Protein AF-0000000084650510 (afdb_homodimer)

Foldseek 3Di:
DFAEDAQDAQADFPDKAKWFADPQFATDGDPVRVVCCVVVPVPVLQKWKKKKWKKFAQDQAAWKKKWKDFPRHTAFIFTDDHRYIYIFIDTQRHPDDNRGMGMDIDRMDIDRMIMMGIFDADDQQPAAEEEEAQELCRCLLFPLVPCLVVQARYAYEHEALQLFDPDQCPQLDRPPDDDLLVSSQVSSLLSLVLQQPLSVLSVHDSQRGFYQHAAPPCLLVLLVPQPDFDAHPSDNPRARVSSGVSHPDDAPQVVVVVVPVHRGRHNVSSLRRLQVSCQVRVHQEYEAAQLQFAPDSSRNSSLLSNLSSQVVHPHFHFKYKHAYPDGPPDLQASHAFFAHAHGDPRVVGVGDNQFGHGKDKDFDDPVSLVSSLVSLCSRSVQADDDDPVVLVVQVVSCVRNVGDPCSSPHPHDGSSSGHRRYRMRMITMHGSVSSSVVSVVVSD/DFAEDAQDAQADFPDKAKWFADPQFATDGDPVRVVCCVVVPVPVLQKWKKKKWKKFAQDQAAWKKKWKDFPNHTAFIFTDDHRYIYIFIDTQRHPDDNRGMGIDIDRMDIDRMIMMGIFDADDQQPAAEEEEAQELCRCLLFPLVPCLVVQARYAYEHEALQLFDPDQCPQLDHPPDDDLLVSSQVSSLLSLVLQQPLSVLSVHDSQRGFYQHAAPPCLLVLVVPQVDFDAHPSDNPRARVSSGVSHPDDAPQVVVVVPPVHRGRHNVSSLRRLQVSCQVRVRQEYEAAQLFFAPDSSRNSSLLSNLSSQVVHPHFHFKYKHAYPDGPPDLQASHAFFAHAHGDPSPPTPRDNQFGHGKDKDFDDPVSLVSSLVSLCSRSVQADDDDPVVLVVQVVSCVRNVGDPCSSPHPHDGSSSGHRRYRMRMITMHGSVSSSVVSVVVSD

Secondary structure (DSSP, 8-state):
-PEE---------SEEEEEEE-TTSBEEE-HHHHHHHHHH-TTGGGSEEEEEEEEEE--SSS--EEEEEETTEEEEEEE--TTEEEEEEEE--SS--GGGEEEEEESEEEEEEEEEEEEPPP-S-SS-EEEEESSTTHHHHHHHHHHHHTGGGEEEEEEE-------GGGSSSTTS-SSHHHHHHHHHHHHHHHHHHGGGGGT--GGGEEEEEEPTT-HHHHHH-TTS----TT-TT--SGGGGTT--S--GGGGGGGTSSS---SHHHHHHHHHHHHHHH--SEEEEE-TTT---HHHHHHHHHHHHHHHH-SS--SEEEEE-S--TT-TTPSPSSTTPPP-PPPTTS---HHHHSEEEEEE--HHHHHHHHHHHHT-GGG-----HHHHHHHHHHHHHTT--GGGTS-SSSSTHHHHSSSSEEEEEEE-HHHHHHHHHHHH-/-PEE---------SEEEEEEE-TTSBEEE-HHHHHHHHHH-TTGGGSEEEEEEEEEE--SSS--EEEEEETTEEEEEEE--TTEEEEEEEE--SS--GGGEEEEEESEEEEEEEEEEEEPPP-S-SS-EEEEESSTTHHHHHHHHHHHHTGGGEEEEEEE-------GGGSSSTTS-SSHHHHHHHHHHHHHHHHHHGGGGGT--GGGEEEEEEPTT-HHHHHH-TTS----TT-TT--SGGGGTT--S--GGGGGGGTSSS---SHHHHHHHHHHHHHHH--SEEEEE-TTT---HHHHHHHHHHHHHHHH-SS--SEEEEE-S--TT-TTPSPSSTTPPP----TTS---HHHHSEEEEEE--HHHHHHHHHHHHT-GGG-----HHHHHHHHHHHHHTT--GGGTS-SSSSTHHHHSSSSEEEEEEE-HHHHHHHHHHHH-

Radius of gyration: 30.99 Å; Cα contacts (8 Å, |Δi|>4): 2012; chains: 2; bounding box: 63×97×76 Å

Solvent-accessible surface area (backbone atoms only — not comparable to full-atom values): 44923 Å² total; per-residue (Å²): 128,49,49,76,53,69,51,66,67,63,62,60,56,77,35,77,41,69,29,38,39,45,97,82,22,36,44,44,61,53,63,72,58,46,52,46,47,56,68,72,34,81,58,61,58,68,28,20,32,35,36,39,32,38,37,33,34,70,28,81,58,33,50,14,33,40,36,38,27,30,78,86,35,81,71,43,36,36,43,55,62,51,38,27,23,33,40,40,64,43,66,49,42,38,88,52,40,71,87,42,25,33,43,46,65,40,47,37,50,69,52,47,59,32,36,41,34,30,22,77,55,79,79,72,81,84,42,30,33,35,38,50,14,52,33,54,58,45,48,60,56,59,39,38,69,56,39,36,76,41,10,89,43,28,31,40,41,23,46,17,26,57,20,61,36,93,48,64,87,70,42,94,39,45,78,66,55,94,44,36,39,61,35,5,41,48,43,13,41,54,33,27,49,34,45,56,42,43,51,46,81,41,54,26,52,54,71,38,27,41,44,65,19,36,51,45,86,37,54,48,60,21,71,78,38,32,84,44,73,55,81,49,84,26,29,90,80,50,62,28,57,72,30,31,69,73,42,68,66,88,47,71,46,60,65,52,30,85,81,36,101,43,47,73,42,26,27,53,45,52,44,49,33,48,23,52,50,46,56,71,62,52,33,35,33,36,36,34,43,26,60,67,54,16,69,49,59,40,39,28,26,46,34,37,50,49,30,57,22,57,75,70,28,86,67,76,39,69,31,33,36,27,30,63,92,46,49,76,95,40,88,57,59,36,33,58,37,55,55,17,29,39,56,73,80,74,36,85,46,83,56,57,52,74,53,49,20,32,54,40,52,42,56,44,56,70,66,55,40,47,52,45,50,53,44,46,60,65,31,75,88,49,57,43,76,89,43,68,69,58,48,54,49,35,39,51,48,20,59,60,21,67,49,59,73,57,49,45,54,54,60,48,67,23,69,60,44,35,38,51,31,29,27,37,40,65,29,20,36,26,43,47,67,58,47,32,54,48,40,51,56,69,72,100,129,50,51,77,54,65,53,67,67,64,62,58,55,77,36,77,41,68,28,40,39,45,96,84,23,35,44,44,61,53,64,72,58,47,52,46,46,56,69,73,34,82,59,61,57,66,27,18,31,33,35,39,35,39,38,33,34,72,28,80,58,32,49,14,34,40,35,37,27,29,78,87,36,80,71,42,36,37,42,52,63,51,38,27,22,33,40,39,63,44,64,49,42,35,89,52,40,72,86,43,25,32,45,45,67,41,46,38,49,68,51,48,60,34,35,40,33,31,21,75,55,78,79,73,80,84,42,30,33,34,36,49,14,52,33,56,56,45,48,61,57,58,40,39,70,58,40,36,74,40,10,88,44,28,30,40,42,23,46,16,26,58,20,62,37,92,46,65,86,70,42,94,40,45,78,68,54,94,45,36,40,59,34,6,41,50,44,14,41,54,32,28,49,34,45,55,42,44,52,45,82,42,54,24,53,54,71,38,27,40,44,63,20,36,51,45,86,36,53,48,59,20,69,78,38,32,84,45,74,55,80,48,85,26,28,90,81,48,62,30,58,72,31,30,69,74,42,67,65,89,47,72,46,61,66,50,33,84,80,35,101,44,47,74,43,25,26,55,44,51,44,49,33,49,22,52,50,47,56,72,61,53,33,35,33,38,37,33,42,24,62,70,56,17,68,51,59,41,40,27,27,46,32,37,50,48,31,57,20,56,75,69,30,87,66,77,38,69,31,32,36,25,30,65,94,46,49,76,96,43,89,58,58,35,34,57,37,54,56,17,29,39,57,72,79,76,40,84,51,82,55,59,51,74,54,49,19,34,53,40,50,41,58,45,56,70,66,55,38,46,52,47,51,52,44,46,62,63,31,74,88,48,58,44,76,88,42,69,70,58,49,53,50,36,39,51,49,22,59,59,21,67,48,60,73,56,48,42,54,54,59,47,68,24,68,58,44,34,38,50,31,29,26,37,40,65,30,20,37,26,45,46,65,59,48,32,55,48,39,51,55,69,74,100

InterPro domains:
  IPR003737 N-acetylglucosaminyl phosphatidylinositol deacetylase-related [PF02585] (130-304)
  IPR024078 Putative deacetylase LmbE-like domain superfamily [G3DSA:3.40.50.10320] (128-439)
  IPR024078 Putative deacetylase LmbE-like domain superfamily [SSF102588] (129-347)

Structure (mmCIF, N/CA/C/O backbone):
data_AF-0000000084650510-model_v1
#
loop_
_entity.id
_entity.type
_entity.pdbx_description
1 polymer 'GlcNAc-PI de-N-acetylase'
#
loop_
_atom_site.group_PDB
_atom_site.id
_atom_site.type_symbol
_atom_site.label_atom_id
_atom_site.label_alt_id
_atom_site.label_comp_id
_atom_site.label_asym_id
_atom_site.label_entity_id
_atom_site.label_seq_id
_atom_site.pdbx_PDB_ins_code
_atom_site.Cartn_x
_atom_site.Cartn_y
_atom_site.Cartn_z
_atom_site.occupancy
_atom_site.B_iso_or_equiv
_atom_site.auth_seq_id
_atom_site.auth_comp_id
_atom_site.auth_asym_id
_atom_site.auth_atom_id
_atom_site.pdbx_PDB_model_num
ATOM 1 N N . MET A 1 1 ? -6.301 47.844 -8.422 1 77.56 1 MET A N 1
ATOM 2 C CA . MET A 1 1 ? -5.711 47.75 -7.086 1 77.56 1 MET A CA 1
ATOM 3 C C . MET A 1 1 ? -6.047 46.438 -6.422 1 77.56 1 MET A C 1
ATOM 5 O O . MET A 1 1 ? -7.152 45.906 -6.586 1 77.56 1 MET A O 1
ATOM 9 N N . PRO A 1 2 ? -5.023 45.812 -5.773 1 85.44 2 PRO A N 1
ATOM 10 C CA . PRO A 1 2 ? -5.336 44.531 -5.117 1 85.44 2 PRO A CA 1
ATOM 11 C C . PRO A 1 2 ? -6.426 44.688 -4.055 1 85.44 2 PRO A C 1
ATOM 13 O O . PRO A 1 2 ? -6.578 45.75 -3.455 1 85.44 2 PRO A O 1
ATOM 16 N N . ARG A 1 3 ? -7.324 43.781 -4.043 1 84.62 3 ARG A N 1
ATOM 17 C CA . ARG A 1 3 ? -8.344 43.75 -3.004 1 84.62 3 ARG A CA 1
ATOM 18 C C . ARG A 1 3 ? -7.715 43.625 -1.62 1 84.62 3 ARG A C 1
ATOM 20 O O . ARG A 1 3 ? -6.855 42.781 -1.391 1 84.62 3 ARG A O 1
ATOM 27 N N . HIS A 1 4 ? -8.086 44.406 -0.69 1 88.12 4 HIS A N 1
ATOM 28 C CA . HIS A 1 4 ? -7.508 44.406 0.65 1 88.12 4 HIS A CA 1
ATOM 29 C C . HIS A 1 4 ? -8.234 43.438 1.569 1 88.12 4 HIS A C 1
ATOM 31 O O . HIS A 1 4 ? -9.438 43.562 1.806 1 88.12 4 HIS A O 1
ATOM 37 N N . THR A 1 5 ? -7.531 42.438 2.1 1 85.88 5 THR A N 1
ATOM 38 C CA . THR A 1 5 ? -8.023 41.469 3.062 1 85.88 5 THR A CA 1
ATOM 39 C C . THR A 1 5 ? -6.953 41.156 4.105 1 85.88 5 THR A C 1
ATOM 41 O O . THR A 1 5 ? -5.879 40.656 3.77 1 85.88 5 THR A O 1
ATOM 44 N N . ASP A 1 6 ? -7.293 41.406 5.41 1 83.56 6 ASP A N 1
ATOM 45 C CA . ASP A 1 6 ? -6.359 41.094 6.488 1 83.56 6 ASP A CA 1
ATOM 46 C C . ASP A 1 6 ? -6.613 39.688 7.035 1 83.56 6 ASP A C 1
ATOM 48 O O . ASP A 1 6 ? -7.766 39.312 7.242 1 83.56 6 ASP A O 1
ATOM 52 N N . HIS A 1 7 ? -5.523 39 7.156 1 79.31 7 HIS A N 1
ATOM 53 C CA . HIS A 1 7 ? -5.598 37.719 7.875 1 79.31 7 HIS A CA 1
ATOM 54 C C . HIS A 1 7 ? -5.387 37.906 9.367 1 79.31 7 HIS A C 1
ATOM 56 O O . HIS A 1 7 ? -4.27 38.188 9.812 1 79.31 7 HIS A O 1
ATOM 62 N N . ARG A 1 8 ? -6.496 38 10.102 1 70.75 8 ARG A N 1
ATOM 63 C CA . ARG A 1 8 ? -6.406 38.25 11.539 1 70.75 8 ARG A CA 1
ATOM 64 C C . ARG A 1 8 ? -6.738 37 12.328 1 70.75 8 ARG A C 1
ATOM 66 O O . ARG A 1 8 ? -7.848 36.469 12.234 1 70.75 8 ARG A O 1
ATOM 73 N N . LEU A 1 9 ? -5.742 36.344 12.836 1 70.12 9 LEU A N 1
ATOM 74 C CA . LEU A 1 9 ? -5.945 35.219 13.766 1 70.12 9 LEU A CA 1
ATOM 75 C C . LEU A 1 9 ? -5.742 35.688 15.203 1 70.12 9 LEU A C 1
ATOM 77 O O . LEU A 1 9 ? -4.926 36.562 15.477 1 70.12 9 LEU A O 1
ATOM 81 N N . PRO A 1 10 ? -6.672 35.312 16.016 1 76.62 10 PRO A N 1
ATOM 82 C CA . PRO A 1 10 ? -6.52 35.688 17.422 1 76.62 10 PRO A CA 1
ATOM 83 C C . PRO A 1 10 ? -5.363 34.938 18.094 1 76.62 10 PRO A C 1
ATOM 85 O O . PRO A 1 10 ? -5.574 34.219 19.062 1 76.62 10 PRO A O 1
ATOM 88 N N . LEU A 1 11 ? -4.074 35.344 17.734 1 83.69 11 LEU A N 1
ATOM 89 C CA . LEU A 1 11 ? -2.902 34.625 18.203 1 83.69 11 LEU A CA 1
ATOM 90 C C . LEU A 1 11 ? -2.418 35.188 19.531 1 83.69 11 LEU A C 1
ATOM 92 O O . LEU A 1 11 ? -2.459 36.406 19.75 1 83.69 11 LEU A O 1
ATOM 96 N N . GLU A 1 12 ? -2.17 34.375 20.422 1 87.12 12 GLU A N 1
ATOM 97 C CA . GLU A 1 12 ? -1.522 34.719 21.688 1 87.12 12 GLU A CA 1
ATOM 98 C C . GLU A 1 12 ? -0.083 34.219 21.719 1 87.12 12 GLU A C 1
ATOM 100 O O . GLU A 1 12 ? 0.192 33.156 22.281 1 87.12 12 GLU A O 1
ATOM 105 N N . ALA A 1 13 ? 0.798 35.062 21.234 1 89.31 13 ALA A N 1
ATOM 106 C CA . ALA A 1 13 ? 2.211 34.688 21.156 1 89.31 13 ALA A CA 1
ATOM 107 C C . ALA A 1 13 ? 2.879 34.812 22.531 1 89.31 13 ALA A C 1
ATOM 109 O O . ALA A 1 13 ? 2.479 35.656 23.344 1 89.31 13 ALA A O 1
ATOM 110 N N . ASP A 1 14 ? 3.807 34.031 22.797 1 87.69 14 ASP A N 1
ATOM 111 C CA . ASP A 1 14 ? 4.613 34.156 24.016 1 87.69 14 ASP A CA 1
ATOM 112 C C . ASP A 1 14 ? 5.578 35.344 23.922 1 87.69 14 ASP A C 1
ATOM 114 O O . ASP A 1 14 ? 5.953 35.906 24.938 1 87.69 14 ASP A O 1
ATOM 118 N N . LEU A 1 15 ? 5.922 35.562 22.688 1 85.75 15 LEU A N 1
ATOM 119 C CA . LEU A 1 15 ? 6.828 36.656 22.406 1 85.75 15 LEU A CA 1
ATOM 120 C C . LEU A 1 15 ? 6.359 37.438 21.188 1 85.75 15 LEU A C 1
ATOM 122 O O . LEU A 1 15 ? 5.938 36.844 20.188 1 85.75 15 LEU A O 1
ATOM 126 N N . ALA A 1 16 ? 6.371 38.719 21.328 1 88.31 16 ALA A N 1
ATOM 127 C CA . ALA A 1 16 ? 6.094 39.625 20.234 1 88.31 16 ALA A CA 1
ATOM 128 C C . ALA A 1 16 ? 7.109 40.781 20.188 1 88.31 16 ALA A C 1
ATOM 130 O O . ALA A 1 16 ? 7.262 41.5 21.172 1 88.31 16 ALA A O 1
ATOM 131 N N . CYS A 1 17 ? 7.809 40.875 19.125 1 88 17 CYS A N 1
ATOM 132 C CA . CYS A 1 17 ? 8.836 41.906 19.047 1 88 17 CYS A CA 1
ATOM 133 C C . CYS A 1 17 ? 8.773 42.625 17.703 1 88 17 CYS A C 1
ATOM 135 O O . CYS A 1 17 ? 8.664 42 16.656 1 88 17 CYS A O 1
ATOM 137 N N . PRO A 1 18 ? 8.875 43.906 17.75 1 91.38 18 PRO A N 1
ATOM 138 C CA . PRO A 1 18 ? 8.938 44.625 16.5 1 91.38 18 PRO A CA 1
ATOM 139 C C . PRO A 1 18 ? 10.227 44.375 15.719 1 91.38 18 PRO A C 1
ATOM 141 O O . PRO A 1 18 ? 11.297 44.25 16.312 1 91.38 18 PRO A O 1
ATOM 144 N N . VAL A 1 19 ? 10.008 44.25 14.469 1 93.06 19 VAL A N 1
ATOM 145 C CA . VAL A 1 19 ? 11.125 44 13.555 1 93.06 19 VAL A CA 1
ATOM 146 C C . VAL A 1 19 ? 11.055 44.969 12.383 1 93.06 19 VAL A C 1
ATOM 148 O O . VAL A 1 19 ? 9.977 45.25 11.883 1 93.06 19 VAL A O 1
ATOM 151 N N . ARG A 1 20 ? 12.227 45.469 12.062 1 94.56 20 ARG A N 1
ATOM 152 C CA . ARG A 1 20 ? 12.336 46.25 10.844 1 94.56 20 ARG A CA 1
ATOM 153 C C . ARG A 1 20 ? 12.914 45.406 9.703 1 94.56 20 ARG A C 1
ATOM 155 O O . ARG A 1 20 ? 13.859 44.656 9.898 1 94.56 20 ARG A O 1
ATOM 162 N N . ILE A 1 21 ? 12.328 45.562 8.555 1 96 21 ILE A N 1
ATOM 163 C CA . ILE A 1 21 ? 12.836 44.906 7.348 1 96 21 ILE A CA 1
ATOM 164 C C . ILE A 1 21 ? 13.547 45.938 6.473 1 96 21 ILE A C 1
ATOM 166 O O . ILE A 1 21 ? 12.93 46.875 5.992 1 96 21 ILE A O 1
ATOM 170 N N . THR A 1 22 ? 14.797 45.781 6.223 1 95.56 22 THR A N 1
ATOM 171 C CA . THR A 1 22 ? 15.57 46.688 5.395 1 95.56 22 THR A CA 1
ATOM 172 C C . THR A 1 22 ? 15.188 46.562 3.924 1 95.56 22 THR A C 1
ATOM 174 O O . THR A 1 22 ? 14.531 45.594 3.539 1 95.56 22 THR A O 1
ATOM 177 N N . PRO A 1 23 ? 15.555 47.469 3.133 1 94.62 23 PRO A N 1
ATOM 178 C CA . PRO A 1 23 ? 15.219 47.406 1.711 1 94.62 23 PRO A CA 1
ATOM 179 C C . PRO A 1 23 ? 15.781 46.156 1.028 1 94.62 23 PRO A C 1
ATOM 181 O O . PRO A 1 23 ? 15.203 45.688 0.058 1 94.62 23 PRO A O 1
ATOM 184 N N . ASP A 1 24 ? 16.844 45.688 1.558 1 93.75 24 ASP A N 1
ATOM 185 C CA . ASP A 1 24 ? 17.453 44.5 0.962 1 93.75 24 ASP A CA 1
ATOM 186 C C . ASP A 1 24 ? 16.891 43.25 1.595 1 93.75 24 ASP A C 1
ATOM 188 O O . ASP A 1 24 ? 17.359 42.125 1.285 1 93.75 24 ASP A O 1
ATOM 192 N N . GLY A 1 25 ? 15.977 43.375 2.502 1 94.75 25 GLY A N 1
ATOM 193 C CA . GLY A 1 25 ? 15.211 42.219 2.982 1 94.75 25 GLY A CA 1
ATOM 194 C C . GLY A 1 25 ? 15.695 41.688 4.316 1 94.75 25 GLY A C 1
ATOM 195 O O . GLY A 1 25 ? 15.164 40.719 4.832 1 94.75 25 GLY A O 1
ATOM 196 N N . HIS A 1 26 ? 16.688 42.344 4.945 1 95.12 26 HIS A N 1
ATOM 197 C CA . HIS A 1 26 ? 17.203 41.844 6.215 1 95.12 26 HIS A CA 1
ATOM 198 C C . HIS A 1 26 ? 16.281 42.188 7.371 1 95.12 26 HIS A C 1
ATOM 200 O O . HIS A 1 26 ? 15.711 43.312 7.406 1 95.12 26 HIS A O 1
ATOM 206 N N . LEU A 1 27 ? 16.156 41.281 8.234 1 93.06 27 LEU A N 1
ATOM 207 C CA . LEU A 1 27 ? 15.414 41.531 9.469 1 93.06 27 LEU A CA 1
ATOM 208 C C . LEU A 1 27 ? 16.312 42.156 10.516 1 93.06 27 LEU A C 1
ATOM 210 O O . LEU A 1 27 ? 17.406 41.656 10.781 1 93.06 27 LEU A O 1
ATOM 214 N N . VAL A 1 28 ? 15.852 43.188 11.047 1 92.06 28 VAL A N 1
ATOM 215 C CA . VAL A 1 28 ? 16.609 43.906 12.078 1 92.06 28 VAL A CA 1
ATOM 216 C C . VAL A 1 28 ? 15.781 44 13.359 1 92.06 28 VAL A C 1
ATOM 218 O O . VAL A 1 28 ? 14.672 44.531 13.359 1 92.06 28 VAL A O 1
ATOM 221 N N . ILE A 1 29 ? 16.344 43.375 14.359 1 88.06 29 ILE A N 1
ATOM 222 C CA . ILE A 1 29 ? 15.766 43.406 15.695 1 88.06 29 ILE A CA 1
ATOM 223 C C . ILE A 1 29 ? 16.641 44.281 16.609 1 88.06 29 ILE A C 1
ATOM 225 O O . ILE A 1 29 ? 17.875 44.156 16.578 1 88.06 29 ILE A O 1
ATOM 229 N N . GLU A 1 30 ? 15.938 45.125 17.344 1 84.12 30 GLU A N 1
ATOM 230 C CA . GLU A 1 30 ? 16.688 45.938 18.266 1 84.12 30 GLU A CA 1
ATOM 231 C C . GLU A 1 30 ? 17.5 45.094 19.25 1 84.12 30 GLU A C 1
ATOM 233 O O . GLU A 1 30 ? 17.016 44.062 19.719 1 84.12 30 GLU A O 1
ATOM 238 N N . ASP A 1 31 ? 18.656 45.531 19.5 1 76.62 31 ASP A N 1
ATOM 239 C CA . ASP A 1 31 ? 19.641 44.75 20.266 1 76.62 31 ASP A CA 1
ATOM 240 C C . ASP A 1 31 ? 19.078 44.375 21.641 1 76.62 31 ASP A C 1
ATOM 242 O O . ASP A 1 31 ? 19.25 43.25 22.094 1 76.62 31 ASP A O 1
ATOM 246 N N . ALA A 1 32 ? 18.531 45.375 22.266 1 76.75 32 ALA A N 1
ATOM 247 C CA . ALA A 1 32 ? 18 45.125 23.594 1 76.75 32 ALA A CA 1
ATOM 248 C C . ALA A 1 32 ? 16.938 44.031 23.578 1 76.75 32 ALA A C 1
ATOM 250 O O . ALA A 1 32 ? 16.906 43.156 24.453 1 76.75 32 ALA A O 1
ATOM 251 N N . THR A 1 33 ? 16.203 44.094 22.531 1 75.69 33 THR A N 1
ATOM 252 C CA . THR A 1 33 ? 15.148 43.094 22.359 1 75.69 33 THR A CA 1
ATOM 253 C C . THR A 1 33 ? 15.727 41.719 22.047 1 75.69 33 THR A C 1
ATOM 255 O O . THR A 1 33 ? 15.289 40.719 22.594 1 75.69 33 THR A O 1
ATOM 258 N N . TYR A 1 34 ? 16.703 41.688 21.25 1 75.06 34 TYR A N 1
ATOM 259 C CA . TYR A 1 34 ? 17.344 40.438 20.875 1 75.06 34 TYR A CA 1
ATOM 260 C C . TYR A 1 34 ? 18 39.781 22.094 1 75.06 34 TYR A C 1
ATOM 262 O O . TYR A 1 34 ? 17.891 38.562 22.266 1 75.06 34 TYR A O 1
ATOM 270 N N . THR A 1 35 ? 18.672 40.562 22.781 1 74.31 35 THR A N 1
ATOM 271 C CA . THR A 1 35 ? 19.328 40.062 23.984 1 74.31 35 THR A CA 1
ATOM 272 C C . THR A 1 35 ? 18.297 39.469 24.938 1 74.31 35 THR A C 1
ATOM 274 O O . THR A 1 35 ? 18.531 38.406 25.547 1 74.31 35 THR A O 1
ATOM 277 N N . ARG A 1 36 ? 17.297 40.125 25.047 1 73.94 36 ARG A N 1
ATOM 278 C CA . ARG A 1 36 ? 16.234 39.625 25.891 1 73.94 36 ARG A CA 1
ATOM 279 C C . ARG A 1 36 ? 15.703 38.281 25.375 1 73.94 36 ARG A C 1
ATOM 281 O O . ARG A 1 36 ? 15.477 37.344 26.156 1 73.94 36 ARG A O 1
ATOM 288 N N . LEU A 1 37 ? 15.555 38.219 24.062 1 73.31 37 LEU A N 1
ATOM 289 C CA . LEU A 1 37 ? 15.031 37 23.453 1 73.31 37 LEU A CA 1
ATOM 290 C C . LEU A 1 37 ? 15.953 35.812 23.719 1 73.31 37 LEU A C 1
ATOM 292 O O . LEU A 1 37 ? 15.492 34.75 24.094 1 73.31 37 LEU A O 1
ATOM 296 N N . ILE A 1 38 ? 17.219 35.969 23.547 1 70.69 38 ILE A N 1
ATOM 297 C CA . ILE A 1 38 ? 18.188 34.875 23.703 1 70.69 38 ILE A CA 1
ATOM 298 C C . ILE A 1 38 ? 18.297 34.469 25.172 1 70.69 38 ILE A C 1
ATOM 300 O O . ILE A 1 38 ? 18.547 33.312 25.469 1 70.69 38 ILE A O 1
ATOM 304 N N . ASN A 1 39 ? 18.125 35.469 25.969 1 70.69 39 ASN A N 1
ATOM 305 C CA . ASN A 1 39 ? 18.25 35.188 27.391 1 70.69 39 ASN A CA 1
ATOM 306 C C . ASN A 1 39 ? 16.984 34.531 27.938 1 70.69 39 ASN A C 1
ATOM 308 O O . ASN A 1 39 ? 17.078 33.656 28.812 1 70.69 39 ASN A O 1
ATOM 312 N N . GLU A 1 40 ? 15.93 34.938 27.453 1 66.56 40 GLU A N 1
ATOM 313 C CA . GLU A 1 40 ? 14.656 34.469 27.984 1 66.56 40 GLU A CA 1
ATOM 314 C C . GLU A 1 40 ? 14.219 33.188 27.297 1 66.56 40 GLU A C 1
ATOM 316 O O . GLU A 1 40 ? 13.438 32.406 27.844 1 66.56 40 GLU A O 1
ATOM 321 N N . LEU A 1 41 ? 14.766 32.969 26.109 1 69.69 41 LEU A N 1
ATOM 322 C CA . LEU A 1 41 ? 14.297 31.812 25.359 1 69.69 41 LEU A CA 1
ATOM 323 C C . LEU A 1 41 ? 15.461 30.922 24.953 1 69.69 41 LEU A C 1
ATOM 325 O O . LEU A 1 41 ? 15.945 31 23.828 1 69.69 41 LEU A O 1
ATOM 329 N N . PRO A 1 42 ? 15.898 30.078 25.891 1 60.62 42 PRO A N 1
ATOM 330 C CA . PRO A 1 42 ? 17.078 29.25 25.609 1 60.62 42 PRO A CA 1
ATOM 331 C C . PRO A 1 42 ? 16.875 28.344 24.406 1 60.62 42 PRO A C 1
ATOM 333 O O . PRO A 1 42 ? 17.844 27.922 23.781 1 60.62 42 PRO A O 1
ATOM 336 N N . ASP A 1 43 ? 15.648 28.016 24.094 1 71.56 43 ASP A N 1
ATOM 337 C CA . ASP A 1 43 ? 15.477 27.156 22.922 1 71.56 43 ASP A CA 1
ATOM 338 C C . ASP A 1 43 ? 14.852 27.922 21.766 1 71.56 43 ASP A C 1
ATOM 340 O O . ASP A 1 43 ? 13.773 27.578 21.281 1 71.56 43 ASP A O 1
ATOM 344 N N . LEU A 1 44 ? 15.477 28.891 21.312 1 72.81 44 LEU A N 1
ATOM 345 C CA . LEU A 1 44 ? 15 29.766 20.25 1 72.81 44 LEU A CA 1
ATOM 346 C C . LEU A 1 44 ? 14.758 28.969 18.969 1 72.81 44 LEU A C 1
ATOM 348 O O . LEU A 1 44 ? 13.711 29.109 18.328 1 72.81 44 LEU A O 1
ATOM 352 N N . PRO A 1 45 ? 15.617 28.016 18.703 1 70.62 45 PRO A N 1
ATOM 353 C CA . PRO A 1 45 ? 15.43 27.281 17.453 1 70.62 45 PRO A CA 1
ATOM 354 C C . PRO A 1 45 ? 14.234 26.344 17.484 1 70.62 45 PRO A C 1
ATOM 356 O O . PRO A 1 45 ? 13.719 25.953 16.438 1 70.62 45 PRO A O 1
ATOM 359 N N . GLY A 1 46 ? 13.805 26.047 18.609 1 82.25 46 GLY A N 1
ATOM 360 C CA . GLY A 1 46 ? 12.734 25.062 18.734 1 82.25 46 GLY A CA 1
ATOM 361 C C . GLY A 1 46 ? 11.359 25.688 18.797 1 82.25 46 GLY A C 1
ATOM 362 O O . GLY A 1 46 ? 10.352 24.984 18.875 1 82.25 46 GLY A O 1
ATOM 363 N N . MET A 1 47 ? 11.242 27.031 18.656 1 89.38 47 MET A N 1
ATOM 364 C CA . MET A 1 47 ? 9.969 27.734 18.781 1 89.38 47 MET A CA 1
ATOM 365 C C . MET A 1 47 ? 9.258 27.797 17.438 1 89.38 47 MET A C 1
ATOM 367 O O . MET A 1 47 ? 9.883 27.609 16.391 1 89.38 47 MET A O 1
ATOM 371 N N . THR A 1 48 ? 7.91 27.953 17.484 1 93.94 48 THR A N 1
ATOM 372 C CA . THR A 1 48 ? 7.152 28.375 16.312 1 93.94 48 THR A CA 1
ATOM 373 C C . THR A 1 48 ? 7.32 29.875 16.062 1 93.94 48 THR A C 1
ATOM 375 O O . THR A 1 48 ? 7.059 30.688 16.953 1 93.94 48 THR A O 1
ATOM 378 N N . TRP A 1 49 ? 7.793 30.188 14.914 1 92.5 49 TRP A N 1
ATOM 379 C CA . TRP A 1 49 ? 8.023 31.594 14.578 1 92.5 49 TRP A CA 1
ATOM 380 C C . TRP A 1 49 ? 7.141 32.031 13.414 1 92.5 49 TRP A C 1
ATOM 382 O O . TRP A 1 49 ? 7.105 31.359 12.375 1 92.5 49 TRP A O 1
ATOM 392 N N . MET A 1 50 ? 6.477 33.125 13.594 1 93.69 50 MET A N 1
ATOM 393 C CA . MET A 1 50 ? 5.684 33.781 12.555 1 93.69 50 MET A CA 1
ATOM 394 C C . MET A 1 50 ? 6.047 35.25 12.43 1 93.69 50 MET A C 1
ATOM 396 O O . MET A 1 50 ? 6.293 35.938 13.438 1 93.69 50 MET A O 1
ATOM 400 N N . LEU A 1 51 ? 6.148 35.688 11.281 1 94.38 51 LEU A N 1
ATOM 401 C CA . LEU A 1 51 ? 6.344 37.125 11.031 1 94.38 51 LEU A CA 1
ATOM 402 C C . LEU A 1 51 ? 5.066 37.75 10.5 1 94.38 51 LEU A C 1
ATOM 404 O O . LEU A 1 51 ? 4.602 37.406 9.406 1 94.38 51 LEU A O 1
ATOM 408 N N . GLN A 1 52 ? 4.504 38.594 11.297 1 94.31 52 GLN A N 1
ATOM 409 C CA . GLN A 1 52 ? 3.352 39.406 10.859 1 94.31 52 GLN A CA 1
ATOM 410 C C . GLN A 1 52 ? 3.789 40.594 10.047 1 94.31 52 GLN A C 1
ATOM 412 O O . GLN A 1 52 ? 4.555 41.438 10.523 1 94.31 52 GLN A O 1
ATOM 417 N N . LEU A 1 53 ? 3.322 40.719 8.836 1 95.31 53 LEU A N 1
ATOM 418 C CA . LEU A 1 53 ? 3.795 41.781 7.961 1 95.31 53 LEU A CA 1
ATOM 419 C C . LEU A 1 53 ? 2.676 42.281 7.051 1 95.31 53 LEU A C 1
ATOM 421 O O . LEU A 1 53 ? 1.609 41.656 6.98 1 95.31 53 LEU A O 1
ATOM 425 N N . ASN A 1 54 ? 2.955 43.406 6.457 1 95.44 54 ASN A N 1
ATOM 426 C CA . ASN A 1 54 ? 2.057 43.938 5.445 1 95.44 54 ASN A CA 1
ATOM 427 C C . ASN A 1 54 ? 2.473 43.531 4.039 1 95.44 54 ASN A C 1
ATOM 429 O O . ASN A 1 54 ? 3.604 43.781 3.621 1 95.44 54 ASN A O 1
ATOM 433 N N . TYR A 1 55 ? 1.562 42.906 3.371 1 94.88 55 TYR A N 1
ATOM 434 C CA . TYR A 1 55 ? 1.782 42.281 2.07 1 94.88 55 TYR A CA 1
ATOM 435 C C . TYR A 1 55 ? 0.944 42.969 0.994 1 94.88 55 TYR A C 1
ATOM 437 O O . TYR A 1 55 ? -0.181 43.406 1.254 1 94.88 55 TYR A O 1
ATOM 445 N N . ARG A 1 56 ? 1.558 43.156 -0.236 1 96.94 56 ARG A N 1
ATOM 446 C CA . ARG A 1 56 ? 0.818 43.656 -1.397 1 96.94 56 ARG A CA 1
ATOM 447 C C . ARG A 1 56 ? 1.279 42.938 -2.672 1 96.94 56 ARG A C 1
ATOM 449 O O . ARG A 1 56 ? 2.453 43.031 -3.037 1 96.94 56 ARG A O 1
ATOM 456 N N . SER A 1 57 ? 0.308 42.281 -3.312 1 96.5 57 SER A N 1
ATOM 457 C CA . SER A 1 57 ? 0.605 41.688 -4.609 1 96.5 57 SER A CA 1
ATOM 458 C C . SER A 1 57 ? 0.91 42.75 -5.656 1 96.5 57 SER A C 1
ATOM 460 O O . SER A 1 57 ? 0.268 43.781 -5.684 1 96.5 57 SER A O 1
ATOM 462 N N . THR A 1 58 ? 1.838 42.5 -6.562 1 95.81 58 THR A N 1
ATOM 463 C CA . THR A 1 58 ? 2.197 43.469 -7.59 1 95.81 58 THR A CA 1
ATOM 464 C C . THR A 1 58 ? 1.791 42.969 -8.977 1 95.81 58 THR A C 1
ATOM 466 O O . THR A 1 58 ? 2.135 43.594 -9.984 1 95.81 58 THR A O 1
ATOM 469 N N . SER A 1 59 ? 1.227 41.844 -9.031 1 91.88 59 SER A N 1
ATOM 470 C CA . SER A 1 59 ? 0.783 41.281 -10.305 1 91.88 59 SER A CA 1
ATOM 471 C C . SER A 1 59 ? -0.616 40.688 -10.18 1 91.88 59 SER A C 1
ATOM 473 O O . SER A 1 59 ? -1.02 40.25 -9.102 1 91.88 59 SER A O 1
ATOM 475 N N . ARG A 1 60 ? -1.29 40.656 -11.344 1 90.69 60 ARG A N 1
ATOM 476 C CA . ARG A 1 60 ? -2.621 40.062 -11.391 1 90.69 60 ARG A CA 1
ATOM 477 C C . ARG A 1 60 ? -2.543 38.594 -11.711 1 90.69 60 ARG A C 1
ATOM 479 O O . ARG A 1 60 ? -3.496 37.844 -11.469 1 90.69 60 ARG A O 1
ATOM 486 N N . PHE A 1 61 ? -1.378 38.156 -12.227 1 90.75 61 PHE A N 1
ATOM 487 C CA . PHE A 1 61 ? -1.339 36.781 -12.734 1 90.75 61 PHE A CA 1
ATOM 488 C C . PHE A 1 61 ? -0.175 36.031 -12.125 1 90.75 61 PHE A C 1
ATOM 490 O O . PHE A 1 61 ? -0.283 34.812 -11.875 1 90.75 61 PHE A O 1
ATOM 497 N N . LYS A 1 62 ? 0.885 36.75 -11.836 1 94.75 62 LYS A N 1
ATOM 498 C CA . LYS A 1 62 ? 2.062 36.062 -11.305 1 94.75 62 LYS A CA 1
ATOM 499 C C . LYS A 1 62 ? 1.919 35.781 -9.805 1 94.75 62 LYS A C 1
ATOM 501 O O . LYS A 1 62 ? 1.513 36.688 -9.055 1 94.75 62 LYS A O 1
ATOM 506 N N . GLN A 1 63 ? 2.211 34.625 -9.375 1 95.62 63 GLN A N 1
ATOM 507 C CA . GLN A 1 63 ? 2.004 34.188 -7.996 1 95.62 63 GLN A CA 1
ATOM 508 C C . GLN A 1 63 ? 3.016 34.844 -7.059 1 95.62 63 GLN A C 1
ATOM 510 O O . GLN A 1 63 ? 4.219 34.594 -7.168 1 95.62 63 GLN A O 1
ATOM 515 N N . PRO A 1 64 ? 2.562 35.656 -6.191 1 96.81 64 PRO A N 1
ATOM 516 C CA . PRO A 1 64 ? 3.484 36.281 -5.23 1 96.81 64 PRO A CA 1
ATOM 517 C C . PRO A 1 64 ? 4.125 35.25 -4.297 1 96.81 64 PRO A C 1
ATOM 519 O O . PRO A 1 64 ? 3.482 34.25 -3.912 1 96.81 64 PRO A O 1
ATOM 522 N N . ARG A 1 65 ? 5.359 35.5 -3.891 1 97.75 65 ARG A N 1
ATOM 523 C CA . ARG A 1 65 ? 6.059 34.594 -2.994 1 97.75 65 ARG A CA 1
ATOM 524 C C . ARG A 1 65 ? 7.164 35.312 -2.227 1 97.75 65 ARG A C 1
ATOM 526 O O . ARG A 1 65 ? 7.691 36.344 -2.691 1 97.75 65 ARG A O 1
ATOM 533 N N . ILE A 1 66 ? 7.461 34.875 -1.083 1 97.88 66 ILE A N 1
ATOM 534 C CA . ILE A 1 66 ? 8.547 35.344 -0.245 1 97.88 66 ILE A CA 1
ATOM 535 C C . ILE A 1 66 ? 9.477 34.188 0.124 1 97.88 66 ILE A C 1
ATOM 537 O O . ILE A 1 66 ? 9.039 33.219 0.74 1 97.88 66 ILE A O 1
ATOM 541 N N . THR A 1 67 ? 10.711 34.281 -0.271 1 97.38 67 THR A N 1
ATOM 542 C CA . THR A 1 67 ? 11.727 33.281 0.064 1 97.38 67 THR A CA 1
ATOM 543 C C . THR A 1 67 ? 12.531 33.719 1.286 1 97.38 67 THR A C 1
ATOM 545 O O . THR A 1 67 ? 12.969 34.875 1.368 1 97.38 67 THR A O 1
ATOM 548 N N . THR A 1 68 ? 12.641 32.875 2.197 1 95.69 68 THR A N 1
ATOM 549 C CA . THR A 1 68 ? 13.398 33.156 3.41 1 95.69 68 THR A CA 1
ATOM 550 C C . THR A 1 68 ? 14.812 32.594 3.307 1 95.69 68 THR A C 1
ATOM 552 O O . THR A 1 68 ? 15.008 31.469 2.814 1 95.69 68 THR A O 1
ATOM 555 N N . PHE A 1 69 ? 15.781 33.344 3.723 1 94.75 69 PHE A N 1
ATOM 556 C CA . PHE A 1 69 ? 17.188 32.969 3.812 1 94.75 69 PHE A CA 1
ATOM 557 C C . PHE A 1 69 ? 17.672 33.031 5.254 1 94.75 69 PHE A C 1
ATOM 559 O O . PHE A 1 69 ? 17.25 33.906 6.008 1 94.75 69 PHE A O 1
ATOM 566 N N . ALA A 1 70 ? 18.422 32.156 5.672 1 89.5 70 ALA A N 1
ATOM 567 C CA . ALA A 1 70 ? 19.125 32.156 6.953 1 89.5 70 ALA A CA 1
ATOM 568 C C . ALA A 1 70 ? 20.578 31.781 6.781 1 89.5 70 ALA A C 1
ATOM 570 O O . ALA A 1 70 ? 20.891 30.766 6.141 1 89.5 70 ALA A O 1
ATOM 571 N N . ASP A 1 71 ? 21.484 32.562 7.367 1 88.56 71 ASP A N 1
ATOM 572 C CA . ASP A 1 71 ? 22.922 32.344 7.266 1 88.56 71 ASP A CA 1
ATOM 573 C C . ASP A 1 71 ? 23.359 32.219 5.809 1 88.56 71 ASP A C 1
ATOM 575 O O . ASP A 1 71 ? 24.125 31.312 5.461 1 88.56 71 ASP A O 1
ATOM 579 N N . GLY A 1 72 ? 22.734 32.938 4.977 1 88.5 72 GLY A N 1
ATOM 580 C CA . GLY A 1 72 ? 23.094 33 3.57 1 88.5 72 GLY A CA 1
ATOM 581 C C . GLY A 1 72 ? 22.547 31.859 2.748 1 88.5 72 GLY A C 1
ATOM 582 O O . GLY A 1 72 ? 22.781 31.781 1.541 1 88.5 72 GLY A O 1
ATOM 583 N N . LYS A 1 73 ? 21.844 31 3.328 1 92.06 73 LYS A N 1
ATOM 584 C CA . LYS A 1 73 ? 21.297 29.844 2.627 1 92.06 73 LYS A CA 1
ATOM 585 C C . LYS A 1 73 ? 19.781 29.969 2.451 1 92.06 73 LYS A C 1
ATOM 587 O O . LYS A 1 73 ? 19.078 30.406 3.367 1 92.06 73 LYS A O 1
ATOM 592 N N . GLU A 1 74 ? 19.312 29.625 1.285 1 93.56 74 GLU A N 1
ATOM 593 C CA . GLU A 1 74 ? 17.875 29.594 1.021 1 93.56 74 GLU A CA 1
ATOM 594 C C . GLU A 1 74 ? 17.188 28.5 1.85 1 93.56 74 GLU A C 1
ATOM 596 O O . GLU A 1 74 ? 17.688 27.375 1.936 1 93.56 74 GLU A O 1
ATOM 601 N N . ARG A 1 75 ? 16.125 28.828 2.469 1 91.88 75 ARG A N 1
ATOM 602 C CA . ARG A 1 75 ? 15.414 27.859 3.307 1 91.88 75 ARG A CA 1
ATOM 603 C C . ARG A 1 75 ? 14.109 27.422 2.648 1 91.88 75 ARG A C 1
ATOM 605 O O . ARG A 1 75 ? 14.031 26.344 2.061 1 91.88 75 ARG A O 1
ATOM 612 N N . PHE A 1 76 ? 13.062 28.203 2.639 1 92.5 76 PHE A N 1
ATOM 613 C CA . PHE A 1 76 ? 11.812 27.844 1.971 1 92.5 76 PHE A CA 1
ATOM 614 C C . PHE A 1 76 ? 11.086 29.094 1.497 1 92.5 76 PHE A C 1
ATOM 616 O O . PHE A 1 76 ? 11.445 30.219 1.883 1 92.5 76 PHE A O 1
ATOM 623 N N . THR A 1 77 ? 10.164 28.875 0.627 1 97.06 77 THR A N 1
ATOM 624 C CA . THR A 1 77 ? 9.375 29.922 -0.006 1 97.06 77 THR A CA 1
ATOM 625 C C . THR A 1 77 ? 7.895 29.766 0.343 1 97.06 77 THR A C 1
ATOM 627 O O . THR A 1 77 ? 7.336 28.672 0.239 1 97.06 77 THR A O 1
ATOM 630 N N . GLN A 1 78 ? 7.316 30.812 0.799 1 97.56 78 GLN A N 1
ATOM 631 C CA . GLN A 1 78 ? 5.875 30.844 1.01 1 97.56 78 GLN A CA 1
ATOM 632 C C . GLN A 1 78 ? 5.168 31.594 -0.111 1 97.56 78 GLN A C 1
ATOM 634 O O . GLN A 1 78 ? 5.637 32.656 -0.549 1 97.56 78 GLN A O 1
ATOM 639 N N . TYR A 1 79 ? 4.082 31.062 -0.576 1 96.56 79 TYR A N 1
ATOM 640 C CA . TYR A 1 79 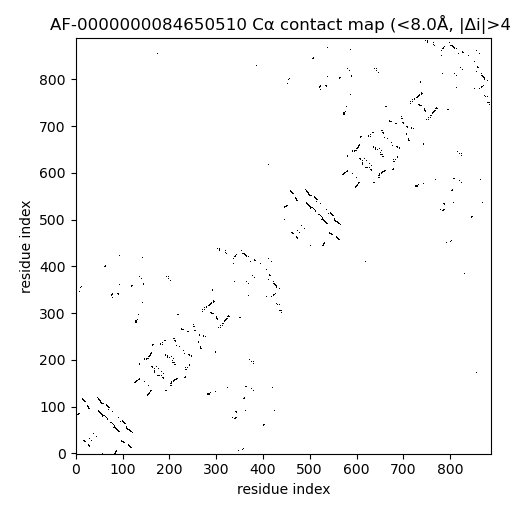? 3.328 31.656 -1.679 1 96.56 79 TYR A CA 1
ATOM 641 C C . TYR A 1 79 ? 2.031 32.281 -1.182 1 96.56 79 TYR A C 1
ATOM 643 O O . TYR A 1 79 ? 1.434 31.797 -0.215 1 96.56 79 TYR A O 1
ATOM 651 N N . PHE A 1 80 ? 1.626 33.344 -1.827 1 94.5 80 PHE A N 1
ATOM 652 C CA . PHE A 1 80 ? 0.493 34.125 -1.384 1 94.5 80 PHE A CA 1
ATOM 653 C C . PHE A 1 80 ? -0.505 34.344 -2.518 1 94.5 80 PHE A C 1
ATOM 655 O O . PHE A 1 80 ? -0.309 33.812 -3.623 1 94.5 80 PHE A O 1
ATOM 662 N N . GLU A 1 81 ? -1.629 35 -2.232 1 91.75 81 GLU A N 1
ATOM 663 C CA . GLU A 1 81 ? -2.707 35.219 -3.193 1 91.75 81 GLU A CA 1
ATOM 664 C C . GLU A 1 81 ? -2.34 36.312 -4.199 1 91.75 81 GLU A C 1
ATOM 666 O O . GLU A 1 81 ? -1.747 37.312 -3.832 1 91.75 81 GLU A O 1
ATOM 671 N N . VAL A 1 82 ? -2.771 36.094 -5.379 1 92.75 82 VAL A N 1
ATOM 672 C CA . VAL A 1 82 ? -2.637 37.125 -6.402 1 92.75 82 VAL A CA 1
ATOM 673 C C . VAL A 1 82 ? -3.689 38.219 -6.184 1 92.75 82 VAL A C 1
ATOM 675 O O . VAL A 1 82 ? -4.77 37.938 -5.652 1 92.75 82 VAL A O 1
ATOM 678 N N . ASN A 1 83 ? -3.314 39.375 -6.516 1 93.5 83 ASN A N 1
ATOM 679 C CA . ASN A 1 83 ? -4.246 40.5 -6.566 1 93.5 83 ASN A CA 1
ATOM 680 C C . ASN A 1 83 ? -4.859 40.781 -5.199 1 93.5 83 ASN A C 1
ATOM 682 O O . ASN A 1 83 ? -6.039 41.125 -5.098 1 93.5 83 ASN A O 1
ATOM 686 N N . GLU A 1 84 ? -4.094 40.562 -4.133 1 93 84 GLU A N 1
ATOM 687 C CA . GLU A 1 84 ? -4.535 40.844 -2.773 1 93 84 GLU A CA 1
ATOM 688 C C . GLU A 1 84 ? -3.475 41.625 -2.004 1 93 84 GLU A C 1
ATOM 690 O O . GLU A 1 84 ? -2.309 41.656 -2.404 1 93 84 GLU A O 1
ATOM 695 N N . ALA A 1 85 ? -3.99 42.312 -0.959 1 94.5 85 ALA A N 1
ATOM 696 C CA . ALA A 1 85 ? -3.109 43.031 -0.044 1 94.5 85 ALA A CA 1
ATOM 697 C C . ALA A 1 85 ? -3.633 42.969 1.388 1 94.5 85 ALA A C 1
ATOM 699 O O . ALA A 1 85 ? -4.812 42.688 1.611 1 94.5 85 ALA A O 1
ATOM 700 N N . GLY A 1 86 ? -2.768 43.25 2.312 1 92.81 86 GLY A N 1
ATOM 701 C CA . GLY A 1 86 ? -3.158 43.25 3.715 1 92.81 86 GLY A CA 1
ATOM 702 C C . GLY A 1 86 ? -2.197 42.5 4.613 1 92.81 86 GLY A C 1
ATOM 703 O O . GLY A 1 86 ? -1.131 42.094 4.168 1 92.81 86 GLY A O 1
ATOM 704 N N . GLU A 1 87 ? -2.521 42.406 5.828 1 92.19 87 GLU A N 1
ATOM 705 C CA . GLU A 1 87 ? -1.69 41.719 6.82 1 92.19 87 GLU A CA 1
ATOM 706 C C . GLU A 1 87 ? -1.62 40.219 6.547 1 92.19 87 GLU A C 1
ATOM 708 O O . GLU A 1 87 ? -2.631 39.594 6.215 1 92.19 87 GLU A O 1
ATOM 713 N N . ARG A 1 88 ? -0.475 39.719 6.598 1 93.06 88 ARG A N 1
ATOM 714 C CA . ARG A 1 88 ? -0.228 38.281 6.418 1 93.06 88 ARG A CA 1
ATOM 715 C C . ARG A 1 88 ? 0.731 37.75 7.48 1 93.06 88 ARG A C 1
ATOM 717 O O . ARG A 1 88 ? 1.426 38.531 8.141 1 93.06 88 ARG A O 1
ATOM 724 N N . LEU A 1 89 ? 0.693 36.469 7.621 1 93.81 89 LEU A N 1
ATOM 725 C CA . LEU A 1 89 ? 1.679 35.781 8.445 1 93.81 89 LEU A CA 1
ATOM 726 C C . LEU A 1 89 ? 2.641 34.969 7.574 1 93.81 89 LEU A C 1
ATOM 728 O O . LEU A 1 89 ? 2.211 34.188 6.727 1 93.81 89 LEU A O 1
ATOM 732 N N . LEU A 1 90 ? 3.885 35.219 7.738 1 95.56 90 LEU A N 1
ATOM 733 C CA . LEU A 1 90 ? 4.949 34.406 7.125 1 95.56 90 LEU A CA 1
ATOM 734 C C . LEU A 1 90 ? 5.512 33.406 8.117 1 95.56 90 LEU A C 1
ATOM 736 O O . LEU A 1 90 ? 5.934 33.781 9.219 1 95.56 90 LEU A O 1
ATOM 740 N N . ASN A 1 91 ? 5.457 32.156 7.754 1 96.12 91 ASN A N 1
ATOM 741 C CA . ASN A 1 91 ? 5.969 31.094 8.602 1 96.12 91 ASN A CA 1
ATOM 742 C C . ASN A 1 91 ? 7.492 31.031 8.562 1 96.12 91 ASN A C 1
ATOM 744 O O . ASN A 1 91 ? 8.078 30.75 7.52 1 96.12 91 ASN A O 1
ATOM 748 N N . LEU A 1 92 ? 8.156 31.234 9.688 1 94.12 92 LEU A N 1
ATOM 749 C CA . LEU A 1 92 ? 9.609 31.25 9.758 1 94.12 92 LEU A CA 1
ATOM 750 C C . LEU A 1 92 ? 10.125 30.078 10.594 1 94.12 92 LEU A C 1
ATOM 752 O O . LEU A 1 92 ? 11.32 29.984 10.891 1 94.12 92 LEU A O 1
ATOM 756 N N . THR A 1 93 ? 9.18 29.172 10.953 1 94.75 93 THR A N 1
ATOM 757 C CA . THR A 1 93 ? 9.539 28.062 11.82 1 94.75 93 THR A CA 1
ATOM 758 C C . THR A 1 93 ? 10.578 27.156 11.148 1 94.75 93 THR A C 1
ATOM 760 O O . THR A 1 93 ? 10.406 26.766 9.992 1 94.75 93 THR A O 1
ATOM 763 N N . GLY A 1 94 ? 11.594 26.703 11.898 1 91.38 94 GLY A N 1
ATOM 764 C CA . GLY A 1 94 ? 12.672 25.875 11.391 1 91.38 94 GLY A CA 1
ATOM 765 C C . GLY A 1 94 ? 14.047 26.453 11.664 1 91.38 94 GLY A C 1
ATOM 766 O O . GLY A 1 94 ? 14.336 26.891 12.781 1 91.38 94 GLY A O 1
ATOM 767 N N . PRO A 1 95 ? 14.992 26.328 10.672 1 84.31 95 PRO A N 1
ATOM 768 C CA . PRO A 1 95 ? 16.328 26.906 10.875 1 84.31 95 PRO A CA 1
ATOM 769 C C . PRO A 1 95 ? 16.344 28.422 10.773 1 84.31 95 PRO A C 1
ATOM 771 O O . PRO A 1 95 ? 17.047 28.984 9.938 1 84.31 95 PRO A O 1
ATOM 774 N N . PHE A 1 96 ? 15.609 29.031 11.656 1 79.81 96 PHE A N 1
ATOM 775 C CA . PHE A 1 96 ? 15.445 30.469 11.695 1 79.81 96 PHE A CA 1
ATOM 776 C C . PHE A 1 96 ? 16.391 31.094 12.711 1 79.81 96 PHE A C 1
ATOM 778 O O . PHE A 1 96 ? 16.562 30.578 13.812 1 79.81 96 PHE A O 1
ATOM 785 N N . HIS A 1 97 ? 17.172 32.031 12.203 1 77.12 97 HIS A N 1
ATOM 786 C CA . HIS A 1 97 ? 18.031 32.844 13.031 1 77.12 97 HIS A CA 1
ATOM 787 C C . HIS A 1 97 ? 17.719 34.344 12.852 1 77.12 97 HIS A C 1
ATOM 789 O O . HIS A 1 97 ? 18.016 34.906 11.805 1 77.12 97 HIS A O 1
ATOM 795 N N . PRO A 1 98 ? 17.141 34.906 13.875 1 74.06 98 PRO A N 1
ATOM 796 C CA . PRO A 1 98 ? 16.656 36.281 13.719 1 74.06 98 PRO A CA 1
ATOM 797 C C . PRO A 1 98 ? 17.734 37.219 13.219 1 74.06 98 PRO A C 1
ATOM 799 O O . PRO A 1 98 ? 17.453 38.125 12.414 1 74.06 98 PRO A O 1
ATOM 802 N N . HIS A 1 99 ? 18.984 37.031 13.578 1 75.75 99 HIS A N 1
ATOM 803 C CA . HIS A 1 99 ? 20.016 38 13.242 1 75.75 99 HIS A CA 1
ATOM 804 C C . HIS A 1 99 ? 20.609 37.719 11.867 1 75.75 99 HIS A C 1
ATOM 806 O O . HIS A 1 99 ? 21.328 38.562 11.312 1 75.75 99 HIS A O 1
ATOM 812 N N . SER A 1 100 ? 20.234 36.688 11.305 1 83.44 100 SER A N 1
ATOM 813 C CA . SER A 1 100 ? 20.828 36.344 10.016 1 83.44 100 SER A CA 1
ATOM 814 C C . SER A 1 100 ? 19.766 36.031 8.969 1 83.44 100 SER A C 1
ATOM 816 O O . SER A 1 100 ? 20.047 35.406 7.953 1 83.44 100 SER A O 1
ATOM 818 N N . SER A 1 101 ? 18.578 36.531 9.242 1 90.88 101 SER A N 1
ATOM 819 C CA . SER A 1 101 ? 17.469 36.219 8.336 1 90.88 101 SER A CA 1
ATOM 820 C C . SER A 1 101 ? 17.266 37.312 7.316 1 90.88 101 SER A C 1
ATOM 822 O O . SER A 1 101 ? 17.391 38.5 7.641 1 90.88 101 SER A O 1
ATOM 824 N N . ARG A 1 102 ? 17.016 36.906 6.125 1 94.94 102 ARG A N 1
ATOM 825 C CA . ARG A 1 102 ? 16.734 37.812 5.016 1 94.94 102 ARG A CA 1
ATOM 826 C C . ARG A 1 102 ? 15.547 37.312 4.203 1 94.94 102 ARG A C 1
ATOM 828 O O . ARG A 1 102 ? 15.375 36.094 4.008 1 94.94 102 ARG A O 1
ATOM 835 N N . LEU A 1 103 ? 14.719 38.219 3.742 1 96.94 103 LEU A N 1
ATOM 836 C CA . LEU A 1 103 ? 13.555 37.906 2.93 1 96.94 103 LEU A CA 1
ATOM 837 C C . LEU A 1 103 ? 13.734 38.406 1.5 1 96.94 103 LEU A C 1
ATOM 839 O O . LEU A 1 103 ? 14.289 39.5 1.278 1 96.94 103 LEU A O 1
ATOM 843 N N . GLU A 1 104 ? 13.359 37.625 0.574 1 97.5 104 GLU A N 1
ATOM 844 C CA . GLU A 1 104 ? 13.289 38.031 -0.828 1 97.5 104 GLU A CA 1
ATOM 845 C C . GLU A 1 104 ? 11.875 37.906 -1.369 1 97.5 104 GLU A C 1
ATOM 847 O O . GLU A 1 104 ? 11.328 36.781 -1.431 1 97.5 104 GLU A O 1
ATOM 852 N N . ALA A 1 105 ? 11.32 39 -1.757 1 97.5 105 ALA A N 1
ATOM 853 C CA . ALA A 1 105 ? 9.953 39.031 -2.277 1 97.5 105 ALA A CA 1
ATOM 854 C C . ALA A 1 105 ? 9.953 39.062 -3.803 1 97.5 105 ALA A C 1
ATOM 856 O O . ALA A 1 105 ? 10.789 39.719 -4.422 1 97.5 105 ALA A O 1
ATOM 857 N N . ARG A 1 106 ? 9.141 38.219 -4.352 1 96.88 106 ARG A N 1
ATOM 858 C CA . ARG A 1 106 ? 8.883 38.219 -5.789 1 96.88 106 ARG A CA 1
ATOM 859 C C . ARG A 1 106 ? 7.398 38.406 -6.086 1 96.88 106 ARG A C 1
ATOM 861 O O . ARG A 1 106 ? 6.559 37.75 -5.441 1 96.88 106 ARG A O 1
ATOM 868 N N . HIS A 1 107 ? 7.094 39.344 -7.008 1 97.19 107 HIS A N 1
ATOM 869 C CA . HIS A 1 107 ? 5.742 39.656 -7.453 1 97.19 107 HIS A CA 1
ATOM 870 C C . HIS A 1 107 ? 4.898 40.219 -6.301 1 97.19 107 HIS A C 1
ATOM 872 O O . HIS A 1 107 ? 3.682 40 -6.273 1 97.19 107 HIS A O 1
ATOM 878 N N . CYS A 1 108 ? 5.504 40.719 -5.293 1 97.25 108 CYS A N 1
ATOM 879 C CA . CYS A 1 108 ? 4.848 41.375 -4.176 1 97.25 108 CYS A CA 1
ATOM 880 C C . CYS A 1 108 ? 5.797 42.375 -3.496 1 97.25 108 CYS A C 1
ATOM 882 O O . CYS A 1 108 ? 7.004 42.344 -3.748 1 97.25 108 CYS A O 1
ATOM 884 N N . SER A 1 109 ? 5.184 43.219 -2.709 1 96.81 109 SER A N 1
ATOM 885 C CA . SER A 1 109 ? 5.93 44.094 -1.832 1 96.81 109 SER A CA 1
ATOM 886 C C . SER A 1 109 ? 5.562 43.875 -0.369 1 96.81 109 SER A C 1
ATOM 888 O O . SER A 1 109 ? 4.441 43.469 -0.061 1 96.81 109 SER A O 1
ATOM 890 N N . ILE A 1 110 ? 6.543 44.125 0.505 1 97.06 110 ILE A N 1
ATOM 891 C CA . ILE A 1 110 ? 6.34 43.969 1.943 1 97.06 110 ILE A CA 1
ATOM 892 C C . ILE A 1 110 ? 6.668 45.281 2.646 1 97.06 110 ILE A C 1
ATOM 894 O O . ILE A 1 110 ? 7.613 45.969 2.266 1 97.06 110 ILE A O 1
ATOM 898 N N . GLY A 1 111 ? 5.91 45.625 3.625 1 96.5 111 GLY A N 1
ATOM 899 C CA . GLY A 1 111 ? 6.168 46.812 4.406 1 96.5 111 GLY A CA 1
ATOM 900 C C . GLY A 1 111 ? 7.434 46.719 5.242 1 96.5 111 GLY A C 1
ATOM 901 O O . GLY A 1 111 ? 7.855 45.625 5.617 1 96.5 111 GLY A O 1
ATOM 902 N N . PRO A 1 112 ? 7.957 47.844 5.57 1 96.5 112 PRO A N 1
ATOM 903 C CA . PRO A 1 112 ? 9.219 47.844 6.309 1 96.5 112 PRO A CA 1
ATOM 904 C C . PRO A 1 112 ? 9.047 47.469 7.781 1 96.5 112 PRO A C 1
ATOM 906 O O . PRO A 1 112 ? 10.023 47.125 8.453 1 96.5 112 PRO A O 1
ATOM 909 N N . GLN A 1 113 ? 7.867 47.656 8.305 1 96 113 GLN A N 1
ATOM 910 C CA . GLN A 1 113 ? 7.602 47.312 9.695 1 96 113 GLN A CA 1
ATOM 911 C C . GLN A 1 113 ? 6.867 46 9.812 1 96 113 GLN A C 1
ATOM 913 O O . GLN A 1 113 ? 5.922 45.719 9.062 1 96 113 GLN A O 1
ATOM 918 N N . ALA A 1 114 ? 7.371 45.125 10.672 1 95.19 114 ALA A N 1
ATOM 919 C CA . ALA A 1 114 ? 6.762 43.812 10.922 1 95.19 114 ALA A CA 1
ATOM 920 C C . ALA A 1 114 ? 6.84 43.438 12.406 1 95.19 114 ALA A C 1
ATOM 922 O O . ALA A 1 114 ? 7.426 44.188 13.203 1 95.19 114 ALA A O 1
ATOM 923 N N . THR A 1 115 ? 6.148 42.438 12.773 1 93.06 115 THR A N 1
ATOM 924 C CA . THR A 1 115 ? 6.184 41.938 14.133 1 93.06 115 THR A CA 1
ATOM 925 C C . THR A 1 115 ? 6.539 40.438 14.141 1 93.06 115 THR A C 1
ATOM 927 O O . THR A 1 115 ? 5.867 39.625 13.492 1 93.06 115 THR A O 1
ATOM 930 N N . LEU A 1 116 ? 7.613 40.094 14.789 1 92.12 116 LEU A N 1
ATOM 931 C CA . LEU A 1 116 ? 8 38.688 14.969 1 92.12 116 LEU A CA 1
ATOM 932 C C . LEU A 1 116 ? 7.262 38.062 16.141 1 92.12 116 LEU A C 1
ATOM 934 O O . LEU A 1 116 ? 7.355 38.562 17.281 1 92.12 116 LEU A O 1
ATOM 938 N N . LEU A 1 117 ? 6.512 37.094 15.852 1 90.75 117 LEU A N 1
ATOM 939 C CA . LEU A 1 117 ? 5.742 36.375 16.875 1 90.75 117 LEU A CA 1
ATOM 940 C C . LEU A 1 117 ? 6.375 35.031 17.172 1 90.75 117 LEU A C 1
ATOM 942 O O . LEU A 1 117 ? 6.703 34.25 16.266 1 90.75 117 LEU A O 1
ATOM 946 N N . GLY A 1 118 ? 6.566 34.656 18.453 1 90 118 GLY A N 1
ATOM 947 C CA . GLY A 1 118 ? 7.102 33.406 18.906 1 90 118 GLY A CA 1
ATOM 948 C C . GLY A 1 118 ? 6.141 32.625 19.797 1 90 118 GLY A C 1
ATOM 949 O O . GLY A 1 118 ? 5.465 33.219 20.641 1 90 118 GLY A O 1
ATOM 950 N N . PHE A 1 119 ? 6.004 31.359 19.531 1 91.25 119 PHE A N 1
ATOM 951 C CA . PHE A 1 119 ? 5.176 30.469 20.328 1 91.25 119 PHE A CA 1
ATOM 952 C C . PHE A 1 119 ? 6 29.297 20.844 1 91.25 119 PHE A C 1
ATOM 954 O O . PHE A 1 119 ? 6.676 28.609 20.078 1 91.25 119 PHE A O 1
ATOM 961 N N . THR A 1 120 ? 5.992 29.109 22.156 1 88.75 120 THR A N 1
ATOM 962 C CA . THR A 1 120 ? 6.676 27.953 22.734 1 88.75 120 THR A CA 1
ATOM 963 C C . THR A 1 120 ? 6.027 26.641 22.266 1 88.75 120 THR A C 1
ATOM 965 O O . THR A 1 120 ? 4.797 26.547 22.188 1 88.75 120 THR A O 1
ATOM 968 N N . GLN A 1 121 ? 6.84 25.719 21.891 1 89.44 121 GLN A N 1
ATOM 969 C CA . GLN A 1 121 ? 6.32 24.422 21.453 1 89.44 121 GLN A CA 1
ATOM 970 C C . GLN A 1 121 ? 6.219 23.453 22.625 1 89.44 121 GLN A C 1
ATOM 972 O O . GLN A 1 121 ? 7.102 23.406 23.484 1 89.44 121 GLN A O 1
ATOM 977 N N . PRO A 1 122 ? 5.16 22.781 22.672 1 84.5 122 PRO A N 1
ATOM 978 C CA . PRO A 1 122 ? 5.02 21.797 23.75 1 84.5 122 PRO A CA 1
ATOM 979 C C . PRO A 1 122 ? 5.953 20.609 23.578 1 84.5 122 PRO A C 1
ATOM 981 O O . PRO A 1 122 ? 6.305 20.234 22.453 1 84.5 122 PRO A O 1
ATOM 984 N N . ALA A 1 123 ? 6.375 20.062 24.734 1 84.25 123 ALA A N 1
ATOM 985 C CA . ALA A 1 123 ? 7.09 18.797 24.719 1 84.25 123 ALA A CA 1
ATOM 986 C C . ALA A 1 123 ? 6.137 17.641 24.422 1 84.25 123 ALA A C 1
ATOM 988 O O . ALA A 1 123 ? 5.172 17.422 25.156 1 84.25 123 ALA A O 1
ATOM 989 N N . LEU A 1 124 ? 6.289 16.984 23.359 1 92.5 124 LEU A N 1
ATOM 990 C CA . LEU A 1 124 ? 5.336 15.945 22.984 1 92.5 124 LEU A CA 1
ATOM 991 C C . LEU A 1 124 ? 5.84 14.57 23.391 1 92.5 124 LEU A C 1
ATOM 993 O O . LEU A 1 124 ? 5.227 13.555 23.047 1 92.5 124 LEU A O 1
ATOM 997 N N . ASP A 1 125 ? 6.941 14.484 24.172 1 93.56 125 ASP A N 1
ATOM 998 C CA . ASP A 1 125 ? 7.5 13.203 24.594 1 93.56 125 ASP A CA 1
ATOM 999 C C . ASP A 1 125 ? 7.137 12.898 26.047 1 93.56 125 ASP A C 1
ATOM 1001 O O . ASP A 1 125 ? 7.742 12.031 26.688 1 93.56 125 ASP A O 1
ATOM 1005 N N . ASP A 1 126 ? 6.227 13.57 26.656 1 95.75 126 ASP A N 1
ATOM 1006 C CA . ASP A 1 126 ? 5.848 13.406 28.062 1 95.75 126 ASP A CA 1
ATOM 1007 C C . ASP A 1 126 ? 4.758 12.352 28.219 1 95.75 126 ASP A C 1
ATOM 1009 O O . ASP A 1 126 ? 4.199 12.18 29.297 1 95.75 126 ASP A O 1
ATOM 1013 N N . GLY A 1 127 ? 4.414 11.664 27.156 1 96.81 127 GLY A N 1
ATOM 1014 C CA . GLY A 1 127 ? 3.428 10.594 27.156 1 96.81 127 GLY A CA 1
ATOM 1015 C C . GLY A 1 127 ? 2.973 10.195 25.766 1 96.81 127 GLY A C 1
ATOM 1016 O O . GLY A 1 127 ? 3.514 10.672 24.781 1 96.81 127 GLY A O 1
ATOM 1017 N N . PRO A 1 128 ? 1.951 9.305 25.703 1 98.06 128 PRO A N 1
ATOM 1018 C CA . PRO A 1 128 ? 1.476 8.836 24.406 1 98.06 128 PRO A CA 1
ATOM 1019 C C . PRO A 1 128 ? 0.818 9.938 23.578 1 98.06 128 PRO A C 1
ATOM 1021 O O . PRO A 1 128 ? 0.152 10.82 24.141 1 98.06 128 PRO A O 1
ATOM 1024 N N . LEU A 1 129 ? 1.09 9.93 22.359 1 98.56 129 LEU A N 1
ATOM 1025 C CA . LEU A 1 129 ? 0.466 10.789 21.359 1 98.56 129 LEU A CA 1
ATOM 1026 C C . LEU A 1 129 ? -0.635 10.039 20.609 1 98.56 129 LEU A C 1
ATOM 1028 O O . LEU A 1 129 ? -0.388 8.984 20.031 1 98.56 129 LEU A O 1
ATOM 1032 N N . LEU A 1 130 ? -1.854 10.531 20.656 1 98.81 130 LEU A N 1
ATOM 1033 C CA . LEU A 1 130 ? -2.965 9.906 19.938 1 98.81 130 LEU A CA 1
ATOM 1034 C C . LEU A 1 130 ? -3.436 10.789 18.797 1 98.81 130 LEU A C 1
ATOM 1036 O O . LEU A 1 130 ? -3.865 11.93 19.016 1 98.81 130 LEU A O 1
ATOM 1040 N N . ILE A 1 131 ? -3.32 10.352 17.578 1 98.94 131 ILE A N 1
ATOM 1041 C CA . ILE A 1 131 ? -3.871 11.016 16.406 1 98.94 131 ILE A CA 1
ATOM 1042 C C . ILE A 1 131 ? -5.211 10.383 16.031 1 98.94 131 ILE A C 1
ATOM 1044 O O . ILE A 1 131 ? -5.289 9.18 15.781 1 98.94 131 ILE A O 1
ATOM 1048 N N . ILE A 1 132 ? -6.227 11.148 16.047 1 98.88 132 ILE A N 1
ATOM 1049 C CA . ILE A 1 132 ? -7.551 10.695 15.641 1 98.88 132 ILE A CA 1
ATOM 1050 C C . ILE A 1 132 ? -7.82 11.102 14.195 1 98.88 132 ILE A C 1
ATOM 1052 O O . ILE A 1 132 ? -7.809 12.297 13.867 1 98.88 132 ILE A O 1
ATOM 1056 N N . ALA A 1 133 ? -8.031 10.141 13.367 1 98.81 133 ALA A N 1
ATOM 1057 C CA . ALA A 1 133 ? -8.25 10.328 11.938 1 98.81 133 ALA A CA 1
ATOM 1058 C C . ALA A 1 133 ? -9.672 9.922 11.539 1 98.81 133 ALA A C 1
ATOM 1060 O O . ALA A 1 133 ? -10.023 8.742 11.594 1 98.81 133 ALA A O 1
ATOM 1061 N N . PRO A 1 134 ? -10.492 10.875 11.078 1 98.69 134 PRO A N 1
ATOM 1062 C CA . PRO A 1 134 ? -11.828 10.5 10.617 1 98.69 134 PRO A CA 1
ATOM 1063 C C . PRO A 1 134 ? -11.797 9.469 9.492 1 98.69 134 PRO A C 1
ATOM 1065 O O . PRO A 1 134 ? -12.648 8.57 9.445 1 98.69 134 PRO A O 1
ATOM 1068 N N . HIS A 1 135 ? -10.812 9.617 8.633 1 98.38 135 HIS A N 1
ATOM 1069 C CA . HIS A 1 135 ? -10.625 8.688 7.52 1 98.38 135 HIS A CA 1
ATOM 1070 C C . HIS A 1 135 ? -9.195 8.172 7.469 1 98.38 135 HIS A C 1
ATOM 1072 O O . HIS A 1 135 ? -8.289 8.781 8.039 1 98.38 135 HIS A O 1
ATOM 1078 N N . PRO A 1 136 ? -8.758 6.98 6.773 1 97.25 136 PRO A N 1
ATOM 1079 C CA . PRO A 1 136 ? -7.449 6.316 6.766 1 97.25 136 PRO A CA 1
ATOM 1080 C C . PRO A 1 136 ? -6.352 7.191 6.168 1 97.25 136 PRO A C 1
ATOM 1082 O O . PRO A 1 136 ? -5.164 6.906 6.352 1 97.25 136 PRO A O 1
ATOM 1085 N N . ASP A 1 137 ? -6.477 8.359 5.629 1 97.38 137 ASP A N 1
ATOM 1086 C CA . ASP A 1 137 ? -5.426 9.18 5.035 1 97.38 137 ASP A CA 1
ATOM 1087 C C . ASP A 1 137 ? -5.25 10.484 5.805 1 97.38 137 ASP A C 1
ATOM 1089 O O . ASP A 1 137 ? -4.262 11.195 5.613 1 97.38 137 ASP A O 1
ATOM 1093 N N . ASP A 1 138 ? -6.047 10.727 6.777 1 98.44 138 ASP A N 1
ATOM 1094 C CA . ASP A 1 138 ? -6.039 12.023 7.457 1 98.44 138 ASP A CA 1
ATOM 1095 C C . ASP A 1 138 ? -4.789 12.18 8.32 1 98.44 138 ASP A C 1
ATOM 1097 O O . ASP A 1 138 ? -4.215 13.273 8.391 1 98.44 138 ASP A O 1
ATOM 1101 N N . ALA A 1 139 ? -4.395 11.117 8.984 1 98.62 139 ALA A N 1
ATOM 1102 C CA . ALA A 1 139 ? -3.23 11.188 9.859 1 98.62 139 ALA A CA 1
ATOM 1103 C C . ALA A 1 139 ? -1.967 11.516 9.07 1 98.62 139 ALA A C 1
ATOM 1105 O O . ALA A 1 139 ? -1.148 12.328 9.5 1 98.62 139 ALA A O 1
ATOM 1106 N N . GLU A 1 140 ? -1.768 10.875 7.871 1 98.06 140 GLU A N 1
ATOM 1107 C CA . GLU A 1 140 ? -0.613 11.125 7.016 1 98.06 140 GLU A CA 1
ATOM 1108 C C . GLU A 1 140 ? -0.61 12.562 6.504 1 98.06 140 GLU A C 1
ATOM 1110 O O . GLU A 1 140 ? 0.432 13.219 6.492 1 98.06 140 GLU A O 1
ATOM 1115 N N . LEU A 1 141 ? -1.79 12.992 6.145 1 97.94 141 LEU A N 1
ATOM 1116 C CA . LEU A 1 141 ? -1.917 14.336 5.59 1 97.94 141 LEU A CA 1
ATOM 1117 C C . LEU A 1 141 ? -1.587 15.391 6.641 1 97.94 141 LEU A C 1
ATOM 1119 O O . LEU A 1 141 ? -0.874 16.359 6.355 1 97.94 141 LEU A O 1
ATOM 1123 N N . ALA A 1 142 ? -1.964 15.164 7.812 1 97.5 142 ALA A N 1
ATOM 1124 C CA . ALA A 1 142 ? -1.95 16.234 8.812 1 97.5 142 ALA A CA 1
ATOM 1125 C C . ALA A 1 142 ? -0.717 16.125 9.703 1 97.5 142 ALA A C 1
ATOM 1127 O O . ALA A 1 142 ? -0.194 17.141 10.172 1 97.5 142 ALA A O 1
ATOM 1128 N N . ALA A 1 143 ? -0.285 14.875 10 1 98.31 143 ALA A N 1
ATOM 1129 C CA . ALA A 1 143 ? 0.593 14.742 11.164 1 98.31 143 ALA A CA 1
ATOM 1130 C C . ALA A 1 143 ? 1.658 13.672 10.93 1 98.31 143 ALA A C 1
ATOM 1132 O O . ALA A 1 143 ? 2.086 13 11.859 1 98.31 143 ALA A O 1
ATOM 1133 N N . PHE A 1 144 ? 2.092 13.438 9.812 1 98.62 144 PHE A N 1
ATOM 1134 C CA . PHE A 1 144 ? 3.092 12.422 9.516 1 98.62 144 PHE A CA 1
ATOM 1135 C C . PHE A 1 144 ? 4.375 12.68 10.297 1 98.62 144 PHE A C 1
ATOM 1137 O O . PHE A 1 144 ? 4.941 11.758 10.891 1 98.62 144 PHE A O 1
ATOM 1144 N N . SER A 1 145 ? 4.859 13.906 10.211 1 97.62 145 SER A N 1
ATOM 1145 C CA . SER A 1 145 ? 6.129 14.219 10.859 1 97.62 145 SER A CA 1
ATOM 1146 C C . SER A 1 145 ? 6.059 13.977 12.359 1 97.62 145 SER A C 1
ATOM 1148 O O . SER A 1 145 ? 7.047 13.555 12.969 1 97.62 145 SER A O 1
ATOM 1150 N N . LEU A 1 146 ? 4.875 14.195 12.953 1 96.56 146 LEU A N 1
ATOM 1151 C CA . LEU A 1 146 ? 4.703 14.008 14.391 1 96.56 146 LEU A CA 1
ATOM 1152 C C . LEU A 1 146 ? 4.809 12.531 14.758 1 96.56 146 LEU A C 1
ATOM 1154 O O . LEU A 1 146 ? 5.602 12.156 15.625 1 96.56 146 LEU A O 1
ATOM 1158 N N . TYR A 1 147 ? 3.994 11.719 14.008 1 97.88 147 TYR A N 1
ATOM 1159 C CA . TYR A 1 147 ? 3.992 10.328 14.453 1 97.88 147 TYR A CA 1
ATOM 1160 C C . TYR A 1 147 ? 5.238 9.602 13.977 1 97.88 147 TYR A C 1
ATOM 1162 O O . TYR A 1 147 ? 5.57 8.523 14.477 1 97.88 147 TYR A O 1
ATOM 1170 N N . GLN A 1 148 ? 5.926 10.141 13.008 1 98.12 148 GLN A N 1
ATOM 1171 C CA . GLN A 1 148 ? 7.227 9.578 12.664 1 98.12 148 GLN A CA 1
ATOM 1172 C C . GLN A 1 148 ? 8.25 9.859 13.758 1 98.12 148 GLN A C 1
ATOM 1174 O O . GLN A 1 148 ? 9.008 8.961 14.148 1 98.12 148 GLN A O 1
ATOM 1179 N N . GLN A 1 149 ? 8.289 11.094 14.289 1 97 149 GLN A N 1
ATOM 1180 C CA . GLN A 1 149 ? 9.258 11.484 15.312 1 97 149 GLN A CA 1
ATOM 1181 C C . GLN A 1 149 ? 9.016 10.727 16.609 1 97 149 GLN A C 1
ATOM 1183 O O . GLN A 1 149 ? 9.969 10.344 17.297 1 97 149 GLN A O 1
ATOM 1188 N N . TYR A 1 150 ? 7.766 10.516 16.938 1 97.69 150 TYR A N 1
ATOM 1189 C CA . TYR A 1 150 ? 7.406 9.875 18.203 1 97.69 150 TYR A CA 1
ATOM 1190 C C . TYR A 1 150 ? 6.77 8.516 17.953 1 97.69 150 TYR A C 1
ATOM 1192 O O . TYR A 1 150 ? 5.828 8.125 18.641 1 97.69 150 TYR A O 1
ATOM 1200 N N . ALA A 1 151 ? 7.262 7.809 17 1 97.81 151 ALA A N 1
ATOM 1201 C CA . ALA A 1 151 ? 6.637 6.598 16.453 1 97.81 151 ALA A CA 1
ATOM 1202 C C . ALA A 1 151 ? 6.324 5.605 17.578 1 97.81 151 ALA A C 1
ATOM 1204 O O . ALA A 1 151 ? 5.219 5.055 17.625 1 97.81 151 ALA A O 1
ATOM 1205 N N . ARG A 1 152 ? 7.199 5.371 18.547 1 96.62 152 ARG A N 1
ATOM 1206 C CA . ARG A 1 152 ? 7.047 4.355 19.578 1 96.62 152 ARG A CA 1
ATOM 1207 C C . ARG A 1 152 ? 5.914 4.715 20.531 1 96.62 152 ARG A C 1
ATOM 1209 O O . ARG A 1 152 ? 5.285 3.832 21.125 1 96.62 152 ARG A O 1
ATOM 1216 N N . ASP A 1 153 ? 5.637 6.023 20.594 1 97.38 153 ASP A N 1
ATOM 1217 C CA . ASP A 1 153 ? 4.633 6.484 21.547 1 97.38 153 ASP A CA 1
ATOM 1218 C C . ASP A 1 153 ? 3.387 6.996 20.828 1 97.38 153 ASP A C 1
ATOM 1220 O O . ASP A 1 153 ? 2.496 7.574 21.453 1 97.38 153 ASP A O 1
ATOM 1224 N N . SER A 1 154 ? 3.303 6.812 19.547 1 98.56 154 SER A N 1
ATOM 1225 C CA . SER A 1 154 ? 2.178 7.348 18.781 1 98.56 154 SER A CA 1
ATOM 1226 C C . SER A 1 154 ? 1.128 6.273 18.516 1 98.56 154 SER A C 1
ATOM 1228 O O . SER A 1 154 ? 1.467 5.125 18.219 1 98.56 154 SER A O 1
ATOM 1230 N N . TRP A 1 155 ? -0.088 6.629 18.719 1 98.75 155 TRP A N 1
ATOM 1231 C CA . TRP A 1 155 ? -1.26 5.84 18.359 1 98.75 155 TRP A CA 1
ATOM 1232 C C . TRP A 1 155 ? -2.088 6.551 17.297 1 98.75 155 TRP A C 1
ATOM 1234 O O . TRP A 1 155 ? -2.172 7.781 17.281 1 98.75 155 TRP A O 1
ATOM 1244 N N . ILE A 1 156 ? -2.645 5.82 16.391 1 98.94 156 ILE A N 1
ATOM 1245 C CA . ILE A 1 156 ? -3.559 6.379 15.398 1 98.94 156 ILE A CA 1
ATOM 1246 C C . ILE A 1 156 ? -4.91 5.676 15.492 1 98.94 156 ILE A C 1
ATOM 1248 O O . ILE A 1 156 ? -4.988 4.449 15.398 1 98.94 156 ILE A O 1
ATOM 1252 N N . LEU A 1 157 ? -5.918 6.375 15.789 1 98.88 157 LEU A N 1
ATOM 1253 C CA . LEU A 1 157 ? -7.301 5.91 15.852 1 98.88 157 LEU A CA 1
ATOM 1254 C C . LEU A 1 157 ? -8.094 6.395 14.641 1 98.88 157 LEU A C 1
ATOM 1256 O O . LEU A 1 157 ? -8.367 7.59 14.516 1 98.88 157 LEU A O 1
ATOM 1260 N N . THR A 1 158 ? -8.438 5.516 13.734 1 98.94 158 THR A N 1
ATOM 1261 C CA . THR A 1 158 ? -9.242 5.836 12.562 1 98.94 158 THR A CA 1
ATOM 1262 C C . THR A 1 158 ? -10.719 5.543 12.812 1 98.94 158 THR A C 1
ATOM 1264 O O . THR A 1 158 ? -11.07 4.441 13.242 1 98.94 158 THR A O 1
ATOM 1267 N N . LEU A 1 159 ? -11.586 6.453 12.547 1 98.88 159 LEU A N 1
ATOM 1268 C CA . LEU A 1 159 ? -12.977 6.344 12.977 1 98.88 159 LEU A CA 1
ATOM 1269 C C . LEU A 1 159 ? -13.82 5.633 11.93 1 98.88 159 LEU A C 1
ATOM 1271 O O . LEU A 1 159 ? -14.703 4.84 12.273 1 98.88 159 LEU A O 1
ATOM 1275 N N . THR A 1 160 ? -13.586 5.961 10.664 1 98.75 160 THR A N 1
ATOM 1276 C CA . THR A 1 160 ? -14.367 5.367 9.586 1 98.75 160 THR A CA 1
ATOM 1277 C C . THR A 1 160 ? -13.445 4.742 8.539 1 98.75 160 THR A C 1
ATOM 1279 O O . THR A 1 160 ? -12.289 5.133 8.414 1 98.75 160 THR A O 1
ATOM 1282 N N . ALA A 1 161 ? -13.984 3.861 7.773 1 97.12 161 ALA A N 1
ATOM 1283 C CA . ALA A 1 161 ? -13.188 3.219 6.73 1 97.12 161 ALA A CA 1
ATOM 1284 C C . ALA A 1 161 ? -13.227 4.023 5.434 1 97.12 161 ALA A C 1
ATOM 1286 O O . ALA A 1 161 ? -12.414 3.801 4.531 1 97.12 161 ALA A O 1
ATOM 1287 N N . GLY A 1 162 ? -14.141 5.031 5.383 1 97.94 162 GLY A N 1
ATOM 1288 C CA . GLY A 1 162 ? -14.289 5.762 4.133 1 97.94 162 GLY A CA 1
ATOM 1289 C C . GLY A 1 162 ? -14.68 4.871 2.963 1 97.94 162 GLY A C 1
ATOM 1290 O O . GLY A 1 162 ? -14.133 5.012 1.866 1 97.94 162 GLY A O 1
ATOM 1291 N N . GLU A 1 163 ? -15.664 3.947 3.111 1 97.81 163 GLU A N 1
ATOM 1292 C CA . GLU A 1 163 ? -15.867 2.803 2.23 1 97.81 163 GLU A CA 1
ATOM 1293 C C . GLU A 1 163 ? -16.781 3.166 1.061 1 97.81 163 GLU A C 1
ATOM 1295 O O . GLU A 1 163 ? -16.875 2.42 0.082 1 97.81 163 GLU A O 1
ATOM 1300 N N . THR A 1 164 ? -17.438 4.324 1.083 1 96.94 164 THR A N 1
ATOM 1301 C CA . THR A 1 164 ? -18.516 4.566 0.124 1 96.94 164 THR A CA 1
ATOM 1302 C C . THR A 1 164 ? -17.953 4.715 -1.287 1 96.94 164 THR A C 1
ATOM 1304 O O . THR A 1 164 ? -17.141 5.602 -1.545 1 96.94 164 THR A O 1
ATOM 1307 N N . LEU A 1 165 ? -18.359 3.844 -2.125 1 96.44 165 LEU A N 1
ATOM 1308 C CA . LEU A 1 165 ? -18.109 3.941 -3.559 1 96.44 165 LEU A CA 1
ATOM 1309 C C . LEU A 1 165 ? -19.328 4.5 -4.281 1 96.44 165 LEU A C 1
ATOM 1311 O O . LEU A 1 165 ? -20.328 3.793 -4.477 1 96.44 165 LEU A O 1
ATOM 1315 N N . LYS A 1 166 ? -19.312 5.676 -4.766 1 92.31 166 LYS A N 1
ATOM 1316 C CA . LYS A 1 166 ? -20.469 6.363 -5.328 1 92.31 166 LYS A CA 1
ATOM 1317 C C . LYS A 1 166 ? -20.766 5.879 -6.742 1 92.31 166 LYS A C 1
ATOM 1319 O O . LYS A 1 166 ? -21.922 5.863 -7.172 1 92.31 166 LYS A O 1
ATOM 1324 N N . ARG A 1 167 ? -19.703 5.52 -7.473 1 93.81 167 ARG A N 1
ATOM 1325 C CA . ARG A 1 167 ? -19.828 5.039 -8.844 1 93.81 167 ARG A CA 1
ATOM 1326 C C . ARG A 1 167 ? -18.828 3.914 -9.117 1 93.81 167 ARG A C 1
ATOM 1328 O O . ARG A 1 167 ? -17.703 3.941 -8.625 1 93.81 167 ARG A O 1
ATOM 1335 N N . LEU A 1 168 ? -19.203 3.074 -9.938 1 91.25 168 LEU A N 1
ATOM 1336 C CA . LEU A 1 168 ? -18.391 1.893 -10.227 1 91.25 168 LEU A CA 1
ATOM 1337 C C . LEU A 1 168 ? -17.109 2.275 -10.945 1 91.25 168 LEU A C 1
ATOM 1339 O O . LEU A 1 168 ? -16.078 1.616 -10.773 1 91.25 168 LEU A O 1
ATOM 1343 N N . ASP A 1 169 ? -17.109 3.283 -11.742 1 89.31 169 ASP A N 1
ATOM 1344 C CA . ASP A 1 169 ? -15.945 3.689 -12.516 1 89.31 169 ASP A CA 1
ATOM 1345 C C . ASP A 1 169 ? -14.898 4.352 -11.617 1 89.31 169 ASP A C 1
ATOM 1347 O O . ASP A 1 169 ? -13.812 4.711 -12.07 1 89.31 169 ASP A O 1
ATOM 1351 N N . ARG A 1 170 ? -15.211 4.477 -10.297 1 91.19 170 ARG A N 1
ATOM 1352 C CA . ARG A 1 170 ? -14.297 5.105 -9.352 1 91.19 170 ARG A CA 1
ATOM 1353 C C . ARG A 1 170 ? -13.562 4.055 -8.531 1 91.19 170 ARG A C 1
ATOM 1355 O O . ARG A 1 170 ? -12.844 4.395 -7.586 1 91.19 170 ARG A O 1
ATOM 1362 N N . GLN A 1 171 ? -13.789 2.83 -8.953 1 93.88 171 GLN A N 1
ATOM 1363 C CA . GLN A 1 171 ? -13.031 1.774 -8.297 1 93.88 171 GLN A CA 1
ATOM 1364 C C . GLN A 1 171 ? -11.531 1.964 -8.5 1 93.88 171 GLN A C 1
ATOM 1366 O O . GLN A 1 171 ? -11.102 2.477 -9.531 1 93.88 171 GLN A O 1
ATOM 1371 N N . TYR A 1 172 ? -10.742 1.556 -7.477 1 92.62 172 TYR A N 1
ATOM 1372 C CA . TYR A 1 172 ? -9.289 1.64 -7.609 1 92.62 172 TYR A CA 1
ATOM 1373 C C . TYR A 1 172 ? -8.797 0.814 -8.789 1 92.62 172 TYR A C 1
ATOM 1375 O O . TYR A 1 172 ? -7.902 1.237 -9.523 1 92.62 172 TYR A O 1
ATOM 1383 N N . LEU A 1 173 ? -9.32 -0.374 -8.961 1 92.44 173 LEU A N 1
ATOM 1384 C CA . LEU A 1 173 ? -9.125 -1.259 -10.102 1 92.44 173 LEU A CA 1
ATOM 1385 C C . LEU A 1 173 ? -10.406 -1.373 -10.922 1 92.44 173 LEU A C 1
ATOM 1387 O O . LEU A 1 173 ? -11.344 -2.066 -10.523 1 92.44 173 LEU A O 1
ATOM 1391 N N . PRO A 1 174 ? -10.398 -0.766 -12.062 1 87.62 174 PRO A N 1
ATOM 1392 C CA . PRO A 1 174 ? -11.617 -0.803 -12.867 1 87.62 174 PRO A CA 1
ATOM 1393 C C . PRO A 1 174 ? -12.078 -2.227 -13.188 1 87.62 174 PRO A C 1
ATOM 1395 O O . PRO A 1 174 ? -11.258 -3.074 -13.547 1 87.62 174 PRO A O 1
ATOM 1398 N N . GLY A 1 175 ? -13.391 -2.453 -13 1 89.44 175 GLY A N 1
ATOM 1399 C CA . GLY A 1 175 ? -13.969 -3.736 -13.367 1 89.44 175 GLY A CA 1
ATOM 1400 C C . GLY A 1 175 ? -13.812 -4.789 -12.289 1 89.44 175 GLY A C 1
ATOM 1401 O O . GLY A 1 175 ? -14.188 -5.945 -12.484 1 89.44 175 GLY A O 1
ATOM 1402 N N . LEU A 1 176 ? -13.32 -4.441 -11.164 1 94.38 176 LEU A N 1
ATOM 1403 C CA . LEU A 1 176 ? -13.055 -5.406 -10.102 1 94.38 176 LEU A CA 1
ATOM 1404 C C . LEU A 1 176 ? -14.359 -5.973 -9.547 1 94.38 176 LEU A C 1
ATOM 1406 O O . LEU A 1 176 ? -14.523 -7.191 -9.453 1 94.38 176 LEU A O 1
ATOM 1410 N N . ASP A 1 177 ? -15.305 -5.078 -9.164 1 95.38 177 ASP A N 1
ATOM 1411 C CA . ASP A 1 177 ? -16.594 -5.508 -8.609 1 95.38 177 ASP A CA 1
ATOM 1412 C C . ASP A 1 177 ? -17.734 -5.148 -9.547 1 95.38 177 ASP A C 1
ATOM 1414 O O . ASP A 1 177 ? -17.625 -4.23 -10.359 1 95.38 177 ASP A O 1
ATOM 1418 N N . ALA A 1 178 ? -18.875 -5.82 -9.367 1 93.75 178 ALA A N 1
ATOM 1419 C CA . ALA A 1 178 ? -19.969 -5.727 -10.32 1 93.75 178 ALA A CA 1
ATOM 1420 C C . ALA A 1 178 ? -20.953 -4.629 -9.922 1 93.75 178 ALA A C 1
ATOM 1422 O O . ALA A 1 178 ? -21.75 -4.168 -10.75 1 93.75 178 ALA A O 1
ATOM 1423 N N . ASP A 1 179 ? -20.953 -4.27 -8.602 1 95.5 179 ASP A N 1
ATOM 1424 C CA . ASP A 1 179 ? -21.859 -3.234 -8.125 1 95.5 179 ASP A CA 1
ATOM 1425 C C . ASP A 1 179 ? -21.234 -2.42 -7 1 95.5 179 ASP A C 1
ATOM 1427 O O . ASP A 1 179 ? -20.172 -2.777 -6.488 1 95.5 179 ASP A O 1
ATOM 1431 N N . THR A 1 180 ? -21.875 -1.351 -6.672 1 95.5 180 THR A N 1
ATOM 1432 C CA . THR A 1 180 ? -21.312 -0.401 -5.719 1 95.5 180 THR A CA 1
ATOM 1433 C C . THR A 1 180 ? -21.344 -0.973 -4.305 1 95.5 180 THR A C 1
ATOM 1435 O O . THR A 1 180 ? -20.531 -0.586 -3.455 1 95.5 180 THR A O 1
ATOM 1438 N N . ASN A 1 181 ? -22.266 -1.898 -4.031 1 96.62 181 ASN A N 1
ATOM 1439 C CA . ASN A 1 181 ? -22.312 -2.523 -2.713 1 96.62 181 ASN A CA 1
ATOM 1440 C C . ASN A 1 181 ? -21.062 -3.359 -2.449 1 96.62 181 ASN A C 1
ATOM 1442 O O . ASN A 1 181 ? -20.375 -3.148 -1.453 1 96.62 181 ASN A O 1
ATOM 1446 N N . GLN A 1 182 ? -20.703 -4.219 -3.398 1 96.56 182 GLN A N 1
ATOM 1447 C CA . GLN A 1 182 ? -19.484 -5.012 -3.299 1 96.56 182 GLN A CA 1
ATOM 1448 C C . GLN A 1 182 ? -18.25 -4.125 -3.363 1 96.56 182 GLN A C 1
ATOM 1450 O O . GLN A 1 182 ? -17.281 -4.348 -2.633 1 96.56 182 GLN A O 1
ATOM 1455 N N . GLY A 1 183 ? -18.391 -3.174 -4.199 1 97.38 183 GLY A N 1
ATOM 1456 C CA . GLY A 1 183 ? -17.281 -2.242 -4.348 1 97.38 183 GLY A CA 1
ATOM 1457 C C . GLY A 1 183 ? -17 -1.443 -3.09 1 97.38 183 GLY A C 1
ATOM 1458 O O . GLY A 1 183 ? -15.844 -1.198 -2.75 1 97.38 183 GLY A O 1
ATOM 1459 N N . SER A 1 184 ? -18.047 -1.032 -2.398 1 98.19 184 SER A N 1
ATOM 1460 C CA . SER A 1 184 ? -17.891 -0.273 -1.162 1 98.19 184 SER A CA 1
ATOM 1461 C C . SER A 1 184 ? -17.25 -1.123 -0.073 1 98.19 184 SER A C 1
ATOM 1463 O O . SER A 1 184 ? -16.344 -0.658 0.636 1 98.19 184 SER A O 1
ATOM 1465 N N . GLN A 1 185 ? -17.719 -2.338 0.042 1 97.62 185 GLN A N 1
ATOM 1466 C CA . GLN A 1 185 ? -17.109 -3.246 1.011 1 97.62 185 GLN A CA 1
ATOM 1467 C C . GLN A 1 185 ? -15.625 -3.432 0.734 1 97.62 185 GLN A C 1
ATOM 1469 O O . GLN A 1 185 ? -14.805 -3.391 1.655 1 97.62 185 GLN A O 1
ATOM 1474 N N . ARG A 1 186 ? -15.289 -3.607 -0.506 1 97.81 186 ARG A N 1
ATOM 1475 C CA . ARG A 1 186 ? -13.906 -3.818 -0.915 1 97.81 186 ARG A CA 1
ATOM 1476 C C . ARG A 1 186 ? -13.07 -2.562 -0.693 1 97.81 186 ARG A C 1
ATOM 1478 O O . ARG A 1 186 ? -11.945 -2.639 -0.199 1 97.81 186 ARG A O 1
ATOM 1485 N N . LYS A 1 187 ? -13.609 -1.459 -1.097 1 98.12 187 LYS A N 1
ATOM 1486 C CA . LYS A 1 187 ? -12.93 -0.19 -0.872 1 98.12 187 LYS A CA 1
ATOM 1487 C C . LYS A 1 187 ? -12.625 0.017 0.609 1 98.12 187 LYS A C 1
ATOM 1489 O O . LYS A 1 187 ? -11.508 0.405 0.973 1 98.12 187 LYS A O 1
ATOM 1494 N N . GLY A 1 188 ? -13.625 -0.227 1.44 1 98.5 188 GLY A N 1
ATOM 1495 C CA . GLY A 1 188 ? -13.414 -0.115 2.875 1 98.5 188 GLY A CA 1
ATOM 1496 C C . GLY A 1 188 ? -12.312 -1.016 3.393 1 98.5 188 GLY A C 1
ATOM 1497 O O . GLY A 1 188 ? -11.5 -0.6 4.223 1 98.5 188 GLY A O 1
ATOM 1498 N N . LEU A 1 189 ? -12.297 -2.203 2.9 1 98.31 189 LEU A N 1
ATOM 1499 C CA . LEU A 1 189 ? -11.281 -3.16 3.316 1 98.31 189 LEU A CA 1
ATOM 1500 C C . LEU A 1 189 ? -9.891 -2.682 2.918 1 98.31 189 LEU A C 1
ATOM 1502 O O . LEU A 1 189 ? -8.945 -2.77 3.709 1 98.31 189 LEU A O 1
ATOM 1506 N N . ILE A 1 190 ? -9.742 -2.232 1.704 1 98.5 190 ILE A N 1
ATOM 1507 C CA . ILE A 1 190 ? -8.469 -1.728 1.203 1 98.5 190 ILE A CA 1
ATOM 1508 C C . ILE A 1 190 ? -8.016 -0.542 2.053 1 98.5 190 ILE A C 1
ATOM 1510 O O . ILE A 1 190 ? -6.852 -0.466 2.451 1 98.5 190 ILE A O 1
ATOM 1514 N N . ARG A 1 191 ? -8.891 0.34 2.361 1 98.69 191 ARG A N 1
ATOM 1515 C CA . ARG A 1 191 ? -8.57 1.533 3.137 1 98.69 191 ARG A CA 1
ATOM 1516 C C . ARG A 1 191 ? -8.242 1.177 4.582 1 98.69 191 ARG A C 1
ATOM 1518 O O . ARG A 1 191 ? -7.391 1.812 5.207 1 98.69 191 ARG A O 1
ATOM 1525 N N . ALA A 1 192 ? -8.969 0.19 5.117 1 98.69 192 ALA A N 1
ATOM 1526 C CA . ALA A 1 192 ? -8.617 -0.316 6.441 1 98.69 192 ALA A CA 1
ATOM 1527 C C . ALA A 1 192 ? -7.199 -0.888 6.449 1 98.69 192 ALA A C 1
ATOM 1529 O O . ALA A 1 192 ? -6.438 -0.667 7.395 1 98.69 192 ALA A O 1
ATOM 1530 N N . TRP A 1 193 ? -6.844 -1.604 5.41 1 98.69 193 TRP A N 1
ATOM 1531 C CA . TRP A 1 193 ? -5.488 -2.117 5.266 1 98.69 193 TRP A CA 1
ATOM 1532 C C . TRP A 1 193 ? -4.477 -0.976 5.191 1 98.69 193 TRP A C 1
ATOM 1534 O O . TRP A 1 193 ? -3.406 -1.046 5.797 1 98.69 193 TRP A O 1
ATOM 1544 N N . ASN A 1 194 ? -4.816 0.104 4.445 1 98.75 194 ASN A N 1
ATOM 1545 C CA . ASN A 1 194 ? -3.959 1.283 4.406 1 98.75 194 ASN A CA 1
ATOM 1546 C C . ASN A 1 194 ? -3.689 1.827 5.809 1 98.75 194 ASN A C 1
ATOM 1548 O O . ASN A 1 194 ? -2.539 2.094 6.164 1 98.75 194 ASN A O 1
ATOM 1552 N N . SER A 1 195 ? -4.734 1.94 6.574 1 98.56 195 SER A N 1
ATOM 1553 C CA . SER A 1 195 ? -4.609 2.504 7.914 1 98.56 195 SER A CA 1
ATOM 1554 C C . SER A 1 195 ? -3.779 1.599 8.82 1 98.56 195 SER A C 1
ATOM 1556 O O . SER A 1 195 ? -3.104 2.076 9.727 1 98.56 195 SER A O 1
ATOM 1558 N N . ALA A 1 196 ? -3.787 0.32 8.508 1 98.38 196 ALA A N 1
ATOM 1559 C CA . ALA A 1 196 ? -3.109 -0.663 9.352 1 98.38 196 ALA A CA 1
ATOM 1560 C C . ALA A 1 196 ? -1.644 -0.809 8.953 1 98.38 196 ALA A C 1
ATOM 1562 O O . ALA A 1 196 ? -0.845 -1.374 9.703 1 98.38 196 ALA A O 1
ATOM 1563 N N . THR A 1 197 ? -1.249 -0.299 7.793 1 98.62 197 THR A N 1
ATOM 1564 C CA . THR A 1 197 ? 0.07 -0.673 7.293 1 98.62 197 THR A CA 1
ATOM 1565 C C . THR A 1 197 ? 0.896 0.566 6.965 1 98.62 197 THR A C 1
ATOM 1567 O O . THR A 1 197 ? 2.113 0.579 7.164 1 98.62 197 THR A O 1
ATOM 1570 N N . THR A 1 198 ? 0.304 1.668 6.488 1 98.75 198 THR A N 1
ATOM 1571 C CA . THR A 1 198 ? 1.029 2.842 6.016 1 98.75 198 THR A CA 1
ATOM 1572 C C . THR A 1 198 ? 1.88 3.439 7.133 1 98.75 198 THR A C 1
ATOM 1574 O O . THR A 1 198 ? 3.057 3.742 6.93 1 98.75 198 THR A O 1
ATOM 1577 N N . PRO A 1 199 ? 1.378 3.539 8.383 1 98.75 199 PRO A N 1
ATOM 1578 C CA . PRO A 1 199 ? 2.168 4.18 9.43 1 98.75 199 PRO A CA 1
ATOM 1579 C C . PRO A 1 199 ? 3.402 3.371 9.82 1 98.75 199 PRO A C 1
ATOM 1581 O O . PRO A 1 199 ? 4.293 3.885 10.5 1 98.75 199 PRO A O 1
ATOM 1584 N N . LEU A 1 200 ? 3.432 2.08 9.375 1 98.5 200 LEU A N 1
ATOM 1585 C CA . LEU A 1 200 ? 4.625 1.28 9.617 1 98.5 200 LEU A CA 1
ATOM 1586 C C . LEU A 1 200 ? 5.844 1.907 8.945 1 98.5 200 LEU A C 1
ATOM 1588 O O . LEU A 1 200 ? 6.969 1.765 9.438 1 98.5 200 LEU A O 1
ATOM 1592 N N . LEU A 1 201 ? 5.641 2.629 7.883 1 98.44 201 LEU A N 1
ATOM 1593 C CA . LEU A 1 201 ? 6.719 3.297 7.164 1 98.44 201 LEU A CA 1
ATOM 1594 C C . LEU A 1 201 ? 7.395 4.344 8.047 1 98.44 201 LEU A C 1
ATOM 1596 O O . LEU A 1 201 ? 8.562 4.668 7.852 1 98.44 201 LEU A O 1
ATOM 1600 N N . ALA A 1 202 ? 6.609 4.852 9.008 1 98.31 202 ALA A N 1
ATOM 1601 C CA . ALA A 1 202 ? 7.129 5.863 9.922 1 98.31 202 ALA A CA 1
ATOM 1602 C C . ALA A 1 202 ? 7.621 5.227 11.219 1 98.31 202 ALA A C 1
ATOM 1604 O O . ALA A 1 202 ? 8.055 5.93 12.133 1 98.31 202 ALA A O 1
ATOM 1605 N N . GLY A 1 203 ? 7.426 3.912 11.352 1 97.69 203 GLY A N 1
ATOM 1606 C CA . GLY A 1 203 ? 7.945 3.209 12.508 1 97.69 203 GLY A CA 1
ATOM 1607 C C . GLY A 1 203 ? 6.902 2.982 13.586 1 97.69 203 GLY A C 1
ATOM 1608 O O . GLY A 1 203 ? 7.211 2.455 14.656 1 97.69 203 GLY A O 1
ATOM 1609 N N . VAL A 1 204 ? 5.66 3.377 13.297 1 98.38 204 VAL A N 1
ATOM 1610 C CA . VAL A 1 204 ? 4.609 3.148 14.281 1 98.38 204 VAL A CA 1
ATOM 1611 C C . VAL A 1 204 ? 4.289 1.656 14.359 1 98.38 204 VAL A C 1
ATOM 1613 O O . VAL A 1 204 ? 4.031 1.018 13.336 1 98.38 204 VAL A O 1
ATOM 1616 N N . PRO A 1 205 ? 4.262 1.081 15.531 1 96.38 205 PRO A N 1
ATOM 1617 C CA . PRO A 1 205 ? 3.957 -0.347 15.641 1 96.38 205 PRO A CA 1
ATOM 1618 C C . PRO A 1 205 ? 2.514 -0.673 15.266 1 96.38 205 PRO A C 1
ATOM 1620 O O . PRO A 1 205 ? 1.605 0.113 15.547 1 96.38 205 PRO A O 1
ATOM 1623 N N . GLN A 1 206 ? 2.332 -1.804 14.734 1 95.31 206 GLN A N 1
ATOM 1624 C CA . GLN A 1 206 ? 1.02 -2.227 14.258 1 95.31 206 GLN A CA 1
ATOM 1625 C C . GLN A 1 206 ? -0.001 -2.24 15.391 1 95.31 206 GLN A C 1
ATOM 1627 O O . GLN A 1 206 ? -1.171 -1.912 15.18 1 95.31 206 GLN A O 1
ATOM 1632 N N . GLN A 1 207 ? 0.402 -2.592 16.625 1 96.44 207 GLN A N 1
ATOM 1633 C CA . GLN A 1 207 ? -0.513 -2.725 17.75 1 96.44 207 GLN A CA 1
ATOM 1634 C C . GLN A 1 207 ? -1.081 -1.368 18.156 1 96.44 207 GLN A C 1
ATOM 1636 O O . GLN A 1 207 ? -2.062 -1.299 18.891 1 96.44 207 GLN A O 1
ATOM 1641 N N . GLN A 1 208 ? -0.442 -0.291 17.672 1 98.44 208 GLN A N 1
ATOM 1642 C CA . GLN A 1 208 ? -0.857 1.054 18.062 1 98.44 208 GLN A CA 1
ATOM 1643 C C . GLN A 1 208 ? -1.738 1.686 16.984 1 98.44 208 GLN A C 1
ATOM 1645 O O . GLN A 1 208 ? -2.059 2.875 17.062 1 98.44 208 GLN A O 1
ATOM 1650 N N . LEU A 1 209 ? -2.09 0.881 16 1 98.69 209 LEU A N 1
ATOM 1651 C CA . LEU A 1 209 ? -2.977 1.315 14.93 1 98.69 209 LEU A CA 1
ATOM 1652 C C . LEU A 1 209 ? -4.363 0.708 15.094 1 98.69 209 LEU A C 1
ATOM 1654 O O . LEU A 1 209 ? -4.531 -0.51 15 1 98.69 209 LEU A O 1
ATOM 1658 N N . ILE A 1 210 ? -5.395 1.532 15.359 1 98.75 210 ILE A N 1
ATOM 1659 C CA . ILE A 1 210 ? -6.738 1.05 15.672 1 98.75 210 ILE A CA 1
ATOM 1660 C C . ILE A 1 210 ? -7.73 1.586 14.641 1 98.75 210 ILE A C 1
ATOM 1662 O O . ILE A 1 210 ? -7.789 2.795 14.398 1 98.75 210 ILE A O 1
ATOM 1666 N N . MET A 1 211 ? -8.477 0.72 14.023 1 98.69 211 MET A N 1
ATOM 1667 C CA . MET A 1 211 ? -9.578 1.044 13.125 1 98.69 211 MET A CA 1
ATOM 1668 C C . MET A 1 211 ? -10.922 0.757 13.781 1 98.69 211 MET A C 1
ATOM 1670 O O . MET A 1 211 ? -11.227 -0.392 14.109 1 98.69 211 MET A O 1
ATOM 1674 N N . LEU A 1 212 ? -11.648 1.802 14 1 98.69 212 LEU A N 1
ATOM 1675 C CA . LEU A 1 212 ? -13 1.567 14.492 1 98.69 212 LEU A CA 1
ATOM 1676 C C . LEU A 1 212 ? -13.914 1.096 13.375 1 98.69 212 LEU A C 1
ATOM 1678 O O . LEU A 1 212 ? -14.766 0.224 13.578 1 98.69 212 LEU A O 1
ATOM 1682 N N . GLY A 1 213 ? -13.82 1.756 12.195 1 98.44 213 GLY A N 1
ATOM 1683 C CA . GLY A 1 213 ? -14.43 1.222 10.984 1 98.44 213 GLY A CA 1
ATOM 1684 C C . GLY A 1 213 ? -15.898 1.596 10.844 1 98.44 213 GLY A C 1
ATOM 1685 O O . GLY A 1 213 ? -16.641 0.949 10.102 1 98.44 213 GLY A O 1
ATOM 1686 N N . TYR A 1 214 ? -16.359 2.539 11.648 1 98.5 214 TYR A N 1
ATOM 1687 C CA . TYR A 1 214 ? -17.734 2.98 11.469 1 98.5 214 TYR A CA 1
ATOM 1688 C C . TYR A 1 214 ? -17.953 3.525 10.062 1 98.5 214 TYR A C 1
ATOM 1690 O O . TYR A 1 214 ? -17 3.756 9.32 1 98.5 214 TYR A O 1
ATOM 1698 N N . TYR A 1 215 ? -19.25 3.689 9.672 1 98.31 215 TYR A N 1
ATOM 1699 C CA . TYR A 1 215 ? -19.562 3.93 8.266 1 98.31 215 TYR A CA 1
ATOM 1700 C C . TYR A 1 215 ? -19.281 5.379 7.887 1 98.31 215 TYR A C 1
ATOM 1702 O O . TYR A 1 215 ? -19.562 6.297 8.664 1 98.31 215 TYR A O 1
ATOM 1710 N N . ASN A 1 216 ? -18.781 5.527 6.664 1 97.88 216 ASN A N 1
ATOM 1711 C CA . ASN A 1 216 ? -18.438 6.82 6.078 1 97.88 216 ASN A CA 1
ATOM 1712 C C . ASN A 1 216 ? -19.641 7.77 6.074 1 97.88 216 ASN A C 1
ATOM 1714 O O . ASN A 1 216 ? -20.75 7.367 5.727 1 97.88 216 ASN A O 1
ATOM 1718 N N . ASP A 1 217 ? -19.422 9.023 6.473 1 97.38 217 ASP A N 1
ATOM 1719 C CA . ASP A 1 217 ? -20.391 10.125 6.406 1 97.38 217 ASP A CA 1
ATOM 1720 C C . ASP A 1 217 ? -21.562 9.883 7.348 1 97.38 217 ASP A C 1
ATOM 1722 O O . ASP A 1 217 ? -22.688 10.32 7.07 1 97.38 217 ASP A O 1
ATOM 1726 N N . THR A 1 218 ? -21.344 9.172 8.398 1 97.81 218 THR A N 1
ATOM 1727 C CA . THR A 1 218 ? -22.453 8.906 9.312 1 97.81 218 THR A CA 1
ATOM 1728 C C . THR A 1 218 ? -22.172 9.477 10.695 1 97.81 218 THR A C 1
ATOM 1730 O O . THR A 1 218 ? -23.062 9.531 11.547 1 97.81 218 THR A O 1
ATOM 1733 N N . LEU A 1 219 ? -20.938 9.914 10.953 1 98.12 219 LEU A N 1
ATOM 1734 C CA . LEU A 1 219 ? -20.547 10.352 12.289 1 98.12 219 LEU A CA 1
ATOM 1735 C C . LEU A 1 219 ? -21.453 11.477 12.781 1 98.12 219 LEU A C 1
ATOM 1737 O O . LEU A 1 219 ? -21.812 11.516 13.953 1 98.12 219 LEU A O 1
ATOM 1741 N N . GLY A 1 220 ? -21.797 12.453 11.891 1 97.12 220 GLY A N 1
ATOM 1742 C CA . GLY A 1 220 ? -22.672 13.555 12.25 1 97.12 220 GLY A CA 1
ATOM 1743 C C . GLY A 1 220 ? -24.078 13.102 12.594 1 97.12 220 GLY A C 1
ATOM 1744 O O . GLY A 1 220 ? -24.656 13.57 13.57 1 97.12 220 GLY A O 1
ATOM 1745 N N . ARG A 1 221 ? -24.609 12.188 11.789 1 96.31 221 ARG A N 1
ATOM 1746 C CA . ARG A 1 221 ? -25.953 11.664 12.031 1 96.31 221 ARG A CA 1
ATOM 1747 C C . ARG A 1 221 ? -26.016 10.938 13.367 1 96.31 221 ARG A C 1
ATOM 1749 O O . ARG A 1 221 ? -27.047 10.984 14.055 1 96.31 221 ARG A O 1
ATOM 1756 N N . MET A 1 222 ? -25 10.297 13.695 1 97.06 222 MET A N 1
ATOM 1757 C CA . MET A 1 222 ? -24.953 9.547 14.945 1 97.06 222 MET A CA 1
ATOM 1758 C C . MET A 1 222 ? -24.969 10.484 16.141 1 97.06 222 MET A C 1
ATOM 1760 O O . MET A 1 222 ? -25.375 10.086 17.25 1 97.06 222 MET A O 1
ATOM 1764 N N . LEU A 1 223 ? -24.469 11.719 16 1 96.25 223 LEU A N 1
ATOM 1765 C CA . LEU A 1 223 ? -24.547 12.711 17.062 1 96.25 223 LEU A CA 1
ATOM 1766 C C . LEU A 1 223 ? -26 13.086 17.359 1 96.25 223 LEU A C 1
ATOM 1768 O O . LEU A 1 223 ? -26.375 13.266 18.531 1 96.25 223 LEU A O 1
ATOM 1772 N N . ASP A 1 224 ? -26.766 13.102 16.328 1 93.31 224 ASP A N 1
ATOM 1773 C CA . ASP A 1 224 ? -28.172 13.5 16.438 1 93.31 224 ASP A CA 1
ATOM 1774 C C . ASP A 1 224 ? -29 12.391 17.078 1 93.31 224 ASP A C 1
ATOM 1776 O O . ASP A 1 224 ? -29.938 12.672 17.828 1 93.31 224 ASP A O 1
ATOM 1780 N N . SER A 1 225 ? -28.641 11.156 16.766 1 93.88 225 SER A N 1
ATOM 1781 C CA . SER A 1 225 ? -29.375 10 17.266 1 93.88 225 SER A CA 1
ATOM 1782 C C . SER A 1 225 ? -28.422 8.883 17.688 1 93.88 225 SER A C 1
ATOM 1784 O O . SER A 1 225 ? -28.312 7.859 17.016 1 93.88 225 SER A O 1
ATOM 1786 N N . PRO A 1 226 ? -27.891 9.023 18.859 1 94.12 226 PRO A N 1
ATOM 1787 C CA . PRO A 1 226 ? -26.797 8.133 19.266 1 94.12 226 PRO A CA 1
ATOM 1788 C C . PRO A 1 226 ? -27.25 6.684 19.406 1 94.12 226 PRO A C 1
ATOM 1790 O O . PRO A 1 226 ? -26.438 5.766 19.281 1 94.12 226 PRO A O 1
ATOM 1793 N N . ASP A 1 227 ? -28.531 6.41 19.625 1 94.31 227 ASP A N 1
ATOM 1794 C CA . ASP A 1 227 ? -29 5.055 19.875 1 94.31 227 ASP A CA 1
ATOM 1795 C C . ASP A 1 227 ? -29.469 4.379 18.594 1 94.31 227 ASP A C 1
ATOM 1797 O O . ASP A 1 227 ? -29.641 3.16 18.547 1 94.31 227 ASP A O 1
ATOM 1801 N N . GLN A 1 228 ? -29.609 5.133 17.594 1 95.88 228 GLN A N 1
ATOM 1802 C CA . GLN A 1 228 ? -30.141 4.609 16.344 1 95.88 228 GLN A CA 1
ATOM 1803 C C . GLN A 1 228 ? -29.047 4.02 15.469 1 95.88 228 GLN A C 1
ATOM 1805 O O . GLN A 1 228 ? -27.984 4.625 15.305 1 95.88 228 GLN A O 1
ATOM 1810 N N . ALA A 1 229 ? -29.328 2.855 14.969 1 95.25 229 ALA A N 1
ATOM 1811 C CA . ALA A 1 229 ? -28.438 2.27 13.977 1 95.25 229 ALA A CA 1
ATOM 1812 C C . ALA A 1 229 ? -28.531 3.008 12.641 1 95.25 229 ALA A C 1
ATOM 1814 O O . ALA A 1 229 ? -29.625 3.252 12.141 1 95.25 229 ALA A O 1
ATOM 1815 N N . ILE A 1 230 ? -27.469 3.395 12.102 1 96.62 230 ILE A N 1
ATOM 1816 C CA . ILE A 1 230 ? -27.438 4.09 10.82 1 96.62 230 ILE A CA 1
ATOM 1817 C C . ILE A 1 230 ? -26.797 3.191 9.766 1 96.62 230 ILE A C 1
ATOM 1819 O O . ILE A 1 230 ? -25.656 2.732 9.93 1 96.62 230 ILE A O 1
ATOM 1823 N N . PRO A 1 231 ? -27.469 2.938 8.68 1 95.5 231 PRO A N 1
ATOM 1824 C CA . PRO A 1 231 ? -26.906 2.057 7.641 1 95.5 231 PRO A CA 1
ATOM 1825 C C . PRO A 1 231 ? -25.797 2.721 6.832 1 95.5 231 PRO A C 1
ATOM 1827 O O . PRO A 1 231 ? -25.688 3.949 6.816 1 95.5 231 PRO A O 1
ATOM 1830 N N . SER A 1 232 ? -25.016 1.882 6.172 1 96.38 232 SER A N 1
ATOM 1831 C CA . SER A 1 232 ? -23.969 2.393 5.293 1 96.38 232 SER A CA 1
ATOM 1832 C C . SER A 1 232 ? -24.562 2.969 4.008 1 96.38 232 SER A C 1
ATOM 1834 O O . SER A 1 232 ? -25.5 2.406 3.445 1 96.38 232 SER A O 1
ATOM 1836 N N . LEU A 1 233 ? -24.016 4.047 3.574 1 96 233 LEU A N 1
ATOM 1837 C CA . LEU A 1 233 ? -24.375 4.598 2.275 1 96 233 LEU A CA 1
ATOM 1838 C C . LEU A 1 233 ? -23.859 3.719 1.144 1 96 233 LEU A C 1
ATOM 1840 O O . LEU A 1 233 ? -24.312 3.84 0.002 1 96 233 LEU A O 1
ATOM 1844 N N . GLY A 1 234 ? -22.906 2.789 1.445 1 95.56 234 GLY A N 1
ATOM 1845 C CA . GLY A 1 234 ? -22.312 1.916 0.449 1 95.56 234 GLY A CA 1
ATOM 1846 C C . GLY A 1 234 ? -23.172 0.716 0.11 1 95.56 234 GLY A C 1
ATOM 1847 O O . GLY A 1 234 ? -22.906 0.016 -0.871 1 95.56 234 GLY A O 1
ATOM 1848 N N . GLY A 1 235 ? -24.156 0.449 0.986 1 95.19 235 GLY A N 1
ATOM 1849 C CA . GLY A 1 235 ? -25.062 -0.663 0.712 1 95.19 235 GLY A CA 1
ATOM 1850 C C . GLY A 1 235 ? -25.297 -1.554 1.918 1 95.19 235 GLY A C 1
ATOM 1851 O O . GLY A 1 235 ? -24.578 -1.444 2.922 1 95.19 235 GLY A O 1
ATOM 1852 N N . PRO A 1 236 ? -26.234 -2.393 1.826 1 93.44 236 PRO A N 1
ATOM 1853 C CA . PRO A 1 236 ? -26.703 -3.172 2.975 1 93.44 236 PRO A CA 1
ATOM 1854 C C . PRO A 1 236 ? -25.719 -4.266 3.385 1 93.44 236 PRO A C 1
ATOM 1856 O O . PRO A 1 236 ? -25.766 -4.762 4.512 1 93.44 236 PRO A O 1
ATOM 1859 N N . ASP A 1 237 ? -24.828 -4.582 2.488 1 90.62 237 ASP A N 1
ATOM 1860 C CA . ASP A 1 237 ? -23.953 -5.715 2.799 1 90.62 237 ASP A CA 1
ATOM 1861 C C . ASP A 1 237 ? -22.625 -5.242 3.387 1 90.62 237 ASP A C 1
ATOM 1863 O O . ASP A 1 237 ? -21.766 -6.059 3.742 1 90.62 237 ASP A O 1
ATOM 1867 N N . VAL A 1 238 ? -22.469 -3.994 3.473 1 96 238 VAL A N 1
ATOM 1868 C CA . VAL A 1 238 ? -21.266 -3.463 4.086 1 96 238 VAL A CA 1
ATOM 1869 C C . VAL A 1 238 ? -21.266 -3.754 5.582 1 96 238 VAL A C 1
ATOM 1871 O O . VAL A 1 238 ? -22.281 -3.545 6.258 1 96 238 VAL A O 1
ATOM 1874 N N . ALA A 1 239 ? -20.156 -4.25 6.062 1 95.81 239 ALA A N 1
ATOM 1875 C CA . ALA A 1 239 ? -20.047 -4.613 7.473 1 95.81 239 ALA A CA 1
ATOM 1876 C C . ALA A 1 239 ? -18.797 -4.012 8.094 1 95.81 239 ALA A C 1
ATOM 1878 O O . ALA A 1 239 ? -17.781 -3.836 7.418 1 95.81 239 ALA A O 1
ATOM 1879 N N . ILE A 1 240 ? -18.781 -3.746 9.43 1 96.94 240 ILE A N 1
ATOM 1880 C CA . ILE A 1 240 ? -17.703 -3.08 10.148 1 96.94 240 ILE A CA 1
ATOM 1881 C C . ILE A 1 240 ? -16.625 -4.094 10.516 1 96.94 240 ILE A C 1
ATOM 1883 O O . ILE A 1 240 ? -15.43 -3.791 10.445 1 96.94 240 ILE A O 1
ATOM 1887 N N . ALA A 1 241 ? -17 -5.285 10.859 1 95.44 241 ALA A N 1
ATOM 1888 C CA . ALA A 1 241 ? -16.109 -6.277 11.461 1 95.44 241 ALA A CA 1
ATOM 1889 C C . ALA A 1 241 ? -14.883 -6.516 10.586 1 95.44 241 ALA A C 1
ATOM 1891 O O . ALA A 1 241 ? -13.75 -6.523 11.078 1 95.44 241 ALA A O 1
ATOM 1892 N N . PRO A 1 242 ? -15.078 -6.648 9.242 1 95.44 242 PRO A N 1
ATOM 1893 C CA . PRO A 1 242 ? -13.906 -6.898 8.398 1 95.44 242 PRO A CA 1
ATOM 1894 C C . PRO A 1 242 ? -12.906 -5.742 8.422 1 95.44 242 PRO A C 1
ATOM 1896 O O . PRO A 1 242 ? -11.703 -5.953 8.234 1 95.44 242 PRO A O 1
ATOM 1899 N N . PHE A 1 243 ? -13.352 -4.52 8.656 1 97.62 243 PHE A N 1
ATOM 1900 C CA . PHE A 1 243 ? -12.469 -3.357 8.68 1 97.62 243 PHE A CA 1
ATOM 1901 C C . PHE A 1 243 ? -11.555 -3.391 9.891 1 97.62 243 PHE A C 1
ATOM 1903 O O . PHE A 1 243 ? -10.547 -2.682 9.938 1 97.62 243 PHE A O 1
ATOM 1910 N N . ARG A 1 244 ? -11.875 -4.219 10.922 1 97.38 244 ARG A N 1
ATOM 1911 C CA . ARG A 1 244 ? -11.18 -4.211 12.203 1 97.38 244 ARG A CA 1
ATOM 1912 C C . ARG A 1 244 ? -10.219 -5.391 12.312 1 97.38 244 ARG A C 1
ATOM 1914 O O . ARG A 1 244 ? -9.656 -5.645 13.383 1 97.38 244 ARG A O 1
ATOM 1921 N N . GLN A 1 245 ? -10.031 -6.145 11.25 1 95.88 245 GLN A N 1
ATOM 1922 C CA . GLN A 1 245 ? -9.383 -7.449 11.336 1 95.88 245 GLN A CA 1
ATOM 1923 C C . GLN A 1 245 ? -7.918 -7.309 11.734 1 95.88 245 GLN A C 1
ATOM 1925 O O . GLN A 1 245 ? -7.305 -8.273 12.203 1 95.88 245 GLN A O 1
ATOM 1930 N N . TRP A 1 246 ? -7.367 -6.188 11.656 1 96.94 246 TRP A N 1
ATOM 1931 C CA . TRP A 1 246 ? -5.949 -6.043 11.977 1 96.94 246 TRP A CA 1
ATOM 1932 C C . TRP A 1 246 ? -5.762 -5.383 13.336 1 96.94 246 TRP A C 1
ATOM 1934 O O . TRP A 1 246 ? -4.629 -5.168 13.781 1 96.94 246 TRP A O 1
ATOM 1944 N N . ASN A 1 247 ? -6.867 -5.012 14.047 1 97 247 ASN A N 1
ATOM 1945 C CA . ASN A 1 247 ? -6.793 -4.457 15.391 1 97 247 ASN A CA 1
ATOM 1946 C C . ASN A 1 247 ? -6.223 -5.469 16.391 1 97 247 ASN A C 1
ATOM 1948 O O . ASN A 1 247 ? -6.555 -6.652 16.328 1 97 247 ASN A O 1
ATOM 1952 N N . LYS A 1 248 ? -5.387 -5 17.25 1 94.38 248 LYS A N 1
ATOM 1953 C CA . LYS A 1 248 ? -4.926 -5.828 18.359 1 94.38 248 LYS A CA 1
ATOM 1954 C C . LYS A 1 248 ? -5.621 -5.438 19.656 1 94.38 248 LYS A C 1
ATOM 1956 O O . LYS A 1 248 ? -5.793 -6.273 20.547 1 94.38 248 LYS A O 1
ATOM 1961 N N . ALA A 1 249 ? -6.039 -4.188 19.719 1 92.5 249 ALA A N 1
ATOM 1962 C CA . ALA A 1 249 ? -6.699 -3.674 20.922 1 92.5 249 ALA A CA 1
ATOM 1963 C C . ALA A 1 249 ? -8.164 -4.09 20.953 1 92.5 249 ALA A C 1
ATOM 1965 O O . ALA A 1 249 ? -8.844 -4.09 19.922 1 92.5 249 ALA A O 1
ATOM 1966 N N . PRO A 1 250 ? -8.633 -4.359 22.094 1 91.56 250 PRO A N 1
ATOM 1967 C CA . PRO A 1 250 ? -10.055 -4.699 22.219 1 91.56 250 PRO A CA 1
ATOM 1968 C C . PRO A 1 250 ? -10.961 -3.477 22.125 1 91.56 250 PRO A C 1
ATOM 1970 O O . PRO A 1 250 ? -10.594 -2.396 22.594 1 91.56 250 PRO A O 1
ATOM 1973 N N . LEU A 1 251 ? -12.055 -3.68 21.547 1 95.94 251 LEU A N 1
ATOM 1974 C CA . LEU A 1 251 ? -13.086 -2.654 21.5 1 95.94 251 LEU A CA 1
ATOM 1975 C C . LEU A 1 251 ? -14.398 -3.168 22.078 1 95.94 251 LEU A C 1
ATOM 1977 O O . LEU A 1 251 ? -14.836 -4.273 21.75 1 95.94 251 LEU A O 1
ATOM 1981 N N . PRO A 1 252 ? -15 -2.459 22.953 1 95 252 PRO A N 1
ATOM 1982 C CA . PRO A 1 252 ? -16.219 -2.912 23.625 1 95 252 PRO A CA 1
ATOM 1983 C C . PRO A 1 252 ? -17.312 -3.355 22.656 1 95 252 PRO A C 1
ATOM 1985 O O . PRO A 1 252 ? -18.031 -4.309 22.938 1 95 252 PRO A O 1
ATOM 1988 N N . SER A 1 253 ? -17.422 -2.736 21.562 1 93.88 253 SER A N 1
ATOM 1989 C CA . SER A 1 253 ? -18.516 -3.025 20.641 1 93.88 253 SER A CA 1
ATOM 1990 C C . SER A 1 253 ? -18.281 -4.328 19.891 1 93.88 253 SER A C 1
ATOM 1992 O O . SER A 1 253 ? -19.188 -4.848 19.219 1 93.88 253 SER A O 1
ATOM 1994 N N . ASN A 1 254 ? -17.078 -4.844 19.953 1 89.19 254 ASN A N 1
ATOM 1995 C CA . ASN A 1 254 ? -16.797 -6.137 19.328 1 89.19 254 ASN A CA 1
ATOM 1996 C C . ASN A 1 254 ? -17.625 -7.254 19.969 1 89.19 254 ASN A C 1
ATOM 1998 O O . ASN A 1 254 ? -17.906 -8.258 19.328 1 89.19 254 ASN A O 1
ATOM 2002 N N . LYS A 1 255 ? -17.938 -7.16 21.297 1 72.75 255 LYS A N 1
ATOM 2003 C CA . LYS A 1 255 ? -18.672 -8.188 22.031 1 72.75 255 LYS A CA 1
ATOM 2004 C C . LYS A 1 255 ? -20.094 -8.328 21.516 1 72.75 255 LYS A C 1
ATOM 2006 O O . LYS A 1 255 ? -20.719 -9.391 21.641 1 72.75 255 LYS A O 1
ATOM 2011 N N . GLN A 1 256 ? -20.578 -7.238 20.984 1 61.06 256 GLN A N 1
ATOM 2012 C CA . GLN A 1 256 ? -21.938 -7.297 20.469 1 61.06 256 GLN A CA 1
ATOM 2013 C C . GLN A 1 256 ? -22.031 -8.227 19.266 1 61.06 256 GLN A C 1
ATOM 2015 O O . GLN A 1 256 ? -23.109 -8.672 18.891 1 61.06 256 GLN A O 1
ATOM 2020 N N . ARG A 1 257 ? -20.844 -8.586 18.594 1 59.97 257 ARG A N 1
ATOM 2021 C CA . ARG A 1 257 ? -20.797 -9.477 17.438 1 59.97 257 ARG A CA 1
ATOM 2022 C C . ARG A 1 257 ? -21.438 -10.82 17.766 1 59.97 257 ARG A C 1
ATOM 2024 O O . ARG A 1 257 ? -22.047 -11.445 16.891 1 59.97 257 ARG A O 1
ATOM 2031 N N . GLN A 1 258 ? -21.141 -11.32 18.984 1 53.41 258 GLN A N 1
ATOM 2032 C CA . GLN A 1 258 ? -21.578 -12.68 19.312 1 53.41 258 GLN A CA 1
ATOM 2033 C C . GLN A 1 258 ? -23.078 -12.852 19.078 1 53.41 258 GLN A C 1
ATOM 2035 O O . GLN A 1 258 ? -23.531 -13.945 18.734 1 53.41 258 GLN A O 1
ATOM 2040 N N . GLN A 1 259 ? -23.75 -11.758 19.125 1 49.84 259 GLN A N 1
ATOM 2041 C CA . GLN A 1 259 ? -25.188 -11.938 19.031 1 49.84 259 GLN A CA 1
ATOM 2042 C C . GLN A 1 259 ? -25.719 -11.414 17.703 1 49.84 259 GLN A C 1
ATOM 2044 O O . GLN A 1 259 ? -26.797 -11.82 17.25 1 49.84 259 GLN A O 1
ATOM 2049 N N . GLN A 1 260 ? -24.812 -10.453 17.062 1 58.53 260 GLN A N 1
ATOM 2050 C CA . GLN A 1 260 ? -25.328 -9.875 15.828 1 58.53 260 GLN A CA 1
ATOM 2051 C C . GLN A 1 260 ? -24.391 -10.148 14.664 1 58.53 260 GLN A C 1
ATOM 2053 O O . GLN A 1 260 ? -23.25 -10.562 14.867 1 58.53 260 GLN A O 1
ATOM 2058 N N . ASN A 1 261 ? -24.828 -10.281 13.375 1 65.44 261 ASN A N 1
ATOM 2059 C CA . ASN A 1 261 ? -24.109 -10.578 12.133 1 65.44 261 ASN A CA 1
ATOM 2060 C C . ASN A 1 261 ? -22.953 -9.617 11.906 1 65.44 261 ASN A C 1
ATOM 2062 O O . ASN A 1 261 ? -21.953 -9.977 11.289 1 65.44 261 ASN A O 1
ATOM 2066 N N . ASP A 1 262 ? -23.125 -8.305 12.547 1 82.75 262 ASP A N 1
ATOM 2067 C CA . ASP A 1 262 ? -22.078 -7.297 12.445 1 82.75 262 ASP A CA 1
ATOM 2068 C C . ASP A 1 262 ? -22.156 -6.316 13.617 1 82.75 262 ASP A C 1
ATOM 2070 O O . ASP A 1 262 ? -23.047 -6.418 14.461 1 82.75 262 ASP A O 1
ATOM 2074 N N . ILE A 1 263 ? -21.203 -5.48 13.898 1 93.12 263 ILE A N 1
ATOM 2075 C CA . ILE A 1 263 ? -21.203 -4.395 14.867 1 93.12 263 ILE A CA 1
ATOM 2076 C C . ILE A 1 263 ? -22.188 -3.316 14.445 1 93.12 263 ILE A C 1
ATOM 2078 O O . ILE A 1 263 ? -22.188 -2.871 13.297 1 93.12 263 ILE A O 1
ATOM 2082 N N . THR A 1 264 ? -23.062 -2.936 15.359 1 94.5 264 THR A N 1
ATOM 2083 C CA . THR A 1 264 ? -24.062 -1.916 15.039 1 94.5 264 THR A CA 1
ATOM 2084 C C . THR A 1 264 ? -23.406 -0.548 14.883 1 94.5 264 THR A C 1
ATOM 2086 O O . THR A 1 264 ? -22.656 -0.107 15.758 1 94.5 264 THR A O 1
ATOM 2089 N N . ASN A 1 265 ? -23.672 0.086 13.773 1 96.31 265 ASN A N 1
ATOM 2090 C CA . ASN A 1 265 ? -23.203 1.448 13.523 1 96.31 265 ASN A CA 1
ATOM 2091 C C . ASN A 1 265 ? -24.094 2.477 14.211 1 96.31 265 ASN A C 1
ATOM 2093 O O . ASN A 1 265 ? -25.031 3.01 13.602 1 96.31 265 ASN A O 1
ATOM 2097 N N . CYS A 1 266 ? -23.734 2.852 15.469 1 97 266 CYS A N 1
ATOM 2098 C CA . CYS A 1 266 ? -24.516 3.83 16.234 1 97 266 CYS A CA 1
ATOM 2099 C C . CYS A 1 266 ? -23.594 4.641 17.156 1 97 266 CYS A C 1
ATOM 2101 O O . CYS A 1 266 ? -22.453 4.254 17.406 1 97 266 CYS A O 1
ATOM 2103 N N . GLY A 1 267 ? -24.125 5.727 17.562 1 97.94 267 GLY A N 1
ATOM 2104 C CA . GLY A 1 267 ? -23.359 6.656 18.375 1 97.94 267 GLY A CA 1
ATOM 2105 C C . GLY A 1 267 ? -22.922 6.07 19.703 1 97.94 267 GLY A C 1
ATOM 2106 O O . GLY A 1 267 ? -21.797 6.324 20.156 1 97.94 267 GLY A O 1
ATOM 2107 N N . GLN A 1 268 ? -23.719 5.305 20.328 1 97 268 GLN A N 1
ATOM 2108 C CA . GLN A 1 268 ? -23.391 4.703 21.625 1 97 268 GLN A CA 1
ATOM 2109 C C . GLN A 1 268 ? -22.156 3.812 21.516 1 97 268 GLN A C 1
ATOM 2111 O O . GLN A 1 268 ? -21.266 3.873 22.359 1 97 268 GLN A O 1
ATOM 2116 N N . ASN A 1 269 ? -22.156 2.988 20.484 1 97.31 269 ASN A N 1
ATOM 2117 C CA . ASN A 1 269 ? -21 2.125 20.266 1 97.31 269 ASN A CA 1
ATOM 2118 C C . ASN A 1 269 ? -19.75 2.936 19.984 1 97.31 269 ASN A C 1
ATOM 2120 O O . ASN A 1 269 ? -18.672 2.625 20.5 1 97.31 269 ASN A O 1
ATOM 2124 N N . LEU A 1 270 ? -19.891 3.953 19.156 1 98.38 270 LEU A N 1
ATOM 2125 C CA . LEU A 1 270 ? -18.766 4.82 18.844 1 98.38 270 LEU A CA 1
ATOM 2126 C C . LEU A 1 270 ? -18.203 5.461 20.109 1 98.38 270 LEU A C 1
ATOM 2128 O O . LEU A 1 270 ? -17 5.453 20.328 1 98.38 270 LEU A O 1
ATOM 2132 N N . LEU A 1 271 ? -19.078 5.984 20.906 1 98.31 271 LEU A N 1
ATOM 2133 C CA . LEU A 1 271 ? -18.672 6.633 22.141 1 98.31 271 LEU A CA 1
ATOM 2134 C C . LEU A 1 271 ? -17.938 5.652 23.062 1 98.31 271 LEU A C 1
ATOM 2136 O O . LEU A 1 271 ? -16.875 5.965 23.594 1 98.31 271 LEU A O 1
ATOM 2140 N N . GLN A 1 272 ? -18.516 4.473 23.219 1 97.38 272 GLN A N 1
ATOM 2141 C CA . GLN A 1 272 ? -17.922 3.469 24.094 1 97.38 272 GLN A CA 1
ATOM 2142 C C . GLN A 1 272 ? -16.531 3.051 23.594 1 97.38 272 GLN A C 1
ATOM 2144 O O . GLN A 1 272 ? -15.609 2.889 24.391 1 97.38 272 GLN A O 1
ATOM 2149 N N . ASP A 1 273 ? -16.422 2.842 22.328 1 98.19 273 ASP A N 1
ATOM 2150 C CA . ASP A 1 273 ? -15.141 2.461 21.734 1 98.19 273 ASP A CA 1
ATOM 2151 C C . ASP A 1 273 ? -14.102 3.564 21.922 1 98.19 273 ASP A C 1
ATOM 2153 O O . ASP A 1 273 ? -12.938 3.285 22.219 1 98.19 273 ASP A O 1
ATOM 2157 N N . MET A 1 274 ? -14.492 4.855 21.719 1 98.56 274 MET A N 1
ATOM 2158 C CA . MET A 1 274 ? -13.562 5.973 21.891 1 98.56 274 MET A CA 1
ATOM 2159 C C . MET A 1 274 ? -13.117 6.105 23.344 1 98.56 274 MET A C 1
ATOM 2161 O O . MET A 1 274 ? -11.93 6.285 23.609 1 98.56 274 MET A O 1
ATOM 2165 N N . VAL A 1 275 ? -14.055 5.984 24.266 1 98.44 275 VAL A N 1
ATOM 2166 C CA . VAL A 1 275 ? -13.734 6.094 25.672 1 98.44 275 VAL A CA 1
ATOM 2167 C C . VAL A 1 275 ? -12.766 4.98 26.078 1 98.44 275 VAL A C 1
ATOM 2169 O O . VAL A 1 275 ? -11.758 5.23 26.734 1 98.44 275 VAL A O 1
ATOM 2172 N N . ALA A 1 276 ? -13.094 3.756 25.641 1 97.75 276 ALA A N 1
ATOM 2173 C CA . ALA A 1 276 ? -12.234 2.619 25.953 1 97.75 276 ALA A CA 1
ATOM 2174 C C . ALA A 1 276 ? -10.828 2.816 25.406 1 97.75 276 ALA A C 1
ATOM 2176 O O . ALA A 1 276 ? -9.836 2.467 26.047 1 97.75 276 ALA A O 1
ATOM 2177 N N . THR A 1 277 ? -10.719 3.326 24.203 1 98.19 277 THR A N 1
ATOM 2178 C CA . THR A 1 277 ? -9.43 3.572 23.562 1 98.19 277 THR A CA 1
ATOM 2179 C C . THR A 1 277 ? -8.648 4.648 24.312 1 98.19 277 THR A C 1
ATOM 2181 O O . THR A 1 277 ? -7.449 4.5 24.547 1 98.19 277 THR A O 1
ATOM 2184 N N . LEU A 1 278 ? -9.312 5.742 24.688 1 98.5 278 LEU A N 1
ATOM 2185 C CA . LEU A 1 278 ? -8.68 6.805 25.469 1 98.5 278 LEU A CA 1
ATOM 2186 C C . LEU A 1 278 ? -8.148 6.266 26.797 1 98.5 278 LEU A C 1
ATOM 2188 O O . LEU A 1 278 ? -7.016 6.57 27.172 1 98.5 278 LEU A O 1
ATOM 2192 N N . ASP A 1 279 ? -8.938 5.422 27.438 1 98.12 279 ASP A N 1
ATOM 2193 C CA . ASP A 1 279 ? -8.562 4.895 28.75 1 98.12 279 ASP A CA 1
ATOM 2194 C C . ASP A 1 279 ? -7.422 3.889 28.641 1 98.12 279 ASP A C 1
ATOM 2196 O O . ASP A 1 279 ? -6.582 3.785 29.531 1 98.12 279 ASP A O 1
ATOM 2200 N N . LEU A 1 280 ? -7.43 3.15 27.562 1 97.38 280 LEU A N 1
ATOM 2201 C CA . LEU A 1 280 ? -6.348 2.203 27.297 1 97.38 280 LEU A CA 1
ATOM 2202 C C . LEU A 1 280 ? -5.027 2.934 27.078 1 97.38 280 LEU A C 1
ATOM 2204 O O . LEU A 1 280 ? -3.994 2.533 27.625 1 97.38 280 LEU A O 1
ATOM 2208 N N . ILE A 1 281 ? -5.031 4.016 26.328 1 98 281 ILE A N 1
ATOM 2209 C CA . ILE A 1 281 ? -3.82 4.684 25.875 1 98 281 ILE A CA 1
ATOM 2210 C C . ILE A 1 281 ? -3.371 5.707 26.906 1 98 281 ILE A C 1
ATOM 2212 O O . ILE A 1 281 ? -2.172 5.867 27.156 1 98 281 ILE A O 1
ATOM 2216 N N . GLY A 1 282 ? -4.324 6.422 27.547 1 98.12 282 GLY A N 1
ATOM 2217 C CA . GLY A 1 282 ? -3.988 7.531 28.422 1 98.12 282 GLY A CA 1
ATOM 2218 C C . GLY A 1 282 ? -3.117 8.578 27.75 1 98.12 282 GLY A C 1
ATOM 2219 O O . GLY A 1 282 ? -2.023 8.883 28.234 1 98.12 282 GLY A O 1
ATOM 2220 N N . PRO A 1 283 ? -3.582 9.148 26.641 1 98.44 283 PRO A N 1
ATOM 2221 C CA . PRO A 1 283 ? -2.725 10.078 25.906 1 98.44 283 PRO A CA 1
ATOM 2222 C C . PRO A 1 283 ? -2.527 11.406 26.625 1 98.44 283 PRO A C 1
ATOM 2224 O O . PRO A 1 283 ? -3.477 11.945 27.203 1 98.44 283 PRO A O 1
ATOM 2227 N N . THR A 1 284 ? -1.317 11.938 26.578 1 98 284 THR A N 1
ATOM 2228 C CA . THR A 1 284 ? -1.021 13.273 27.078 1 98 284 THR A CA 1
ATOM 2229 C C . THR A 1 284 ? -1.343 14.328 26.031 1 98 284 THR A C 1
ATOM 2231 O O . THR A 1 284 ? -1.655 15.477 26.375 1 98 284 THR A O 1
ATOM 2234 N N . THR A 1 285 ? -1.253 13.906 24.797 1 98.25 285 THR A N 1
ATOM 2235 C CA . THR A 1 285 ? -1.547 14.781 23.656 1 98.25 285 THR A CA 1
ATOM 2236 C C . THR A 1 285 ? -2.482 14.086 22.672 1 98.25 285 THR A C 1
ATOM 2238 O O . THR A 1 285 ? -2.277 12.922 22.328 1 98.25 285 THR A O 1
ATOM 2241 N N . ILE A 1 286 ? -3.516 14.797 22.234 1 98.69 286 ILE A N 1
ATOM 2242 C CA . ILE A 1 286 ? -4.422 14.289 21.203 1 98.69 286 ILE A CA 1
ATOM 2243 C C . ILE A 1 286 ? -4.414 15.234 20 1 98.69 286 ILE A C 1
ATOM 2245 O O . ILE A 1 286 ? -4.484 16.453 20.156 1 98.69 286 ILE A O 1
ATOM 2249 N N . VAL A 1 287 ? -4.227 14.734 18.812 1 98.69 287 VAL A N 1
ATOM 2250 C CA . VAL A 1 287 ? -4.312 15.469 17.547 1 98.69 287 VAL A CA 1
ATOM 2251 C C . VAL A 1 287 ? -5.648 15.172 16.875 1 98.69 287 VAL A C 1
ATOM 2253 O O . VAL A 1 287 ? -5.992 14.016 16.641 1 98.69 287 VAL A O 1
ATOM 2256 N N . ILE A 1 288 ? -6.426 16.203 16.562 1 98.5 288 ILE A N 1
ATOM 2257 C CA . ILE A 1 288 ? -7.77 16.031 16.031 1 98.5 288 ILE A CA 1
ATOM 2258 C C . ILE A 1 288 ? -8.078 17.156 15.039 1 98.5 288 ILE A C 1
ATOM 2260 O O . ILE A 1 288 ? -7.336 18.141 14.953 1 98.5 288 ILE A O 1
ATOM 2264 N N . THR A 1 289 ? -9.047 16.969 14.203 1 97.19 289 THR A N 1
ATOM 2265 C CA . THR A 1 289 ? -9.477 17.969 13.25 1 97.19 289 THR A CA 1
ATOM 2266 C C . THR A 1 289 ? -10.016 19.203 13.969 1 97.19 289 THR A C 1
ATOM 2268 O O . THR A 1 289 ? -10.695 19.078 14.992 1 97.19 289 THR A O 1
ATOM 2271 N N . HIS A 1 290 ? -9.727 20.344 13.43 1 94.44 290 HIS A N 1
ATOM 2272 C CA . HIS A 1 290 ? -10.25 21.594 13.977 1 94.44 290 HIS A CA 1
ATOM 2273 C C . HIS A 1 290 ? -11.758 21.688 13.766 1 94.44 290 HIS A C 1
ATOM 2275 O O . HIS A 1 290 ? -12.234 21.641 12.633 1 94.44 290 HIS A O 1
ATOM 2281 N N . PRO A 1 291 ? -12.523 21.906 14.789 1 93.19 291 PRO A N 1
ATOM 2282 C CA . PRO A 1 291 ? -13.984 21.875 14.664 1 93.19 291 PRO A CA 1
ATOM 2283 C C . PRO A 1 291 ? -14.539 23.062 13.891 1 93.19 291 PRO A C 1
ATOM 2285 O O . PRO A 1 291 ? -15.617 22.969 13.305 1 93.19 291 PRO A O 1
ATOM 2288 N N . ASP A 1 292 ? -13.805 24.172 13.797 1 89.75 292 ASP A N 1
ATOM 2289 C CA . ASP A 1 292 ? -14.328 25.406 13.188 1 89.75 292 ASP A CA 1
ATOM 2290 C C . ASP A 1 292 ? -13.781 25.594 11.781 1 89.75 292 ASP A C 1
ATOM 2292 O O . ASP A 1 292 ? -14.375 26.297 10.961 1 89.75 292 ASP A O 1
ATOM 2296 N N . ILE A 1 293 ? -12.617 25.062 11.539 1 89.12 293 ILE A N 1
ATOM 2297 C CA . ILE A 1 293 ? -11.898 25.422 10.32 1 89.12 293 ILE A CA 1
ATOM 2298 C C . ILE A 1 293 ? -12.125 24.359 9.25 1 89.12 293 ILE A C 1
ATOM 2300 O O . ILE A 1 293 ? -12.352 24.672 8.086 1 89.12 293 ILE A O 1
ATOM 2304 N N . ASP A 1 294 ? -12.023 23.078 9.586 1 91.38 294 ASP A N 1
ATOM 2305 C CA . ASP A 1 294 ? -12.258 22 8.641 1 91.38 294 ASP A CA 1
ATOM 2306 C C . ASP A 1 294 ? -13.75 21.797 8.383 1 91.38 294 ASP A C 1
ATOM 2308 O O . ASP A 1 294 ? -14.484 21.375 9.273 1 91.38 294 ASP A O 1
ATOM 2312 N N . PRO A 1 295 ? -14.227 22.062 7.227 1 90.94 295 PRO A N 1
ATOM 2313 C CA . PRO A 1 295 ? -15.672 22.062 6.98 1 90.94 295 PRO A CA 1
ATOM 2314 C C . PRO A 1 295 ? -16.234 20.672 6.727 1 90.94 295 PRO A C 1
ATOM 2316 O O . PRO A 1 295 ? -17.453 20.5 6.695 1 90.94 295 PRO A O 1
ATOM 2319 N N . HIS A 1 296 ? -15.406 19.672 6.516 1 93.75 296 HIS A N 1
ATOM 2320 C CA . HIS A 1 296 ? -15.906 18.328 6.234 1 93.75 296 HIS A CA 1
ATOM 2321 C C . HIS A 1 296 ? -16.766 17.812 7.379 1 93.75 296 HIS A C 1
ATOM 2323 O O . HIS A 1 296 ? -16.375 17.875 8.539 1 93.75 296 HIS A O 1
ATOM 2329 N N . LYS A 1 297 ? -17.906 17.297 7.086 1 95.56 297 LYS A N 1
ATOM 2330 C CA . LYS A 1 297 ? -18.891 16.922 8.078 1 95.56 297 LYS A CA 1
ATOM 2331 C C . LYS A 1 297 ? -18.344 15.867 9.039 1 95.56 297 LYS A C 1
ATOM 2333 O O . LYS A 1 297 ? -18.5 15.984 10.258 1 95.56 297 LYS A O 1
ATOM 2338 N N . ASP A 1 298 ? -17.688 14.844 8.555 1 97.44 298 ASP A N 1
ATOM 2339 C CA . ASP A 1 298 ? -17.109 13.805 9.406 1 97.44 298 ASP A CA 1
ATOM 2340 C C . ASP A 1 298 ? -15.992 14.375 10.281 1 97.44 298 ASP A C 1
ATOM 2342 O O . ASP A 1 298 ? -15.797 13.922 11.414 1 97.44 298 ASP A O 1
ATOM 2346 N N . HIS A 1 299 ? -15.242 15.359 9.758 1 97.75 299 HIS A N 1
ATOM 2347 C CA . HIS A 1 299 ? -14.164 15.953 10.539 1 97.75 299 HIS A CA 1
ATOM 2348 C C . HIS A 1 299 ? -14.711 16.766 11.711 1 97.75 299 HIS A C 1
ATOM 2350 O O . HIS A 1 299 ? -14.203 16.656 12.828 1 97.75 299 HIS A O 1
ATOM 2356 N N . ARG A 1 300 ? -15.75 17.516 11.445 1 96.19 300 ARG A N 1
ATOM 2357 C CA . ARG A 1 300 ? -16.406 18.266 12.516 1 96.19 300 ARG A CA 1
ATOM 2358 C C . ARG A 1 300 ? -17.016 17.312 13.547 1 96.19 300 ARG A C 1
ATOM 2360 O O . ARG A 1 300 ? -16.875 17.531 14.75 1 96.19 300 ARG A O 1
ATOM 2367 N N . ALA A 1 301 ? -17.688 16.312 13.031 1 98.12 301 ALA A N 1
ATOM 2368 C CA . ALA A 1 301 ? -18.312 15.328 13.922 1 98.12 301 ALA A CA 1
ATOM 2369 C C . ALA A 1 301 ? -17.266 14.617 14.773 1 98.12 301 ALA A C 1
ATOM 2371 O O . ALA A 1 301 ? -17.516 14.305 15.945 1 98.12 301 ALA A O 1
ATOM 2372 N N . ALA A 1 302 ? -16.141 14.266 14.203 1 98.56 302 ALA A N 1
ATOM 2373 C CA . ALA A 1 302 ? -15.062 13.609 14.945 1 98.56 302 ALA A CA 1
ATOM 2374 C C . ALA A 1 302 ? -14.633 14.445 16.141 1 98.56 302 ALA A C 1
ATOM 2376 O O . ALA A 1 302 ? -14.438 13.914 17.234 1 98.56 302 ALA A O 1
ATOM 2377 N N . ALA A 1 303 ? -14.469 15.734 15.922 1 98 303 ALA A N 1
ATOM 2378 C CA . ALA A 1 303 ? -14.109 16.625 17.016 1 98 303 ALA A CA 1
ATOM 2379 C C . ALA A 1 303 ? -15.18 16.609 18.109 1 98 303 ALA A C 1
ATOM 2381 O O . ALA A 1 303 ? -14.867 16.562 19.297 1 98 303 ALA A O 1
ATOM 2382 N N . ALA A 1 304 ? -16.422 16.656 17.703 1 98.19 304 ALA A N 1
ATOM 2383 C CA . ALA A 1 304 ? -17.531 16.625 18.656 1 98.19 304 ALA A CA 1
ATOM 2384 C C . ALA A 1 304 ? -17.516 15.328 19.453 1 98.19 304 ALA A C 1
ATOM 2386 O O . ALA A 1 304 ? -17.719 15.336 20.672 1 98.19 304 ALA A O 1
ATOM 2387 N N . TRP A 1 305 ? -17.297 14.227 18.781 1 98.69 305 TRP A N 1
ATOM 2388 C CA . TRP A 1 305 ? -17.266 12.922 19.438 1 98.69 305 TRP A CA 1
ATOM 2389 C C . TRP A 1 305 ? -16.109 12.844 20.438 1 98.69 305 TRP A C 1
ATOM 2391 O O . TRP A 1 305 ? -16.25 12.227 21.5 1 98.69 305 TRP A O 1
ATOM 2401 N N . LEU A 1 306 ? -14.953 13.406 20.078 1 98.75 306 LEU A N 1
ATOM 2402 C CA . LEU A 1 306 ? -13.859 13.438 21.031 1 98.75 306 LEU A CA 1
ATOM 2403 C C . LEU A 1 306 ? -14.266 14.195 22.297 1 98.75 306 LEU A C 1
ATOM 2405 O O . LEU A 1 306 ? -13.977 13.758 23.406 1 98.75 306 LEU A O 1
ATOM 2409 N N . GLY A 1 307 ? -14.898 15.391 22.109 1 98.19 307 GLY A N 1
ATOM 2410 C CA . GLY A 1 307 ? -15.375 16.125 23.266 1 98.19 307 GLY A CA 1
ATOM 2411 C C . GLY A 1 307 ? -16.25 15.297 24.188 1 98.19 307 GLY A C 1
ATOM 2412 O O . GLY A 1 307 ? -16.047 15.289 25.391 1 98.19 307 GLY A O 1
ATOM 2413 N N . LYS A 1 308 ? -17.203 14.578 23.625 1 97.88 308 LYS A N 1
ATOM 2414 C CA . LYS A 1 308 ? -18.094 13.719 24.391 1 97.88 308 LYS A CA 1
ATOM 2415 C C . LYS A 1 308 ? -17.312 12.609 25.094 1 97.88 308 LYS A C 1
ATOM 2417 O O . LYS A 1 308 ? -17.578 12.281 26.25 1 97.88 308 LYS A O 1
ATOM 2422 N N . ALA A 1 309 ? -16.406 11.984 24.359 1 98.62 309 ALA A N 1
ATOM 2423 C CA . ALA A 1 309 ? -15.633 10.867 24.906 1 98.62 309 ALA A CA 1
ATOM 2424 C C . ALA A 1 309 ? -14.789 11.328 26.094 1 98.62 309 ALA A C 1
ATOM 2426 O O . ALA A 1 309 ? -14.641 10.594 27.078 1 98.62 309 ALA A O 1
ATOM 2427 N N . LEU A 1 310 ? -14.234 12.547 25.984 1 98.44 310 LEU A N 1
ATOM 2428 C CA . LEU A 1 310 ? -13.375 13.07 27.047 1 98.44 310 LEU A CA 1
ATOM 2429 C C . LEU A 1 310 ? -14.18 13.297 28.312 1 98.44 310 LEU A C 1
ATOM 2431 O O . LEU A 1 310 ? -13.633 13.195 29.422 1 98.44 310 LEU A O 1
ATOM 2435 N N . GLN A 1 311 ? -15.438 13.539 28.203 1 97.19 311 GLN A N 1
ATOM 2436 C CA . GLN A 1 311 ? -16.297 13.719 29.375 1 97.19 311 GLN A CA 1
ATOM 2437 C C . GLN A 1 311 ? -16.5 12.406 30.125 1 97.19 311 GLN A C 1
ATOM 2439 O O . GLN A 1 311 ? -16.844 12.406 31.297 1 97.19 311 GLN A O 1
ATOM 2444 N N . HIS A 1 312 ? -16.25 11.312 29.438 1 97 312 HIS A N 1
ATOM 2445 C CA . HIS A 1 312 ? -16.516 10.008 30.031 1 97 312 HIS A CA 1
ATOM 2446 C C . HIS A 1 312 ? -15.211 9.266 30.312 1 97 312 HIS A C 1
ATOM 2448 O O . HIS A 1 312 ? -15.219 8.188 30.906 1 97 312 HIS A O 1
ATOM 2454 N N . SER A 1 313 ? -14.109 9.812 29.812 1 96.94 313 SER A N 1
ATOM 2455 C CA . SER A 1 313 ? -12.82 9.156 30 1 96.94 313 SER A CA 1
ATOM 2456 C C . SER A 1 313 ? -12.273 9.391 31.406 1 96.94 313 SER A C 1
ATOM 2458 O O . SER A 1 313 ? -12.609 10.391 32.062 1 96.94 313 SER A O 1
ATOM 2460 N N . ARG A 1 314 ? -11.445 8.508 31.891 1 95.19 314 ARG A N 1
ATOM 2461 C CA . ARG A 1 314 ? -10.883 8.594 33.25 1 95.19 314 ARG A CA 1
ATOM 2462 C C . ARG A 1 314 ? -9.805 9.672 33.312 1 95.19 314 ARG A C 1
ATOM 2464 O O . ARG A 1 314 ? -9.734 10.414 34.281 1 95.19 314 ARG A O 1
ATOM 2471 N N . GLU A 1 315 ? -8.969 9.695 32.312 1 91.81 315 GLU A N 1
ATOM 2472 C CA . GLU A 1 315 ? -7.859 10.641 32.281 1 91.81 315 GLU A CA 1
ATOM 2473 C C . GLU A 1 315 ? -8.023 11.648 31.141 1 91.81 315 GLU A C 1
ATOM 2475 O O . GLU A 1 315 ? -8.484 11.297 30.047 1 91.81 315 GLU A O 1
ATOM 2480 N N . GLN A 1 316 ? -7.59 12.836 31.5 1 95.56 316 GLN A N 1
ATOM 2481 C CA . GLN A 1 316 ? -7.648 13.914 30.516 1 95.56 316 GLN A CA 1
ATOM 2482 C C . GLN A 1 316 ? -6.27 14.18 29.922 1 95.56 316 GLN A C 1
ATOM 2484 O O . GLN A 1 316 ? -5.258 14.109 30.609 1 95.56 316 GLN A O 1
ATOM 2489 N N . PRO A 1 317 ? -6.285 14.469 28.641 1 97.94 317 PRO A N 1
ATOM 2490 C CA . PRO A 1 317 ? -5.004 14.875 28.047 1 97.94 317 PRO A CA 1
ATOM 2491 C C . PRO A 1 317 ? -4.543 16.25 28.516 1 97.94 317 PRO A C 1
ATOM 2493 O O . PRO A 1 317 ? -5.355 17.047 28.984 1 97.94 317 PRO A O 1
ATOM 2496 N N . LYS A 1 318 ? -3.281 16.531 28.406 1 95.94 318 LYS A N 1
ATOM 2497 C CA . LYS A 1 318 ? -2.719 17.828 28.766 1 95.94 318 LYS A CA 1
ATOM 2498 C C . LYS A 1 318 ? -2.979 18.859 27.672 1 95.94 318 LYS A C 1
ATOM 2500 O O . LYS A 1 318 ? -3.104 20.047 27.953 1 95.94 318 LYS A O 1
ATOM 2505 N N . ARG A 1 319 ? -3.061 18.391 26.453 1 96.19 319 ARG A N 1
ATOM 2506 C CA . ARG A 1 319 ? -3.236 19.312 25.344 1 96.19 319 ARG A CA 1
ATOM 2507 C C . ARG A 1 319 ? -3.92 18.625 24.172 1 96.19 319 ARG A C 1
ATOM 2509 O O . ARG A 1 319 ? -3.789 17.422 23.984 1 96.19 319 ARG A O 1
ATOM 2516 N N . ILE A 1 320 ? -4.605 19.422 23.438 1 97.5 320 ILE A N 1
ATOM 2517 C CA . ILE A 1 320 ? -5.242 19.031 22.188 1 97.5 320 ILE A CA 1
ATOM 2518 C C . ILE A 1 320 ? -4.652 19.844 21.031 1 97.5 320 ILE A C 1
ATOM 2520 O O . ILE A 1 320 ? -4.664 21.078 21.078 1 97.5 320 ILE A O 1
ATOM 2524 N N . LEU A 1 321 ? -4.066 19.156 20.078 1 97.38 321 LEU A N 1
ATOM 2525 C CA . LEU A 1 321 ? -3.611 19.797 18.844 1 97.38 321 LEU A CA 1
ATOM 2526 C C . LEU A 1 321 ? -4.645 19.625 17.734 1 97.38 321 LEU A C 1
ATOM 2528 O O . LEU A 1 321 ? -5.191 18.531 17.547 1 97.38 321 LEU A O 1
ATOM 2532 N N . MET A 1 322 ? -4.918 20.703 17.047 1 96.31 322 MET A N 1
ATOM 2533 C CA . MET A 1 322 ? -5.969 20.656 16.031 1 96.31 322 MET A CA 1
ATOM 2534 C C . MET A 1 322 ? -5.41 20.984 14.656 1 96.31 322 MET A C 1
ATOM 2536 O O . MET A 1 322 ? -4.574 21.875 14.516 1 96.31 322 MET A O 1
ATOM 2540 N N . TYR A 1 323 ? -5.828 20.203 13.656 1 95.31 323 TYR A N 1
ATOM 2541 C CA . TYR A 1 323 ? -5.406 20.391 12.273 1 95.31 323 TYR A CA 1
ATOM 2542 C C . TYR A 1 323 ? -6.609 20.578 11.359 1 95.31 323 TYR A C 1
ATOM 2544 O O . TYR A 1 323 ? -7.75 20.359 11.773 1 95.31 323 TYR A O 1
ATOM 2552 N N . ALA A 1 324 ? -6.324 21.031 10.141 1 92.44 324 ALA A N 1
ATOM 2553 C CA . ALA A 1 324 ? -7.344 21.125 9.102 1 92.44 324 ALA A CA 1
ATOM 2554 C C . ALA A 1 324 ? -6.809 20.625 7.762 1 92.44 324 ALA A C 1
ATOM 2556 O O . ALA A 1 324 ? -5.789 21.109 7.27 1 92.44 324 ALA A O 1
ATOM 2557 N N . ASN A 1 325 ? -7.484 19.656 7.168 1 90.69 325 ASN A N 1
ATOM 2558 C CA . ASN A 1 325 ? -7.105 19.125 5.859 1 90.69 325 ASN A CA 1
ATOM 2559 C C . ASN A 1 325 ? -7.91 19.781 4.738 1 90.69 325 ASN A C 1
ATOM 2561 O O . ASN A 1 325 ? -7.473 19.797 3.588 1 90.69 325 ASN A O 1
ATOM 2565 N N . HIS A 1 326 ? -9.07 20.266 5.102 1 86.88 326 HIS A N 1
ATOM 2566 C CA . HIS A 1 326 ? -9.945 20.938 4.152 1 86.88 326 HIS A CA 1
ATOM 2567 C C . HIS A 1 326 ? -10.172 22.391 4.555 1 86.88 326 HIS A C 1
ATOM 2569 O O . HIS A 1 326 ? -10.18 22.719 5.742 1 86.88 326 HIS A O 1
ATOM 2575 N N . LEU A 1 327 ? -10.25 23.188 3.561 1 84.25 327 LEU A N 1
ATOM 2576 C CA . LEU A 1 327 ? -10.594 24.578 3.803 1 84.25 327 LEU A CA 1
ATOM 2577 C C . LEU A 1 327 ? -11.734 25.031 2.9 1 84.25 327 LEU A C 1
ATOM 2579 O O . LEU A 1 327 ? -11.789 24.656 1.725 1 84.25 327 LEU A O 1
ATOM 2583 N N . LYS A 1 328 ? -12.602 25.672 3.531 1 80.31 328 LYS A N 1
ATOM 2584 C CA . LYS A 1 328 ? -13.734 26.172 2.762 1 80.31 328 LYS A CA 1
ATOM 2585 C C . LYS A 1 328 ? -13.289 27.203 1.732 1 80.31 328 LYS A C 1
ATOM 2587 O O . LYS A 1 328 ? -12.625 28.188 2.078 1 80.31 328 LYS A O 1
ATOM 2592 N N . GLY A 1 329 ? -13.617 27.016 0.541 1 75.56 329 GLY A N 1
ATOM 2593 C CA . GLY A 1 329 ? -13.406 27.984 -0.517 1 75.56 329 GLY A CA 1
ATOM 2594 C C . GLY A 1 329 ? -11.961 28.094 -0.958 1 75.56 329 GLY A C 1
ATOM 2595 O O . GLY A 1 329 ? -11.609 28.969 -1.757 1 75.56 329 GLY A O 1
ATOM 2596 N N . CYS A 1 330 ? -11.094 27.344 -0.403 1 76.81 330 CYS A N 1
ATOM 2597 C CA . CYS A 1 330 ? -9.68 27.406 -0.74 1 76.81 330 CYS A CA 1
ATOM 2598 C C . CYS A 1 330 ? -9.117 26 -0.959 1 76.81 330 CYS A C 1
ATOM 2600 O O . CYS A 1 330 ? -8.617 25.375 -0.023 1 76.81 330 CYS A O 1
ATOM 2602 N N . ARG A 1 331 ? -8.945 25.578 -2.156 1 78.12 331 ARG A N 1
ATOM 2603 C CA . ARG A 1 331 ? -8.547 24.203 -2.441 1 78.12 331 ARG A CA 1
ATOM 2604 C C . ARG A 1 331 ? -7.039 24.109 -2.643 1 78.12 331 ARG A C 1
ATOM 2606 O O . ARG A 1 331 ? -6.465 23.016 -2.564 1 78.12 331 ARG A O 1
ATOM 2613 N N . ASP A 1 332 ? -6.422 25.219 -2.793 1 86.19 332 ASP A N 1
ATOM 2614 C CA . ASP A 1 332 ? -5.004 25.172 -3.137 1 86.19 332 ASP A CA 1
ATOM 2615 C C . ASP A 1 332 ? -4.137 25.656 -1.978 1 86.19 332 ASP A C 1
ATOM 2617 O O . ASP A 1 332 ? -2.982 26.031 -2.178 1 86.19 332 ASP A O 1
ATOM 2621 N N . PHE A 1 333 ? -4.621 25.719 -0.852 1 89.19 333 PHE A N 1
ATOM 2622 C CA . PHE A 1 333 ? -3.867 26.141 0.323 1 89.19 333 PHE A CA 1
ATOM 2623 C C . PHE A 1 333 ? -3.283 24.938 1.053 1 89.19 333 PHE A C 1
ATOM 2625 O O . PHE A 1 333 ? -3.969 23.938 1.245 1 89.19 333 PHE A O 1
ATOM 2632 N N . PRO A 1 334 ? -2.168 25.016 1.554 1 92.44 334 PRO A N 1
ATOM 2633 C CA . PRO A 1 334 ? -1.189 26.078 1.329 1 92.44 334 PRO A CA 1
ATOM 2634 C C . PRO A 1 334 ? -0.728 26.156 -0.124 1 92.44 334 PRO A C 1
ATOM 2636 O O . PRO A 1 334 ? -0.58 25.141 -0.787 1 92.44 334 PRO A O 1
ATOM 2639 N N . ARG A 1 335 ? -0.471 27.297 -0.552 1 92.38 335 ARG A N 1
ATOM 2640 C CA . ARG A 1 335 ? -0.169 27.547 -1.96 1 92.38 335 ARG A CA 1
ATOM 2641 C C . ARG A 1 335 ? 1.279 27.188 -2.277 1 92.38 335 ARG A C 1
ATOM 2643 O O . ARG A 1 335 ? 2.117 27.109 -1.376 1 92.38 335 ARG A O 1
ATOM 2650 N N . GLY A 1 336 ? 1.52 26.984 -3.635 1 93.56 336 GLY A N 1
ATOM 2651 C CA . GLY A 1 336 ? 2.871 26.703 -4.098 1 93.56 336 GLY A CA 1
ATOM 2652 C C . GLY A 1 336 ? 3.143 25.234 -4.285 1 93.56 336 GLY A C 1
ATOM 2653 O O . GLY A 1 336 ? 2.307 24.391 -3.939 1 93.56 336 GLY A O 1
ATOM 2654 N N . PRO A 1 337 ? 4.266 24.922 -4.852 1 94 337 PRO A N 1
ATOM 2655 C CA . PRO A 1 337 ? 4.609 23.516 -5.098 1 94 337 PRO A CA 1
ATOM 2656 C C . PRO A 1 337 ? 5.008 22.781 -3.822 1 94 337 PRO A C 1
ATOM 2658 O O . PRO A 1 337 ? 5.023 23.375 -2.74 1 94 337 PRO A O 1
ATOM 2661 N N . ALA A 1 338 ? 5.234 21.547 -3.945 1 94.31 338 ALA A N 1
ATOM 2662 C CA . ALA A 1 338 ? 5.766 20.766 -2.832 1 94.31 338 ALA A CA 1
ATOM 2663 C C . ALA A 1 338 ? 7.039 21.406 -2.277 1 94.31 338 ALA A C 1
ATOM 2665 O O . ALA A 1 338 ? 7.773 22.078 -3.004 1 94.31 338 ALA A O 1
ATOM 2666 N N . TYR A 1 339 ? 7.301 21.234 -0.988 1 95.5 339 TYR A N 1
ATOM 2667 C CA . TYR A 1 339 ? 8.477 21.719 -0.267 1 95.5 339 TYR A CA 1
ATOM 2668 C C . TYR A 1 339 ? 8.336 23.203 0.082 1 95.5 339 TYR A C 1
ATOM 2670 O O . TYR A 1 339 ? 9.117 23.734 0.864 1 95.5 339 TYR A O 1
ATOM 2678 N N . ALA A 1 340 ? 7.344 23.906 -0.488 1 96.69 340 ALA A N 1
ATOM 2679 C CA . ALA A 1 340 ? 7.082 25.281 -0.092 1 96.69 340 ALA A CA 1
ATOM 2680 C C . ALA A 1 340 ? 6.656 25.359 1.372 1 96.69 340 ALA A C 1
ATOM 2682 O O . ALA A 1 340 ? 6.297 24.344 1.977 1 96.69 340 ALA A O 1
ATOM 2683 N N . ALA A 1 341 ? 6.746 26.547 1.896 1 96.88 341 ALA A N 1
ATOM 2684 C CA . ALA A 1 341 ? 6.297 26.781 3.266 1 96.88 341 ALA A CA 1
ATOM 2685 C C . ALA A 1 341 ? 4.773 26.734 3.359 1 96.88 341 ALA A C 1
ATOM 2687 O O . ALA A 1 341 ? 4.074 27.125 2.422 1 96.88 341 ALA A O 1
ATOM 2688 N N . ALA A 1 342 ? 4.34 26.234 4.469 1 96.06 342 ALA A N 1
ATOM 2689 C CA . ALA A 1 342 ? 2.904 26.281 4.75 1 96.06 342 ALA A CA 1
ATOM 2690 C C . ALA A 1 342 ? 2.551 27.453 5.656 1 96.06 342 ALA A C 1
ATOM 2692 O O . ALA A 1 342 ? 3.062 27.562 6.773 1 96.06 342 ALA A O 1
ATOM 2693 N N . GLY A 1 343 ? 1.762 28.328 5.168 1 91.19 343 GLY A N 1
ATOM 2694 C CA . GLY A 1 343 ? 1.186 29.359 6.016 1 91.19 343 GLY A CA 1
ATOM 2695 C C . GLY A 1 343 ? 0.071 28.844 6.906 1 91.19 343 GLY A C 1
ATOM 2696 O O . GLY A 1 343 ? -0.215 27.641 6.918 1 91.19 343 GLY A O 1
ATOM 2697 N N . ILE A 1 344 ? -0.459 29.688 7.641 1 87.75 344 ILE A N 1
ATOM 2698 C CA . ILE A 1 344 ? -1.594 29.344 8.492 1 87.75 344 ILE A CA 1
ATOM 2699 C C . ILE A 1 344 ? -2.898 29.609 7.746 1 87.75 344 ILE A C 1
ATOM 2701 O O . ILE A 1 344 ? -2.965 30.516 6.902 1 87.75 344 ILE A O 1
ATOM 2705 N N . TRP A 1 345 ? -3.939 28.766 8.039 1 84.38 345 TRP A N 1
ATOM 2706 C CA . TRP A 1 345 ? -5.211 28.844 7.324 1 84.38 345 TRP A CA 1
ATOM 2707 C C . TRP A 1 345 ? -5.711 30.281 7.258 1 84.38 345 TRP A C 1
ATOM 2709 O O . TRP A 1 345 ? -5.59 31.031 8.227 1 84.38 345 TRP A O 1
ATOM 2719 N N . PRO A 1 346 ? -6.152 30.578 6.027 1 73.69 346 PRO A N 1
ATOM 2720 C CA . PRO A 1 346 ? -6.68 31.953 5.898 1 73.69 346 PRO A CA 1
ATOM 2721 C C . PRO A 1 346 ? -7.895 32.188 6.789 1 73.69 346 PRO A C 1
ATOM 2723 O O . PRO A 1 346 ? -8.617 31.25 7.129 1 73.69 346 PRO A O 1
ATOM 2726 N N . THR A 1 347 ? -7.891 33.25 7.633 1 62.66 347 THR A N 1
ATOM 2727 C CA . THR A 1 347 ? -8.805 33.625 8.711 1 62.66 347 THR A CA 1
ATOM 2728 C C . THR A 1 347 ? -10.203 33.938 8.156 1 62.66 347 THR A C 1
ATOM 2730 O O . THR A 1 347 ? -11.016 34.562 8.828 1 62.66 347 THR A O 1
ATOM 2733 N N . THR A 1 348 ? -10.461 33.562 6.984 1 55.38 348 THR A N 1
ATOM 2734 C CA . THR A 1 348 ? -11.875 33.875 6.797 1 55.38 348 THR A CA 1
ATOM 2735 C C . THR A 1 348 ? -12.742 33.062 7.727 1 55.38 348 THR A C 1
ATOM 2737 O O . THR A 1 348 ? -13.922 33.344 7.926 1 55.38 348 THR A O 1
ATOM 2740 N N . ALA A 1 349 ? -12.055 32.062 8.273 1 56.97 349 ALA A N 1
ATOM 2741 C CA . ALA A 1 349 ? -12.781 31.281 9.273 1 56.97 349 ALA A CA 1
ATOM 2742 C C . ALA A 1 349 ? -12.719 31.953 10.648 1 56.97 349 ALA A C 1
ATOM 2744 O O . ALA A 1 349 ? -11.711 32.562 10.992 1 56.97 349 ALA A O 1
ATOM 2745 N N . GLN A 1 350 ? -13.766 32.406 11.133 1 62.38 350 GLN A N 1
ATOM 2746 C CA . GLN A 1 350 ? -13.797 32.938 12.492 1 62.38 350 GLN A CA 1
ATOM 2747 C C . GLN A 1 350 ? -13.641 31.844 13.531 1 62.38 350 GLN A C 1
ATOM 2749 O O . GLN A 1 350 ? -14.625 31.422 14.148 1 62.38 350 GLN A O 1
ATOM 2754 N N . PRO A 1 351 ? -12.344 31.344 13.57 1 65.69 351 PRO A N 1
ATOM 2755 C CA . PRO A 1 351 ? -12.18 30.312 14.594 1 65.69 351 PRO A CA 1
ATOM 2756 C C . PRO A 1 351 ? -12.398 30.828 16.016 1 65.69 351 PRO A C 1
ATOM 2758 O O . PRO A 1 351 ? -12.172 32 16.281 1 65.69 351 PRO A O 1
ATOM 2761 N N . HIS A 1 352 ? -12.977 29.953 16.781 1 71.88 352 HIS A N 1
ATOM 2762 C CA . HIS A 1 352 ? -13.094 30.297 18.188 1 71.88 352 HIS A CA 1
ATOM 2763 C C . HIS A 1 352 ? -11.734 30.625 18.797 1 71.88 352 HIS A C 1
ATOM 2765 O O . HIS A 1 352 ? -10.781 29.859 18.641 1 71.88 352 HIS A O 1
ATOM 2771 N N . ALA A 1 353 ? -11.68 31.656 19.438 1 71.94 353 ALA A N 1
ATOM 2772 C CA . ALA A 1 353 ? -10.438 32.219 19.938 1 71.94 353 ALA A CA 1
ATOM 2773 C C . ALA A 1 353 ? -9.711 31.25 20.859 1 71.94 353 ALA A C 1
ATOM 2775 O O . ALA A 1 353 ? -8.5 31.062 20.75 1 71.94 353 ALA A O 1
ATOM 2776 N N . GLU A 1 354 ? -10.461 30.516 21.562 1 78.75 354 GLU A N 1
ATOM 2777 C CA . GLU A 1 354 ? -9.828 29.656 22.547 1 78.75 354 GLU A CA 1
ATOM 2778 C C . GLU A 1 354 ? -9.141 28.453 21.891 1 78.75 354 GLU A C 1
ATOM 2780 O O . GLU A 1 354 ? -8.281 27.812 22.5 1 78.75 354 GLU A O 1
ATOM 2785 N N . LEU A 1 355 ? -9.516 28.203 20.719 1 83.31 355 LEU A N 1
ATOM 2786 C CA . LEU A 1 355 ? -8.984 27 20.078 1 83.31 355 LEU A CA 1
ATOM 2787 C C . LEU A 1 355 ? -7.895 27.344 19.062 1 83.31 355 LEU A C 1
ATOM 2789 O O . LEU A 1 355 ? -7.234 26.453 18.531 1 83.31 355 LEU A O 1
ATOM 2793 N N . SER A 1 356 ? -7.621 28.625 18.844 1 75.44 356 SER A N 1
ATOM 2794 C CA . SER A 1 356 ? -6.758 28.984 17.719 1 75.44 356 SER A CA 1
ATOM 2795 C C . SER A 1 356 ? -5.711 30.016 18.141 1 75.44 356 SER A C 1
ATOM 2797 O O . SER A 1 356 ? -5.094 30.656 17.297 1 75.44 356 SER A O 1
ATOM 2799 N N . THR A 1 357 ? -5.48 30.141 19.422 1 77.75 357 THR A N 1
ATOM 2800 C CA . THR A 1 357 ? -4.605 31.203 19.891 1 77.75 357 THR A CA 1
ATOM 2801 C C . THR A 1 357 ? -3.156 30.734 19.938 1 77.75 357 THR A C 1
ATOM 2803 O O . THR A 1 357 ? -2.23 31.531 19.781 1 77.75 357 THR A O 1
ATOM 2806 N N . ARG A 1 358 ? -3.029 29.5 20.172 1 88.75 358 ARG A N 1
ATOM 2807 C CA . ARG A 1 358 ? -1.67 28.984 20.297 1 88.75 358 ARG A CA 1
ATOM 2808 C C . ARG A 1 358 ? -1.281 28.156 19.078 1 88.75 358 ARG A C 1
ATOM 2810 O O . ARG A 1 358 ? -1.855 27.094 18.828 1 88.75 358 ARG A O 1
ATOM 2817 N N . LEU A 1 359 ? -0.236 28.672 18.438 1 92.69 359 LEU A N 1
ATOM 2818 C CA . LEU A 1 359 ? 0.209 28 17.219 1 92.69 359 LEU A CA 1
ATOM 2819 C C . LEU A 1 359 ? 1.324 27.016 17.516 1 92.69 359 LEU A C 1
ATOM 2821 O O . LEU A 1 359 ? 2.197 27.281 18.344 1 92.69 359 LEU A O 1
ATOM 2825 N N . PHE A 1 360 ? 1.241 25.953 16.875 1 95.06 360 PHE A N 1
ATOM 2826 C CA . PHE A 1 360 ? 2.285 24.922 16.859 1 95.06 360 PHE A CA 1
ATOM 2827 C C . PHE A 1 360 ? 2.604 24.516 15.43 1 95.06 360 PHE A C 1
ATOM 2829 O O . PHE A 1 360 ? 1.836 23.781 14.805 1 95.06 360 PHE A O 1
ATOM 2836 N N . SER A 1 361 ? 3.717 25 14.93 1 95.5 361 SER A N 1
ATOM 2837 C CA . SER A 1 361 ? 4.191 24.656 13.594 1 95.5 361 SER A CA 1
ATOM 2838 C C . SER A 1 361 ? 5.449 23.797 13.656 1 95.5 361 SER A C 1
ATOM 2840 O O . SER A 1 361 ? 6.375 24.094 14.414 1 95.5 361 SER A O 1
ATOM 2842 N N . ARG A 1 362 ? 5.41 22.797 12.867 1 95 362 ARG A N 1
ATOM 2843 C CA . ARG A 1 362 ? 6.566 21.906 12.805 1 95 362 ARG A CA 1
ATOM 2844 C C . ARG A 1 362 ? 7.254 22 11.453 1 95 362 ARG A C 1
ATOM 2846 O O . ARG A 1 362 ? 6.609 21.859 10.414 1 95 362 ARG A O 1
ATOM 2853 N N . TYR A 1 363 ? 8.586 22.234 11.555 1 95 363 TYR A N 1
ATOM 2854 C CA . TYR A 1 363 ? 9.383 22.25 10.336 1 95 363 TYR A CA 1
ATOM 2855 C C . TYR A 1 363 ? 9.734 20.828 9.898 1 95 363 TYR A C 1
ATOM 2857 O O . TYR A 1 363 ? 10.078 19.984 10.734 1 95 363 TYR A O 1
ATOM 2865 N N . LEU A 1 364 ? 9.648 20.562 8.586 1 96.94 364 LEU A N 1
ATOM 2866 C CA . LEU A 1 364 ? 9.984 19.281 8.008 1 96.94 364 LEU A CA 1
ATOM 2867 C C . LEU A 1 364 ? 11.227 19.375 7.133 1 96.94 364 LEU A C 1
ATOM 2869 O O . LEU A 1 364 ? 11.219 20.062 6.113 1 96.94 364 LEU A O 1
ATOM 2873 N N . PRO A 1 365 ? 12.273 18.672 7.504 1 95.5 365 PRO A N 1
ATOM 2874 C CA . PRO A 1 365 ? 13.375 18.547 6.555 1 95.5 365 PRO A CA 1
ATOM 2875 C C . PRO A 1 365 ? 12.961 17.891 5.246 1 95.5 365 PRO A C 1
ATOM 2877 O O . PRO A 1 365 ? 11.977 17.141 5.215 1 95.5 365 PRO A O 1
ATOM 2880 N N . ALA A 1 366 ? 13.727 18.078 4.191 1 95.44 366 ALA A N 1
ATOM 2881 C CA . ALA A 1 366 ? 13.398 17.562 2.861 1 95.44 366 ALA A CA 1
ATOM 2882 C C . ALA A 1 366 ? 13.188 16.062 2.891 1 95.44 366 ALA A C 1
ATOM 2884 O O . ALA A 1 366 ? 12.258 15.539 2.26 1 95.44 366 ALA A O 1
ATOM 2885 N N . GLU A 1 367 ? 13.992 15.352 3.617 1 96.88 367 GLU A N 1
ATOM 2886 C CA . GLU A 1 367 ? 13.875 13.898 3.67 1 96.88 367 GLU A CA 1
ATOM 2887 C C . GLU A 1 367 ? 12.57 13.469 4.324 1 96.88 367 GLU A C 1
ATOM 2889 O O . GLU A 1 367 ? 11.953 12.484 3.902 1 96.88 367 GLU A O 1
ATOM 2894 N N . THR A 1 368 ? 12.148 14.203 5.336 1 97.81 368 THR A N 1
ATOM 2895 C CA . THR A 1 368 ? 10.867 13.906 5.961 1 97.81 368 THR A CA 1
ATOM 2896 C C . THR A 1 368 ? 9.719 14.094 4.973 1 97.81 368 THR A C 1
ATOM 2898 O O . THR A 1 368 ? 8.766 13.305 4.957 1 97.81 368 THR A O 1
ATOM 2901 N N . ILE A 1 369 ? 9.844 15.102 4.145 1 97.5 369 ILE A N 1
ATOM 2902 C CA . ILE A 1 369 ? 8.828 15.352 3.127 1 97.5 369 ILE A CA 1
ATOM 2903 C C . ILE A 1 369 ? 8.812 14.203 2.123 1 97.5 369 ILE A C 1
ATOM 2905 O O . ILE A 1 369 ? 7.742 13.742 1.713 1 97.5 369 ILE A O 1
ATOM 2909 N N . ARG A 1 370 ? 9.992 13.719 1.736 1 97.62 370 ARG A N 1
ATOM 2910 C CA . ARG A 1 370 ? 10.078 12.594 0.817 1 97.62 370 ARG A CA 1
ATOM 2911 C C . ARG A 1 370 ? 9.438 11.344 1.423 1 97.62 370 ARG A C 1
ATOM 2913 O O . ARG A 1 370 ? 8.711 10.617 0.742 1 97.62 370 ARG A O 1
ATOM 2920 N N . GLN A 1 371 ? 9.695 11.117 2.695 1 98.25 371 GLN A N 1
ATOM 2921 C CA . GLN A 1 371 ? 9.117 9.961 3.383 1 98.25 371 GLN A CA 1
ATOM 2922 C C . GLN A 1 371 ? 7.605 10.094 3.504 1 98.25 371 GLN A C 1
ATOM 2924 O O . GLN A 1 371 ? 6.879 9.109 3.361 1 98.25 371 GLN A O 1
ATOM 2929 N N . LYS A 1 372 ? 7.18 11.297 3.76 1 98.44 372 LYS A N 1
ATOM 2930 C CA . LYS A 1 372 ? 5.742 11.562 3.785 1 98.44 372 LYS A CA 1
ATOM 2931 C C . LYS A 1 372 ? 5.109 11.289 2.426 1 98.44 372 LYS A C 1
ATOM 2933 O O . LYS A 1 372 ? 4.008 10.734 2.348 1 98.44 372 LYS A O 1
ATOM 2938 N N . ALA A 1 373 ? 5.805 11.719 1.381 1 97.88 373 ALA A N 1
ATOM 2939 C CA . ALA A 1 373 ? 5.316 11.469 0.029 1 97.88 373 ALA A CA 1
ATOM 2940 C C . ALA A 1 373 ? 5.129 9.977 -0.219 1 97.88 373 ALA A C 1
ATOM 2942 O O . ALA A 1 373 ? 4.129 9.562 -0.811 1 97.88 373 ALA A O 1
ATOM 2943 N N . VAL A 1 374 ? 6.055 9.18 0.23 1 98 374 VAL A N 1
ATOM 2944 C CA . VAL A 1 374 ? 5.969 7.734 0.081 1 98 374 VAL A CA 1
ATOM 2945 C C . VAL A 1 374 ? 4.75 7.211 0.84 1 98 374 VAL A C 1
ATOM 2947 O O . VAL A 1 374 ? 3.977 6.41 0.308 1 98 374 VAL A O 1
ATOM 2950 N N . ALA A 1 375 ? 4.594 7.656 2.086 1 98.5 375 ALA A N 1
ATOM 2951 C CA . ALA A 1 375 ? 3.447 7.23 2.889 1 98.5 375 ALA A CA 1
ATOM 2952 C C . ALA A 1 375 ? 2.133 7.594 2.201 1 98.5 375 ALA A C 1
ATOM 2954 O O . ALA A 1 375 ? 1.224 6.762 2.111 1 98.5 375 ALA A O 1
ATOM 2955 N N . MET A 1 376 ? 2.057 8.82 1.72 1 97.88 376 MET A N 1
ATOM 2956 C CA . MET A 1 376 ? 0.854 9.273 1.025 1 97.88 376 MET A CA 1
ATOM 2957 C C . MET A 1 376 ? 0.594 8.43 -0.217 1 97.88 376 MET A C 1
ATOM 2959 O O . MET A 1 376 ? -0.555 8.102 -0.523 1 97.88 376 MET A O 1
ATOM 2963 N N . ASP A 1 377 ? 1.63 8.047 -0.903 1 96.62 377 ASP A N 1
ATOM 2964 C CA . ASP A 1 377 ? 1.519 7.285 -2.143 1 96.62 377 ASP A CA 1
ATOM 2965 C C . ASP A 1 377 ? 0.966 5.887 -1.881 1 96.62 377 ASP A C 1
ATOM 2967 O O . ASP A 1 377 ? 0.407 5.254 -2.779 1 96.62 377 ASP A O 1
ATOM 2971 N N . THR A 1 378 ? 1.131 5.367 -0.681 1 97.44 378 THR A N 1
ATOM 2972 C CA . THR A 1 378 ? 0.615 4.047 -0.343 1 97.44 378 THR A CA 1
ATOM 2973 C C . THR A 1 378 ? -0.896 4.09 -0.138 1 97.44 378 THR A C 1
ATOM 2975 O O . THR A 1 378 ? -1.557 3.049 -0.113 1 97.44 378 THR A O 1
ATOM 2978 N N . MET A 1 379 ? -1.492 5.293 0.064 1 97.62 379 MET A N 1
ATOM 2979 C CA . MET A 1 379 ? -2.932 5.449 0.252 1 97.62 379 MET A CA 1
ATOM 2980 C C . MET A 1 379 ? -3.664 5.387 -1.083 1 97.62 379 MET A C 1
ATOM 2982 O O . MET A 1 379 ? -3.5 6.27 -1.928 1 97.62 379 MET A O 1
ATOM 2986 N N . HIS A 1 380 ? -4.52 4.387 -1.26 1 96.69 380 HIS A N 1
ATOM 2987 C CA . HIS A 1 380 ? -5.191 4.168 -2.533 1 96.69 380 HIS A CA 1
ATOM 2988 C C . HIS A 1 380 ? -6.012 5.387 -2.943 1 96.69 380 HIS A C 1
ATOM 2990 O O . HIS A 1 380 ? -6.055 5.746 -4.121 1 96.69 380 HIS A O 1
ATOM 2996 N N . ASP A 1 381 ? -6.598 6.094 -2 1 95 381 ASP A N 1
ATOM 2997 C CA . ASP A 1 381 ? -7.445 7.25 -2.283 1 95 381 ASP A CA 1
ATOM 2998 C C . ASP A 1 381 ? -6.609 8.438 -2.756 1 95 381 ASP A C 1
ATOM 3000 O O . ASP A 1 381 ? -7.152 9.422 -3.262 1 95 381 ASP A O 1
ATOM 3004 N N . LEU A 1 382 ? -5.348 8.352 -2.529 1 95.06 382 LEU A N 1
ATOM 3005 C CA . LEU A 1 382 ? -4.504 9.484 -2.893 1 95.06 382 LEU A CA 1
ATOM 3006 C C . LEU A 1 382 ? -3.758 9.211 -4.195 1 95.06 382 LEU A C 1
ATOM 3008 O O . LEU A 1 382 ? -2.871 9.977 -4.578 1 95.06 382 LEU A O 1
ATOM 3012 N N . ARG A 1 383 ? -4.172 8.023 -4.797 1 89.25 383 ARG A N 1
ATOM 3013 C CA . ARG A 1 383 ? -3.564 7.723 -6.086 1 89.25 383 ARG A CA 1
ATOM 3014 C C . ARG A 1 383 ? -4.258 8.484 -7.211 1 89.25 383 ARG A C 1
ATOM 3016 O O . ARG A 1 383 ? -5.484 8.617 -7.215 1 89.25 383 ARG A O 1
ATOM 3023 N N . GLY A 1 384 ? -3.691 9.422 -7.848 1 76.94 384 GLY A N 1
ATOM 3024 C CA . GLY A 1 384 ? -4.289 10.18 -8.938 1 76.94 384 GLY A CA 1
ATOM 3025 C C . GLY A 1 384 ? -3.988 9.602 -10.305 1 76.94 384 GLY A C 1
ATOM 3026 O O . GLY A 1 384 ? -3.104 8.75 -10.445 1 76.94 384 GLY A O 1
ATOM 3027 N N . LYS A 1 385 ? -5.02 9.781 -11.188 1 71.94 385 LYS A N 1
ATOM 3028 C CA . LYS A 1 385 ? -4.801 9.367 -12.57 1 71.94 385 LYS A CA 1
ATOM 3029 C C . LYS A 1 385 ? -4.141 10.484 -13.375 1 71.94 385 LYS A C 1
ATOM 3031 O O . LYS A 1 385 ? -4.539 11.648 -13.281 1 71.94 385 LYS A O 1
ATOM 3036 N N . ALA A 1 386 ? -3.107 9.977 -14.047 1 68.94 386 ALA A N 1
ATOM 3037 C CA . ALA A 1 386 ? -2.443 10.93 -14.93 1 68.94 386 ALA A CA 1
ATOM 3038 C C . ALA A 1 386 ? -3.332 11.289 -16.109 1 68.94 386 ALA A C 1
ATOM 3040 O O . ALA A 1 386 ? -3.834 10.406 -16.812 1 68.94 386 ALA A O 1
ATOM 3041 N N . ARG A 1 387 ? -3.742 12.523 -16.172 1 73.88 387 ARG A N 1
ATOM 3042 C CA . ARG A 1 387 ? -4.488 13.023 -17.328 1 73.88 387 ARG A CA 1
ATOM 3043 C C . ARG A 1 387 ? -3.689 14.086 -18.078 1 73.88 387 ARG A C 1
ATOM 3045 O O . ARG A 1 387 ? -3.197 15.039 -17.484 1 73.88 387 ARG A O 1
ATOM 3052 N N . MET A 1 388 ? -3.508 13.781 -19.281 1 73.06 388 MET A N 1
ATOM 3053 C CA . MET A 1 388 ? -2.75 14.703 -20.125 1 73.06 388 MET A CA 1
ATOM 3054 C C . MET A 1 388 ? -3.285 16.125 -19.984 1 73.06 388 MET A C 1
ATOM 3056 O O . MET A 1 388 ? -2.512 17.078 -19.938 1 73.06 388 MET A O 1
ATOM 3060 N N . GLU A 1 389 ? -4.59 16.25 -20.094 1 79.88 389 GLU A N 1
ATOM 3061 C CA . GLU A 1 389 ? -5.211 17.562 -19.984 1 79.88 389 GLU A CA 1
ATOM 3062 C C . GLU A 1 389 ? -4.797 18.266 -18.688 1 79.88 389 GLU A C 1
ATOM 3064 O O . GLU A 1 389 ? -4.512 19.453 -18.688 1 79.88 389 GLU A O 1
ATOM 3069 N N . LYS A 1 390 ? -4.785 17.531 -17.672 1 80.12 390 LYS A N 1
ATOM 3070 C CA . LYS A 1 390 ? -4.375 18.078 -16.375 1 80.12 390 LYS A CA 1
ATOM 3071 C C . LYS A 1 390 ? -2.912 18.5 -16.406 1 80.12 390 LYS A C 1
ATOM 3073 O O . LYS A 1 390 ? -2.557 19.547 -15.844 1 80.12 390 LYS A O 1
ATOM 3078 N N . SER A 1 391 ? -2.051 17.703 -17.016 1 82.12 391 SER A N 1
ATOM 3079 C CA . SER A 1 391 ? -0.626 18 -17.109 1 82.12 391 SER A CA 1
ATOM 3080 C C . SER A 1 391 ? -0.381 19.281 -17.922 1 82.12 391 SER A C 1
ATOM 3082 O O . SER A 1 391 ? 0.432 20.125 -17.531 1 82.12 391 SER A O 1
ATOM 3084 N N . ILE A 1 392 ? -1.062 19.406 -18.969 1 83.75 392 ILE A N 1
ATOM 3085 C CA . ILE A 1 392 ? -0.932 20.578 -19.828 1 83.75 392 ILE A CA 1
ATOM 3086 C C . ILE A 1 392 ? -1.408 21.812 -19.062 1 83.75 392 ILE A C 1
ATOM 3088 O O . ILE A 1 392 ? -0.747 22.859 -19.094 1 83.75 392 ILE A O 1
ATOM 3092 N N . LYS A 1 393 ? -2.492 21.688 -18.422 1 87.31 393 LYS A N 1
ATOM 3093 C CA . LYS A 1 393 ? -3.029 22.812 -17.641 1 87.31 393 LYS A CA 1
ATOM 3094 C C . LYS A 1 393 ? -2.051 23.234 -16.547 1 87.31 393 LYS A C 1
ATOM 3096 O O . LYS A 1 393 ? -1.89 24.422 -16.297 1 87.31 393 LYS A O 1
ATOM 3101 N N . ARG A 1 394 ? -1.479 22.281 -15.898 1 86.5 394 ARG A N 1
ATOM 3102 C CA . ARG A 1 394 ? -0.512 22.562 -14.844 1 86.5 394 ARG A CA 1
ATOM 3103 C C . ARG A 1 394 ? 0.699 23.312 -15.398 1 86.5 394 ARG A C 1
ATOM 3105 O O . ARG A 1 394 ? 1.191 24.25 -14.781 1 86.5 394 ARG A O 1
ATOM 3112 N N . LYS A 1 395 ? 1.187 22.859 -16.516 1 87.75 395 LYS A N 1
ATOM 3113 C CA . LYS A 1 395 ? 2.34 23.5 -17.141 1 87.75 395 LYS A CA 1
ATOM 3114 C C . LYS A 1 395 ? 2.018 24.938 -17.562 1 87.75 395 LYS A C 1
ATOM 3116 O O . LYS A 1 395 ? 2.82 25.844 -17.344 1 87.75 395 LYS A O 1
ATOM 3121 N N . LEU A 1 396 ? 0.892 25.109 -18.109 1 88.38 396 LEU A N 1
ATOM 3122 C CA . LEU A 1 396 ? 0.457 26.438 -18.531 1 88.38 396 LEU A CA 1
ATOM 3123 C C . LEU A 1 396 ? 0.27 27.359 -17.312 1 88.38 396 LEU A C 1
ATOM 3125 O O . LEU A 1 396 ? 0.674 28.516 -17.344 1 88.38 396 LEU A O 1
ATOM 3129 N N . SER A 1 397 ? -0.364 26.812 -16.359 1 88.5 397 SER A N 1
ATOM 3130 C CA . SER A 1 397 ? -0.581 27.594 -15.141 1 88.5 397 SER A CA 1
ATOM 3131 C C . SER A 1 397 ? 0.743 27.969 -14.492 1 88.5 397 SER A C 1
ATOM 3133 O O . SER A 1 397 ? 0.907 29.109 -14.039 1 88.5 397 SER A O 1
ATOM 3135 N N . ALA A 1 398 ? 1.601 27.016 -14.469 1 90.44 398 ALA A N 1
ATOM 3136 C CA . ALA A 1 398 ? 2.91 27.281 -13.883 1 90.44 398 ALA A CA 1
ATOM 3137 C C . ALA A 1 398 ? 3.629 28.391 -14.641 1 90.44 398 ALA A C 1
ATOM 3139 O O . ALA A 1 398 ? 4.277 29.25 -14.031 1 90.44 398 ALA A O 1
ATOM 3140 N N . ARG A 1 399 ? 3.535 28.406 -15.859 1 88.94 399 ARG A N 1
ATOM 3141 C CA . ARG A 1 399 ? 4.156 29.438 -16.688 1 88.94 399 ARG A CA 1
ATOM 3142 C C . ARG A 1 399 ? 3.479 30.781 -16.484 1 88.94 399 ARG A C 1
ATOM 3144 O O . ARG A 1 399 ? 4.152 31.797 -16.312 1 88.94 399 ARG A O 1
ATOM 3151 N N . LEU A 1 400 ? 2.223 30.734 -16.516 1 88 400 LEU A N 1
ATOM 3152 C CA . LEU A 1 400 ? 1.453 31.969 -16.375 1 88 400 LEU A CA 1
ATOM 3153 C C . LEU A 1 400 ? 1.687 32.594 -15 1 88 400 LEU A C 1
ATOM 3155 O O . LEU A 1 400 ? 1.724 33.812 -14.875 1 88 400 LEU A O 1
ATOM 3159 N N . ARG A 1 401 ? 1.867 31.812 -14.07 1 91.81 401 ARG A N 1
ATOM 3160 C CA . ARG A 1 401 ? 2.004 32.281 -12.695 1 91.81 401 ARG A CA 1
ATOM 3161 C C . ARG A 1 401 ? 3.473 32.438 -12.32 1 91.81 401 ARG A C 1
ATOM 3163 O O . ARG A 1 401 ? 3.791 32.781 -11.172 1 91.81 401 ARG A O 1
ATOM 3170 N N . ASP A 1 402 ? 4.367 32.156 -13.211 1 91.75 402 ASP A N 1
ATOM 3171 C CA . ASP A 1 402 ? 5.809 32.25 -13.016 1 91.75 402 ASP A CA 1
ATOM 3172 C C . ASP A 1 402 ? 6.277 31.406 -11.844 1 91.75 402 ASP A C 1
ATOM 3174 O O . ASP A 1 402 ? 6.953 31.891 -10.938 1 91.75 402 ASP A O 1
ATOM 3178 N N . LEU A 1 403 ? 5.84 30.203 -11.836 1 89.69 403 LEU A N 1
ATOM 3179 C CA . LEU A 1 403 ? 6.23 29.25 -10.805 1 89.69 403 LEU A CA 1
ATOM 3180 C C . LEU A 1 403 ? 7.449 28.453 -11.234 1 89.69 403 LEU A C 1
ATOM 3182 O O . LEU A 1 403 ? 7.77 28.391 -12.422 1 89.69 403 LEU A O 1
ATOM 3186 N N . PRO A 1 404 ? 8.164 27.938 -10.266 1 87.81 404 PRO A N 1
ATOM 3187 C CA . PRO A 1 404 ? 9.297 27.078 -10.625 1 87.81 404 PRO A CA 1
ATOM 3188 C C . PRO A 1 404 ? 8.875 25.828 -11.375 1 87.81 404 PRO A C 1
ATOM 3190 O O . PRO A 1 404 ? 7.695 25.453 -11.352 1 87.81 404 PRO A O 1
ATOM 3193 N N . ALA A 1 405 ? 9.859 25.203 -11.961 1 82.69 405 ALA A N 1
ATOM 3194 C CA . ALA A 1 405 ? 9.617 24.016 -12.781 1 82.69 405 ALA A CA 1
ATOM 3195 C C . ALA A 1 405 ? 8.984 22.891 -11.961 1 82.69 405 ALA A C 1
ATOM 3197 O O . ALA A 1 405 ? 8.188 22.109 -12.484 1 82.69 405 ALA A O 1
ATOM 3198 N N . SER A 1 406 ? 9.258 22.875 -10.75 1 81.88 406 SER A N 1
ATOM 3199 C CA . SER A 1 406 ? 8.734 21.844 -9.867 1 81.88 406 SER A CA 1
ATOM 3200 C C . SER A 1 406 ? 7.223 21.938 -9.734 1 81.88 406 SER A C 1
ATOM 3202 O O . SER A 1 406 ? 6.555 20.953 -9.422 1 81.88 406 SER A O 1
ATOM 3204 N N . ALA A 1 407 ? 6.738 23.062 -9.953 1 82.81 407 ALA A N 1
ATOM 3205 C CA . ALA A 1 407 ? 5.289 23.25 -9.883 1 82.81 407 ALA A CA 1
ATOM 3206 C C . ALA A 1 407 ? 4.594 22.562 -11.055 1 82.81 407 ALA A C 1
ATOM 3208 O O . ALA A 1 407 ? 3.426 22.172 -10.945 1 82.81 407 ALA A O 1
ATOM 3209 N N . ALA A 1 408 ? 5.324 22.406 -12.125 1 81.88 408 ALA A N 1
ATOM 3210 C CA . ALA A 1 408 ? 4.758 21.797 -13.328 1 81.88 408 ALA A CA 1
ATOM 3211 C C . ALA A 1 408 ? 4.844 20.266 -13.25 1 81.88 408 ALA A C 1
ATOM 3213 O O . ALA A 1 408 ? 4.16 19.562 -14 1 81.88 408 ALA A O 1
ATOM 3214 N N . THR A 1 409 ? 5.668 19.781 -12.359 1 78.88 409 THR A N 1
ATOM 3215 C CA . THR A 1 409 ? 5.867 18.344 -12.227 1 78.88 409 THR A CA 1
ATOM 3216 C C . THR A 1 409 ? 5.828 17.922 -10.766 1 78.88 409 THR A C 1
ATOM 3218 O O . THR A 1 409 ? 6.871 17.672 -10.156 1 78.88 409 THR A O 1
ATOM 3221 N N . PRO A 1 410 ? 4.652 17.781 -10.32 1 81.5 410 PRO A N 1
ATOM 3222 C CA . PRO A 1 410 ? 4.523 17.438 -8.906 1 81.5 410 PRO A CA 1
ATOM 3223 C C . PRO A 1 410 ? 4.98 16.016 -8.602 1 81.5 410 PRO A C 1
ATOM 3225 O O . PRO A 1 410 ? 5.094 15.188 -9.516 1 81.5 410 PRO A O 1
ATOM 3228 N N . LEU A 1 411 ? 5.273 15.695 -7.383 1 86.12 411 LEU A N 1
ATOM 3229 C CA . LEU A 1 411 ? 5.703 14.391 -6.902 1 86.12 411 LEU A CA 1
ATOM 3230 C C . LEU A 1 411 ? 4.609 13.344 -7.102 1 86.12 411 LEU A C 1
ATOM 3232 O O . LEU A 1 411 ? 4.895 12.156 -7.262 1 86.12 411 LEU A O 1
ATOM 3236 N N . GLY A 1 412 ? 3.398 13.727 -7.141 1 86 412 GLY A N 1
ATOM 3237 C CA . GLY A 1 412 ? 2.23 12.875 -7.305 1 86 412 GLY A CA 1
ATOM 3238 C C . GLY A 1 412 ? 1.107 13.547 -8.07 1 86 412 GLY A C 1
ATOM 3239 O O . GLY A 1 412 ? 1.07 14.773 -8.188 1 86 412 GLY A O 1
ATOM 3240 N N . GLU A 1 413 ? 0.202 12.766 -8.469 1 85.31 413 GLU A N 1
ATOM 3241 C CA . GLU A 1 413 ? -0.837 13.281 -9.352 1 85.31 413 GLU A CA 1
ATOM 3242 C C . GLU A 1 413 ? -2.018 13.828 -8.562 1 85.31 413 GLU A C 1
ATOM 3244 O O . GLU A 1 413 ? -2.771 14.672 -9.055 1 85.31 413 GLU A O 1
ATOM 3249 N N . HIS A 1 414 ? -2.176 13.32 -7.371 1 90.5 414 HIS A N 1
ATOM 3250 C CA . HIS A 1 414 ? -3.262 13.828 -6.539 1 90.5 414 HIS A CA 1
ATOM 3251 C C . HIS A 1 414 ? -2.963 15.234 -6.039 1 90.5 414 HIS A C 1
ATOM 3253 O O . HIS A 1 414 ? -1.822 15.547 -5.688 1 90.5 414 HIS A O 1
ATOM 3259 N N . ASP A 1 415 ? -3.936 16.094 -5.84 1 89.94 415 ASP A N 1
ATOM 3260 C CA . ASP A 1 415 ? -3.77 17.484 -5.453 1 89.94 415 ASP A CA 1
ATOM 3261 C C . ASP A 1 415 ? -3.156 17.609 -4.059 1 89.94 415 ASP A C 1
ATOM 3263 O O . ASP A 1 415 ? -2.412 18.547 -3.777 1 89.94 415 ASP A O 1
ATOM 3267 N N . TYR A 1 416 ? -3.404 16.625 -3.26 1 93.31 416 TYR A N 1
ATOM 3268 C CA . TYR A 1 416 ? -2.916 16.672 -1.886 1 93.31 416 TYR A CA 1
ATOM 3269 C C . TYR A 1 416 ? -1.396 16.547 -1.844 1 93.31 416 TYR A C 1
ATOM 3271 O O . TYR A 1 416 ? -0.768 16.875 -0.838 1 93.31 416 TYR A O 1
ATOM 3279 N N . PHE A 1 417 ? -0.758 16.062 -2.936 1 94.19 417 PHE A N 1
ATOM 3280 C CA . PHE A 1 417 ? 0.699 16.031 -2.982 1 94.19 417 PHE A CA 1
ATOM 3281 C C . PHE A 1 417 ? 1.271 17.438 -3.119 1 94.19 417 PHE A C 1
ATOM 3283 O O . PHE A 1 417 ? 2.434 17.672 -2.789 1 94.19 417 PHE A O 1
ATOM 3290 N N . THR A 1 418 ? 0.436 18.312 -3.609 1 91.94 418 THR A N 1
ATOM 3291 C CA . THR A 1 418 ? 0.852 19.703 -3.707 1 91.94 418 THR A CA 1
ATOM 3292 C C . THR A 1 418 ? 0.532 20.469 -2.418 1 91.94 418 THR A C 1
ATOM 3294 O O . THR A 1 418 ? 1.346 21.25 -1.936 1 91.94 418 THR A O 1
ATOM 3297 N N . THR A 1 419 ? -0.525 20.172 -1.796 1 94.19 419 THR A N 1
ATOM 3298 C CA . THR A 1 419 ? -0.981 20.984 -0.675 1 94.19 419 THR A CA 1
ATOM 3299 C C . THR A 1 419 ? -0.438 20.438 0.644 1 94.19 419 THR A C 1
ATOM 3301 O O . THR A 1 419 ? -0.285 21.188 1.612 1 94.19 419 THR A O 1
ATOM 3304 N N . HIS A 1 420 ? -0.093 19.156 0.688 1 96.44 420 HIS A N 1
ATOM 3305 C CA . HIS A 1 420 ? 0.209 18.594 1.998 1 96.44 420 HIS A CA 1
ATOM 3306 C C . HIS A 1 420 ? 1.678 18.188 2.102 1 96.44 420 HIS A C 1
ATOM 3308 O O . HIS A 1 420 ? 2.146 17.812 3.174 1 96.44 420 HIS A O 1
ATOM 3314 N N . LEU A 1 421 ? 2.42 18.234 0.983 1 97 421 LEU A N 1
ATOM 3315 C CA . LEU A 1 421 ? 3.867 18.047 1.032 1 97 421 LEU A CA 1
ATOM 3316 C C . LEU A 1 421 ? 4.578 19.406 1.127 1 97 421 LEU A C 1
ATOM 3318 O O . LEU A 1 421 ? 5.188 19.859 0.156 1 97 421 LEU A O 1
ATOM 3322 N N . LYS A 1 422 ? 4.555 19.953 2.338 1 97.12 422 LYS A N 1
ATOM 3323 C CA . LYS A 1 422 ? 5.082 21.297 2.594 1 97.12 422 LYS A CA 1
ATOM 3324 C C . LYS A 1 422 ? 6.188 21.25 3.646 1 97.12 422 LYS A C 1
ATOM 3326 O O . LYS A 1 422 ? 6.402 20.219 4.293 1 97.12 422 LYS A O 1
ATOM 3331 N N . ALA A 1 423 ? 6.809 22.344 3.805 1 97.06 423 ALA A N 1
ATOM 3332 C CA . ALA A 1 423 ? 7.934 22.453 4.727 1 97.06 423 ALA A CA 1
ATOM 3333 C C . ALA A 1 423 ? 7.449 22.531 6.172 1 97.06 423 ALA A C 1
ATOM 3335 O O . ALA A 1 423 ? 8.25 22.469 7.109 1 97.06 423 ALA A O 1
ATOM 3336 N N . HIS A 1 424 ? 6.129 22.609 6.312 1 97.25 424 HIS A N 1
ATOM 3337 C CA . HIS A 1 424 ? 5.586 22.734 7.66 1 97.25 424 HIS A CA 1
ATOM 3338 C C . HIS A 1 424 ? 4.297 21.938 7.816 1 97.25 424 HIS A C 1
ATOM 3340 O O . HIS A 1 424 ? 3.539 21.781 6.859 1 97.25 424 HIS A O 1
ATOM 3346 N N . GLU A 1 425 ? 4.074 21.438 8.984 1 97.19 425 GLU A N 1
ATOM 3347 C CA . GLU A 1 425 ? 2.771 21.016 9.492 1 97.19 425 GLU A CA 1
ATOM 3348 C C . GLU A 1 425 ? 2.287 21.938 10.609 1 97.19 425 GLU A C 1
ATOM 3350 O O . GLU A 1 425 ? 2.998 22.141 11.594 1 97.19 425 GLU A O 1
ATOM 3355 N N . ASN A 1 426 ? 1.123 22.453 10.406 1 95.06 426 ASN A N 1
ATOM 3356 C CA . ASN A 1 426 ? 0.622 23.469 11.328 1 95.06 426 ASN A CA 1
ATOM 3357 C C . ASN A 1 426 ? -0.537 22.938 12.172 1 95.06 426 ASN A C 1
ATOM 3359 O O . ASN A 1 426 ? -1.411 22.234 11.656 1 95.06 426 ASN A O 1
ATOM 3363 N N . PHE A 1 427 ? -0.498 23.297 13.469 1 95.5 427 PHE A N 1
ATOM 3364 C CA . PHE A 1 427 ? -1.542 22.969 14.43 1 95.5 427 PHE A CA 1
ATOM 3365 C C . PHE A 1 427 ? -1.867 24.156 15.312 1 95.5 427 PHE A C 1
ATOM 3367 O O . PHE A 1 427 ? -1.062 25.078 15.438 1 95.5 427 PHE A O 1
ATOM 3374 N N . THR A 1 428 ? -2.984 24.188 15.844 1 92.75 428 THR A N 1
ATOM 3375 C CA . THR A 1 428 ? -3.279 25 17.016 1 92.75 428 THR A CA 1
ATOM 3376 C C . THR A 1 428 ? -3.453 24.141 18.25 1 92.75 428 THR A C 1
ATOM 3378 O O . THR A 1 428 ? -3.773 22.953 18.156 1 92.75 428 THR A O 1
ATOM 3381 N N . ALA A 1 429 ? -3.215 24.719 19.359 1 93.44 429 ALA A N 1
ATOM 3382 C CA . ALA A 1 429 ? -3.27 23.953 20.594 1 93.44 429 ALA A CA 1
ATOM 3383 C C . ALA A 1 429 ? -4.293 24.562 21.562 1 93.44 429 ALA A C 1
ATOM 3385 O O . ALA A 1 429 ? -4.473 25.781 21.609 1 93.44 429 ALA A O 1
ATOM 3386 N N . ALA A 1 430 ? -4.922 23.719 22.312 1 93.12 430 ALA A N 1
ATOM 3387 C CA . ALA A 1 430 ? -5.848 24.109 23.359 1 93.12 430 ALA A CA 1
ATOM 3388 C C . ALA A 1 430 ? -5.805 23.125 24.531 1 93.12 430 ALA A C 1
ATOM 3390 O O . ALA A 1 430 ? -5.285 22.016 24.391 1 93.12 430 ALA A O 1
ATOM 3391 N N . SER A 1 431 ? -6.258 23.609 25.656 1 93.5 431 SER A N 1
ATOM 3392 C CA . SER A 1 431 ? -6.461 22.688 26.766 1 93.5 431 SER A CA 1
ATOM 3393 C C . SER A 1 431 ? -7.645 21.75 26.5 1 93.5 431 SER A C 1
ATOM 3395 O O . SER A 1 431 ? -8.523 22.078 25.688 1 93.5 431 SER A O 1
ATOM 3397 N N . ALA A 1 432 ? -7.633 20.656 27.141 1 95.88 432 ALA A N 1
ATOM 3398 C CA . ALA A 1 432 ? -8.75 19.719 27 1 95.88 432 ALA A CA 1
ATOM 3399 C C . ALA A 1 432 ? -10.055 20.359 27.453 1 95.88 432 ALA A C 1
ATOM 3401 O O . ALA A 1 432 ? -11.094 20.172 26.812 1 95.88 432 ALA A O 1
ATOM 3402 N N . GLU A 1 433 ? -10 21.172 28.469 1 94.81 433 GLU A N 1
ATOM 3403 C CA . GLU A 1 433 ? -11.188 21.828 29.016 1 94.81 433 GLU A CA 1
ATOM 3404 C C . GLU A 1 433 ? -11.773 22.812 28 1 94.81 433 GLU A C 1
ATOM 3406 O O . GLU A 1 433 ? -12.984 22.812 27.766 1 94.81 433 GLU A O 1
ATOM 3411 N N . ALA A 1 434 ? -10.906 23.609 27.438 1 94 434 ALA A N 1
ATOM 3412 C CA . ALA A 1 434 ? -11.359 24.594 26.453 1 94 434 ALA A CA 1
ATOM 3413 C C . ALA A 1 434 ? -11.945 23.906 25.219 1 94 434 ALA A C 1
ATOM 3415 O O . ALA A 1 434 ? -12.953 24.359 24.672 1 94 434 ALA A O 1
ATOM 3416 N N . PHE A 1 435 ? -11.328 22.844 24.844 1 96.12 435 PHE A N 1
ATOM 3417 C CA . PHE A 1 435 ? -11.781 22.094 23.672 1 96.12 435 PHE A CA 1
ATOM 3418 C C . PHE A 1 435 ? -13.164 21.5 23.922 1 96.12 435 PHE A C 1
ATOM 3420 O O . PHE A 1 435 ? -14.062 21.672 23.094 1 96.12 435 PHE A O 1
ATOM 3427 N N . VAL A 1 436 ? -13.344 20.812 25.031 1 96.81 436 VAL A N 1
ATOM 3428 C CA . VAL A 1 436 ? -14.602 20.156 25.375 1 96.81 436 VAL A CA 1
ATOM 3429 C C . VAL A 1 436 ? -15.719 21.203 25.469 1 96.81 436 VAL A C 1
ATOM 3431 O O . VAL A 1 436 ? -16.812 21 24.922 1 96.81 436 VAL A O 1
ATOM 3434 N N . ALA A 1 437 ? -15.414 22.312 26.109 1 95.06 437 ALA A N 1
ATOM 3435 C CA . ALA A 1 437 ? -16.406 23.375 26.25 1 95.06 437 ALA A CA 1
ATOM 3436 C C . ALA A 1 437 ? -16.844 23.906 24.891 1 95.06 437 ALA A C 1
ATOM 3438 O O . ALA A 1 437 ? -18.031 24.156 24.672 1 95.06 437 ALA A O 1
ATOM 3439 N N . HIS A 1 438 ? -15.938 24.016 24.047 1 94.06 438 HIS A N 1
ATOM 3440 C CA . HIS A 1 438 ? -16.234 24.594 22.734 1 94.06 438 HIS A CA 1
ATOM 3441 C C . HIS A 1 438 ? -17.094 23.641 21.906 1 94.06 438 HIS A C 1
ATOM 3443 O O . HIS A 1 438 ? -18.094 24.062 21.297 1 9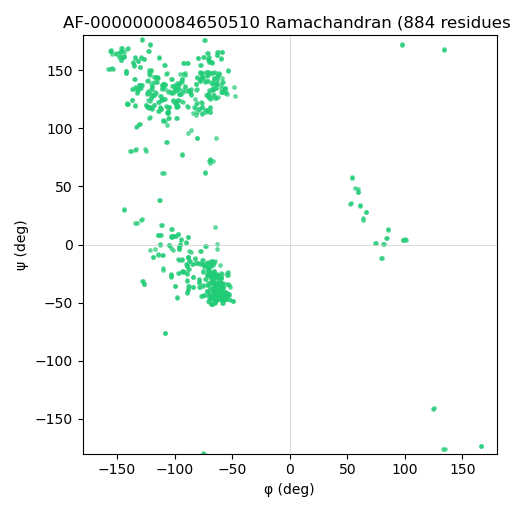4.06 438 HIS A O 1
ATOM 3449 N N . VAL A 1 439 ? -16.703 22.391 21.812 1 94.75 439 VAL A N 1
ATOM 3450 C CA . VAL A 1 439 ? -17.422 21.453 20.953 1 94.75 439 VAL A CA 1
ATOM 3451 C C . VAL A 1 439 ? -18.797 21.188 21.531 1 94.75 439 VAL A C 1
ATOM 3453 O O . VAL A 1 439 ? -19.75 20.938 20.781 1 94.75 439 VAL A O 1
ATOM 3456 N N . GLU A 1 440 ? -18.953 21.281 22.812 1 92.94 440 GLU A N 1
ATOM 3457 C CA . GLU A 1 440 ? -20.281 21.172 23.422 1 92.94 440 GLU A CA 1
ATOM 3458 C C . GLU A 1 440 ? -21.172 22.344 23.016 1 92.94 440 GLU A C 1
ATOM 3460 O O . GLU A 1 440 ? -22.359 22.156 22.734 1 92.94 440 GLU A O 1
ATOM 3465 N N . ALA A 1 441 ? -20.578 23.469 23 1 90.88 441 ALA A N 1
ATOM 3466 C CA . ALA A 1 441 ? -21.312 24.672 22.641 1 90.88 441 ALA A CA 1
ATOM 3467 C C . ALA A 1 441 ? -21.766 24.625 21.172 1 90.88 441 ALA A C 1
ATOM 3469 O O . ALA A 1 441 ? -22.844 25.125 20.828 1 90.88 441 ALA A O 1
ATOM 3470 N N . LEU A 1 442 ? -20.969 23.969 20.344 1 86.75 442 LEU A N 1
ATOM 3471 C CA . LEU A 1 442 ? -21.297 23.859 18.938 1 86.75 442 LEU A CA 1
ATOM 3472 C C . LEU A 1 442 ? -22.484 22.922 18.719 1 86.75 442 LEU A C 1
ATOM 3474 O O . LEU A 1 442 ? -23.188 23.016 17.703 1 86.75 442 LEU A O 1
ATOM 3478 N N . GLN A 1 443 ? -22.688 22 19.625 1 82.56 443 GLN A N 1
ATOM 3479 C CA . GLN A 1 443 ? -23.766 21.031 19.5 1 82.56 443 GLN A CA 1
ATOM 3480 C C . GLN A 1 443 ? -25.047 21.547 20.125 1 82.56 443 GLN A C 1
ATOM 3482 O O . GLN A 1 443 ? -26.125 20.969 19.906 1 82.56 443 GLN A O 1
ATOM 3487 N N . ALA A 1 444 ? -24.953 22.531 20.969 1 71 444 ALA A N 1
ATOM 3488 C CA . ALA A 1 444 ? -26.125 23.094 21.609 1 71 444 ALA A CA 1
ATOM 3489 C C . ALA A 1 444 ? -26.859 24.047 20.656 1 71 444 ALA A C 1
ATOM 3491 O O . ALA A 1 444 ? -26.25 24.641 19.766 1 71 444 ALA A O 1
ATOM 3492 N N . MET B 1 1 ? -0.41 -23.703 -43.5 1 77.62 1 MET B N 1
ATOM 3493 C CA . MET B 1 1 ? -0.686 -24.734 -42.5 1 77.62 1 MET B CA 1
ATOM 3494 C C . MET B 1 1 ? -0.07 -24.375 -41.156 1 77.62 1 MET B C 1
ATOM 3496 O O . MET B 1 1 ? 1.014 -23.781 -41.094 1 77.62 1 MET B O 1
ATOM 3500 N N . PRO B 1 2 ? -0.862 -24.609 -40.062 1 85.69 2 PRO B N 1
ATOM 3501 C CA . PRO B 1 2 ? -0.281 -24.266 -38.75 1 85.69 2 PRO B CA 1
ATOM 3502 C C . PRO B 1 2 ? 1.004 -25.031 -38.469 1 85.69 2 PRO B C 1
ATOM 3504 O O . PRO B 1 2 ? 1.18 -26.156 -38.969 1 85.69 2 PRO B O 1
ATOM 3507 N N . ARG B 1 3 ? 1.99 -24.359 -38 1 84.75 3 ARG B N 1
ATOM 3508 C CA . ARG B 1 3 ? 3.225 -25 -37.562 1 84.75 3 ARG B CA 1
ATOM 3509 C C . ARG B 1 3 ? 2.941 -26.062 -36.5 1 84.75 3 ARG B C 1
ATOM 3511 O O . ARG B 1 3 ? 2.26 -25.781 -35.5 1 84.75 3 ARG B O 1
ATOM 3518 N N . HIS B 1 4 ? 3.432 -27.234 -36.625 1 88.56 4 HIS B N 1
ATOM 3519 C CA . HIS B 1 4 ? 3.184 -28.328 -35.688 1 88.56 4 HIS B CA 1
ATOM 3520 C C . HIS B 1 4 ? 4.199 -28.328 -34.531 1 88.56 4 HIS B C 1
ATOM 3522 O O . HIS B 1 4 ? 5.402 -28.453 -34.781 1 88.56 4 HIS B O 1
ATOM 3528 N N . THR B 1 5 ? 3.746 -28.172 -33.312 1 86.19 5 THR B N 1
ATOM 3529 C CA . THR B 1 5 ? 4.543 -28.219 -32.062 1 86.19 5 THR B CA 1
ATOM 3530 C C . THR B 1 5 ? 3.781 -28.938 -30.969 1 86.19 5 THR B C 1
ATOM 3532 O O . THR B 1 5 ? 2.709 -28.5 -30.547 1 86.19 5 THR B O 1
ATOM 3535 N N . ASP B 1 6 ? 4.383 -30.047 -30.438 1 84.06 6 ASP B N 1
ATOM 3536 C CA . ASP B 1 6 ? 3.766 -30.766 -29.344 1 84.06 6 ASP B CA 1
ATOM 3537 C C . ASP B 1 6 ? 4.277 -30.266 -28 1 84.06 6 ASP B C 1
ATOM 3539 O O . ASP B 1 6 ? 5.473 -30.016 -27.828 1 84.06 6 ASP B O 1
ATOM 3543 N N . HIS B 1 7 ? 3.318 -30.016 -27.141 1 79.12 7 HIS B N 1
ATOM 3544 C CA . HIS B 1 7 ? 3.684 -29.734 -25.75 1 79.12 7 HIS B CA 1
ATOM 3545 C C . HIS B 1 7 ? 3.826 -31.016 -24.953 1 79.12 7 HIS B C 1
ATOM 3547 O O . HIS B 1 7 ? 2.83 -31.688 -24.656 1 79.12 7 HIS B O 1
ATOM 3553 N N . ARG B 1 8 ? 5.078 -31.469 -24.797 1 70.25 8 ARG B N 1
ATOM 3554 C CA . ARG B 1 8 ? 5.309 -32.719 -24.094 1 70.25 8 ARG B CA 1
ATOM 3555 C C . ARG B 1 8 ? 5.941 -32.5 -22.734 1 70.25 8 ARG B C 1
ATOM 3557 O O . ARG B 1 8 ? 7 -31.859 -22.625 1 70.25 8 ARG B O 1
ATOM 3564 N N . LEU B 1 9 ? 5.184 -32.656 -21.672 1 70 9 LEU B N 1
ATOM 3565 C CA . LEU B 1 9 ? 5.723 -32.688 -20.312 1 70 9 LEU B CA 1
ATOM 3566 C C . LEU B 1 9 ? 5.793 -34.094 -19.781 1 70 9 LEU B C 1
ATOM 3568 O O . LEU B 1 9 ? 4.969 -34.938 -20.156 1 70 9 LEU B O 1
ATOM 3572 N N . PRO B 1 10 ? 6.91 -34.406 -19.25 1 76.75 10 PRO B N 1
ATOM 3573 C CA . PRO B 1 10 ? 7.027 -35.75 -18.688 1 76.75 10 PRO B CA 1
ATOM 3574 C C . PRO B 1 10 ? 6.137 -35.969 -17.469 1 76.75 10 PRO B C 1
ATOM 3576 O O . PRO B 1 10 ? 6.637 -36.25 -16.375 1 76.75 10 PRO B O 1
ATOM 3579 N N . LEU B 1 11 ? 4.75 -36.062 -17.703 1 83.81 11 LEU B N 1
ATOM 3580 C CA . LEU B 1 11 ? 3.803 -36.125 -16.594 1 83.81 11 LEU B CA 1
ATOM 3581 C C . LEU B 1 11 ? 3.578 -37.562 -16.141 1 83.81 11 LEU B C 1
ATOM 3583 O O . LEU B 1 11 ? 3.537 -38.469 -16.969 1 83.81 11 LEU B O 1
ATOM 3587 N N . GLU B 1 12 ? 3.625 -37.75 -14.922 1 87.19 12 GLU B N 1
ATOM 3588 C CA . GLU B 1 12 ? 3.246 -39 -14.289 1 87.19 12 GLU B CA 1
ATOM 3589 C C . GLU B 1 12 ? 1.919 -38.875 -13.555 1 87.19 12 GLU B C 1
ATOM 3591 O O . GLU B 1 12 ? 1.899 -38.656 -12.336 1 87.19 12 GLU B O 1
ATOM 3596 N N . ALA B 1 13 ? 0.856 -39.125 -14.289 1 89.38 13 ALA B N 1
ATOM 3597 C CA . ALA B 1 13 ? -0.486 -39 -13.727 1 89.38 13 ALA B CA 1
ATOM 3598 C C . ALA B 1 13 ? -0.832 -40.219 -12.852 1 89.38 13 ALA B C 1
ATOM 3600 O O . ALA B 1 13 ? -0.348 -41.312 -13.094 1 89.38 13 ALA B O 1
ATOM 3601 N N . ASP B 1 14 ? -1.58 -40.031 -11.867 1 87.75 14 ASP B N 1
ATOM 3602 C CA . ASP B 1 14 ? -2.096 -41.125 -11.047 1 87.75 14 ASP B CA 1
ATOM 3603 C C . ASP B 1 14 ? -3.178 -41.906 -11.789 1 87.75 14 ASP B C 1
ATOM 3605 O O . ASP B 1 14 ? -3.375 -43.094 -11.531 1 87.75 14 ASP B O 1
ATOM 3609 N N . LEU B 1 15 ? -3.818 -41.125 -12.617 1 86 15 LEU B N 1
ATOM 3610 C CA . LEU B 1 15 ? -4.879 -41.719 -13.43 1 86 15 LEU B CA 1
ATOM 3611 C C . LEU B 1 15 ? -4.793 -41.219 -14.867 1 86 15 LEU B C 1
ATOM 3613 O O . LEU B 1 15 ? -4.551 -40.031 -15.109 1 86 15 LEU B O 1
ATOM 3617 N N . ALA B 1 16 ? -4.898 -42.156 -15.758 1 88.44 16 ALA B N 1
ATOM 3618 C CA . ALA B 1 16 ? -4.984 -41.844 -17.188 1 88.44 16 ALA B CA 1
ATOM 3619 C C . ALA B 1 16 ? -6.098 -42.656 -17.844 1 88.44 16 ALA B C 1
ATOM 3621 O O . ALA B 1 16 ? -6.098 -43.875 -17.781 1 88.44 16 ALA B O 1
ATOM 3622 N N . CYS B 1 17 ? -7.027 -41.969 -18.391 1 88.19 17 CYS B N 1
ATOM 3623 C CA . CYS B 1 17 ? -8.156 -42.656 -19 1 88.19 17 CYS B CA 1
ATOM 3624 C C . CYS B 1 17 ? -8.477 -42.094 -20.375 1 88.19 17 CYS B C 1
ATOM 3626 O O . CYS B 1 17 ? -8.547 -40.875 -20.547 1 88.19 17 CYS B O 1
ATOM 3628 N N . PRO B 1 18 ? -8.688 -42.938 -21.297 1 91.44 18 PRO B N 1
ATOM 3629 C CA . PRO B 1 18 ? -9.117 -42.469 -22.609 1 91.44 18 PRO B CA 1
ATOM 3630 C C . PRO B 1 18 ? -10.516 -41.844 -22.578 1 91.44 18 PRO B C 1
ATOM 3632 O O . PRO B 1 18 ? -11.406 -42.344 -21.891 1 91.44 18 PRO B O 1
ATOM 3635 N N . VAL B 1 19 ? -10.578 -40.781 -23.266 1 93.12 19 VAL B N 1
ATOM 3636 C CA . VAL B 1 19 ? -11.836 -40.062 -23.375 1 93.12 19 VAL B CA 1
ATOM 3637 C C . VAL B 1 19 ? -12.141 -39.75 -24.844 1 93.12 19 VAL B C 1
ATOM 3639 O O . VAL B 1 19 ? -11.242 -39.438 -25.625 1 93.12 19 VAL B O 1
ATOM 3642 N N . ARG B 1 20 ? -13.406 -39.969 -25.156 1 94.62 20 ARG B N 1
ATOM 3643 C CA . ARG B 1 20 ? -13.875 -39.531 -26.469 1 94.62 20 ARG B CA 1
ATOM 3644 C C . ARG B 1 20 ? -14.602 -38.188 -26.375 1 94.62 20 ARG B C 1
ATOM 3646 O O . ARG B 1 20 ? -15.391 -37.969 -25.469 1 94.62 20 ARG B O 1
ATOM 3653 N N . ILE B 1 21 ? -14.32 -37.344 -27.312 1 96.06 21 ILE B N 1
ATOM 3654 C CA . ILE B 1 21 ? -15.023 -36.062 -27.422 1 96.06 21 ILE B CA 1
ATOM 3655 C C . ILE B 1 21 ? -16.016 -36.125 -28.562 1 96.06 21 ILE B C 1
ATOM 3657 O O . ILE B 1 21 ? -15.633 -36.281 -29.734 1 96.06 21 ILE B O 1
ATOM 3661 N N . THR B 1 22 ? -17.266 -35.969 -28.312 1 95.56 22 THR B N 1
ATOM 3662 C CA . THR B 1 22 ? -18.297 -36 -29.344 1 95.56 22 THR B CA 1
ATOM 3663 C C . THR B 1 22 ? -18.25 -34.75 -30.203 1 95.56 22 THR B C 1
ATOM 3665 O O . THR B 1 22 ? -17.609 -33.75 -29.828 1 95.56 22 THR B O 1
ATOM 3668 N N . PRO B 1 23 ? -18.891 -34.781 -31.312 1 94.69 23 PRO B N 1
ATOM 3669 C CA . PRO B 1 23 ? -18.875 -33.594 -32.188 1 94.69 23 PRO B CA 1
ATOM 3670 C C . PRO B 1 23 ? -19.453 -32.375 -31.516 1 94.69 23 PRO B C 1
ATOM 3672 O O . PRO B 1 23 ? -19.062 -31.234 -31.859 1 94.69 23 PRO B O 1
ATOM 3675 N N . ASP B 1 24 ? -20.312 -32.594 -30.594 1 93.75 24 ASP B N 1
ATOM 3676 C CA . ASP B 1 24 ? -20.906 -31.453 -29.906 1 93.75 24 ASP B CA 1
ATOM 3677 C C . ASP B 1 24 ? -20.094 -31.062 -28.672 1 93.75 24 ASP B C 1
ATOM 3679 O O . ASP B 1 24 ? -20.5 -30.188 -27.906 1 93.75 24 ASP B O 1
ATOM 3683 N N . GLY B 1 25 ? -19.016 -31.734 -28.438 1 94.81 25 GLY B N 1
ATOM 3684 C CA . GLY B 1 25 ? -18.031 -31.297 -27.453 1 94.81 25 GLY B CA 1
ATOM 3685 C C . GLY B 1 25 ? -18.141 -32.031 -26.141 1 94.81 25 GLY B C 1
ATOM 3686 O O . GLY B 1 25 ? -17.406 -31.75 -25.188 1 94.81 25 GLY B O 1
ATOM 3687 N N . HIS B 1 26 ? -19.016 -33.031 -26.031 1 95.12 26 HIS B N 1
ATOM 3688 C CA . HIS B 1 26 ? -19.188 -33.75 -24.766 1 95.12 26 HIS B CA 1
ATOM 3689 C C . HIS B 1 26 ? -18.047 -34.75 -24.562 1 95.12 26 HIS B C 1
ATOM 3691 O O . HIS B 1 26 ? -17.625 -35.406 -25.516 1 95.12 26 HIS B O 1
ATOM 3697 N N . LEU B 1 27 ? -17.641 -34.812 -23.359 1 93.12 27 LEU B N 1
ATOM 3698 C CA . LEU B 1 27 ? -16.672 -35.844 -22.984 1 93.12 27 LEU B CA 1
ATOM 3699 C C . LEU B 1 27 ? -17.359 -37.156 -22.625 1 93.12 27 LEU B C 1
ATOM 3701 O O . LEU B 1 27 ? -18.312 -37.156 -21.844 1 93.12 27 LEU B O 1
ATOM 3705 N N . VAL B 1 28 ? -16.906 -38.156 -23.219 1 92.19 28 VAL B N 1
ATOM 3706 C CA . VAL B 1 28 ? -17.469 -39.469 -22.969 1 92.19 28 VAL B CA 1
ATOM 3707 C C . VAL B 1 28 ? -16.391 -40.406 -22.453 1 92.19 28 VAL B C 1
ATOM 3709 O O . VAL B 1 28 ? -15.375 -40.625 -23.109 1 92.19 28 VAL B O 1
ATOM 3712 N N . ILE B 1 29 ? -16.656 -40.844 -21.25 1 88.31 29 ILE B N 1
ATOM 3713 C CA . ILE B 1 29 ? -15.781 -41.844 -20.625 1 88.31 29 ILE B CA 1
ATOM 3714 C C . ILE B 1 29 ? -16.516 -43.188 -20.531 1 88.31 29 ILE B C 1
ATOM 3716 O O . ILE B 1 29 ? -17.703 -43.25 -20.188 1 88.31 29 ILE B O 1
ATOM 3720 N N . GLU B 1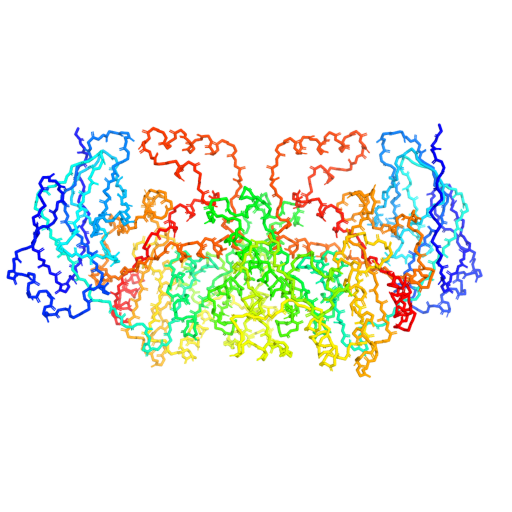 30 ? -15.75 -44.188 -20.875 1 84.25 30 GLU B N 1
ATOM 3721 C CA . GLU B 1 30 ? -16.359 -45.531 -20.797 1 84.25 30 GLU B CA 1
ATOM 3722 C C . GLU B 1 30 ? -16.828 -45.812 -19.375 1 84.25 30 GLU B C 1
ATOM 3724 O O . GLU B 1 30 ? -16.156 -45.469 -18.406 1 84.25 30 GLU B O 1
ATOM 3729 N N . ASP B 1 31 ? -17.938 -46.406 -19.297 1 77.12 31 ASP B N 1
ATOM 3730 C CA . ASP B 1 31 ? -18.625 -46.625 -18.031 1 77.12 31 ASP B CA 1
ATOM 3731 C C . ASP B 1 31 ? -17.734 -47.375 -17.031 1 77.12 31 ASP B C 1
ATOM 3733 O O . ASP B 1 31 ? -17.672 -47.031 -15.859 1 77.12 31 ASP B O 1
ATOM 3737 N N . ALA B 1 32 ? -17.141 -48.406 -17.547 1 77.31 32 ALA B N 1
ATOM 3738 C CA . ALA B 1 32 ? -16.297 -49.219 -16.656 1 77.31 32 ALA B CA 1
ATOM 3739 C C . ALA B 1 32 ? -15.172 -48.375 -16.062 1 77.31 32 ALA B C 1
ATOM 3741 O O . ALA B 1 32 ? -14.859 -48.5 -14.883 1 77.31 32 ALA B O 1
ATOM 3742 N N . THR B 1 33 ? -14.703 -47.531 -16.906 1 76.31 33 THR B N 1
ATOM 3743 C CA . THR B 1 33 ? -13.617 -46.656 -16.484 1 76.31 33 THR B CA 1
ATOM 3744 C C . THR B 1 33 ? -14.125 -45.594 -15.5 1 76.31 33 THR B C 1
ATOM 3746 O O . THR B 1 33 ? -13.469 -45.312 -14.492 1 76.31 33 THR B O 1
ATOM 3749 N N . TYR B 1 34 ? -15.25 -45.094 -15.75 1 75.69 34 TYR B N 1
ATOM 3750 C CA . TYR B 1 34 ? -15.844 -44.094 -14.883 1 75.69 34 TYR B CA 1
ATOM 3751 C C . TYR B 1 34 ? -16.125 -44.656 -13.5 1 75.69 34 TYR B C 1
ATOM 3753 O O . TYR B 1 34 ? -15.867 -44 -12.484 1 75.69 34 TYR B O 1
ATOM 3761 N N . THR B 1 35 ? -16.672 -45.781 -13.516 1 74.69 35 THR B N 1
ATOM 3762 C CA . THR B 1 35 ? -16.969 -46.438 -12.258 1 74.69 35 THR B CA 1
ATOM 3763 C C . THR B 1 35 ? -15.695 -46.688 -11.453 1 74.69 35 THR B C 1
ATOM 3765 O O . THR B 1 35 ? -15.688 -46.5 -10.227 1 74.69 35 THR B O 1
ATOM 3768 N N . ARG B 1 36 ? -14.773 -47.062 -12.125 1 74.31 36 ARG B N 1
ATOM 3769 C CA . ARG B 1 36 ? -13.492 -47.25 -11.469 1 74.31 36 ARG B CA 1
ATOM 3770 C C . ARG B 1 36 ? -12.977 -45.938 -10.875 1 74.31 36 ARG B C 1
ATOM 3772 O O . ARG B 1 36 ? -12.484 -45.906 -9.742 1 74.31 36 ARG B O 1
ATOM 3779 N N . LEU B 1 37 ? -13.133 -44.875 -11.648 1 73.69 37 LEU B N 1
ATOM 3780 C CA . LEU B 1 37 ? -12.656 -43.562 -11.203 1 73.69 37 LEU B CA 1
ATOM 3781 C C . LEU B 1 37 ? -13.367 -43.125 -9.93 1 73.69 37 LEU B C 1
ATOM 3783 O O . LEU B 1 37 ? -12.727 -42.688 -8.969 1 73.69 37 LEU B O 1
ATOM 3787 N N . ILE B 1 38 ? -14.664 -43.281 -9.867 1 71 38 ILE B N 1
ATOM 3788 C CA . ILE B 1 38 ? -15.453 -42.812 -8.727 1 71 38 ILE B CA 1
ATOM 3789 C C . ILE B 1 38 ? -15.164 -43.688 -7.512 1 71 38 ILE B C 1
ATOM 3791 O O . ILE B 1 38 ? -15.234 -43.219 -6.371 1 71 38 ILE B O 1
ATOM 3795 N N . ASN B 1 39 ? -14.914 -44.906 -7.832 1 71.12 39 ASN B N 1
ATOM 3796 C CA . ASN B 1 39 ? -14.664 -45.844 -6.73 1 71.12 39 ASN B CA 1
ATOM 3797 C C . ASN B 1 39 ? -13.25 -45.688 -6.172 1 71.12 39 ASN B C 1
ATOM 3799 O O . ASN B 1 39 ? -13.039 -45.812 -4.965 1 71.12 39 ASN B O 1
ATOM 3803 N N . GLU B 1 40 ? -12.391 -45.438 -7.031 1 67.31 40 GLU B N 1
ATOM 3804 C CA . GLU B 1 40 ? -10.984 -45.406 -6.633 1 67.31 40 GLU B CA 1
ATOM 3805 C C . GLU B 1 40 ? -10.586 -44 -6.16 1 67.31 40 GLU B C 1
ATOM 3807 O O . GLU B 1 40 ? -9.617 -43.844 -5.414 1 67.31 40 GLU B O 1
ATOM 3812 N N . LEU B 1 41 ? -11.375 -43.062 -6.594 1 70.12 41 LEU B N 1
ATOM 3813 C CA . LEU B 1 41 ? -10.969 -41.688 -6.27 1 70.12 41 LEU B CA 1
ATOM 3814 C C . LEU B 1 41 ? -12.086 -40.938 -5.539 1 70.12 41 LEU B C 1
ATOM 3816 O O . LEU B 1 41 ? -12.844 -40.188 -6.152 1 70.12 41 LEU B O 1
ATOM 3820 N N . PRO B 1 42 ? -12.18 -41.188 -4.238 1 61.22 42 PRO B N 1
ATOM 3821 C CA . PRO B 1 42 ? -13.273 -40.594 -3.475 1 61.22 42 PRO B CA 1
ATOM 3822 C C . PRO B 1 42 ? -13.266 -39.062 -3.543 1 61.22 42 PRO B C 1
ATOM 3824 O O . PRO B 1 42 ? -14.305 -38.406 -3.363 1 61.22 42 PRO B O 1
ATOM 3827 N N . ASP B 1 43 ? -12.117 -38.469 -3.781 1 71.62 43 ASP B N 1
ATOM 3828 C CA . ASP B 1 43 ? -12.133 -37 -3.871 1 71.62 43 ASP B CA 1
ATOM 3829 C C . ASP B 1 43 ? -11.875 -36.531 -5.301 1 71.62 43 ASP B C 1
ATOM 3831 O O . ASP B 1 43 ? -10.898 -35.844 -5.562 1 71.62 43 ASP B O 1
ATOM 3835 N N . LEU B 1 44 ? -12.688 -36.875 -6.16 1 72.88 44 LEU B N 1
ATOM 3836 C CA . LEU B 1 44 ? -12.57 -36.531 -7.578 1 72.88 44 LEU B CA 1
ATOM 3837 C C . LEU B 1 44 ? -12.531 -35.031 -7.797 1 72.88 44 LEU B C 1
ATOM 3839 O O . LEU B 1 44 ? -11.672 -34.531 -8.523 1 72.88 44 LEU B O 1
ATOM 3843 N N . PRO B 1 45 ? -13.32 -34.312 -7.031 1 70.62 45 PRO B N 1
ATOM 3844 C CA . PRO B 1 45 ? -13.328 -32.875 -7.273 1 70.62 45 PRO B CA 1
ATOM 3845 C C . PRO B 1 45 ? -12.055 -32.188 -6.793 1 70.62 45 PRO B C 1
ATOM 3847 O O . PRO B 1 45 ? -11.734 -31.062 -7.238 1 70.62 45 PRO B O 1
ATOM 3850 N N . GLY B 1 46 ? -11.359 -32.844 -5.973 1 82.12 46 GLY B N 1
ATOM 3851 C CA . GLY B 1 46 ? -10.188 -32.188 -5.387 1 82.12 46 GLY B CA 1
ATOM 3852 C C . GLY B 1 46 ? -8.906 -32.5 -6.145 1 82.12 46 GLY B C 1
ATOM 3853 O O . GLY B 1 46 ? -7.84 -32 -5.789 1 82.12 46 GLY B O 1
ATOM 3854 N N . MET B 1 47 ? -8.977 -33.219 -7.281 1 89.38 47 MET B N 1
ATOM 3855 C CA . MET B 1 47 ? -7.793 -33.625 -8.039 1 89.38 47 MET B CA 1
ATOM 3856 C C . MET B 1 47 ? -7.418 -32.562 -9.062 1 89.38 47 MET B C 1
ATOM 3858 O O . MET B 1 47 ? -8.242 -31.719 -9.414 1 89.38 47 MET B O 1
ATOM 3862 N N . THR B 1 48 ? -6.133 -32.562 -9.453 1 93.94 48 THR B N 1
ATOM 3863 C CA . THR B 1 48 ? -5.715 -31.844 -10.656 1 93.94 48 THR B CA 1
ATOM 3864 C C . THR B 1 48 ? -6.094 -32.625 -11.906 1 93.94 48 THR B C 1
ATOM 3866 O O . THR B 1 48 ? -5.73 -33.781 -12.055 1 93.94 48 THR B O 1
ATOM 3869 N N . TRP B 1 49 ? -6.84 -32 -12.742 1 92.5 49 TRP B N 1
ATOM 3870 C CA . TRP B 1 49 ? -7.289 -32.656 -13.961 1 92.5 49 TRP B CA 1
ATOM 3871 C C . TRP B 1 49 ? -6.75 -31.938 -15.195 1 92.5 49 TRP B C 1
ATOM 3873 O O . TRP B 1 49 ? -6.887 -30.719 -15.32 1 92.5 49 TRP B O 1
ATOM 3883 N N . MET B 1 50 ? -6.188 -32.688 -16.094 1 93.62 50 MET B N 1
ATOM 3884 C CA . MET B 1 50 ? -5.727 -32.219 -17.391 1 93.62 50 MET B CA 1
ATOM 3885 C C . MET B 1 50 ? -6.266 -33.094 -18.516 1 93.62 50 MET B C 1
ATOM 3887 O O . MET B 1 50 ? -6.34 -34.312 -18.375 1 93.62 50 MET B O 1
ATOM 3891 N N . LEU B 1 51 ? -6.676 -32.5 -19.516 1 94.31 51 LEU B N 1
ATOM 3892 C CA . LEU B 1 51 ? -7.07 -33.25 -20.719 1 94.31 51 LEU B CA 1
ATOM 3893 C C . LEU B 1 51 ? -6.023 -33.094 -21.812 1 94.31 51 LEU B C 1
ATOM 3895 O O . LEU B 1 51 ? -5.785 -31.984 -22.297 1 94.31 51 LEU B O 1
ATOM 3899 N N . GLN B 1 52 ? -5.387 -34.188 -22.109 1 94.25 52 GLN B N 1
ATOM 3900 C CA . GLN B 1 52 ? -4.453 -34.219 -23.234 1 94.25 52 GLN B CA 1
ATOM 3901 C C . GLN B 1 52 ? -5.191 -34.406 -24.562 1 94.25 52 GLN B C 1
ATOM 3903 O O . GLN B 1 52 ? -5.91 -35.375 -24.734 1 94.25 52 GLN B O 1
ATOM 3908 N N . LEU B 1 53 ? -5.031 -33.469 -25.469 1 95.25 53 LEU B N 1
ATOM 3909 C CA . LEU B 1 53 ? -5.801 -33.531 -26.703 1 95.25 53 LEU B CA 1
ATOM 3910 C C . LEU B 1 53 ? -4.977 -33.031 -27.875 1 95.25 53 LEU B C 1
ATOM 3912 O O . LEU B 1 53 ? -3.898 -32.469 -27.688 1 95.25 53 LEU B O 1
ATOM 3916 N N . ASN B 1 54 ? -5.5 -33.344 -29.031 1 95.44 54 ASN B N 1
ATOM 3917 C CA . ASN B 1 54 ? -4.922 -32.812 -30.266 1 95.44 54 ASN B CA 1
ATOM 3918 C C . ASN B 1 54 ? -5.602 -31.516 -30.703 1 95.44 54 ASN B C 1
ATOM 3920 O O . ASN B 1 54 ? -6.816 -31.484 -30.891 1 95.44 54 ASN B O 1
ATOM 3924 N N . TYR B 1 55 ? -4.801 -30.516 -30.828 1 94.75 55 TYR B N 1
ATOM 3925 C CA . TYR B 1 55 ? -5.25 -29.141 -31.078 1 94.75 55 TYR B CA 1
ATOM 3926 C C . TYR B 1 55 ? -4.758 -28.656 -32.438 1 94.75 55 TYR B C 1
ATOM 3928 O O . TYR B 1 55 ? -3.656 -29 -32.875 1 94.75 55 TYR B O 1
ATOM 3936 N N . ARG B 1 56 ? -5.66 -27.906 -33.188 1 96.94 56 ARG B N 1
ATOM 3937 C CA . ARG B 1 56 ? -5.266 -27.234 -34.438 1 96.94 56 ARG B CA 1
ATOM 3938 C C . ARG B 1 56 ? -5.934 -25.875 -34.562 1 96.94 56 ARG B C 1
ATOM 3940 O O . ARG B 1 56 ? -7.16 -25.781 -34.562 1 96.94 56 ARG B O 1
ATOM 3947 N N . SER B 1 57 ? -5.082 -24.844 -34.656 1 96.5 57 SER B N 1
ATOM 3948 C CA . SER B 1 57 ? -5.605 -23.516 -34.906 1 96.5 57 SER B CA 1
ATOM 3949 C C . SER B 1 57 ? -6.25 -23.422 -36.281 1 96.5 57 SER B C 1
ATOM 3951 O O . SER B 1 57 ? -5.746 -23.984 -37.25 1 96.5 57 SER B O 1
ATOM 3953 N N . THR B 1 58 ? -7.328 -22.672 -36.406 1 95.88 58 THR B N 1
ATOM 3954 C CA . THR B 1 58 ? -8.016 -22.547 -37.688 1 95.88 58 THR B CA 1
ATOM 3955 C C . THR B 1 58 ? -7.891 -21.125 -38.25 1 95.88 58 THR B C 1
ATOM 3957 O O . THR B 1 58 ? -8.523 -20.781 -39.25 1 95.88 58 THR B O 1
ATOM 3960 N N . SER B 1 59 ? -7.238 -20.312 -37.531 1 91.94 59 SER B N 1
ATOM 3961 C CA . SER B 1 59 ? -7.047 -18.938 -37.969 1 91.94 59 SER B CA 1
ATOM 3962 C C . SER B 1 59 ? -5.602 -18.484 -37.75 1 91.94 59 SER B C 1
ATOM 3964 O O . SER B 1 59 ? -4.914 -18.984 -36.875 1 91.94 59 SER B O 1
ATOM 3966 N N . ARG B 1 60 ? -5.207 -17.516 -38.594 1 90.75 60 ARG B N 1
ATOM 3967 C CA . ARG B 1 60 ? -3.867 -16.938 -38.469 1 90.75 60 ARG B CA 1
ATOM 3968 C C . ARG B 1 60 ? -3.855 -15.766 -37.531 1 90.75 60 ARG B C 1
ATOM 3970 O O . ARG B 1 60 ? -2.799 -15.375 -37 1 90.75 60 ARG B O 1
ATOM 3977 N N . PHE B 1 61 ? -5.07 -15.227 -37.25 1 90.75 61 PHE B N 1
ATOM 3978 C CA . PHE B 1 61 ? -5.078 -13.977 -36.5 1 90.75 61 PHE B CA 1
ATOM 3979 C C . PHE B 1 61 ? -5.977 -14.086 -35.281 1 90.75 61 PHE B C 1
ATOM 3981 O O . PHE B 1 61 ? -5.684 -13.516 -34.219 1 90.75 61 PHE B O 1
ATOM 3988 N N . LYS B 1 62 ? -7.012 -14.875 -35.406 1 94.81 62 LYS B N 1
ATOM 3989 C CA . LYS B 1 62 ? -7.957 -14.984 -34.281 1 94.81 62 LYS B CA 1
ATOM 3990 C C . LYS B 1 62 ? -7.445 -15.953 -33.219 1 94.81 62 LYS B C 1
ATOM 3992 O O . LYS B 1 62 ? -6.973 -17.047 -33.531 1 94.81 62 LYS B O 1
ATOM 3997 N N . GLN B 1 63 ? -7.504 -15.57 -32 1 95.69 63 GLN B N 1
ATOM 3998 C CA . GLN B 1 63 ? -6.938 -16.328 -30.891 1 95.69 63 GLN B CA 1
ATOM 3999 C C . GLN B 1 63 ? -7.773 -17.578 -30.609 1 95.69 63 GLN B C 1
ATOM 4001 O O . GLN B 1 63 ? -8.938 -17.469 -30.219 1 95.69 63 GLN B O 1
ATOM 4006 N N . PRO B 1 64 ? -7.215 -18.703 -30.797 1 96.81 64 PRO B N 1
ATOM 4007 C CA . PRO B 1 64 ? -7.953 -19.922 -30.484 1 96.81 64 PRO B CA 1
ATOM 4008 C C . PRO B 1 64 ? -8.25 -20.062 -28.984 1 96.81 64 PRO B C 1
ATOM 4010 O O . PRO B 1 64 ? -7.434 -19.656 -28.156 1 96.81 64 PRO B O 1
ATOM 4013 N N . ARG B 1 65 ? -9.375 -20.688 -28.672 1 97.75 65 ARG B N 1
ATOM 4014 C CA . ARG B 1 65 ? -9.75 -20.875 -27.281 1 97.75 65 ARG B CA 1
ATOM 4015 C C . ARG B 1 65 ? -10.719 -22.031 -27.125 1 97.75 65 ARG B C 1
ATOM 4017 O O . ARG B 1 65 ? -11.445 -22.375 -28.047 1 97.75 65 ARG B O 1
ATOM 4024 N N . ILE B 1 66 ? -10.688 -22.656 -26.016 1 97.88 66 ILE B N 1
ATOM 4025 C CA . ILE B 1 66 ? -11.602 -23.734 -25.625 1 97.88 66 ILE B CA 1
ATOM 4026 C C . ILE B 1 66 ? -12.289 -23.375 -24.312 1 97.88 66 ILE B C 1
ATOM 4028 O O . ILE B 1 66 ? -11.625 -23.188 -23.297 1 97.88 66 ILE B O 1
ATOM 4032 N N . THR B 1 67 ? -13.578 -23.266 -24.328 1 97.38 67 THR B N 1
ATOM 4033 C CA . THR B 1 67 ? -14.383 -23 -23.141 1 97.38 67 THR B CA 1
ATOM 4034 C C . THR B 1 67 ? -14.93 -24.312 -22.562 1 97.38 67 THR B C 1
ATOM 4036 O O . THR B 1 67 ? -15.445 -25.156 -23.297 1 97.38 67 THR B O 1
ATOM 4039 N N . THR B 1 68 ? -14.734 -24.469 -21.328 1 95.69 68 THR B N 1
ATOM 4040 C CA . THR B 1 68 ? -15.227 -25.672 -20.656 1 95.69 68 THR B CA 1
ATOM 4041 C C . THR B 1 68 ? -16.547 -25.391 -19.969 1 95.69 68 THR B C 1
ATOM 4043 O O . THR B 1 68 ? -16.734 -24.328 -19.359 1 95.69 68 THR B O 1
ATOM 4046 N N . PHE B 1 69 ? -17.469 -26.312 -20.062 1 94.69 69 PHE B N 1
ATOM 4047 C CA . PHE B 1 69 ? -18.766 -26.297 -19.406 1 94.69 69 PHE B CA 1
ATOM 4048 C C . PHE B 1 69 ? -18.922 -27.516 -18.484 1 94.69 69 PHE B C 1
ATOM 4050 O O . PHE B 1 69 ? -18.438 -28.594 -18.797 1 94.69 69 PHE B O 1
ATOM 4057 N N . ALA B 1 70 ? -19.453 -27.359 -17.391 1 89.31 70 ALA B N 1
ATOM 4058 C CA . ALA B 1 70 ? -19.828 -28.422 -16.469 1 89.31 70 ALA B CA 1
ATOM 4059 C C . ALA B 1 70 ? -21.25 -28.219 -15.938 1 89.31 70 ALA B C 1
ATOM 4061 O O . ALA B 1 70 ? -21.578 -27.125 -15.477 1 89.31 70 ALA B O 1
ATOM 4062 N N . ASP B 1 71 ? -22.062 -29.266 -16 1 88.44 71 ASP B N 1
ATOM 4063 C CA . ASP B 1 71 ? -23.453 -29.203 -15.555 1 88.44 71 ASP B CA 1
ATOM 4064 C C . ASP B 1 71 ? -24.188 -28.047 -16.219 1 88.44 71 ASP B C 1
ATOM 4066 O O . ASP B 1 71 ? -24.922 -27.297 -15.562 1 88.44 71 ASP B O 1
ATOM 4070 N N . GLY B 1 72 ? -23.859 -27.797 -17.438 1 88.44 72 GLY B N 1
ATOM 4071 C CA . GLY B 1 72 ? -24.547 -26.812 -18.25 1 88.44 72 GLY B CA 1
ATOM 4072 C C . GLY B 1 72 ? -24.078 -25.391 -17.984 1 88.44 72 GLY B C 1
ATOM 4073 O O . GLY B 1 72 ? -24.578 -24.438 -18.594 1 88.44 72 GLY B O 1
ATOM 4074 N N . LYS B 1 73 ? -23.172 -25.219 -17.125 1 92 73 LYS B N 1
ATOM 4075 C CA . LYS B 1 73 ? -22.672 -23.891 -16.781 1 92 73 LYS B CA 1
ATOM 4076 C C . LYS B 1 73 ? -21.266 -23.672 -17.328 1 92 73 LYS B C 1
ATOM 4078 O O . LYS B 1 73 ? -20.422 -24.562 -17.266 1 92 73 LYS B O 1
ATOM 4083 N N . GLU B 1 74 ? -21.062 -22.484 -17.859 1 93.44 74 GLU B N 1
ATOM 4084 C CA . GLU B 1 74 ? -19.734 -22.109 -18.328 1 93.44 74 GLU B CA 1
ATOM 4085 C C . GLU B 1 74 ? -18.75 -21.984 -17.156 1 93.44 74 GLU B C 1
ATOM 4087 O O . GLU B 1 74 ? -19.094 -21.406 -16.125 1 93.44 74 GLU B O 1
ATOM 4092 N N . ARG B 1 75 ? -17.609 -22.531 -17.266 1 91.94 75 ARG B N 1
ATOM 4093 C CA . ARG B 1 75 ? -16.625 -22.484 -16.203 1 91.94 75 ARG B CA 1
ATOM 4094 C C . ARG B 1 75 ? -15.469 -21.562 -16.547 1 91.94 75 ARG B C 1
ATOM 4096 O O . ARG B 1 75 ? -15.414 -20.422 -16.094 1 91.94 75 ARG B O 1
ATOM 4103 N N . PHE B 1 76 ? -14.547 -21.922 -17.391 1 92.44 76 PHE B N 1
ATOM 4104 C CA . PHE B 1 76 ? -13.461 -21.047 -17.812 1 92.44 76 PHE B CA 1
ATOM 4105 C C . PHE B 1 76 ? -13 -21.391 -19.219 1 92.44 76 PHE B C 1
ATOM 4107 O O . PHE B 1 76 ? -13.375 -22.438 -19.766 1 92.44 76 PHE B O 1
ATOM 4114 N N . THR B 1 77 ? -12.273 -20.484 -19.781 1 97.06 77 THR B N 1
ATOM 4115 C CA . THR B 1 77 ? -11.766 -20.562 -21.141 1 97.06 77 THR B CA 1
ATOM 4116 C C . THR B 1 77 ? -10.242 -20.578 -21.141 1 97.06 77 THR B C 1
ATOM 4118 O O . THR B 1 77 ? -9.609 -19.75 -20.5 1 97.06 77 THR B O 1
ATOM 4121 N N . GLN B 1 78 ? -9.695 -21.531 -21.812 1 97.5 78 GLN B N 1
ATOM 4122 C CA . GLN B 1 78 ? -8.25 -21.547 -22.031 1 97.5 78 GLN B CA 1
ATOM 4123 C C . GLN B 1 78 ? -7.906 -21.078 -23.453 1 97.5 78 GLN B C 1
ATOM 4125 O O . GLN B 1 78 ? -8.57 -21.469 -24.406 1 97.5 78 GLN B O 1
ATOM 4130 N N . TYR B 1 79 ? -6.906 -20.25 -23.562 1 96.5 79 TYR B N 1
ATOM 4131 C CA . TYR B 1 79 ? -6.492 -19.703 -24.844 1 96.5 79 TYR B CA 1
ATOM 4132 C C . TYR B 1 79 ? -5.191 -20.328 -25.328 1 96.5 79 TYR B C 1
ATOM 4134 O O . TYR B 1 79 ? -4.34 -20.703 -24.516 1 96.5 79 TYR B O 1
ATOM 4142 N N . PHE B 1 80 ? -5.059 -20.453 -26.609 1 94.38 80 PHE B N 1
ATOM 4143 C CA . PHE B 1 80 ? -3.949 -21.172 -27.219 1 94.38 80 PHE B CA 1
ATOM 4144 C C . PHE B 1 80 ? -3.264 -20.328 -28.281 1 94.38 80 PHE B C 1
ATOM 4146 O O . PHE B 1 80 ? -3.656 -19.188 -28.5 1 94.38 80 PHE B O 1
ATOM 4153 N N . GLU B 1 81 ? -2.178 -20.828 -28.875 1 91.69 81 GLU B N 1
ATOM 4154 C CA . GLU B 1 81 ? -1.381 -20.109 -29.859 1 91.69 81 GLU B CA 1
ATOM 4155 C C . GLU B 1 81 ? -2.084 -20.078 -31.203 1 91.69 81 GLU B C 1
ATOM 4157 O O . GLU B 1 81 ? -2.678 -21.062 -31.641 1 91.69 81 GLU B O 1
ATOM 4162 N N . VAL B 1 82 ? -1.926 -18.984 -31.844 1 92.69 82 VAL B N 1
ATOM 4163 C CA . VAL B 1 82 ? -2.4 -18.875 -33.219 1 92.69 82 VAL B CA 1
ATOM 4164 C C . VAL B 1 82 ? -1.444 -19.609 -34.156 1 92.69 82 VAL B C 1
ATOM 4166 O O . VAL B 1 82 ? -0.25 -19.719 -33.875 1 92.69 82 VAL B O 1
ATOM 4169 N N . ASN B 1 83 ? -2.004 -20.141 -35.188 1 93.44 83 ASN B N 1
ATOM 4170 C CA . ASN B 1 83 ? -1.232 -20.703 -36.281 1 93.44 83 ASN B CA 1
ATOM 4171 C C . ASN B 1 83 ? -0.354 -21.859 -35.812 1 93.44 83 ASN B C 1
ATOM 4173 O O . ASN B 1 83 ? 0.779 -22.016 -36.281 1 93.44 83 ASN B O 1
ATOM 4177 N N . GLU B 1 84 ? -0.824 -22.625 -34.812 1 93.06 84 GLU B N 1
ATOM 4178 C CA . GLU B 1 84 ? -0.11 -23.797 -34.344 1 93.06 84 GLU B CA 1
ATOM 4179 C C . GLU B 1 84 ? -1.042 -25 -34.219 1 93.06 84 GLU B C 1
ATOM 4181 O O . GLU B 1 84 ? -2.266 -24.859 -34.219 1 93.06 84 GLU B O 1
ATOM 4186 N N . ALA B 1 85 ? -0.382 -26.172 -34.25 1 94.38 85 ALA B N 1
ATOM 4187 C CA . ALA B 1 85 ? -1.095 -27.422 -34.031 1 94.38 85 ALA B CA 1
ATOM 4188 C C . ALA B 1 85 ? -0.246 -28.422 -33.25 1 94.38 85 ALA B C 1
ATOM 4190 O O . ALA B 1 85 ? 0.976 -28.266 -33.156 1 94.38 85 ALA B O 1
ATOM 4191 N N . GLY B 1 86 ? -0.892 -29.391 -32.688 1 92.81 86 GLY B N 1
ATOM 4192 C CA . GLY B 1 86 ? -0.188 -30.422 -31.953 1 92.81 86 GLY B CA 1
ATOM 4193 C C . GLY B 1 86 ? -0.833 -30.75 -30.609 1 92.81 86 GLY B C 1
ATOM 4194 O O . GLY B 1 86 ? -1.924 -30.266 -30.312 1 92.81 86 GLY B O 1
ATOM 4195 N N . GLU B 1 87 ? -0.227 -31.578 -29.875 1 92.12 87 GLU B N 1
ATOM 4196 C CA . GLU B 1 87 ? -0.731 -32 -28.578 1 92.12 87 GLU B CA 1
ATOM 4197 C C . GLU B 1 87 ? -0.709 -30.844 -27.578 1 92.12 87 GLU B C 1
ATOM 4199 O O . GLU B 1 87 ? 0.253 -30.078 -27.531 1 92.12 87 GLU B O 1
ATOM 4204 N N . ARG B 1 88 ? -1.756 -30.703 -26.906 1 92.94 88 ARG B N 1
ATOM 4205 C CA . ARG B 1 88 ? -1.893 -29.688 -25.859 1 92.94 88 ARG B CA 1
ATOM 4206 C C . ARG B 1 88 ? -2.518 -30.281 -24.609 1 92.94 88 ARG B C 1
ATOM 4208 O O . ARG B 1 88 ? -3.115 -31.359 -24.641 1 92.94 88 ARG B O 1
ATOM 4215 N N . LEU B 1 89 ? -2.309 -29.578 -23.547 1 93.69 89 LEU B N 1
ATOM 4216 C CA . LEU B 1 89 ? -3.002 -29.875 -22.297 1 93.69 89 LEU B CA 1
ATOM 4217 C C . LEU B 1 89 ? -4.051 -28.812 -21.984 1 93.69 89 LEU B C 1
ATOM 4219 O O . LEU B 1 89 ? -3.746 -27.625 -21.984 1 93.69 89 LEU B O 1
ATOM 4223 N N . LEU B 1 90 ? -5.242 -29.234 -21.781 1 95.44 90 LEU B N 1
ATOM 4224 C CA . LEU B 1 90 ? -6.328 -28.391 -21.312 1 95.44 90 LEU B CA 1
ATOM 4225 C C . LEU B 1 90 ? -6.535 -28.562 -19.812 1 95.44 90 LEU B C 1
ATOM 4227 O O . LEU B 1 90 ? -6.734 -29.688 -19.328 1 95.44 90 LEU B O 1
ATOM 4231 N N . ASN B 1 91 ? -6.43 -27.5 -19.078 1 96.12 91 ASN B N 1
ATOM 4232 C CA . ASN B 1 91 ? -6.617 -27.531 -17.641 1 96.12 91 ASN B CA 1
ATOM 4233 C C . ASN B 1 91 ? -8.094 -27.625 -17.266 1 96.12 91 ASN B C 1
ATOM 4235 O O . ASN B 1 91 ? -8.875 -26.719 -17.547 1 96.12 91 ASN B O 1
ATOM 4239 N N . LEU B 1 92 ? -8.5 -28.688 -16.594 1 94.12 92 LEU B N 1
ATOM 4240 C CA . LEU B 1 92 ? -9.891 -28.922 -16.234 1 94.12 92 LEU B CA 1
ATOM 4241 C C . LEU B 1 92 ? -10.07 -28.875 -14.719 1 94.12 92 LEU B C 1
ATOM 4243 O O . LEU B 1 92 ? -11.148 -29.172 -14.203 1 94.12 92 LEU B O 1
ATOM 4247 N N . THR B 1 93 ? -8.977 -28.469 -14.031 1 94.69 93 THR B N 1
ATOM 4248 C CA . THR B 1 93 ? -9.008 -28.469 -12.57 1 94.69 93 THR B CA 1
ATOM 4249 C C . THR B 1 93 ? -10.07 -27.5 -12.055 1 94.69 93 THR B C 1
ATOM 4251 O O . THR B 1 93 ? -10.125 -26.344 -12.477 1 94.69 93 THR B O 1
ATOM 4254 N N . GLY B 1 94 ? -10.828 -27.891 -11.023 1 91.31 94 GLY B N 1
ATOM 4255 C CA . GLY B 1 94 ? -11.906 -27.109 -10.453 1 91.31 94 GLY B CA 1
ATOM 4256 C C . GLY B 1 94 ? -13.234 -27.844 -10.414 1 91.31 94 GLY B C 1
ATOM 4257 O O . GLY B 1 94 ? -13.289 -29 -10.016 1 91.31 94 GLY B O 1
ATOM 4258 N N . PRO B 1 95 ? -14.359 -27.125 -10.688 1 84.12 95 PRO B N 1
ATOM 4259 C CA . PRO B 1 95 ? -15.664 -27.797 -10.695 1 84.12 95 PRO B CA 1
ATOM 4260 C C . PRO B 1 95 ? -15.859 -28.672 -11.922 1 84.12 95 PRO B C 1
ATOM 4262 O O . PRO B 1 95 ? -16.812 -28.469 -12.688 1 84.12 95 PRO B O 1
ATOM 4265 N N . PHE B 1 96 ? -15.023 -29.641 -12.031 1 79.5 96 PHE B N 1
ATOM 4266 C CA . PHE B 1 96 ? -15.008 -30.562 -13.164 1 79.5 96 PHE B CA 1
ATOM 4267 C C . PHE B 1 96 ? -15.766 -31.844 -12.82 1 79.5 96 PHE B C 1
ATOM 4269 O O . PHE B 1 96 ? -15.625 -32.375 -11.719 1 79.5 96 PHE B O 1
ATOM 4276 N N . HIS B 1 97 ? -16.719 -32.125 -13.648 1 77.19 97 HIS B N 1
ATOM 4277 C CA . HIS B 1 97 ? -17.469 -33.375 -13.594 1 77.19 97 HIS B CA 1
ATOM 4278 C C . HIS B 1 97 ? -17.344 -34.125 -14.914 1 77.19 97 HIS B C 1
ATOM 4280 O O . HIS B 1 97 ? -17.938 -33.75 -15.914 1 77.19 97 HIS B O 1
ATOM 4286 N N . PRO B 1 98 ? -16.625 -35.219 -14.859 1 74.19 98 PRO B N 1
ATOM 4287 C CA . PRO B 1 98 ? -16.344 -35.906 -16.125 1 74.19 98 PRO B CA 1
ATOM 4288 C C . PRO B 1 98 ? -17.609 -36.25 -16.906 1 74.19 98 PRO B C 1
ATOM 4290 O O . PRO B 1 98 ? -17.609 -36.188 -18.141 1 74.19 98 PRO B O 1
ATOM 4293 N N . HIS B 1 99 ? -18.703 -36.562 -16.234 1 75.94 99 HIS B N 1
ATOM 4294 C CA . HIS B 1 99 ? -19.875 -37.031 -16.953 1 75.94 99 HIS B CA 1
ATOM 4295 C C . HIS B 1 99 ? -20.734 -35.875 -17.438 1 75.94 99 HIS B C 1
ATOM 4297 O O . HIS B 1 99 ? -21.641 -36.062 -18.266 1 75.94 99 HIS B O 1
ATOM 4303 N N . SER B 1 100 ? -20.406 -34.719 -17.062 1 83.44 100 SER B N 1
ATOM 4304 C CA . SER B 1 100 ? -21.234 -33.594 -17.453 1 83.44 100 SER B CA 1
ATOM 4305 C C . SER B 1 100 ? -20.406 -32.5 -18.078 1 83.44 100 SER B C 1
ATOM 4307 O O . SER B 1 100 ? -20.844 -31.344 -18.141 1 83.44 100 SER B O 1
ATOM 4309 N N . SER B 1 101 ? -19.25 -32.875 -18.562 1 90.75 101 SER B N 1
ATOM 4310 C CA . SER B 1 101 ? -18.344 -31.859 -19.109 1 90.75 101 SER B CA 1
ATOM 4311 C C . SER B 1 101 ? -18.5 -31.75 -20.625 1 90.75 101 SER B C 1
ATOM 4313 O O . SER B 1 101 ? -18.672 -32.75 -21.312 1 90.75 101 SER B O 1
ATOM 4315 N N . ARG B 1 102 ? -18.5 -30.547 -21.062 1 94.94 102 ARG B N 1
ATOM 4316 C CA . ARG B 1 102 ? -18.562 -30.234 -22.5 1 94.94 102 ARG B CA 1
ATOM 4317 C C . ARG B 1 102 ? -17.547 -29.156 -22.875 1 94.94 102 ARG B C 1
ATOM 4319 O O . ARG B 1 102 ? -17.297 -28.219 -22.094 1 94.94 102 ARG B O 1
ATOM 4326 N N . LEU B 1 103 ? -16.953 -29.297 -24.031 1 96.94 103 LEU B N 1
ATOM 4327 C CA . LEU B 1 103 ? -15.977 -28.328 -24.547 1 96.94 103 LEU B CA 1
ATOM 4328 C C . LEU B 1 103 ? -16.531 -27.578 -25.75 1 96.94 103 LEU B C 1
ATOM 4330 O O . LEU B 1 103 ? -17.234 -28.141 -26.578 1 96.94 103 LEU B O 1
ATOM 4334 N N . GLU B 1 104 ? -16.312 -26.344 -25.797 1 97.5 104 GLU B N 1
ATOM 4335 C CA . GLU B 1 104 ? -16.609 -25.516 -26.953 1 97.5 104 GLU B CA 1
ATOM 4336 C C . GLU B 1 104 ? -15.352 -24.859 -27.5 1 97.5 104 GLU B C 1
ATOM 4338 O O . GLU B 1 104 ? -14.727 -24.047 -26.828 1 97.5 104 GLU B O 1
ATOM 4343 N N . ALA B 1 105 ? -15.016 -25.203 -28.703 1 97.5 105 ALA B N 1
ATOM 4344 C CA . ALA B 1 105 ? -13.82 -24.672 -29.344 1 97.5 105 ALA B CA 1
ATOM 4345 C C . ALA B 1 105 ? -14.172 -23.516 -30.281 1 97.5 105 ALA B C 1
ATOM 4347 O O . ALA B 1 105 ? -15.188 -23.547 -30.969 1 97.5 105 ALA B O 1
ATOM 4348 N N . ARG B 1 106 ? -13.43 -22.469 -30.156 1 96.88 106 ARG B N 1
ATOM 4349 C CA . ARG B 1 106 ? -13.516 -21.344 -31.094 1 96.88 106 ARG B CA 1
ATOM 4350 C C . ARG B 1 106 ? -12.164 -21.062 -31.734 1 96.88 106 ARG B C 1
ATOM 4352 O O . ARG B 1 106 ? -11.133 -21.062 -31.047 1 96.88 106 ARG B O 1
ATOM 4359 N N . HIS B 1 107 ? -12.18 -20.922 -33.094 1 97.19 107 HIS B N 1
ATOM 4360 C CA . HIS B 1 107 ? -11.008 -20.625 -33.906 1 97.19 107 HIS B CA 1
ATOM 4361 C C . HIS B 1 107 ? -9.984 -21.75 -33.812 1 97.19 107 HIS B C 1
ATOM 4363 O O . HIS B 1 107 ? -8.781 -21.516 -33.938 1 97.19 107 HIS B O 1
ATOM 4369 N N . CYS B 1 108 ? -10.391 -22.906 -33.469 1 97.25 108 CYS B N 1
ATOM 4370 C CA . CYS B 1 108 ? -9.57 -24.125 -33.469 1 97.25 108 CYS B CA 1
ATOM 4371 C C . CYS B 1 108 ? -10.438 -25.375 -33.594 1 97.25 108 CYS B C 1
ATOM 4373 O O . CYS B 1 108 ? -11.656 -25.297 -33.438 1 97.25 108 CYS B O 1
ATOM 4375 N N . SER B 1 109 ? -9.75 -26.438 -33.875 1 96.88 109 SER B N 1
ATOM 4376 C CA . SER B 1 109 ? -10.367 -27.766 -33.875 1 96.88 109 SER B CA 1
ATOM 4377 C C . SER B 1 109 ? -9.648 -28.688 -32.906 1 96.88 109 SER B C 1
ATOM 4379 O O . SER B 1 109 ? -8.453 -28.547 -32.656 1 96.88 109 SER B O 1
ATOM 4381 N N . ILE B 1 110 ? -10.422 -29.609 -32.344 1 97.06 110 ILE B N 1
ATOM 4382 C CA . ILE B 1 110 ? -9.875 -30.594 -31.422 1 97.06 110 ILE B CA 1
ATOM 4383 C C . ILE B 1 110 ? -10.18 -32 -31.922 1 97.06 110 ILE B C 1
ATOM 4385 O O . ILE B 1 110 ? -11.25 -32.25 -32.469 1 97.06 110 ILE B O 1
ATOM 4389 N N . GLY B 1 111 ? -9.25 -32.906 -31.766 1 96.5 111 GLY B N 1
ATOM 4390 C CA . GLY B 1 111 ? -9.445 -34.281 -32.156 1 96.5 111 GLY B CA 1
ATOM 4391 C C . GLY B 1 111 ? -10.469 -35 -31.312 1 96.5 111 GLY B C 1
ATOM 4392 O O . GLY B 1 111 ? -10.688 -34.625 -30.156 1 96.5 111 GLY B O 1
ATOM 4393 N N . PRO B 1 112 ? -11.016 -36 -31.844 1 96.5 112 PRO B N 1
ATOM 4394 C CA . PRO B 1 112 ? -12.07 -36.719 -31.125 1 96.5 112 PRO B CA 1
ATOM 4395 C C . PRO B 1 112 ? -11.531 -37.594 -30 1 96.5 112 PRO B C 1
ATOM 4397 O O . PRO B 1 112 ? -12.281 -38 -29.109 1 96.5 112 PRO B O 1
ATOM 4400 N N . GLN B 1 113 ? -10.281 -37.969 -30.078 1 96 113 GLN B N 1
ATOM 4401 C CA . GLN B 1 113 ? -9.672 -38.812 -29.047 1 96 113 GLN B CA 1
ATOM 4402 C C . GLN B 1 113 ? -8.789 -37.969 -28.125 1 96 113 GLN B C 1
ATOM 4404 O O . GLN B 1 113 ? -8.023 -37.125 -28.578 1 96 113 GLN B O 1
ATOM 4409 N N . ALA B 1 114 ? -8.992 -38.125 -26.828 1 95.19 114 ALA B N 1
ATOM 4410 C CA . ALA B 1 11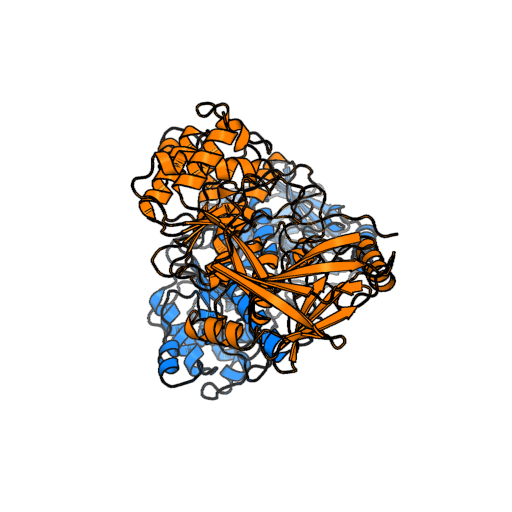4 ? -8.203 -37.438 -25.812 1 95.19 114 ALA B CA 1
ATOM 4411 C C . ALA B 1 114 ? -7.902 -38.344 -24.625 1 95.19 114 ALA B C 1
ATOM 4413 O O . ALA B 1 114 ? -8.359 -39.5 -24.578 1 95.19 114 ALA B O 1
ATOM 4414 N N . THR B 1 115 ? -7.043 -37.938 -23.781 1 93.12 115 THR B N 1
ATOM 4415 C CA . THR B 1 115 ? -6.711 -38.656 -22.562 1 93.12 115 THR B CA 1
ATOM 4416 C C . THR B 1 115 ? -6.891 -37.75 -21.344 1 93.12 115 THR B C 1
ATOM 4418 O O . THR B 1 115 ? -6.305 -36.656 -21.266 1 93.12 115 THR B O 1
ATOM 4421 N N . LEU B 1 116 ? -7.75 -38.125 -20.438 1 92.19 116 LEU B N 1
ATOM 4422 C CA . LEU B 1 116 ? -7.938 -37.438 -19.172 1 92.19 116 LEU B CA 1
ATOM 4423 C C . LEU B 1 116 ? -6.883 -37.875 -18.156 1 92.19 116 LEU B C 1
ATOM 4425 O O . LEU B 1 116 ? -6.766 -39.031 -17.844 1 92.19 116 LEU B O 1
ATOM 4429 N N . LEU B 1 117 ? -6.113 -36.938 -17.75 1 90.81 117 LEU B N 1
ATOM 4430 C CA . LEU B 1 117 ? -5.062 -37.188 -16.766 1 90.81 117 LEU B CA 1
ATOM 4431 C C . LEU B 1 117 ? -5.457 -36.625 -15.398 1 90.81 117 LEU B C 1
ATOM 4433 O O . LEU B 1 117 ? -5.895 -35.469 -15.289 1 90.81 117 LEU B O 1
ATOM 4437 N N . GLY B 1 118 ? -5.324 -37.406 -14.32 1 90.12 118 GLY B N 1
ATOM 4438 C CA . GLY B 1 118 ? -5.602 -37 -12.953 1 90.12 118 GLY B CA 1
ATOM 4439 C C . GLY B 1 118 ? -4.383 -37.094 -12.047 1 90.12 118 GLY B C 1
ATOM 4440 O O . GLY B 1 118 ? -3.598 -38.031 -12.148 1 90.12 118 GLY B O 1
ATOM 4441 N N . PHE B 1 119 ? -4.172 -36.062 -11.273 1 91.31 119 PHE B N 1
ATOM 4442 C CA . PHE B 1 119 ? -3.092 -36 -10.297 1 91.31 119 PHE B CA 1
ATOM 4443 C C . PHE B 1 119 ? -3.641 -35.781 -8.898 1 91.31 119 PHE B C 1
ATOM 4445 O O . PHE B 1 119 ? -4.395 -34.812 -8.68 1 91.31 119 PHE B O 1
ATOM 4452 N N . THR B 1 120 ? -3.32 -36.656 -7.965 1 88.69 120 THR B N 1
ATOM 4453 C CA . THR B 1 120 ? -3.725 -36.438 -6.578 1 88.69 120 THR B CA 1
ATOM 4454 C C . THR B 1 120 ? -3.064 -35.188 -6.012 1 88.69 120 THR B C 1
ATOM 4456 O O . THR B 1 120 ? -1.882 -34.938 -6.254 1 88.69 120 THR B O 1
ATOM 4459 N N . GLN B 1 121 ? -3.842 -34.406 -5.344 1 89.38 121 GLN B N 1
ATOM 4460 C CA . GLN B 1 121 ? -3.297 -33.188 -4.73 1 89.38 121 GLN B CA 1
ATOM 4461 C C . GLN B 1 121 ? -2.834 -33.469 -3.301 1 89.38 121 GLN B C 1
ATOM 4463 O O . GLN B 1 121 ? -3.49 -34.188 -2.559 1 89.38 121 GLN B O 1
ATOM 4468 N N . PRO B 1 122 ? -1.718 -32.969 -3.004 1 84.12 122 PRO B N 1
ATOM 4469 C CA . PRO B 1 122 ? -1.234 -33.156 -1.635 1 84.12 122 PRO B CA 1
ATOM 4470 C C . PRO B 1 122 ? -2.051 -32.344 -0.609 1 84.12 122 PRO B C 1
ATOM 4472 O O . PRO B 1 122 ? -2.594 -31.297 -0.928 1 84.12 122 PRO B O 1
ATOM 4475 N N . ALA B 1 123 ? -2.164 -32.938 0.596 1 84.06 123 ALA B N 1
ATOM 4476 C CA . ALA B 1 123 ? -2.723 -32.188 1.716 1 84.06 123 ALA B CA 1
ATOM 4477 C C . ALA B 1 123 ? -1.739 -31.125 2.209 1 84.06 123 ALA B C 1
ATOM 4479 O O . ALA B 1 123 ? -0.611 -31.453 2.59 1 84.06 123 ALA B O 1
ATOM 4480 N N . LEU B 1 124 ? -2.031 -29.922 2.113 1 92.38 124 LEU B N 1
ATOM 4481 C CA . LEU B 1 124 ? -1.078 -28.875 2.461 1 92.38 124 LEU B CA 1
ATOM 4482 C C . LEU B 1 124 ? -1.324 -28.375 3.877 1 92.38 124 LEU B C 1
ATOM 4484 O O . LEU B 1 124 ? -0.696 -27.406 4.309 1 92.38 124 LEU B O 1
ATOM 4488 N N . ASP B 1 125 ? -2.207 -29.031 4.672 1 93.5 125 ASP B N 1
ATOM 4489 C CA . ASP B 1 125 ? -2.514 -28.609 6.035 1 93.5 125 ASP B CA 1
ATOM 4490 C C . ASP B 1 125 ? -1.795 -29.484 7.059 1 93.5 125 ASP B C 1
ATOM 4492 O O . ASP B 1 125 ? -2.145 -29.484 8.242 1 93.5 125 ASP B O 1
ATOM 4496 N N . ASP B 1 126 ? -0.842 -30.281 6.695 1 95.69 126 ASP B N 1
ATOM 4497 C CA . ASP B 1 126 ? -0.137 -31.203 7.582 1 95.69 126 ASP B CA 1
ATOM 4498 C C . ASP B 1 126 ? 1.066 -30.531 8.234 1 95.69 126 ASP B C 1
ATOM 4500 O O . ASP B 1 126 ? 1.873 -31.188 8.891 1 95.69 126 ASP B O 1
ATOM 4504 N N . GLY B 1 127 ? 1.233 -29.25 8.039 1 96.81 127 GLY B N 1
ATOM 4505 C CA . GLY B 1 127 ? 2.305 -28.469 8.633 1 96.81 127 GLY B CA 1
ATOM 4506 C C . GLY B 1 127 ? 2.469 -27.109 7.996 1 96.81 127 GLY B C 1
ATOM 4507 O O . GLY B 1 127 ? 1.663 -26.703 7.152 1 96.81 127 GLY B O 1
ATOM 4508 N N . PRO B 1 128 ? 3.533 -26.391 8.406 1 98.06 128 PRO B N 1
ATOM 4509 C CA . PRO B 1 128 ? 3.742 -25.031 7.871 1 98.06 128 PRO B CA 1
ATOM 4510 C C . PRO B 1 128 ? 4.07 -25.031 6.379 1 98.06 128 PRO B C 1
ATOM 4512 O O . PRO B 1 128 ? 4.75 -25.938 5.895 1 98.06 128 PRO B O 1
ATOM 4515 N N . LEU B 1 129 ? 3.531 -24.109 5.719 1 98.56 129 LEU B N 1
ATOM 4516 C CA . LEU B 1 129 ? 3.812 -23.828 4.316 1 98.56 129 LEU B CA 1
ATOM 4517 C C . LEU B 1 129 ? 4.789 -22.656 4.188 1 98.56 129 LEU B C 1
ATOM 4519 O O . LEU B 1 129 ? 4.531 -21.578 4.707 1 98.56 129 LEU B O 1
ATOM 4523 N N . LEU B 1 130 ? 5.918 -22.875 3.557 1 98.81 130 LEU B N 1
ATOM 4524 C CA . LEU B 1 130 ? 6.898 -21.812 3.354 1 98.81 130 LEU B CA 1
ATOM 4525 C C . LEU B 1 130 ? 6.996 -21.438 1.88 1 98.81 130 LEU B C 1
ATOM 4527 O O . LEU B 1 130 ? 7.34 -22.281 1.043 1 98.81 130 LEU B O 1
ATOM 4531 N N . ILE B 1 131 ? 6.664 -20.234 1.516 1 98.94 131 ILE B N 1
ATOM 4532 C CA . ILE B 1 131 ? 6.852 -19.703 0.174 1 98.94 131 ILE B CA 1
ATOM 4533 C C . ILE B 1 131 ? 8.133 -18.875 0.127 1 98.94 131 ILE B C 1
ATOM 4535 O O . ILE B 1 131 ? 8.281 -17.906 0.872 1 98.94 131 ILE B O 1
ATOM 4539 N N . ILE B 1 132 ? 9.031 -19.266 -0.687 1 98.88 132 ILE B N 1
ATOM 4540 C CA . ILE B 1 132 ? 10.273 -18.516 -0.883 1 98.88 132 ILE B CA 1
ATOM 4541 C C . ILE B 1 132 ? 10.156 -17.641 -2.131 1 98.88 132 ILE B C 1
ATOM 4543 O O . ILE B 1 132 ? 9.938 -18.141 -3.232 1 98.88 132 ILE B O 1
ATOM 4547 N N . ALA B 1 133 ? 10.273 -16.375 -1.938 1 98.81 133 ALA B N 1
ATOM 4548 C CA . ALA B 1 133 ? 10.141 -15.367 -2.994 1 98.81 133 ALA B CA 1
ATOM 4549 C C . ALA B 1 133 ? 11.469 -14.656 -3.242 1 98.81 133 ALA B C 1
ATOM 4551 O O . ALA B 1 133 ? 11.945 -13.906 -2.387 1 98.81 133 ALA B O 1
ATOM 4552 N N . PRO B 1 134 ? 12.055 -14.82 -4.426 1 98.69 134 PRO B N 1
ATOM 4553 C CA . PRO B 1 134 ? 13.289 -14.086 -4.719 1 98.69 134 PRO B CA 1
ATOM 4554 C C . PRO B 1 134 ? 13.117 -12.57 -4.598 1 98.69 134 PRO B C 1
ATOM 4556 O O . PRO B 1 134 ? 14.023 -11.875 -4.133 1 98.69 134 PRO B O 1
ATOM 4559 N N . HIS B 1 135 ? 11.945 -12.109 -5.004 1 98.44 135 HIS B N 1
ATOM 4560 C CA . HIS B 1 135 ? 11.617 -10.688 -4.918 1 98.44 135 HIS B CA 1
ATOM 4561 C C . HIS B 1 135 ? 10.273 -10.477 -4.23 1 98.44 135 HIS B C 1
ATOM 4563 O O . HIS B 1 135 ? 9.453 -11.398 -4.156 1 98.44 135 HIS B O 1
ATOM 4569 N N . PRO B 1 136 ? 9.82 -9.211 -3.621 1 97 136 PRO B N 1
ATOM 4570 C CA . PRO B 1 136 ? 8.625 -8.922 -2.834 1 97 136 PRO B CA 1
ATOM 4571 C C . PRO B 1 136 ? 7.336 -9.125 -3.629 1 97 136 PRO B C 1
ATOM 4573 O O . PRO B 1 136 ? 6.246 -9.156 -3.049 1 97 136 PRO B O 1
ATOM 4576 N N . ASP B 1 137 ? 7.16 -9.508 -4.832 1 97.31 137 ASP B N 1
ATOM 4577 C CA . ASP B 1 137 ? 5.93 -9.688 -5.598 1 97.31 137 ASP B CA 1
ATOM 4578 C C . ASP B 1 137 ? 5.805 -11.125 -6.105 1 97.31 137 ASP B C 1
ATOM 4580 O O . ASP B 1 137 ? 4.734 -11.539 -6.543 1 97.31 137 ASP B O 1
ATOM 4584 N N . ASP B 1 138 ? 6.777 -11.914 -5.895 1 98.44 138 ASP B N 1
ATOM 4585 C CA . ASP B 1 138 ? 6.789 -13.258 -6.473 1 98.44 138 ASP B CA 1
ATOM 4586 C C . ASP B 1 138 ? 5.758 -14.156 -5.793 1 98.44 138 ASP B C 1
ATOM 4588 O O . ASP B 1 138 ? 5.102 -14.969 -6.449 1 98.44 138 ASP B O 1
ATOM 4592 N N . ALA B 1 139 ? 5.656 -14.031 -4.484 1 98.62 139 ALA B N 1
ATOM 4593 C CA . ALA B 1 139 ? 4.719 -14.875 -3.742 1 98.62 139 ALA B CA 1
ATOM 4594 C C . ALA B 1 139 ? 3.283 -14.617 -4.184 1 98.62 139 ALA B C 1
ATOM 4596 O O . ALA B 1 139 ? 2.502 -15.555 -4.359 1 98.62 139 ALA B O 1
ATOM 4597 N N . GLU B 1 140 ? 2.879 -13.312 -4.367 1 98.06 140 GLU B N 1
ATOM 4598 C CA . GLU B 1 140 ? 1.54 -12.945 -4.816 1 98.06 140 GLU B CA 1
ATOM 4599 C C . GLU B 1 140 ? 1.267 -13.469 -6.223 1 98.06 140 GLU B C 1
ATOM 4601 O O . GLU B 1 140 ? 0.186 -13.992 -6.496 1 98.06 140 GLU B O 1
ATOM 4606 N N . LEU B 1 141 ? 2.275 -13.336 -7.039 1 97.94 141 LEU B N 1
ATOM 4607 C CA . LEU B 1 141 ? 2.127 -13.75 -8.43 1 97.94 141 LEU B CA 1
ATOM 4608 C C . LEU B 1 141 ? 1.935 -15.258 -8.523 1 97.94 141 LEU B C 1
ATOM 4610 O O . LEU B 1 141 ? 1.079 -15.734 -9.273 1 97.94 141 LEU B O 1
ATOM 4614 N N . ALA B 1 142 ? 2.594 -15.977 -7.73 1 97.5 142 ALA B N 1
ATOM 4615 C CA . ALA B 1 142 ? 2.693 -17.422 -7.941 1 97.5 142 ALA B CA 1
ATOM 4616 C C . ALA B 1 142 ? 1.714 -18.172 -7.043 1 97.5 142 ALA B C 1
ATOM 4618 O O . ALA B 1 142 ? 1.202 -19.219 -7.422 1 97.5 142 ALA B O 1
ATOM 4619 N N . ALA B 1 143 ? 1.495 -17.656 -5.809 1 98.38 143 ALA B N 1
ATOM 4620 C CA . ALA B 1 143 ? 0.924 -18.547 -4.809 1 98.38 143 ALA B CA 1
ATOM 4621 C C . ALA B 1 143 ? -0.042 -17.812 -3.893 1 98.38 143 ALA B C 1
ATOM 4623 O O . ALA B 1 143 ? -0.168 -18.141 -2.711 1 98.38 143 ALA B O 1
ATOM 4624 N N . PHE B 1 144 ? -0.684 -16.859 -4.273 1 98.62 144 PHE B N 1
ATOM 4625 C CA . PHE B 1 144 ? -1.61 -16.094 -3.443 1 98.62 144 PHE B CA 1
ATOM 4626 C C . PHE B 1 144 ? -2.701 -17 -2.881 1 98.62 144 PHE B C 1
ATOM 4628 O O . PHE B 1 144 ? -3.014 -16.938 -1.689 1 98.62 144 PHE B O 1
ATOM 4635 N N . SER B 1 145 ? -3.312 -17.766 -3.764 1 97.62 145 SER B N 1
ATOM 4636 C CA . SER B 1 145 ? -4.43 -18.594 -3.326 1 97.62 145 SER B CA 1
ATOM 4637 C C . SER B 1 145 ? -3.992 -19.578 -2.248 1 97.62 145 SER B C 1
ATOM 4639 O O . SER B 1 145 ? -4.762 -19.891 -1.338 1 97.62 145 SER B O 1
ATOM 4641 N N . LEU B 1 146 ? -2.736 -20.047 -2.326 1 96.69 146 LEU B N 1
ATOM 4642 C CA . LEU B 1 146 ? -2.221 -21 -1.353 1 96.69 146 LEU B CA 1
ATOM 4643 C C . LEU B 1 146 ? -2.078 -20.359 0.021 1 96.69 146 LEU B C 1
ATOM 4645 O O . LEU B 1 146 ? -2.615 -20.859 1.009 1 96.69 146 LEU B O 1
ATOM 4649 N N . TYR B 1 147 ? -1.371 -19.172 0.005 1 97.94 147 TYR B N 1
ATOM 4650 C CA . TYR B 1 147 ? -1.115 -18.641 1.337 1 97.94 147 TYR B CA 1
ATOM 4651 C C . TYR B 1 147 ? -2.354 -17.938 1.891 1 97.94 147 TYR B C 1
ATOM 4653 O O . TYR B 1 147 ? -2.439 -17.672 3.092 1 97.94 147 TYR B O 1
ATOM 4661 N N . GLN B 1 148 ? -3.301 -17.625 1.045 1 98.12 148 GLN B N 1
ATOM 4662 C CA . GLN B 1 148 ? -4.578 -17.141 1.565 1 98.12 148 GLN B CA 1
ATOM 4663 C C . GLN B 1 148 ? -5.348 -18.281 2.248 1 98.12 148 GLN B C 1
ATOM 4665 O O . GLN B 1 148 ? -5.887 -18.094 3.342 1 98.12 148 GLN B O 1
ATOM 4670 N N . GLN B 1 149 ? -5.398 -19.469 1.628 1 97 149 GLN B N 1
ATOM 4671 C CA . GLN B 1 149 ? -6.145 -20.609 2.166 1 97 149 GLN B CA 1
ATOM 4672 C C . GLN B 1 149 ? -5.535 -21.094 3.475 1 97 149 GLN B C 1
ATOM 4674 O O . GLN B 1 149 ? -6.258 -21.484 4.398 1 97 149 GLN B O 1
ATOM 4679 N N . TYR B 1 150 ? -4.227 -21.078 3.543 1 97.62 150 TYR B N 1
ATOM 4680 C CA . TYR B 1 150 ? -3.521 -21.594 4.711 1 97.62 150 TYR B CA 1
ATOM 4681 C C . TYR B 1 150 ? -2.816 -20.469 5.465 1 97.62 150 TYR B C 1
ATOM 4683 O O . TYR B 1 150 ? -1.706 -20.656 5.965 1 97.62 150 TYR B O 1
ATOM 4691 N N . ALA B 1 151 ? -3.434 -19.344 5.539 1 97.81 151 ALA B N 1
ATOM 4692 C CA . ALA B 1 151 ? -2.824 -18.109 6 1 97.81 151 ALA B CA 1
ATOM 4693 C C . ALA B 1 151 ? -2.158 -18.281 7.359 1 97.81 151 ALA B C 1
ATOM 4695 O O . ALA B 1 151 ? -1.02 -17.859 7.566 1 97.81 151 ALA B O 1
ATOM 4696 N N . ARG B 1 152 ? -2.75 -18.969 8.32 1 96.62 152 ARG B N 1
ATOM 4697 C CA . ARG B 1 152 ? -2.256 -19.109 9.688 1 96.62 152 ARG B CA 1
ATOM 4698 C C . ARG B 1 152 ? -0.982 -19.953 9.727 1 96.62 152 ARG B C 1
ATOM 4700 O O . ARG B 1 152 ? -0.143 -19.766 10.617 1 96.62 152 ARG B O 1
ATOM 4707 N N . ASP B 1 153 ? -0.842 -20.781 8.688 1 97.38 153 ASP B N 1
ATOM 4708 C CA . ASP B 1 153 ? 0.297 -21.703 8.68 1 97.38 153 ASP B CA 1
ATOM 4709 C C . ASP B 1 153 ? 1.282 -21.344 7.574 1 97.38 153 ASP B C 1
ATOM 4711 O O . ASP B 1 153 ? 2.223 -22.078 7.305 1 97.38 153 ASP B O 1
ATOM 4715 N N . SER B 1 154 ? 1.084 -20.219 6.922 1 98.56 154 SER B N 1
ATOM 4716 C CA . SER B 1 154 ? 1.938 -19.859 5.797 1 98.56 154 SER B CA 1
ATOM 4717 C C . SER B 1 154 ? 3.012 -18.859 6.219 1 98.56 154 SER B C 1
ATOM 4719 O O . SER B 1 154 ? 2.744 -17.953 7 1 98.56 154 SER B O 1
ATOM 4721 N N . TRP B 1 155 ? 4.195 -19.109 5.793 1 98.75 155 TRP B N 1
ATOM 4722 C CA . TRP B 1 155 ? 5.332 -18.203 5.91 1 98.75 155 TRP B CA 1
ATOM 4723 C C . TRP B 1 155 ? 5.809 -17.75 4.539 1 98.75 155 TRP B C 1
ATOM 4725 O O . TRP B 1 155 ? 5.75 -18.516 3.566 1 98.75 155 TRP B O 1
ATOM 4735 N N . ILE B 1 156 ? 6.23 -16.547 4.426 1 98.94 156 ILE B N 1
ATOM 4736 C CA . ILE B 1 156 ? 6.828 -16.031 3.195 1 98.94 156 ILE B CA 1
ATOM 4737 C C . ILE B 1 156 ? 8.234 -15.516 3.48 1 98.94 156 ILE B C 1
ATOM 4739 O O . ILE B 1 156 ? 8.422 -14.656 4.348 1 98.94 156 ILE B O 1
ATOM 4743 N N . LEU B 1 157 ? 9.203 -16.062 2.889 1 98.88 157 LEU B N 1
ATOM 4744 C CA . LEU B 1 157 ? 10.602 -15.664 2.969 1 98.88 157 LEU B CA 1
ATOM 4745 C C . LEU B 1 157 ? 11.039 -14.961 1.688 1 98.88 157 LEU B C 1
ATOM 4747 O O . LEU B 1 157 ? 11.141 -15.586 0.632 1 98.88 157 LEU B O 1
ATOM 4751 N N . THR B 1 158 ? 11.258 -13.664 1.73 1 98.94 158 THR B N 1
ATOM 4752 C CA . THR B 1 158 ? 11.734 -12.883 0.593 1 98.94 158 THR B CA 1
ATOM 4753 C C . THR B 1 158 ? 13.25 -12.734 0.636 1 98.94 158 THR B C 1
ATOM 4755 O O . THR B 1 158 ? 13.812 -12.32 1.655 1 98.94 158 THR B O 1
ATOM 4758 N N . LEU B 1 159 ? 13.938 -13.016 -0.416 1 98.88 159 LEU B N 1
ATOM 4759 C CA . LEU B 1 159 ? 15.391 -13.125 -0.387 1 98.88 159 LEU B CA 1
ATOM 4760 C C . LEU B 1 159 ? 16.047 -11.781 -0.667 1 98.88 159 LEU B C 1
ATOM 4762 O O . LEU B 1 159 ? 17.062 -11.438 -0.056 1 98.88 159 LEU B O 1
ATOM 4766 N N . THR B 1 160 ? 15.492 -11.047 -1.625 1 98.75 160 THR B N 1
ATOM 4767 C CA . THR B 1 160 ? 16.062 -9.758 -1.997 1 98.75 160 THR B CA 1
ATOM 4768 C C . THR B 1 160 ? 15.008 -8.664 -1.94 1 98.75 160 THR B C 1
ATOM 4770 O O . THR B 1 160 ? 13.812 -8.938 -2.051 1 98.75 160 THR B O 1
ATOM 4773 N N . ALA B 1 161 ? 15.445 -7.461 -1.851 1 97.12 161 ALA B N 1
ATOM 4774 C CA . ALA B 1 161 ? 14.508 -6.34 -1.804 1 97.12 161 ALA B CA 1
ATOM 4775 C C . ALA B 1 161 ? 14.172 -5.855 -3.209 1 97.12 161 ALA B C 1
ATOM 4777 O O . ALA B 1 161 ? 13.203 -5.109 -3.396 1 97.12 161 ALA B O 1
ATOM 4778 N N . GLY B 1 162 ? 14.938 -6.348 -4.219 1 97.94 162 GLY B N 1
ATOM 4779 C CA . GLY B 1 162 ? 14.719 -5.836 -5.562 1 97.94 162 GLY B CA 1
ATOM 4780 C C . GLY B 1 162 ? 14.922 -4.34 -5.672 1 97.94 162 GLY B C 1
ATOM 4781 O O . GLY B 1 162 ? 14.133 -3.645 -6.316 1 97.94 162 GLY B O 1
ATOM 4782 N N . GLU B 1 163 ? 16 -3.758 -5.09 1 97.81 163 GLU B N 1
ATOM 4783 C CA . GLU B 1 163 ? 16.125 -2.336 -4.785 1 97.81 163 GLU B CA 1
ATOM 4784 C C . GLU B 1 163 ? 16.703 -1.567 -5.977 1 97.81 163 GLU B C 1
ATOM 4786 O O . GLU B 1 163 ? 16.641 -0.336 -6.008 1 97.81 163 GLU B O 1
ATOM 4791 N N . THR B 1 164 ? 17.219 -2.252 -7 1 97 164 THR B N 1
ATOM 4792 C CA . THR B 1 164 ? 18.016 -1.555 -8.008 1 97 164 THR B CA 1
ATOM 4793 C C . THR B 1 164 ? 17.141 -0.628 -8.844 1 97 164 THR B C 1
ATOM 4795 O O . THR B 1 164 ? 16.188 -1.08 -9.484 1 97 164 THR B O 1
ATOM 4798 N N . LEU B 1 165 ? 17.422 0.615 -8.766 1 96.5 165 LEU B N 1
ATOM 4799 C CA . LEU B 1 165 ? 16.844 1.624 -9.648 1 96.5 165 LEU B CA 1
ATOM 4800 C C . LEU B 1 165 ? 17.797 1.955 -10.797 1 96.5 165 LEU B C 1
ATOM 4802 O O . LEU B 1 165 ? 18.781 2.656 -10.594 1 96.5 165 LEU B O 1
ATOM 4806 N N . LYS B 1 166 ? 17.531 1.582 -11.977 1 92.25 166 LYS B N 1
ATOM 4807 C CA . LYS B 1 166 ? 18.453 1.701 -13.109 1 92.25 166 LYS B CA 1
ATOM 4808 C C . LYS B 1 166 ? 18.469 3.125 -13.656 1 92.25 166 LYS B C 1
ATOM 4810 O O . LYS B 1 166 ? 19.484 3.588 -14.172 1 92.25 166 LYS B O 1
ATOM 4815 N N . ARG B 1 167 ? 17.312 3.791 -13.57 1 93.88 167 ARG B N 1
ATOM 4816 C CA . ARG B 1 167 ? 17.172 5.16 -14.055 1 93.88 167 ARG B CA 1
ATOM 4817 C C . ARG B 1 167 ? 16.266 5.977 -13.133 1 93.88 167 ARG B C 1
ATOM 4819 O O . ARG B 1 167 ? 15.281 5.457 -12.602 1 93.88 167 ARG B O 1
ATOM 4826 N N . LEU B 1 168 ? 16.531 7.18 -13.07 1 91.38 168 LEU B N 1
ATOM 4827 C CA . LEU B 1 168 ? 15.812 8.062 -12.148 1 91.38 168 LEU B CA 1
ATOM 4828 C C . LEU B 1 168 ? 14.359 8.227 -12.586 1 91.38 168 LEU B C 1
ATOM 4830 O O . LEU B 1 168 ? 13.477 8.406 -11.742 1 91.38 168 LEU B O 1
ATOM 4834 N N . ASP B 1 169 ? 14.078 8.203 -13.836 1 89.44 169 ASP B N 1
ATOM 4835 C CA . ASP B 1 169 ? 12.727 8.406 -14.344 1 89.44 169 ASP B CA 1
ATOM 4836 C C . ASP B 1 169 ? 11.852 7.184 -14.07 1 89.44 169 ASP B C 1
ATOM 4838 O O . ASP B 1 169 ? 10.656 7.191 -14.375 1 89.44 169 ASP B O 1
ATOM 4842 N N . ARG B 1 170 ? 12.438 6.133 -13.453 1 91.31 170 ARG B N 1
ATOM 4843 C CA . ARG B 1 170 ? 11.703 4.91 -13.156 1 91.31 170 ARG B CA 1
ATOM 4844 C C . ARG B 1 170 ? 11.289 4.863 -11.688 1 91.31 170 ARG B C 1
ATOM 4846 O O . ARG B 1 170 ? 10.781 3.844 -11.211 1 91.31 170 ARG B O 1
ATOM 4853 N N . GLN B 1 171 ? 11.547 5.988 -11.062 1 93.94 171 GLN B N 1
ATOM 4854 C CA . GLN B 1 171 ? 11.078 6.07 -9.68 1 93.94 171 GLN B CA 1
ATOM 4855 C C . GLN B 1 171 ? 9.555 5.945 -9.609 1 93.94 171 GLN B C 1
ATOM 4857 O O . GLN B 1 171 ? 8.852 6.363 -10.531 1 93.94 171 GLN B O 1
ATOM 4862 N N . TYR B 1 172 ? 9.062 5.34 -8.492 1 92.69 172 TYR B N 1
ATOM 4863 C CA . TYR B 1 172 ? 7.621 5.227 -8.305 1 92.69 172 TYR B CA 1
ATOM 4864 C C . TYR B 1 172 ? 6.965 6.605 -8.273 1 92.69 172 TYR B C 1
ATOM 4866 O O . TYR B 1 172 ? 5.883 6.797 -8.828 1 92.69 172 TYR B O 1
ATOM 4874 N N . LEU B 1 173 ? 7.559 7.547 -7.582 1 92.5 173 LEU B N 1
ATOM 4875 C CA . LEU B 1 173 ? 7.211 8.961 -7.551 1 92.5 173 LEU B CA 1
ATOM 4876 C C . LEU B 1 173 ? 8.281 9.805 -8.25 1 92.5 173 LEU B C 1
ATOM 4878 O O . LEU B 1 173 ? 9.344 10.047 -7.684 1 92.5 173 LEU B O 1
ATOM 4882 N N . PRO B 1 174 ? 7.957 10.273 -9.398 1 87.75 174 PRO B N 1
ATOM 4883 C CA . PRO B 1 174 ? 8.961 11.047 -10.133 1 87.75 174 PRO B CA 1
ATOM 4884 C C . PRO B 1 174 ? 9.484 12.242 -9.344 1 87.75 174 PRO B C 1
ATOM 4886 O O . PRO B 1 174 ? 8.703 12.977 -8.734 1 87.75 174 PRO B O 1
ATOM 4889 N N . GLY B 1 175 ? 10.82 12.391 -9.359 1 89.56 175 GLY B N 1
ATOM 4890 C CA . GLY B 1 175 ? 11.445 13.547 -8.734 1 89.56 175 GLY B CA 1
ATOM 4891 C C . GLY B 1 175 ? 11.656 13.367 -7.242 1 89.56 175 GLY B C 1
ATOM 4892 O O . GLY B 1 175 ? 12.102 14.297 -6.562 1 89.56 175 GLY B O 1
ATOM 4893 N N . LEU B 1 176 ? 11.391 12.234 -6.711 1 94.44 176 LEU B N 1
ATOM 4894 C CA . LEU B 1 176 ? 11.484 12.008 -5.273 1 94.44 176 LEU B CA 1
ATOM 4895 C C . LEU B 1 176 ? 12.93 12.086 -4.801 1 94.44 176 LEU B C 1
ATOM 4897 O O . LEU B 1 176 ? 13.242 12.812 -3.852 1 94.44 176 LEU B O 1
ATOM 4901 N N . ASP B 1 177 ? 13.828 11.336 -5.477 1 95.5 177 ASP B N 1
ATOM 4902 C CA . ASP B 1 177 ? 15.234 11.32 -5.105 1 95.5 177 ASP B CA 1
ATOM 4903 C C . ASP B 1 177 ? 16.094 11.938 -6.203 1 95.5 177 ASP B C 1
ATOM 4905 O O . ASP B 1 177 ? 15.703 11.969 -7.371 1 95.5 177 ASP B O 1
ATOM 4909 N N . ALA B 1 178 ? 17.328 12.344 -5.836 1 93.81 178 ALA B N 1
ATOM 4910 C CA . ALA B 1 178 ? 18.156 13.141 -6.73 1 93.81 178 ALA B CA 1
ATOM 4911 C C . ALA B 1 178 ? 19.078 12.242 -7.555 1 93.81 178 ALA B C 1
ATOM 4913 O O . ALA B 1 178 ? 19.609 12.672 -8.578 1 93.81 178 ALA B O 1
ATOM 4914 N N . ASP B 1 179 ? 19.344 11.008 -7.031 1 95.56 179 ASP B N 1
ATOM 4915 C CA . ASP B 1 179 ? 20.219 10.094 -7.746 1 95.56 179 ASP B CA 1
ATOM 4916 C C . ASP B 1 179 ? 19.766 8.641 -7.551 1 95.56 179 ASP B C 1
ATOM 4918 O O . ASP B 1 179 ? 18.891 8.359 -6.73 1 95.56 179 ASP B O 1
ATOM 4922 N N . THR B 1 180 ? 20.359 7.781 -8.328 1 95.62 180 THR B N 1
ATOM 4923 C CA . THR B 1 180 ? 19.938 6.387 -8.352 1 95.62 180 THR B CA 1
ATOM 4924 C C . THR B 1 180 ? 20.344 5.672 -7.07 1 95.62 180 THR B C 1
ATOM 4926 O O . THR B 1 180 ? 19.719 4.688 -6.672 1 95.62 180 THR B O 1
ATOM 4929 N N . ASN B 1 181 ? 21.406 6.148 -6.406 1 96.69 181 ASN B N 1
ATOM 4930 C CA . ASN B 1 181 ? 21.812 5.543 -5.145 1 96.69 181 ASN B CA 1
ATOM 4931 C C . ASN B 1 181 ? 20.75 5.734 -4.062 1 96.69 181 ASN B C 1
ATOM 4933 O O . ASN B 1 181 ? 20.281 4.762 -3.467 1 96.69 181 ASN B O 1
ATOM 4937 N N . GLN B 1 182 ? 20.281 6.961 -3.896 1 96.56 182 GLN B N 1
ATOM 4938 C CA . GLN B 1 182 ? 19.219 7.254 -2.951 1 96.56 182 GLN B CA 1
ATOM 4939 C C . GLN B 1 182 ? 17.906 6.605 -3.387 1 96.56 182 GLN B C 1
ATOM 4941 O O . GLN B 1 182 ? 17.156 6.082 -2.559 1 96.56 182 GLN B O 1
ATOM 4946 N N . GLY B 1 183 ? 17.75 6.664 -4.648 1 97.44 183 GLY B N 1
ATOM 4947 C CA . GLY B 1 183 ? 16.531 6.07 -5.199 1 97.44 183 GLY B CA 1
ATOM 4948 C C . GLY B 1 183 ? 16.469 4.566 -4.992 1 97.44 183 GLY B C 1
ATOM 4949 O O . GLY B 1 183 ? 15.398 4.023 -4.711 1 97.44 183 GLY B O 1
ATOM 4950 N N . SER B 1 184 ? 17.594 3.889 -5.137 1 98.25 184 SER B N 1
ATOM 4951 C CA . SER B 1 184 ? 17.641 2.443 -4.941 1 98.25 184 SER B CA 1
ATOM 4952 C C . SER B 1 184 ? 17.359 2.074 -3.49 1 98.25 184 SER B C 1
ATOM 4954 O O . SER B 1 184 ? 16.594 1.142 -3.217 1 98.25 184 SER B O 1
ATOM 4956 N N . GLN B 1 185 ? 17.969 2.807 -2.592 1 97.69 185 GLN B N 1
ATOM 4957 C CA . GLN B 1 185 ? 17.703 2.572 -1.178 1 97.69 185 GLN B CA 1
ATOM 4958 C C . GLN B 1 185 ? 16.219 2.74 -0.863 1 97.69 185 GLN B C 1
ATOM 4960 O O . GLN B 1 185 ? 15.633 1.919 -0.155 1 97.69 185 GLN B O 1
ATOM 4965 N N . ARG B 1 186 ? 15.633 3.766 -1.398 1 97.88 186 ARG B N 1
ATOM 4966 C CA . ARG B 1 186 ? 14.227 4.062 -1.165 1 97.88 186 ARG B CA 1
ATOM 4967 C C . ARG B 1 186 ? 13.328 3.006 -1.805 1 97.88 186 ARG B C 1
ATOM 4969 O O . ARG B 1 186 ? 12.359 2.555 -1.194 1 97.88 186 ARG B O 1
ATOM 4976 N N . LYS B 1 187 ? 13.641 2.676 -3.014 1 98.12 187 LYS B N 1
ATOM 4977 C CA . LYS B 1 187 ? 12.891 1.627 -3.693 1 98.12 187 LYS B CA 1
ATOM 4978 C C . LYS B 1 187 ? 12.914 0.327 -2.895 1 98.12 187 LYS B C 1
ATOM 4980 O O . LYS B 1 187 ? 11.875 -0.317 -2.719 1 98.12 187 LYS B O 1
ATOM 4985 N N . GLY B 1 188 ? 14.102 -0.053 -2.443 1 98.5 188 GLY B N 1
ATOM 4986 C CA . GLY B 1 188 ? 14.211 -1.245 -1.618 1 98.5 188 GLY B CA 1
ATOM 4987 C C . GLY B 1 188 ? 13.359 -1.189 -0.366 1 98.5 188 GLY B C 1
ATOM 4988 O O . GLY B 1 188 ? 12.719 -2.176 -0.001 1 98.5 188 GLY B O 1
ATOM 4989 N N . LEU B 1 189 ? 13.367 -0.057 0.252 1 98.31 189 LEU B N 1
ATOM 4990 C CA . LEU B 1 189 ? 12.578 0.119 1.468 1 98.31 189 LEU B CA 1
ATOM 4991 C C . LEU B 1 189 ? 11.086 -0.03 1.179 1 98.31 189 LEU B C 1
ATOM 4993 O O . LEU B 1 189 ? 10.367 -0.68 1.938 1 98.31 189 LEU B O 1
ATOM 4997 N N . ILE B 1 190 ? 10.617 0.595 0.136 1 98.5 190 ILE B N 1
ATOM 4998 C CA . ILE B 1 190 ? 9.219 0.517 -0.262 1 98.5 190 ILE B CA 1
ATOM 4999 C C . ILE B 1 190 ? 8.844 -0.935 -0.554 1 98.5 190 ILE B C 1
ATOM 5001 O O . ILE B 1 190 ? 7.805 -1.418 -0.104 1 98.5 190 ILE B O 1
ATOM 5005 N N . ARG B 1 191 ? 9.672 -1.632 -1.242 1 98.69 191 ARG B N 1
ATOM 5006 C CA . ARG B 1 191 ? 9.406 -3.018 -1.615 1 98.69 191 ARG B CA 1
ATOM 5007 C C . ARG B 1 191 ? 9.453 -3.932 -0.396 1 98.69 191 ARG B C 1
ATOM 5009 O O . ARG B 1 191 ? 8.703 -4.906 -0.312 1 98.69 191 ARG B O 1
ATOM 5016 N N . ALA B 1 192 ? 10.391 -3.645 0.517 1 98.69 192 ALA B N 1
ATOM 5017 C CA . ALA B 1 192 ? 10.398 -4.375 1.782 1 98.69 192 ALA B CA 1
ATOM 5018 C C . ALA B 1 192 ? 9.094 -4.172 2.545 1 98.69 192 ALA B C 1
ATOM 5020 O O . ALA B 1 192 ? 8.547 -5.117 3.117 1 98.69 192 ALA B O 1
ATOM 5021 N N . TRP B 1 193 ? 8.594 -2.959 2.551 1 98.69 193 TRP B N 1
ATOM 5022 C CA . TRP B 1 193 ? 7.305 -2.67 3.168 1 98.69 193 TRP B CA 1
ATOM 5023 C C . TRP B 1 193 ? 6.188 -3.447 2.482 1 98.69 193 TRP B C 1
ATOM 5025 O O . TRP B 1 193 ? 5.301 -3.99 3.148 1 98.69 193 TRP B O 1
ATOM 5035 N N . ASN B 1 194 ? 6.223 -3.52 1.131 1 98.75 194 ASN B N 1
ATOM 5036 C CA . ASN B 1 194 ? 5.25 -4.328 0.403 1 98.75 194 ASN B CA 1
ATOM 5037 C C . ASN B 1 194 ? 5.25 -5.777 0.891 1 98.75 194 ASN B C 1
ATOM 5039 O O . ASN B 1 194 ? 4.191 -6.344 1.164 1 98.75 194 ASN B O 1
ATOM 5043 N N . SER B 1 195 ? 6.43 -6.324 1.02 1 98.56 195 SER B N 1
ATOM 5044 C CA . SER B 1 195 ? 6.551 -7.723 1.423 1 98.56 195 SER B CA 1
ATOM 5045 C C . SER B 1 195 ? 6.055 -7.93 2.85 1 98.56 195 SER B C 1
ATOM 5047 O O . SER B 1 195 ? 5.555 -9.008 3.188 1 98.56 195 SER B O 1
ATOM 5049 N N . ALA B 1 196 ? 6.133 -6.887 3.645 1 98.44 196 ALA B N 1
ATOM 5050 C CA . ALA B 1 196 ? 5.777 -6.98 5.059 1 98.44 196 ALA B CA 1
ATOM 5051 C C . ALA B 1 196 ? 4.285 -6.746 5.266 1 98.44 196 ALA B C 1
ATOM 5053 O O . ALA B 1 196 ? 3.744 -7.047 6.332 1 98.44 196 ALA B O 1
ATOM 5054 N N . THR B 1 197 ? 3.582 -6.223 4.266 1 98.69 197 THR B N 1
ATOM 5055 C CA . THR B 1 197 ? 2.232 -5.75 4.551 1 98.69 197 THR B CA 1
ATOM 5056 C C . THR B 1 197 ? 1.224 -6.375 3.594 1 98.69 197 THR B C 1
ATOM 5058 O O . THR B 1 197 ? 0.093 -6.672 3.984 1 98.69 197 THR B O 1
ATOM 5061 N N . THR B 1 198 ? 1.562 -6.645 2.338 1 98.75 198 THR B N 1
ATOM 5062 C CA . THR B 1 198 ? 0.625 -7.105 1.319 1 98.75 198 THR B CA 1
ATOM 5063 C C . THR B 1 198 ? -0.008 -8.43 1.728 1 98.75 198 THR B C 1
ATOM 5065 O O . THR B 1 198 ? -1.228 -8.594 1.644 1 98.75 198 THR B O 1
ATOM 5068 N N . PRO B 1 199 ? 0.75 -9.398 2.281 1 98.75 199 PRO B N 1
ATOM 5069 C CA . PRO B 1 199 ? 0.157 -10.703 2.602 1 98.75 199 PRO B CA 1
ATOM 5070 C C . PRO B 1 199 ? -0.859 -10.617 3.738 1 98.75 199 PRO B C 1
ATOM 5072 O O . PRO B 1 199 ? -1.621 -11.562 3.959 1 98.75 199 PRO B O 1
ATOM 5075 N N . LEU B 1 200 ? -0.842 -9.469 4.473 1 98.5 200 LEU B N 1
ATOM 5076 C CA . LEU B 1 200 ? -1.857 -9.273 5.504 1 98.5 200 LEU B CA 1
ATOM 5077 C C . LEU B 1 200 ? -3.256 -9.297 4.898 1 98.5 200 LEU B C 1
ATOM 5079 O O . LEU B 1 200 ? -4.219 -9.703 5.555 1 98.5 200 LEU B O 1
ATOM 5083 N N . LEU B 1 201 ? -3.387 -8.906 3.654 1 98.5 201 LEU B N 1
ATOM 5084 C CA . LEU B 1 201 ? -4.668 -8.898 2.957 1 98.5 201 LEU B CA 1
ATOM 5085 C C . LEU B 1 201 ? -5.23 -10.312 2.842 1 98.5 201 LEU B C 1
ATOM 5087 O O . LEU B 1 201 ? -6.445 -10.5 2.738 1 98.5 201 LEU B O 1
ATOM 5091 N N . ALA B 1 202 ? -4.312 -11.289 2.852 1 98.31 202 ALA B N 1
ATOM 5092 C CA . ALA B 1 202 ? -4.719 -12.688 2.746 1 98.31 202 ALA B CA 1
ATOM 5093 C C . ALA B 1 202 ? -4.828 -13.336 4.125 1 98.31 202 ALA B C 1
ATOM 5095 O O . ALA B 1 202 ? -5.117 -14.523 4.238 1 98.31 202 ALA B O 1
ATOM 5096 N N . GLY B 1 203 ? -4.469 -12.578 5.164 1 97.75 203 GLY B N 1
ATOM 5097 C CA . GLY B 1 203 ? -4.629 -13.078 6.52 1 97.75 203 GLY B CA 1
ATOM 5098 C C . GLY B 1 203 ? -3.346 -13.641 7.102 1 97.75 203 GLY B C 1
ATOM 5099 O O . GLY B 1 203 ? -3.342 -14.164 8.219 1 97.75 203 GLY B O 1
ATOM 5100 N N . VAL B 1 204 ? -2.246 -13.539 6.344 1 98.44 204 VAL B N 1
ATOM 5101 C CA . VAL B 1 204 ? -0.978 -14.031 6.871 1 98.44 204 VAL B CA 1
ATOM 5102 C C . VAL B 1 204 ? -0.485 -13.109 7.98 1 98.44 204 VAL B C 1
ATOM 5104 O O . VAL B 1 204 ? -0.396 -11.891 7.793 1 98.44 204 VAL B O 1
ATOM 5107 N N . PRO B 1 205 ? -0.138 -13.625 9.117 1 96.44 205 PRO B N 1
ATOM 5108 C CA . PRO B 1 205 ? 0.34 -12.766 10.203 1 96.44 205 PRO B CA 1
ATOM 5109 C C . PRO B 1 205 ? 1.688 -12.117 9.898 1 96.44 205 PRO B C 1
ATOM 5111 O O . PRO B 1 205 ? 2.543 -12.734 9.258 1 96.44 205 PRO B O 1
ATOM 5114 N N . GLN B 1 206 ? 1.867 -10.969 10.391 1 95.38 206 GLN B N 1
ATOM 5115 C CA . GLN B 1 206 ? 3.074 -10.195 10.125 1 95.38 206 GLN B CA 1
ATOM 5116 C C . GLN B 1 206 ? 4.32 -10.945 10.586 1 95.38 206 GLN B C 1
ATOM 5118 O O . GLN B 1 206 ? 5.371 -10.867 9.945 1 95.38 206 GLN B O 1
ATOM 5123 N N . GLN B 1 207 ? 4.25 -11.703 11.695 1 96.44 207 GLN B N 1
ATOM 5124 C CA . GLN B 1 207 ? 5.406 -12.383 12.266 1 96.44 207 GLN B CA 1
ATOM 5125 C C . GLN B 1 207 ? 5.902 -13.492 11.352 1 96.44 207 GLN B C 1
ATOM 5127 O O . GLN B 1 207 ? 7.012 -14 11.523 1 96.44 207 GLN B O 1
ATOM 5132 N N . GLN B 1 208 ? 5.059 -13.883 10.383 1 98.44 208 GLN B N 1
ATOM 5133 C CA . GLN B 1 208 ? 5.402 -14.984 9.492 1 98.44 208 GLN B CA 1
ATOM 5134 C C . GLN B 1 208 ? 5.945 -14.469 8.164 1 98.44 208 GLN B C 1
ATOM 5136 O O . GLN B 1 208 ? 6.145 -15.25 7.227 1 98.44 208 GLN B O 1
ATOM 5141 N N . LEU B 1 209 ? 6.145 -13.172 8.109 1 98.62 209 LEU B N 1
ATOM 5142 C CA . LEU B 1 209 ? 6.707 -12.531 6.926 1 98.62 209 LEU B CA 1
ATOM 5143 C C . LEU B 1 209 ? 8.156 -12.117 7.172 1 98.62 209 LEU B C 1
ATOM 5145 O O . LEU B 1 209 ? 8.43 -11.258 8.016 1 98.62 209 LEU B O 1
ATOM 5149 N N . ILE B 1 210 ? 9.133 -12.727 6.461 1 98.75 210 ILE B N 1
ATOM 5150 C CA . ILE B 1 210 ? 10.547 -12.508 6.711 1 98.75 210 ILE B CA 1
ATOM 5151 C C . ILE B 1 210 ? 11.211 -11.953 5.453 1 98.75 210 ILE B C 1
ATOM 5153 O O . ILE B 1 210 ? 11.086 -12.523 4.367 1 98.75 210 ILE B O 1
ATOM 5157 N N . MET B 1 211 ? 11.883 -10.852 5.57 1 98.69 211 MET B N 1
ATOM 5158 C CA . MET B 1 211 ? 12.711 -10.242 4.531 1 98.69 211 MET B CA 1
ATOM 5159 C C . MET B 1 211 ? 14.195 -10.43 4.844 1 98.69 211 MET B C 1
ATOM 5161 O O . MET B 1 211 ? 14.688 -9.914 5.852 1 98.69 211 MET B O 1
ATOM 5165 N N . LEU B 1 212 ? 14.836 -11.172 4.008 1 98.69 212 LEU B N 1
ATOM 5166 C CA . LEU B 1 212 ? 16.281 -11.258 4.176 1 98.69 212 LEU B CA 1
ATOM 5167 C C . LEU B 1 212 ? 16.969 -10 3.652 1 98.69 212 LEU B C 1
ATOM 5169 O O . LEU B 1 212 ? 17.922 -9.508 4.254 1 98.69 212 LEU B O 1
ATOM 5173 N N . GLY B 1 213 ? 16.531 -9.531 2.453 1 98.44 213 GLY B N 1
ATOM 5174 C CA . GLY B 1 213 ? 16.891 -8.203 1.996 1 98.44 213 GLY B CA 1
ATOM 5175 C C . GLY B 1 213 ? 18.234 -8.172 1.289 1 98.44 213 GLY B C 1
ATOM 5176 O O . GLY B 1 213 ? 18.859 -7.109 1.162 1 98.44 213 GLY B O 1
ATOM 5177 N N . TYR B 1 214 ? 18.766 -9.328 0.946 1 98.5 214 TYR B N 1
ATOM 5178 C CA . TYR B 1 214 ? 20.016 -9.328 0.187 1 98.5 214 TYR B CA 1
ATOM 5179 C C . TYR B 1 214 ? 19.844 -8.57 -1.127 1 98.5 214 TYR B C 1
ATOM 5181 O O . TYR B 1 214 ? 18.719 -8.258 -1.532 1 98.5 214 TYR B O 1
ATOM 5189 N N . TYR B 1 215 ? 20.984 -8.227 -1.781 1 98.31 215 TYR B N 1
ATOM 5190 C CA . TYR B 1 215 ? 20.953 -7.27 -2.881 1 98.31 215 TYR B CA 1
ATOM 5191 C C . TYR B 1 215 ? 20.438 -7.93 -4.156 1 98.31 215 TYR B C 1
ATOM 5193 O O . TYR B 1 215 ? 20.781 -9.078 -4.449 1 98.31 215 TYR B O 1
ATOM 5201 N N . ASN B 1 216 ? 19.656 -7.141 -4.895 1 97.81 216 ASN B N 1
ATOM 5202 C CA . ASN B 1 216 ? 19.062 -7.551 -6.156 1 97.81 216 ASN B CA 1
ATOM 5203 C C . ASN B 1 216 ? 20.109 -8.023 -7.156 1 97.81 216 ASN B C 1
ATOM 5205 O O . ASN B 1 216 ? 21.156 -7.391 -7.305 1 97.81 216 ASN B O 1
ATOM 5209 N N . ASP B 1 217 ? 19.859 -9.141 -7.832 1 97.31 217 ASP B N 1
ATOM 5210 C CA . ASP B 1 217 ? 20.641 -9.68 -8.93 1 97.31 217 ASP B CA 1
ATOM 5211 C C . ASP B 1 217 ? 22.031 -10.125 -8.453 1 97.31 217 ASP B C 1
ATOM 5213 O O . ASP B 1 217 ? 23 -10.07 -9.203 1 97.31 217 ASP B O 1
ATOM 5217 N N . THR B 1 218 ? 22.141 -10.5 -7.215 1 97.81 218 THR B N 1
ATOM 5218 C CA . THR B 1 218 ? 23.453 -10.914 -6.719 1 97.81 218 THR B CA 1
ATOM 5219 C C . THR B 1 218 ? 23.422 -12.367 -6.258 1 97.81 218 THR B C 1
ATOM 5221 O O . THR B 1 218 ? 24.469 -12.953 -5.984 1 97.81 218 THR B O 1
ATOM 5224 N N . LEU B 1 219 ? 22.234 -12.969 -6.152 1 98.12 219 LEU B N 1
ATOM 5225 C CA . LEU B 1 219 ? 22.109 -14.312 -5.598 1 98.12 219 LEU B CA 1
ATOM 5226 C C . LEU B 1 219 ? 22.984 -15.305 -6.367 1 98.12 219 LEU B C 1
ATOM 5228 O O . LEU B 1 219 ? 23.609 -16.188 -5.77 1 98.12 219 LEU B O 1
ATOM 5232 N N . GLY B 1 220 ? 22.984 -15.211 -7.727 1 97.12 220 GLY B N 1
ATOM 5233 C CA . GLY B 1 220 ? 23.812 -16.094 -8.555 1 97.12 220 GLY B CA 1
ATOM 5234 C C . GLY B 1 220 ? 25.297 -15.906 -8.32 1 97.12 220 GLY B C 1
ATOM 5235 O O . GLY B 1 220 ? 26.031 -16.891 -8.219 1 97.12 220 GLY B O 1
ATOM 5236 N N . ARG B 1 221 ? 25.734 -14.656 -8.227 1 96.31 221 ARG B N 1
ATOM 5237 C CA . ARG B 1 221 ? 27.141 -14.367 -7.988 1 96.31 221 ARG B CA 1
ATOM 5238 C C . ARG B 1 221 ? 27.594 -14.922 -6.645 1 96.31 221 ARG B C 1
ATOM 5240 O O . ARG B 1 221 ? 28.734 -15.359 -6.504 1 96.31 221 ARG B O 1
ATOM 5247 N N . MET B 1 222 ? 26.75 -14.875 -5.719 1 97.06 222 MET B N 1
ATOM 5248 C CA . MET B 1 222 ? 27.078 -15.359 -4.379 1 97.06 222 MET B CA 1
ATOM 5249 C C . MET B 1 222 ? 27.25 -16.875 -4.371 1 97.06 222 MET B C 1
ATOM 5251 O O . MET B 1 222 ? 27.938 -17.422 -3.506 1 97.06 222 MET B O 1
ATOM 5255 N N . LEU B 1 223 ? 26.625 -17.594 -5.305 1 96.25 223 LEU B N 1
ATOM 5256 C CA . LEU B 1 223 ? 26.828 -19.031 -5.434 1 96.25 223 LEU B CA 1
ATOM 5257 C C . LEU B 1 223 ? 28.266 -19.344 -5.875 1 96.25 223 LEU B C 1
ATOM 5259 O O . LEU B 1 223 ? 28.875 -20.297 -5.395 1 96.25 223 LEU B O 1
ATOM 5263 N N . ASP B 1 224 ? 28.766 -18.469 -6.688 1 93.31 224 ASP B N 1
ATOM 5264 C CA . ASP B 1 224 ? 30.109 -18.656 -7.242 1 93.31 224 ASP B CA 1
ATOM 5265 C C . ASP B 1 224 ? 31.188 -18.344 -6.203 1 93.31 224 ASP B C 1
ATOM 5267 O O . ASP B 1 224 ? 32.219 -19 -6.168 1 93.31 224 ASP B O 1
ATOM 5271 N N . SER B 1 225 ? 30.891 -17.359 -5.371 1 93.81 225 SER B N 1
ATOM 5272 C CA . SER B 1 225 ? 31.844 -16.922 -4.348 1 93.81 225 SER B CA 1
ATOM 5273 C C . SER B 1 225 ? 31.141 -16.656 -3.023 1 93.81 225 SER B C 1
ATOM 5275 O O . SER B 1 225 ? 30.984 -15.5 -2.615 1 93.81 225 SER B O 1
ATOM 5277 N N . PRO B 1 226 ? 30.875 -17.703 -2.299 1 94.12 226 PRO B N 1
ATOM 5278 C CA . PRO B 1 226 ? 30.016 -17.578 -1.123 1 94.12 226 PRO B CA 1
ATOM 5279 C C . PRO B 1 226 ? 30.625 -16.719 -0.022 1 94.12 226 PRO B C 1
ATOM 5281 O O . PRO B 1 226 ? 29.906 -16.125 0.789 1 94.12 226 PRO B O 1
ATOM 5284 N N . ASP B 1 227 ? 31.938 -16.562 0.029 1 94.31 227 ASP B N 1
ATOM 5285 C CA . ASP B 1 227 ? 32.594 -15.844 1.112 1 94.31 227 ASP B CA 1
ATOM 5286 C C . ASP B 1 227 ? 32.812 -14.375 0.748 1 94.31 227 ASP B C 1
ATOM 5288 O O . ASP B 1 227 ? 33.125 -13.555 1.614 1 94.31 227 ASP B O 1
ATOM 5292 N N . GLN B 1 228 ? 32.656 -14.07 -0.462 1 95.88 228 GLN B N 1
ATOM 5293 C CA . GLN B 1 228 ? 32.938 -12.719 -0.935 1 95.88 228 GLN B CA 1
ATOM 5294 C C . GLN B 1 228 ? 31.734 -11.797 -0.759 1 95.88 228 GLN B C 1
ATOM 5296 O O . GLN B 1 228 ? 30.609 -12.18 -1.077 1 95.88 228 GLN B O 1
ATOM 5301 N N . ALA B 1 229 ? 32.031 -10.641 -0.243 1 95.31 229 ALA B N 1
ATOM 5302 C CA . ALA B 1 229 ? 31 -9.609 -0.184 1 95.31 229 ALA B CA 1
ATOM 5303 C C . ALA B 1 229 ? 30.719 -9.039 -1.571 1 95.31 229 ALA B C 1
ATOM 5305 O O . ALA B 1 229 ? 31.641 -8.688 -2.311 1 95.31 229 ALA B O 1
ATOM 5306 N N . ILE B 1 230 ? 29.531 -8.992 -1.948 1 96.69 230 ILE B N 1
ATOM 5307 C CA . ILE B 1 230 ? 29.125 -8.453 -3.242 1 96.69 230 ILE B CA 1
ATOM 5308 C C . ILE B 1 230 ? 28.359 -7.145 -3.041 1 96.69 230 ILE B C 1
ATOM 5310 O O . ILE B 1 230 ? 27.359 -7.109 -2.332 1 96.69 230 ILE B O 1
ATOM 5314 N N . PRO B 1 231 ? 28.781 -6.082 -3.656 1 95.56 231 PRO B N 1
ATOM 5315 C CA . PRO B 1 231 ? 28.109 -4.793 -3.477 1 95.56 231 PRO B CA 1
ATOM 5316 C C . PRO B 1 231 ? 26.781 -4.715 -4.227 1 95.56 231 PRO B C 1
ATOM 5318 O O . PRO B 1 231 ? 26.547 -5.496 -5.152 1 95.56 231 PRO B O 1
ATOM 5321 N N . SER B 1 232 ? 25.969 -3.768 -3.809 1 96.44 232 SER B N 1
ATOM 5322 C CA . SER B 1 232 ? 24.703 -3.533 -4.496 1 96.44 232 SER B CA 1
ATOM 5323 C C . SER B 1 232 ? 24.922 -2.854 -5.844 1 96.44 232 SER B C 1
ATOM 5325 O O . SER B 1 232 ? 25.766 -1.962 -5.965 1 96.44 232 SER B O 1
ATOM 5327 N N . LEU B 1 233 ? 24.172 -3.264 -6.801 1 96.12 233 LEU B N 1
ATOM 5328 C CA . LEU B 1 233 ? 24.172 -2.578 -8.086 1 96.12 233 LEU B CA 1
ATOM 5329 C C . LEU B 1 233 ? 23.5 -1.211 -7.977 1 96.12 233 LEU B C 1
ATOM 5331 O O . LEU B 1 233 ? 23.656 -0.364 -8.859 1 96.12 233 LEU B O 1
ATOM 5335 N N . GLY B 1 234 ? 22.75 -0.958 -6.867 1 95.75 234 GLY B N 1
ATOM 5336 C CA . GLY B 1 234 ? 22.031 0.292 -6.66 1 95.75 234 GLY B CA 1
ATOM 5337 C C . GLY B 1 234 ? 22.922 1.407 -6.137 1 95.75 234 GLY B C 1
ATOM 5338 O O . GLY B 1 234 ? 22.516 2.572 -6.125 1 95.75 234 GLY B O 1
ATOM 5339 N N . GLY B 1 235 ? 24.094 1.025 -5.645 1 95.25 235 GLY B N 1
ATOM 5340 C CA . GLY B 1 235 ? 25.016 2.037 -5.156 1 95.25 235 GLY B CA 1
ATOM 5341 C C . GLY B 1 235 ? 25.625 1.696 -3.807 1 95.25 235 GLY B C 1
ATOM 5342 O O . GLY B 1 235 ? 25.156 0.782 -3.125 1 95.25 235 GLY B O 1
ATOM 5343 N N . PRO B 1 236 ? 26.609 2.391 -3.422 1 93.62 236 PRO B N 1
ATOM 5344 C CA . PRO B 1 236 ? 27.406 2.049 -2.242 1 93.62 236 PRO B CA 1
ATOM 5345 C C . PRO B 1 236 ? 26.672 2.324 -0.933 1 93.62 236 PRO B C 1
ATOM 5347 O O . PRO B 1 236 ? 27.031 1.774 0.11 1 93.62 236 PRO B O 1
ATOM 5350 N N . ASP B 1 237 ? 25.641 3.123 -1.029 1 90.81 237 ASP B N 1
ATOM 5351 C CA . ASP B 1 237 ? 24.984 3.506 0.223 1 90.81 237 ASP B CA 1
ATOM 5352 C C . ASP B 1 237 ? 23.781 2.613 0.518 1 90.81 237 ASP B C 1
ATOM 5354 O O . ASP B 1 237 ? 23.125 2.766 1.551 1 90.81 237 ASP B O 1
ATOM 5358 N N . VAL B 1 238 ? 23.531 1.74 -0.35 1 96.12 238 VAL B N 1
ATOM 5359 C CA . VAL B 1 238 ? 22.438 0.803 -0.111 1 96.12 238 VAL B CA 1
ATOM 5360 C C . VAL B 1 238 ? 22.812 -0.159 1.013 1 96.12 238 VAL B C 1
ATOM 5362 O O . VAL B 1 238 ? 23.938 -0.689 1.033 1 96.12 238 VAL B O 1
ATOM 5365 N N . ALA B 1 239 ? 21.906 -0.333 1.926 1 95.88 239 ALA B N 1
ATOM 5366 C CA . ALA B 1 239 ? 22.172 -1.196 3.076 1 95.88 239 ALA B CA 1
ATOM 5367 C C . ALA B 1 239 ? 21.031 -2.191 3.279 1 95.88 239 ALA B C 1
ATOM 5369 O O . ALA B 1 239 ? 19.875 -1.892 2.973 1 95.88 239 ALA B O 1
ATOM 5370 N N . ILE B 1 240 ? 21.297 -3.391 3.879 1 96.94 240 ILE B N 1
ATOM 5371 C CA . ILE B 1 240 ? 20.344 -4.484 4.047 1 96.94 240 ILE B CA 1
ATOM 5372 C C . ILE B 1 240 ? 19.5 -4.238 5.293 1 96.94 240 ILE B C 1
ATOM 5374 O O . ILE B 1 240 ? 18.281 -4.508 5.289 1 96.94 240 ILE B O 1
ATOM 5378 N N . ALA B 1 241 ? 20.062 -3.701 6.324 1 95.44 241 ALA B N 1
ATOM 5379 C CA . ALA B 1 241 ? 19.453 -3.629 7.648 1 95.44 241 ALA B CA 1
ATOM 5380 C C . ALA B 1 241 ? 18.094 -2.941 7.586 1 95.44 241 ALA B C 1
ATOM 5382 O O . ALA B 1 241 ? 17.109 -3.438 8.148 1 95.44 241 ALA B O 1
ATOM 5383 N N . PRO B 1 242 ? 17.984 -1.8 6.832 1 95.5 242 PRO B N 1
ATOM 5384 C CA . PRO B 1 242 ? 16.688 -1.127 6.785 1 95.5 242 PRO B CA 1
ATOM 5385 C C . PRO B 1 242 ? 15.602 -1.985 6.141 1 95.5 242 PRO B C 1
ATOM 5387 O O . PRO B 1 242 ? 14.422 -1.837 6.461 1 95.5 242 PRO B O 1
ATOM 5390 N N . PHE B 1 243 ? 15.953 -2.893 5.246 1 97.69 243 PHE B N 1
ATOM 5391 C CA . PHE B 1 243 ? 14.977 -3.738 4.57 1 97.69 243 PHE B CA 1
ATOM 5392 C C . PHE B 1 243 ? 14.375 -4.75 5.535 1 97.69 243 PHE B C 1
ATOM 5394 O O . PHE B 1 243 ? 13.328 -5.34 5.254 1 97.69 243 PHE B O 1
ATOM 5401 N N . ARG B 1 244 ? 15.008 -4.988 6.711 1 97.38 244 ARG B N 1
ATOM 5402 C CA . ARG B 1 244 ? 14.633 -6.047 7.637 1 97.38 244 ARG B CA 1
ATOM 5403 C C . ARG B 1 244 ? 13.852 -5.488 8.828 1 97.38 244 ARG B C 1
ATOM 5405 O O . ARG B 1 244 ? 13.578 -6.203 9.789 1 97.38 244 ARG B O 1
ATOM 5412 N N . GLN B 1 245 ? 13.516 -4.219 8.812 1 95.94 245 GLN B N 1
ATOM 5413 C CA . GLN B 1 245 ? 13.047 -3.523 10.008 1 95.94 245 GLN B CA 1
ATOM 5414 C C . GLN B 1 245 ? 11.703 -4.078 10.469 1 95.94 245 GLN B C 1
ATOM 5416 O O . GLN B 1 245 ? 11.32 -3.896 11.633 1 95.94 245 GLN B O 1
ATOM 5421 N N . TRP B 1 246 ? 11.031 -4.785 9.688 1 96.94 246 TRP B N 1
ATOM 5422 C CA . TRP B 1 246 ? 9.719 -5.277 10.094 1 96.94 246 TRP B CA 1
ATOM 5423 C C . TRP B 1 246 ? 9.773 -6.758 10.445 1 96.94 246 TRP B C 1
ATOM 5425 O O . TRP B 1 246 ? 8.758 -7.355 10.805 1 96.94 246 TRP B O 1
ATOM 5435 N N . ASN B 1 247 ? 10.969 -7.414 10.344 1 97.06 247 ASN B N 1
ATOM 5436 C CA . ASN B 1 247 ? 11.141 -8.805 10.742 1 97.06 247 ASN B CA 1
ATOM 5437 C C . ASN B 1 247 ? 10.922 -8.984 12.242 1 97.06 247 ASN B C 1
ATOM 5439 O O . ASN B 1 247 ? 11.367 -8.164 13.039 1 97.06 247 ASN B O 1
ATOM 5443 N N . LYS B 1 248 ? 10.25 -10.031 12.586 1 94.25 248 LYS B N 1
ATOM 5444 C CA . LYS B 1 248 ? 10.156 -10.398 14 1 94.25 248 LYS B CA 1
ATOM 5445 C C . LYS B 1 248 ? 11.078 -11.57 14.32 1 94.25 248 LYS B C 1
ATOM 5447 O O . LYS B 1 248 ? 11.539 -11.703 15.461 1 94.25 248 LYS B O 1
ATOM 5452 N N . ALA B 1 249 ? 11.367 -12.367 13.312 1 92.5 249 ALA B N 1
ATOM 5453 C CA . ALA B 1 249 ? 12.219 -13.539 13.492 1 92.5 249 ALA B CA 1
ATOM 5454 C C . ALA B 1 249 ? 13.695 -13.141 13.492 1 92.5 249 ALA B C 1
ATOM 5456 O O . ALA B 1 249 ? 14.117 -12.281 12.719 1 92.5 249 ALA B O 1
ATOM 5457 N N . PRO B 1 250 ? 14.43 -13.789 14.281 1 91.69 250 PRO B N 1
ATOM 5458 C CA . PRO B 1 250 ? 15.867 -13.516 14.289 1 91.69 250 PRO B CA 1
ATOM 5459 C C . PRO B 1 250 ? 16.594 -14.125 13.094 1 91.69 250 PRO B C 1
ATOM 5461 O O . PRO B 1 250 ? 16.219 -15.203 12.625 1 91.69 250 PRO B O 1
ATOM 5464 N N . LEU B 1 251 ? 17.547 -13.438 12.656 1 95.88 251 LEU B N 1
ATOM 5465 C CA . LEU B 1 251 ? 18.422 -13.93 11.594 1 95.88 251 LEU B CA 1
ATOM 5466 C C . LEU B 1 251 ? 19.875 -13.914 12.039 1 95.88 251 LEU B C 1
ATOM 5468 O O . LEU B 1 251 ? 20.344 -12.914 12.594 1 95.88 251 LEU B O 1
ATOM 5472 N N . PRO B 1 252 ? 20.578 -14.945 11.891 1 95.06 252 PRO B N 1
ATOM 5473 C CA . PRO B 1 252 ? 21.969 -15.047 12.359 1 95.06 252 PRO B CA 1
ATOM 5474 C C . PRO B 1 252 ? 22.844 -13.898 11.867 1 95.06 252 PRO B C 1
ATOM 5476 O O . PRO B 1 252 ? 23.719 -13.43 12.594 1 95.06 252 PRO B O 1
ATOM 5479 N N . SER B 1 253 ? 22.641 -13.445 10.711 1 93.88 253 SER B N 1
ATOM 5480 C CA . SER B 1 253 ? 23.516 -12.43 10.133 1 93.88 253 SER B CA 1
ATOM 5481 C C . SER B 1 253 ? 23.25 -11.055 10.734 1 93.88 253 SER B C 1
ATOM 5483 O O . SER B 1 253 ? 24.031 -10.117 10.516 1 93.88 253 SER B O 1
ATOM 5485 N N . ASN B 1 254 ? 22.141 -10.914 11.445 1 89.19 254 ASN B N 1
ATOM 5486 C CA . ASN B 1 254 ? 21.875 -9.648 12.125 1 89.19 254 ASN B CA 1
ATOM 5487 C C . ASN B 1 254 ? 22.938 -9.344 13.18 1 89.19 254 ASN B C 1
ATOM 5489 O O . ASN B 1 254 ? 23.172 -8.18 13.5 1 89.19 254 ASN B O 1
ATOM 5493 N N . LYS B 1 255 ? 23.562 -10.367 13.812 1 72.69 255 LYS B N 1
ATOM 5494 C CA . LYS B 1 255 ? 24.547 -10.195 14.875 1 72.69 255 LYS B CA 1
ATOM 5495 C C . LYS B 1 255 ? 25.812 -9.539 14.352 1 72.69 255 LYS B C 1
ATOM 5497 O O . LYS B 1 255 ? 26.562 -8.93 15.117 1 72.69 255 LYS B O 1
ATOM 5502 N N . GLN B 1 256 ? 26.031 -9.734 13.086 1 60.53 256 GLN B N 1
ATOM 5503 C CA . GLN B 1 256 ? 27.234 -9.133 12.516 1 60.53 256 GLN B CA 1
ATOM 5504 C C . GLN B 1 256 ? 27.141 -7.613 12.492 1 60.53 256 GLN B C 1
ATOM 5506 O O . GLN B 1 256 ? 28.156 -6.922 12.383 1 60.53 256 GLN B O 1
ATOM 5511 N N . ARG B 1 257 ? 25.859 -7.004 12.672 1 59 257 ARG B N 1
ATOM 5512 C CA . ARG B 1 257 ? 25.656 -5.562 12.656 1 59 257 ARG B CA 1
ATOM 5513 C C . ARG B 1 257 ? 26.5 -4.875 13.727 1 59 257 ARG B C 1
ATOM 5515 O O . ARG B 1 257 ? 26.953 -3.748 13.539 1 59 257 ARG B O 1
ATOM 5522 N N . GLN B 1 258 ? 26.562 -5.52 14.93 1 53.19 258 GLN B N 1
ATOM 5523 C CA . GLN B 1 258 ? 27.203 -4.859 16.062 1 53.19 258 GLN B CA 1
ATOM 5524 C C . GLN B 1 258 ? 28.609 -4.414 15.711 1 53.19 258 GLN B C 1
ATOM 5526 O O . GLN B 1 258 ? 29.109 -3.408 16.234 1 53.19 258 GLN B O 1
ATOM 5531 N N . GLN B 1 259 ? 29.172 -5.098 14.734 1 49.62 259 GLN B N 1
ATOM 5532 C CA . GLN B 1 259 ? 30.562 -4.766 14.484 1 49.62 259 GLN B CA 1
ATOM 5533 C C . GLN B 1 259 ? 30.719 -4.035 13.148 1 49.62 259 GLN B C 1
ATOM 5535 O O . GLN B 1 259 ? 31.688 -3.289 12.961 1 49.62 259 GLN B O 1
ATOM 5540 N N . GLN B 1 260 ? 29.609 -4.277 12.219 1 58.44 260 GLN B N 1
ATOM 5541 C CA . GLN B 1 260 ? 29.766 -3.654 10.906 1 58.44 260 GLN B CA 1
ATOM 5542 C C . GLN B 1 260 ? 28.625 -2.688 10.617 1 58.44 260 GLN B C 1
ATOM 5544 O O . GLN B 1 260 ? 27.609 -2.691 11.32 1 58.44 260 GLN B O 1
ATOM 5549 N N . ASN B 1 261 ? 28.781 -1.587 9.844 1 65.5 261 ASN B N 1
ATOM 5550 C CA . ASN B 1 261 ? 27.859 -0.521 9.484 1 65.5 261 ASN B CA 1
ATOM 5551 C C . ASN B 1 261 ? 26.578 -1.079 8.875 1 65.5 261 ASN B C 1
ATOM 5553 O O . ASN B 1 261 ? 25.516 -0.471 9 1 65.5 261 ASN B O 1
ATOM 5557 N N . ASP B 1 262 ? 26.719 -2.383 8.227 1 82.56 262 ASP B N 1
ATOM 5558 C CA . ASP B 1 262 ? 25.578 -3.07 7.648 1 82.56 262 ASP B CA 1
ATOM 5559 C C . ASP B 1 262 ? 25.812 -4.578 7.586 1 82.56 262 ASP B C 1
ATOM 5561 O O . ASP B 1 262 ? 26.875 -5.059 7.957 1 82.56 262 ASP B O 1
ATOM 5565 N N . ILE B 1 263 ? 24.859 -5.426 7.344 1 93.06 263 ILE B N 1
ATOM 5566 C CA . ILE B 1 263 ? 24.953 -6.863 7.098 1 93.06 263 ILE B CA 1
ATOM 5567 C C . ILE B 1 263 ? 25.703 -7.113 5.793 1 93.06 263 ILE B C 1
ATOM 5569 O O . ILE B 1 263 ? 25.375 -6.516 4.762 1 93.06 263 ILE B O 1
ATOM 5573 N N . THR B 1 264 ? 26.703 -7.969 5.852 1 94.56 264 THR B N 1
ATOM 5574 C CA . THR B 1 264 ? 27.484 -8.266 4.652 1 94.56 264 THR B CA 1
ATOM 5575 C C . THR B 1 264 ? 26.656 -9.086 3.662 1 94.56 264 THR B C 1
ATOM 5577 O O . THR B 1 264 ? 26.094 -10.117 4.023 1 94.56 264 THR B O 1
ATOM 5580 N N . ASN B 1 265 ? 26.594 -8.602 2.443 1 96.38 265 ASN B N 1
ATOM 5581 C CA . ASN B 1 265 ? 25.938 -9.328 1.359 1 96.38 265 ASN B CA 1
ATOM 5582 C C . ASN B 1 265 ? 26.844 -10.406 0.781 1 96.38 265 ASN B C 1
ATOM 5584 O O . ASN B 1 265 ? 27.531 -10.18 -0.214 1 96.38 265 ASN B O 1
ATOM 5588 N N . CYS B 1 266 ? 26.75 -11.648 1.333 1 97.06 266 CYS B N 1
ATOM 5589 C CA . CYS B 1 266 ? 27.562 -12.766 0.866 1 97.06 266 CYS B CA 1
ATOM 5590 C C . CYS B 1 266 ? 26.797 -14.078 1 1 97.06 266 CYS B C 1
ATOM 5592 O O . CYS B 1 266 ? 25.797 -14.156 1.713 1 97.06 266 CYS B O 1
ATOM 5594 N N . GLY B 1 267 ? 27.281 -15.031 0.295 1 97.94 267 GLY B N 1
ATOM 5595 C CA . GLY B 1 267 ? 26.625 -16.328 0.243 1 97.94 267 GLY B CA 1
ATOM 5596 C C . GLY B 1 267 ? 26.562 -17.031 1.59 1 97.94 267 GLY B C 1
ATOM 5597 O O . GLY B 1 267 ? 25.562 -17.656 1.924 1 97.94 267 GLY B O 1
ATOM 5598 N N . GLN B 1 268 ? 27.578 -16.938 2.379 1 97.06 268 GLN B N 1
ATOM 5599 C CA . GLN B 1 268 ? 27.625 -17.578 3.688 1 97.06 268 GLN B CA 1
ATOM 5600 C C . GLN B 1 268 ? 26.5 -17.062 4.586 1 97.06 268 GLN B C 1
ATOM 5602 O O . GLN B 1 268 ? 25.828 -17.844 5.258 1 97.06 268 GLN B O 1
ATOM 5607 N N . ASN B 1 269 ? 26.344 -15.75 4.598 1 97.31 269 ASN B N 1
ATOM 5608 C CA . ASN B 1 269 ? 25.281 -15.164 5.395 1 97.31 269 ASN B CA 1
ATOM 5609 C C . ASN B 1 269 ? 23.906 -15.602 4.891 1 97.31 269 ASN B C 1
ATOM 5611 O O . ASN B 1 269 ? 23.016 -15.922 5.684 1 97.31 269 ASN B O 1
ATOM 5615 N N . LEU B 1 270 ? 23.75 -15.586 3.576 1 98.38 270 LEU B N 1
ATOM 5616 C CA . LEU B 1 270 ? 22.484 -16.031 2.984 1 98.38 270 LEU B CA 1
ATOM 5617 C C . LEU B 1 270 ? 22.172 -17.469 3.381 1 98.38 270 LEU B C 1
ATOM 5619 O O . LEU B 1 270 ? 21.047 -17.766 3.803 1 98.38 270 LEU B O 1
ATOM 5623 N N . LEU B 1 271 ? 23.141 -18.312 3.258 1 98.31 271 LEU B N 1
ATOM 5624 C CA . LEU B 1 271 ? 22.969 -19.719 3.602 1 98.31 271 LEU B CA 1
ATOM 5625 C C . LEU B 1 271 ? 22.578 -19.875 5.066 1 98.31 271 LEU B C 1
ATOM 5627 O O . LEU B 1 271 ? 21.625 -20.594 5.391 1 98.31 271 LEU B O 1
ATOM 5631 N N . GLN B 1 272 ? 23.281 -19.188 5.945 1 97.44 272 GLN B N 1
ATOM 5632 C CA . GLN B 1 272 ? 23.016 -19.297 7.375 1 97.44 272 GLN B CA 1
ATOM 5633 C C . GLN B 1 272 ? 21.609 -18.797 7.711 1 97.44 272 GLN B C 1
ATOM 5635 O O . GLN B 1 272 ? 20.906 -19.406 8.523 1 97.44 272 GLN B O 1
ATOM 5640 N N . ASP B 1 273 ? 21.234 -17.688 7.125 1 98.19 273 ASP B N 1
ATOM 5641 C CA . ASP B 1 273 ? 19.906 -17.141 7.359 1 98.19 273 ASP B CA 1
ATOM 5642 C C . ASP B 1 273 ? 18.828 -18.094 6.863 1 98.19 273 ASP B C 1
ATOM 5644 O O . ASP B 1 273 ? 17.797 -18.281 7.523 1 98.19 273 ASP B O 1
ATOM 5648 N N . MET B 1 274 ? 19.016 -18.719 5.672 1 98.56 274 MET B N 1
ATOM 5649 C CA . MET B 1 274 ? 18.031 -19.641 5.121 1 98.56 274 MET B CA 1
ATOM 5650 C C . MET B 1 274 ? 17.906 -20.891 5.992 1 98.56 274 MET B C 1
ATOM 5652 O O . MET B 1 274 ? 16.812 -21.344 6.293 1 98.56 274 MET B O 1
ATOM 5656 N N . VAL B 1 275 ? 19.047 -21.422 6.426 1 98.5 275 VAL B N 1
ATOM 5657 C CA . VAL B 1 275 ? 19.047 -22.625 7.266 1 98.5 275 VAL B CA 1
ATOM 5658 C C . VAL B 1 275 ? 18.328 -22.328 8.578 1 98.5 275 VAL B C 1
ATOM 5660 O O . VAL B 1 275 ? 17.469 -23.094 9.016 1 98.5 275 VAL B O 1
ATOM 5663 N N . ALA B 1 276 ? 18.672 -21.172 9.18 1 97.81 276 ALA B N 1
ATOM 5664 C CA . ALA B 1 276 ? 18.047 -20.797 10.445 1 97.81 276 ALA B CA 1
ATOM 5665 C C . ALA B 1 276 ? 16.531 -20.641 10.281 1 97.81 276 ALA B C 1
ATOM 5667 O O . ALA B 1 276 ? 15.766 -21.031 11.164 1 97.81 276 ALA B O 1
ATOM 5668 N N . THR B 1 277 ? 16.094 -20.047 9.188 1 98.19 277 THR B N 1
ATOM 5669 C CA . THR B 1 277 ? 14.672 -19.859 8.906 1 98.19 277 THR B CA 1
ATOM 5670 C C . THR B 1 277 ? 13.977 -21.203 8.719 1 98.19 277 THR B C 1
ATOM 5672 O O . THR B 1 277 ? 12.883 -21.422 9.25 1 98.19 277 THR B O 1
ATOM 5675 N N . LEU B 1 278 ? 14.578 -22.109 7.953 1 98.56 278 LEU B N 1
ATOM 5676 C CA . LEU B 1 278 ? 14.039 -23.453 7.754 1 98.56 278 LEU B CA 1
ATOM 5677 C C . LEU B 1 278 ? 13.875 -24.188 9.086 1 98.56 278 LEU B C 1
ATOM 5679 O O . LEU B 1 278 ? 12.836 -24.797 9.344 1 98.56 278 LEU B O 1
ATOM 5683 N N . ASP B 1 279 ? 14.891 -24.062 9.945 1 98.19 279 ASP B N 1
ATOM 5684 C CA . ASP B 1 279 ? 14.883 -24.766 11.219 1 98.19 279 ASP B CA 1
ATOM 5685 C C . ASP B 1 279 ? 13.859 -24.172 12.18 1 98.19 279 ASP B C 1
ATOM 5687 O O . ASP B 1 279 ? 13.266 -24.875 12.992 1 98.19 279 ASP B O 1
ATOM 5691 N N . LEU B 1 280 ? 13.703 -22.875 12.094 1 97.44 280 LEU B N 1
ATOM 5692 C CA . LEU B 1 280 ? 12.703 -22.188 12.914 1 97.44 280 LEU B CA 1
ATOM 5693 C C . LEU B 1 280 ? 11.297 -22.625 12.523 1 97.44 280 LEU B C 1
ATOM 5695 O O . LEU B 1 280 ? 10.461 -22.906 13.391 1 97.44 280 LEU B O 1
ATOM 5699 N N . ILE B 1 281 ? 11 -22.734 11.242 1 98 281 ILE B N 1
ATOM 5700 C CA . ILE B 1 281 ? 9.648 -22.938 10.727 1 98 281 ILE B CA 1
ATOM 5701 C C . ILE B 1 281 ? 9.344 -24.438 10.672 1 98 281 ILE B C 1
ATOM 5703 O O . ILE B 1 281 ? 8.227 -24.859 10.969 1 98 281 ILE B O 1
ATOM 5707 N N . GLY B 1 282 ? 10.336 -25.266 10.289 1 98.12 282 GLY B N 1
ATOM 5708 C CA . GLY B 1 282 ? 10.094 -26.672 10.039 1 98.12 282 GLY B CA 1
ATOM 5709 C C . GLY B 1 282 ? 8.977 -26.922 9.039 1 98.12 282 GLY B C 1
ATOM 5710 O O . GLY B 1 282 ? 8 -27.609 9.344 1 98.12 282 GLY B O 1
ATOM 5711 N N . PRO B 1 283 ? 9.109 -26.391 7.832 1 98.44 283 PRO B N 1
ATOM 5712 C CA . PRO B 1 283 ? 8.008 -26.5 6.875 1 98.44 283 PRO B CA 1
ATOM 5713 C C . PRO B 1 283 ? 7.836 -27.922 6.336 1 98.44 283 PRO B C 1
ATOM 5715 O O . PRO B 1 283 ? 8.828 -28.609 6.051 1 98.44 283 PRO B O 1
ATOM 5718 N N . THR B 1 284 ? 6.609 -28.359 6.172 1 98 284 THR B N 1
ATOM 5719 C CA . THR B 1 284 ? 6.293 -29.625 5.516 1 98 284 THR B CA 1
ATOM 5720 C C . THR B 1 284 ? 6.25 -29.453 4 1 98 284 THR B C 1
ATOM 5722 O O . THR B 1 284 ? 6.504 -30.391 3.256 1 98 284 THR B O 1
ATOM 5725 N N . THR B 1 285 ? 5.922 -28.234 3.605 1 98.25 285 THR B N 1
ATOM 5726 C CA . THR B 1 285 ? 5.852 -27.891 2.189 1 98.25 285 THR B CA 1
ATOM 5727 C C . THR B 1 285 ? 6.609 -26.594 1.912 1 98.25 285 THR B C 1
ATOM 5729 O O . THR B 1 285 ? 6.461 -25.625 2.645 1 98.25 285 THR B O 1
ATOM 5732 N N . ILE B 1 286 ? 7.426 -26.594 0.861 1 98.69 286 ILE B N 1
ATOM 5733 C CA . ILE B 1 286 ? 8.125 -25.391 0.424 1 98.69 286 ILE B CA 1
ATOM 5734 C C . ILE B 1 286 ? 7.738 -25.062 -1.018 1 98.69 286 ILE B C 1
ATOM 5736 O O . ILE B 1 286 ? 7.703 -25.953 -1.873 1 98.69 286 ILE B O 1
ATOM 5740 N N . VAL B 1 287 ? 7.336 -23.859 -1.311 1 98.69 287 VAL B N 1
ATOM 5741 C CA . VAL B 1 287 ? 7.055 -23.359 -2.65 1 98.69 287 VAL B CA 1
ATOM 5742 C C . VAL B 1 287 ? 8.227 -22.5 -3.139 1 98.69 287 VAL B C 1
ATOM 5744 O O . VAL B 1 287 ? 8.633 -21.547 -2.467 1 98.69 287 VAL B O 1
ATOM 5747 N N . ILE B 1 288 ? 8.805 -22.844 -4.281 1 98.5 288 ILE B N 1
ATOM 5748 C CA . ILE B 1 288 ? 10 -22.172 -4.781 1 98.5 288 ILE B CA 1
ATOM 5749 C C . ILE B 1 288 ? 9.945 -22.094 -6.305 1 98.5 288 ILE B C 1
ATOM 5751 O O . ILE B 1 288 ? 9.109 -22.734 -6.938 1 98.5 288 ILE B O 1
ATOM 5755 N N . THR B 1 289 ? 10.711 -21.234 -6.883 1 97.25 289 THR B N 1
ATOM 5756 C CA . THR B 1 289 ? 10.797 -21.094 -8.336 1 97.25 289 THR B CA 1
ATOM 5757 C C . THR B 1 289 ? 11.352 -22.375 -8.969 1 97.25 289 THR B C 1
ATOM 5759 O O . THR B 1 289 ? 12.25 -23 -8.414 1 97.25 289 THR B O 1
ATOM 5762 N N . HIS B 1 290 ? 10.836 -22.703 -10.094 1 94.44 290 HIS B N 1
ATOM 5763 C CA . HIS B 1 290 ? 11.328 -23.859 -10.836 1 94.44 290 HIS B CA 1
ATOM 5764 C C . HIS B 1 290 ? 12.719 -23.609 -11.391 1 94.44 290 HIS B C 1
ATOM 5766 O O . HIS B 1 290 ? 12.93 -22.656 -12.148 1 94.44 290 HIS B O 1
ATOM 5772 N N . PRO B 1 291 ? 13.672 -24.438 -11.117 1 93.31 291 PRO B N 1
ATOM 5773 C CA . PRO B 1 291 ? 15.062 -24.156 -11.5 1 93.31 291 PRO B CA 1
ATOM 5774 C C . PRO B 1 291 ? 15.289 -24.266 -13.008 1 93.31 291 PRO B C 1
ATOM 5776 O O . PRO B 1 291 ? 16.203 -23.641 -13.547 1 93.31 291 PRO B O 1
ATOM 5779 N N . ASP B 1 292 ? 14.422 -24.984 -13.75 1 89.75 292 ASP B N 1
ATOM 5780 C CA . ASP B 1 292 ? 14.656 -25.234 -15.172 1 89.75 292 ASP B CA 1
ATOM 5781 C C . ASP B 1 292 ? 13.781 -24.344 -16.047 1 89.75 292 ASP B C 1
ATOM 5783 O O . ASP B 1 292 ? 14.102 -24.094 -17.203 1 89.75 292 ASP B O 1
ATOM 5787 N N . ILE B 1 293 ? 12.664 -23.953 -15.508 1 89 293 ILE B N 1
ATOM 5788 C CA . ILE B 1 293 ? 11.656 -23.328 -16.359 1 89 293 ILE B CA 1
ATOM 5789 C C . ILE B 1 293 ? 11.75 -21.797 -16.234 1 89 293 ILE B C 1
ATOM 5791 O O . ILE B 1 293 ? 11.664 -21.078 -17.219 1 89 293 ILE B O 1
ATOM 5795 N N . ASP B 1 294 ? 11.875 -21.266 -15.031 1 91.38 294 ASP B N 1
ATOM 5796 C CA . ASP B 1 294 ? 12.008 -19.828 -14.82 1 91.38 294 ASP B CA 1
ATOM 5797 C C . ASP B 1 294 ? 13.414 -19.344 -15.164 1 91.38 294 ASP B C 1
ATOM 5799 O O . ASP B 1 294 ? 14.375 -19.672 -14.469 1 91.38 294 ASP B O 1
ATOM 5803 N N . PRO B 1 295 ? 13.586 -18.578 -16.172 1 91 295 PRO B N 1
ATOM 5804 C CA . PRO B 1 295 ? 14.93 -18.234 -16.656 1 91 295 PRO B CA 1
ATOM 5805 C C . PRO B 1 295 ? 15.57 -17.094 -15.867 1 91 295 PRO B C 1
ATOM 5807 O O . PRO B 1 295 ? 16.766 -16.828 -16.031 1 91 295 PRO B O 1
ATOM 5810 N N . HIS B 1 296 ? 14.82 -16.375 -15.047 1 93.69 296 HIS B N 1
ATOM 5811 C CA . HIS B 1 296 ? 15.383 -15.258 -14.297 1 93.69 296 HIS B CA 1
ATOM 5812 C C . HIS B 1 296 ? 16.531 -15.711 -13.406 1 93.69 296 HIS B C 1
ATOM 5814 O O . HIS B 1 296 ? 16.406 -16.688 -12.664 1 93.69 296 HIS B O 1
ATOM 5820 N N . LYS B 1 297 ? 17.625 -15.039 -13.445 1 95.62 297 LYS B N 1
ATOM 5821 C CA . LYS B 1 297 ? 18.859 -15.453 -12.773 1 95.62 297 LYS B CA 1
ATOM 5822 C C . LYS B 1 297 ? 18.656 -15.578 -11.266 1 95.62 297 LYS B C 1
ATOM 5824 O O . LYS B 1 297 ? 19.062 -16.562 -10.664 1 95.62 297 LYS B O 1
ATOM 5829 N N . ASP B 1 298 ? 18 -14.625 -10.633 1 97.5 298 ASP B N 1
ATOM 5830 C CA . ASP B 1 298 ? 17.75 -14.68 -9.195 1 97.5 298 ASP B CA 1
ATOM 5831 C C . ASP B 1 298 ? 16.812 -15.828 -8.844 1 97.5 298 ASP B C 1
ATOM 5833 O O . ASP B 1 298 ? 16.938 -16.422 -7.777 1 97.5 298 ASP B O 1
ATOM 5837 N N . HIS B 1 299 ? 15.867 -16.141 -9.742 1 97.81 299 HIS B N 1
ATOM 5838 C CA . HIS B 1 299 ? 14.93 -17.234 -9.484 1 97.81 299 HIS B CA 1
ATOM 5839 C C . HIS B 1 299 ? 15.641 -18.578 -9.523 1 97.81 299 HIS B C 1
ATOM 5841 O O . HIS B 1 299 ? 15.414 -19.422 -8.648 1 97.81 299 HIS B O 1
ATOM 5847 N N . ARG B 1 300 ? 16.5 -18.734 -10.5 1 96.25 300 ARG B N 1
ATOM 5848 C CA . ARG B 1 300 ? 17.297 -19.953 -10.57 1 96.25 300 ARG B CA 1
ATOM 5849 C C . ARG B 1 300 ? 18.234 -20.094 -9.367 1 96.25 300 ARG B C 1
ATOM 5851 O O . ARG B 1 300 ? 18.328 -21.156 -8.773 1 96.25 300 ARG B O 1
ATOM 5858 N N . ALA B 1 301 ? 18.875 -18.984 -9.055 1 98.12 301 ALA B N 1
ATOM 5859 C CA . ALA B 1 301 ? 19.781 -18.969 -7.914 1 98.12 301 ALA B CA 1
ATOM 5860 C C . ALA B 1 301 ? 19.047 -19.281 -6.617 1 98.12 301 ALA B C 1
ATOM 5862 O O . ALA B 1 301 ? 19.578 -19.953 -5.734 1 98.12 301 ALA B O 1
ATOM 5863 N N . ALA B 1 302 ? 17.875 -18.75 -6.434 1 98.56 302 ALA B N 1
ATOM 5864 C CA . ALA B 1 302 ? 17.078 -19.016 -5.238 1 98.56 302 ALA B CA 1
ATOM 5865 C C . ALA B 1 302 ? 16.828 -20.516 -5.059 1 98.56 302 ALA B C 1
ATOM 5867 O O . ALA B 1 302 ? 16.953 -21.031 -3.949 1 98.56 302 ALA B O 1
ATOM 5868 N N . ALA B 1 303 ? 16.484 -21.172 -6.141 1 98 303 ALA B N 1
ATOM 5869 C CA . ALA B 1 303 ? 16.297 -22.625 -6.086 1 98 303 ALA B CA 1
ATOM 5870 C C . ALA B 1 303 ? 17.578 -23.328 -5.664 1 98 303 ALA B C 1
ATOM 5872 O O . ALA B 1 303 ? 17.547 -24.234 -4.832 1 98 303 ALA B O 1
ATOM 5873 N N . ALA B 1 304 ? 18.672 -22.922 -6.227 1 98.19 304 ALA B N 1
ATOM 5874 C CA . ALA B 1 304 ? 19.969 -23.5 -5.879 1 98.19 304 ALA B CA 1
ATOM 5875 C C . ALA B 1 304 ? 20.281 -23.297 -4.398 1 98.19 304 ALA B C 1
ATOM 5877 O O . ALA B 1 304 ? 20.75 -24.219 -3.723 1 98.19 304 ALA B O 1
ATOM 5878 N N . TRP B 1 305 ? 20.031 -22.094 -3.916 1 98.69 305 TRP B N 1
ATOM 5879 C CA . TRP B 1 305 ? 20.312 -21.781 -2.516 1 98.69 305 TRP B CA 1
ATOM 5880 C C . TRP B 1 305 ? 19.422 -22.609 -1.593 1 98.69 305 TRP B C 1
ATOM 5882 O O . TRP B 1 305 ? 19.859 -23.031 -0.514 1 98.69 305 TRP B O 1
ATOM 5892 N N . LEU B 1 306 ? 18.156 -22.812 -1.976 1 98.75 306 LEU B N 1
ATOM 5893 C CA . LEU B 1 306 ? 17.312 -23.703 -1.174 1 98.75 306 LEU B CA 1
ATOM 5894 C C . LEU B 1 306 ? 17.906 -25.094 -1.088 1 98.75 306 LEU B C 1
ATOM 5896 O O . LEU B 1 306 ? 17.938 -25.703 -0.014 1 98.75 306 LEU B O 1
ATOM 5900 N N . GLY B 1 307 ? 18.344 -25.641 -2.258 1 98.19 307 GLY B N 1
ATOM 5901 C CA . GLY B 1 307 ? 19 -26.953 -2.242 1 98.19 307 GLY B CA 1
ATOM 5902 C C . GLY B 1 307 ? 20.141 -27.031 -1.254 1 98.19 307 GLY B C 1
ATOM 5903 O O . GLY B 1 307 ? 20.219 -27.969 -0.466 1 98.19 307 GLY B O 1
ATOM 5904 N N . LYS B 1 308 ? 21.016 -26.047 -1.258 1 97.88 308 LYS B N 1
ATOM 5905 C CA . LYS B 1 308 ? 22.141 -25.984 -0.332 1 97.88 308 LYS B CA 1
ATOM 5906 C C . LYS B 1 308 ? 21.672 -25.906 1.114 1 97.88 308 LYS B C 1
ATOM 5908 O O . LYS B 1 308 ? 22.219 -26.562 1.998 1 97.88 308 LYS B O 1
ATOM 5913 N N . ALA B 1 309 ? 20.688 -25.047 1.36 1 98.62 309 ALA B N 1
ATOM 5914 C CA . ALA B 1 309 ? 20.188 -24.844 2.717 1 98.62 309 ALA B CA 1
ATOM 5915 C C . ALA B 1 309 ? 19.594 -26.125 3.275 1 98.62 309 ALA B C 1
ATOM 5917 O O . ALA B 1 309 ? 19.75 -26.438 4.457 1 98.62 309 ALA B O 1
ATOM 5918 N N . LEU B 1 310 ? 18.891 -26.875 2.4 1 98.44 310 LEU B N 1
ATOM 5919 C CA . LEU B 1 310 ? 18.25 -28.109 2.83 1 98.44 310 LEU B CA 1
ATOM 5920 C C . LEU B 1 310 ? 19.297 -29.141 3.242 1 98.44 310 LEU B C 1
ATOM 5922 O O . LEU B 1 310 ? 19.031 -29.984 4.105 1 98.44 310 LEU B O 1
ATOM 5926 N N . GLN B 1 311 ? 20.453 -29.078 2.707 1 97.19 311 GLN B N 1
ATOM 5927 C CA . GLN B 1 311 ? 21.531 -30 3.074 1 97.19 311 GLN B CA 1
ATOM 5928 C C . GLN B 1 311 ? 22.031 -29.719 4.488 1 97.19 311 GLN B C 1
ATOM 5930 O O . GLN B 1 311 ? 22.641 -30.578 5.121 1 97.19 311 GLN B O 1
ATOM 5935 N N . HIS B 1 312 ? 21.766 -28.531 4.977 1 97 312 HIS B N 1
ATOM 5936 C CA . HIS B 1 312 ? 22.281 -28.125 6.277 1 97 312 HIS B CA 1
ATOM 5937 C C . HIS B 1 312 ? 21.172 -28.016 7.309 1 97 312 HIS B C 1
ATOM 5939 O O . HIS B 1 312 ? 21.438 -27.797 8.492 1 97 312 HIS B O 1
ATOM 5945 N N . SER B 1 313 ? 19.938 -28.109 6.836 1 97 313 SER B N 1
ATOM 5946 C CA . SER 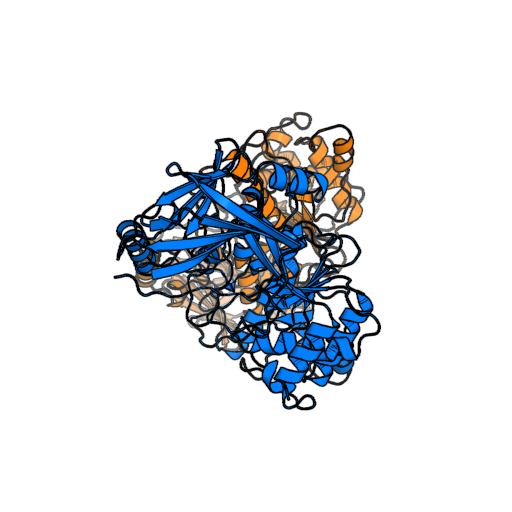B 1 313 ? 18.797 -27.984 7.742 1 97 313 SER B CA 1
ATOM 5947 C C . SER B 1 313 ? 18.578 -29.266 8.539 1 97 313 SER B C 1
ATOM 5949 O O . SER B 1 313 ? 18.938 -30.344 8.086 1 97 313 SER B O 1
ATOM 5951 N N . ARG B 1 314 ? 17.969 -29.156 9.703 1 95.12 314 ARG B N 1
ATOM 5952 C CA . ARG B 1 314 ? 17.734 -30.297 10.578 1 95.12 314 ARG B CA 1
ATOM 5953 C C . ARG B 1 314 ? 16.609 -31.172 10.039 1 95.12 314 ARG B C 1
ATOM 5955 O O . ARG B 1 314 ? 16.688 -32.406 10.078 1 95.12 314 ARG B O 1
ATOM 5962 N N . GLU B 1 315 ? 15.547 -30.516 9.586 1 92.25 315 GLU B N 1
ATOM 5963 C CA . GLU B 1 315 ? 14.375 -31.219 9.094 1 92.25 315 GLU B CA 1
ATOM 5964 C C . GLU B 1 315 ? 14.156 -30.969 7.605 1 92.25 315 GLU B C 1
ATOM 5966 O O . GLU B 1 315 ? 14.383 -29.859 7.121 1 92.25 315 GLU B O 1
ATOM 5971 N N . GLN B 1 316 ? 13.695 -32.031 7.004 1 95.62 316 GLN B N 1
ATOM 5972 C CA . GLN B 1 316 ? 13.406 -31.953 5.574 1 95.62 316 GLN B CA 1
ATOM 5973 C C . GLN B 1 316 ? 11.906 -31.812 5.324 1 95.62 316 GLN B C 1
ATOM 5975 O O . GLN B 1 316 ? 11.094 -32.406 6.031 1 95.62 316 GLN B O 1
ATOM 5980 N N . PRO B 1 317 ? 11.602 -31.016 4.34 1 97.94 317 PRO B N 1
ATOM 5981 C CA . PRO B 1 317 ? 10.188 -30.953 3.971 1 97.94 317 PRO B CA 1
ATOM 5982 C C . PRO B 1 317 ? 9.695 -32.219 3.299 1 97.94 317 PRO B C 1
ATOM 5984 O O . PRO B 1 317 ? 10.5 -33 2.77 1 97.94 317 PRO B O 1
ATOM 5987 N N . LYS B 1 318 ? 8.43 -32.438 3.312 1 95.88 318 LYS B N 1
ATOM 5988 C CA . LYS B 1 318 ? 7.824 -33.594 2.656 1 95.88 318 LYS B CA 1
ATOM 5989 C C . LYS B 1 318 ? 7.711 -33.375 1.149 1 95.88 318 LYS B C 1
ATOM 5991 O O . LYS B 1 318 ? 7.77 -34.344 0.372 1 95.88 318 LYS B O 1
ATOM 5996 N N . ARG B 1 319 ? 7.559 -32.156 0.767 1 96.12 319 ARG B N 1
ATOM 5997 C CA . ARG B 1 319 ? 7.371 -31.875 -0.653 1 96.12 319 ARG B CA 1
ATOM 5998 C C . ARG B 1 319 ? 7.84 -30.469 -0.995 1 96.12 319 ARG B C 1
ATOM 6000 O O . ARG B 1 319 ? 7.797 -29.578 -0.148 1 96.12 319 ARG B O 1
ATOM 6007 N N . ILE B 1 320 ? 8.258 -30.328 -2.189 1 97.5 320 ILE B N 1
ATOM 6008 C CA . ILE B 1 320 ? 8.625 -29.047 -2.793 1 97.5 320 ILE B CA 1
ATOM 6009 C C . ILE B 1 320 ? 7.707 -28.75 -3.975 1 97.5 320 ILE B C 1
ATOM 6011 O O . ILE B 1 320 ? 7.598 -29.562 -4.902 1 97.5 320 ILE B O 1
ATOM 6015 N N . LEU B 1 321 ? 6.992 -27.656 -3.893 1 97.38 321 LEU B N 1
ATOM 6016 C CA . LEU B 1 321 ? 6.199 -27.156 -5.012 1 97.38 321 LEU B CA 1
ATOM 6017 C C . LEU B 1 321 ? 6.965 -26.094 -5.793 1 97.38 321 LEU B C 1
ATOM 6019 O O . LEU B 1 321 ? 7.57 -25.203 -5.199 1 97.38 321 LEU B O 1
ATOM 6023 N N . MET B 1 322 ? 6.953 -26.219 -7.09 1 96.44 322 MET B N 1
ATOM 6024 C CA . MET B 1 322 ? 7.746 -25.297 -7.906 1 96.44 322 MET B CA 1
ATOM 6025 C C . MET B 1 322 ? 6.855 -24.516 -8.859 1 96.44 322 MET B C 1
ATOM 6027 O O . MET B 1 322 ? 5.914 -25.062 -9.438 1 96.44 322 MET B O 1
ATOM 6031 N N . TYR B 1 323 ? 7.113 -23.219 -8.953 1 95.38 323 TYR B N 1
ATOM 6032 C CA . TYR B 1 323 ? 6.367 -22.312 -9.836 1 95.38 323 TYR B CA 1
ATOM 6033 C C . TYR B 1 323 ? 7.301 -21.609 -10.812 1 95.38 323 TYR B C 1
ATOM 6035 O O . TYR B 1 323 ? 8.523 -21.656 -10.656 1 95.38 323 TYR B O 1
ATOM 6043 N N . ALA B 1 324 ? 6.711 -20.984 -11.82 1 92.38 324 ALA B N 1
ATOM 6044 C CA . ALA B 1 324 ? 7.445 -20.141 -12.75 1 92.38 324 ALA B CA 1
ATOM 6045 C C . ALA B 1 324 ? 6.684 -18.859 -13.047 1 92.38 324 ALA B C 1
ATOM 6047 O O . ALA B 1 324 ? 5.527 -18.891 -13.477 1 92.38 324 ALA B O 1
ATOM 6048 N N . ASN B 1 325 ? 7.301 -17.719 -12.82 1 90.56 325 ASN B N 1
ATOM 6049 C CA . ASN B 1 325 ? 6.691 -16.422 -13.117 1 90.56 325 ASN B CA 1
ATOM 6050 C C . ASN B 1 325 ? 7.152 -15.891 -14.469 1 90.56 325 ASN B C 1
ATOM 6052 O O . ASN B 1 325 ? 6.465 -15.062 -15.078 1 90.56 325 ASN B O 1
ATOM 6056 N N . HIS B 1 326 ? 8.312 -16.344 -14.883 1 86.94 326 HIS B N 1
ATOM 6057 C CA . HIS B 1 326 ? 8.867 -15.953 -16.172 1 86.94 326 HIS B CA 1
ATOM 6058 C C . HIS B 1 326 ? 9.023 -17.156 -17.094 1 86.94 326 HIS B C 1
ATOM 6060 O O . HIS B 1 326 ? 9.266 -18.281 -16.641 1 86.94 326 HIS B O 1
ATOM 6066 N N . LEU B 1 327 ? 8.797 -16.891 -18.328 1 84.31 327 LEU B N 1
ATOM 6067 C CA . LEU B 1 327 ? 9.023 -17.922 -19.328 1 84.31 327 LEU B CA 1
ATOM 6068 C C . LEU B 1 327 ? 9.875 -17.391 -20.469 1 84.31 327 LEU B C 1
ATOM 6070 O O . LEU B 1 327 ? 9.695 -16.25 -20.906 1 84.31 327 LEU B O 1
ATOM 6074 N N . LYS B 1 328 ? 10.781 -18.203 -20.781 1 80.12 328 LYS B N 1
ATOM 6075 C CA . LYS B 1 328 ? 11.648 -17.797 -21.875 1 80.12 328 LYS B CA 1
ATOM 6076 C C . LYS B 1 328 ? 10.867 -17.703 -23.188 1 80.12 328 LYS B C 1
ATOM 6078 O O . LYS B 1 328 ? 10.195 -18.656 -23.578 1 80.12 328 LYS B O 1
ATOM 6083 N N . GLY B 1 329 ? 10.93 -16.625 -23.828 1 75.56 329 GLY B N 1
ATOM 6084 C CA . GLY B 1 329 ? 10.383 -16.453 -25.156 1 75.56 329 GLY B CA 1
ATOM 6085 C C . GLY B 1 329 ? 8.867 -16.344 -25.172 1 75.56 329 GLY B C 1
ATOM 6086 O O . GLY B 1 329 ? 8.25 -16.344 -26.25 1 75.56 329 GLY B O 1
ATOM 6087 N N . CYS B 1 330 ? 8.242 -16.391 -24.078 1 76.56 330 CYS B N 1
ATOM 6088 C CA . CYS B 1 330 ? 6.789 -16.328 -24 1 76.56 330 CYS B CA 1
ATOM 6089 C C . CYS B 1 330 ? 6.348 -15.328 -22.922 1 76.56 330 CYS B C 1
ATOM 6091 O O . CYS B 1 330 ? 6.188 -15.695 -21.766 1 76.56 330 CYS B O 1
ATOM 6093 N N . ARG B 1 331 ? 5.941 -14.156 -23.281 1 77.75 331 ARG B N 1
ATOM 6094 C CA . ARG B 1 331 ? 5.633 -13.109 -22.312 1 77.75 331 ARG B CA 1
ATOM 6095 C C . ARG B 1 331 ? 4.137 -13.055 -22.016 1 77.75 331 ARG B C 1
ATOM 6097 O O . ARG B 1 331 ? 3.719 -12.484 -21 1 77.75 331 ARG B O 1
ATOM 6104 N N . ASP B 1 332 ? 3.379 -13.727 -22.812 1 86 332 ASP B N 1
ATOM 6105 C CA . ASP B 1 332 ? 1.935 -13.578 -22.656 1 86 332 ASP B CA 1
ATOM 6106 C C . ASP B 1 332 ? 1.307 -14.867 -22.141 1 86 332 ASP B C 1
ATOM 6108 O O . ASP B 1 332 ? 0.106 -15.094 -22.312 1 86 332 ASP B O 1
ATOM 6112 N N . PHE B 1 333 ? 2.025 -15.719 -21.625 1 89.25 333 PHE B N 1
ATOM 6113 C CA . PHE B 1 333 ? 1.517 -16.969 -21.062 1 89.25 333 PHE B CA 1
ATOM 6114 C C . PHE B 1 333 ? 1.252 -16.828 -19.578 1 89.25 333 PHE B C 1
ATOM 6116 O O . PHE B 1 333 ? 2.068 -16.266 -18.844 1 89.25 333 PHE B O 1
ATOM 6123 N N . PRO B 1 334 ? 0.276 -17.391 -19.078 1 92.38 334 PRO B N 1
ATOM 6124 C CA . PRO B 1 334 ? -0.84 -18 -19.797 1 92.38 334 PRO B CA 1
ATOM 6125 C C . PRO B 1 334 ? -1.626 -16.984 -20.625 1 92.38 334 PRO B C 1
ATOM 6127 O O . PRO B 1 334 ? -1.804 -15.844 -20.203 1 92.38 334 PRO B O 1
ATOM 6130 N N . ARG B 1 335 ? -2.1 -17.406 -21.703 1 92.25 335 ARG B N 1
ATOM 6131 C CA . ARG B 1 335 ? -2.738 -16.516 -22.672 1 92.25 335 ARG B CA 1
ATOM 6132 C C . ARG B 1 335 ? -4.172 -16.203 -22.25 1 92.25 335 ARG B C 1
ATOM 6134 O O . ARG B 1 335 ? -4.77 -16.938 -21.469 1 92.25 335 ARG B O 1
ATOM 6141 N N . GLY B 1 336 ? -4.695 -15.055 -22.859 1 93.5 336 GLY B N 1
ATOM 6142 C CA . GLY B 1 336 ? -6.074 -14.672 -22.625 1 93.5 336 GLY B CA 1
ATOM 6143 C C . GLY B 1 336 ? -6.223 -13.625 -21.547 1 93.5 336 GLY B C 1
ATOM 6144 O O . GLY B 1 336 ? -5.246 -13.266 -20.875 1 93.5 336 GLY B O 1
ATOM 6145 N N . PRO B 1 337 ? -7.398 -13.125 -21.391 1 93.94 337 PRO B N 1
ATOM 6146 C CA . PRO B 1 337 ? -7.641 -12.086 -20.375 1 93.94 337 PRO B CA 1
ATOM 6147 C C . PRO B 1 337 ? -7.648 -12.641 -18.953 1 93.94 337 PRO B C 1
ATOM 6149 O O . PRO B 1 337 ? -7.48 -13.844 -18.75 1 93.94 337 PRO B O 1
ATOM 6152 N N . ALA B 1 338 ? -7.766 -11.797 -18.047 1 94.31 338 ALA B N 1
ATOM 6153 C CA . ALA B 1 338 ? -7.938 -12.211 -16.656 1 94.31 338 ALA B CA 1
ATOM 6154 C C . ALA B 1 338 ? -9.109 -13.172 -16.516 1 94.31 338 ALA B C 1
ATOM 6156 O O . ALA B 1 338 ? -10.062 -13.125 -17.297 1 94.31 338 ALA B O 1
ATOM 6157 N N . TYR B 1 339 ? -9.047 -14.094 -15.547 1 95.5 339 TYR B N 1
ATOM 6158 C CA . TYR B 1 339 ? -10.07 -15.078 -15.211 1 95.5 339 TYR B CA 1
ATOM 6159 C C . TYR B 1 339 ? -10.023 -16.266 -16.172 1 95.5 339 TYR B C 1
ATOM 6161 O O . TYR B 1 339 ? -10.664 -17.281 -15.93 1 95.5 339 TYR B O 1
ATOM 6169 N N . ALA B 1 340 ? -9.273 -16.156 -17.281 1 96.69 340 ALA B N 1
ATOM 6170 C CA . ALA B 1 340 ? -9.078 -17.312 -18.156 1 96.69 340 ALA B CA 1
ATOM 6171 C C . ALA B 1 340 ? -8.344 -18.438 -17.422 1 96.69 340 ALA B C 1
ATOM 6173 O O . ALA B 1 340 ? -7.75 -18.219 -16.375 1 96.69 340 ALA B O 1
ATOM 6174 N N . ALA B 1 341 ? -8.43 -19.594 -18 1 96.88 341 ALA B N 1
ATOM 6175 C CA . ALA B 1 341 ? -7.707 -20.75 -17.469 1 96.88 341 ALA B CA 1
ATOM 6176 C C . ALA B 1 341 ? -6.207 -20.609 -17.719 1 96.88 341 ALA B C 1
ATOM 6178 O O . ALA B 1 341 ? -5.789 -20.062 -18.734 1 96.88 341 ALA B O 1
ATOM 6179 N N . ALA B 1 342 ? -5.473 -21.109 -16.781 1 96.06 342 ALA B N 1
ATOM 6180 C CA . ALA B 1 342 ? -4.027 -21.188 -16.969 1 96.06 342 ALA B CA 1
ATOM 6181 C C . ALA B 1 342 ? -3.607 -22.578 -17.406 1 96.06 342 ALA B C 1
ATOM 6183 O O . ALA B 1 342 ? -3.857 -23.562 -16.703 1 96.06 342 ALA B O 1
ATOM 6184 N N . GLY B 1 343 ? -3.043 -22.672 -18.562 1 91.19 343 GLY B N 1
ATOM 6185 C CA . GLY B 1 343 ? -2.4 -23.906 -18.969 1 91.19 343 GLY B CA 1
ATOM 6186 C C . GLY B 1 343 ? -1.068 -24.141 -18.281 1 91.19 343 GLY B C 1
ATOM 6187 O O . GLY B 1 343 ? -0.656 -23.359 -17.422 1 91.19 343 GLY B O 1
ATOM 6188 N N . ILE B 1 344 ? -0.493 -25.188 -18.609 1 87.81 344 ILE B N 1
ATOM 6189 C CA . ILE B 1 344 ? 0.831 -25.516 -18.078 1 87.81 344 ILE B CA 1
ATOM 6190 C C . ILE B 1 344 ? 1.902 -24.969 -19.031 1 87.81 344 ILE B C 1
ATOM 6192 O O . ILE B 1 344 ? 1.697 -24.922 -20.234 1 87.81 344 ILE B O 1
ATOM 6196 N N . TRP B 1 345 ? 3.035 -24.531 -18.469 1 84.81 345 TRP B N 1
ATOM 6197 C CA . TRP B 1 345 ? 4.094 -23.891 -19.234 1 84.81 345 TRP B CA 1
ATOM 6198 C C . TRP B 1 345 ? 4.422 -24.688 -20.484 1 84.81 345 TRP B C 1
ATOM 6200 O O . TRP B 1 345 ? 4.496 -25.922 -20.438 1 84.81 345 TRP B O 1
ATOM 6210 N N . PRO B 1 346 ? 4.395 -23.922 -21.641 1 73.12 346 PRO B N 1
ATOM 6211 C CA . PRO B 1 346 ? 4.785 -24.609 -22.875 1 73.12 346 PRO B CA 1
ATOM 6212 C C . PRO B 1 346 ? 6.242 -25.078 -22.859 1 73.12 346 PRO B C 1
ATOM 6214 O O . PRO B 1 346 ? 7.094 -24.406 -22.25 1 73.12 346 PRO B O 1
ATOM 6217 N N . THR B 1 347 ? 6.551 -26.25 -22.453 1 61.41 347 THR B N 1
ATOM 6218 C CA . THR B 1 347 ? 7.922 -26.625 -22.156 1 61.41 347 THR B CA 1
ATOM 6219 C C . THR B 1 347 ? 8.758 -26.703 -23.422 1 61.41 347 THR B C 1
ATOM 6221 O O . THR B 1 347 ? 8.477 -27.531 -24.297 1 61.41 347 THR B O 1
ATOM 6224 N N . THR B 1 348 ? 9.031 -25.656 -24.016 1 54.75 348 THR B N 1
ATOM 6225 C CA . THR B 1 348 ? 10.188 -25.875 -24.875 1 54.75 348 THR B CA 1
ATOM 6226 C C . THR B 1 348 ? 11.406 -26.297 -24.062 1 54.75 348 THR B C 1
ATOM 6228 O O . THR B 1 348 ? 12.398 -26.781 -24.609 1 54.75 348 THR B O 1
ATOM 6231 N N . ALA B 1 349 ? 11.25 -26 -22.75 1 56.12 349 ALA B N 1
ATOM 6232 C CA . ALA B 1 349 ? 12.359 -26.406 -21.906 1 56.12 349 ALA B CA 1
ATOM 6233 C C . ALA B 1 349 ? 12.25 -27.891 -21.531 1 56.12 349 ALA B C 1
ATOM 6235 O O . ALA B 1 349 ? 11.156 -28.453 -21.5 1 56.12 349 ALA B O 1
ATOM 6236 N N . GLN B 1 350 ? 13.203 -28.578 -21.781 1 62.22 350 GLN B N 1
ATOM 6237 C CA . GLN B 1 350 ? 13.297 -29.953 -21.312 1 62.22 350 GLN B CA 1
ATOM 6238 C C . GLN B 1 350 ? 13.484 -30.016 -19.797 1 62.22 350 GLN B C 1
ATOM 6240 O O . GLN B 1 350 ? 14.602 -30.188 -19.312 1 62.22 350 GLN B O 1
ATOM 6245 N N . PRO B 1 351 ? 12.32 -29.703 -19.078 1 65.31 351 PRO B N 1
ATOM 6246 C CA . PRO B 1 351 ? 12.492 -29.781 -17.625 1 65.31 351 PRO B CA 1
ATOM 6247 C C . PRO B 1 351 ? 12.938 -31.172 -17.172 1 65.31 351 PRO B C 1
ATOM 6249 O O . PRO B 1 351 ? 12.641 -32.156 -17.828 1 65.31 351 PRO B O 1
ATOM 6252 N N . HIS B 1 352 ? 13.781 -31.078 -16.172 1 72.12 352 HIS B N 1
ATOM 6253 C CA . HIS B 1 352 ? 14.156 -32.375 -15.578 1 72.12 352 HIS B CA 1
ATOM 6254 C C . HIS B 1 352 ? 12.922 -33.156 -15.156 1 72.12 352 HIS B C 1
ATOM 6256 O O . HIS B 1 352 ? 12.047 -32.625 -14.469 1 72.12 352 HIS B O 1
ATOM 6262 N N . ALA B 1 353 ? 12.859 -34.312 -15.555 1 72.12 353 ALA B N 1
ATOM 6263 C CA . ALA B 1 353 ? 11.695 -35.156 -15.414 1 72.12 353 ALA B CA 1
ATOM 6264 C C . ALA B 1 353 ? 11.297 -35.312 -13.953 1 72.12 353 ALA B C 1
ATOM 6266 O O . ALA B 1 353 ? 10.117 -35.219 -13.609 1 72.12 353 ALA B O 1
ATOM 6267 N N . GLU B 1 354 ? 12.266 -35.312 -13.125 1 79.31 354 GLU B N 1
ATOM 6268 C CA . GLU B 1 354 ? 11.953 -35.594 -11.727 1 79.31 354 GLU B CA 1
ATOM 6269 C C . GLU B 1 354 ? 11.273 -34.406 -11.062 1 79.31 354 GLU B C 1
ATOM 6271 O O . GLU B 1 354 ? 10.625 -34.562 -10.023 1 79.31 354 GLU B O 1
ATOM 6276 N N . LEU B 1 355 ? 11.43 -33.281 -11.656 1 84.06 355 LEU B N 1
ATOM 6277 C CA . LEU B 1 355 ? 10.898 -32.094 -11.008 1 84.06 355 LEU B CA 1
ATOM 6278 C C . LEU B 1 355 ? 9.586 -31.672 -11.641 1 84.06 355 LEU B C 1
ATOM 6280 O O . LEU B 1 355 ? 8.906 -30.766 -11.133 1 84.06 355 LEU B O 1
ATOM 6284 N N . SER B 1 356 ? 9.133 -32.312 -12.703 1 76.12 356 SER B N 1
ATOM 6285 C CA . SER B 1 356 ? 8.008 -31.797 -13.461 1 76.12 356 SER B CA 1
ATOM 6286 C C . SER B 1 356 ? 6.98 -32.906 -13.75 1 76.12 356 SER B C 1
ATOM 6288 O O . SER B 1 356 ? 6.125 -32.75 -14.625 1 76.12 356 SER B O 1
ATOM 6290 N N . THR B 1 357 ? 7.031 -33.969 -13.016 1 78.06 357 THR B N 1
ATOM 6291 C CA . THR B 1 357 ? 6.18 -35.125 -13.336 1 78.06 357 THR B CA 1
ATOM 6292 C C . THR B 1 357 ? 4.836 -35 -12.617 1 78.06 357 THR B C 1
ATOM 6294 O O . THR B 1 357 ? 3.822 -35.5 -13.109 1 78.06 357 THR B O 1
ATOM 6297 N N . ARG B 1 358 ? 4.902 -34.406 -11.5 1 88.88 358 ARG B N 1
ATOM 6298 C CA . ARG B 1 358 ? 3.668 -34.312 -10.727 1 88.88 358 ARG B CA 1
ATOM 6299 C C . ARG B 1 358 ? 3.104 -32.906 -10.742 1 88.88 358 ARG B C 1
ATOM 6301 O O . ARG B 1 358 ? 3.717 -31.984 -10.203 1 88.88 358 ARG B O 1
ATOM 6308 N N . LEU B 1 359 ? 1.894 -32.844 -11.289 1 92.69 359 LEU B N 1
ATOM 6309 C CA . LEU B 1 359 ? 1.257 -31.547 -11.422 1 92.69 359 LEU B CA 1
ATOM 6310 C C . LEU B 1 359 ? 0.35 -31.25 -10.227 1 92.69 359 LEU B C 1
ATOM 6312 O O . LEU B 1 359 ? -0.332 -32.156 -9.734 1 92.69 359 LEU B O 1
ATOM 6316 N N . PHE B 1 360 ? 0.4 -30.094 -9.828 1 95 360 PHE B N 1
ATOM 6317 C CA . PHE B 1 360 ? -0.504 -29.547 -8.82 1 95 360 PHE B CA 1
ATOM 6318 C C . PHE B 1 360 ? -1.095 -28.219 -9.289 1 95 360 PHE B C 1
ATOM 6320 O O . PHE B 1 360 ? -0.415 -27.188 -9.273 1 95 360 PHE B O 1
ATOM 6327 N N . SER B 1 361 ? -2.342 -28.266 -9.703 1 95.44 361 SER B N 1
ATOM 6328 C CA . SER B 1 361 ? -3.068 -27.078 -10.133 1 95.44 361 SER B CA 1
ATOM 6329 C C . SER B 1 361 ? -4.18 -26.719 -9.148 1 95.44 361 SER B C 1
ATOM 6331 O O . SER B 1 361 ? -4.93 -27.594 -8.711 1 95.44 361 SER B O 1
ATOM 6333 N N . ARG B 1 362 ? -4.215 -25.484 -8.852 1 95 362 ARG B N 1
ATOM 6334 C CA . ARG B 1 362 ? -5.25 -25 -7.945 1 95 362 ARG B CA 1
ATOM 6335 C C . ARG B 1 362 ? -6.242 -24.094 -8.672 1 95 362 ARG B C 1
ATOM 6337 O O . ARG B 1 362 ? -5.844 -23.141 -9.336 1 95 362 ARG B O 1
ATOM 6344 N N . TYR B 1 363 ? -7.527 -24.469 -8.484 1 95.06 363 TYR B N 1
ATOM 6345 C CA . TYR B 1 363 ? -8.586 -23.625 -9.039 1 95.06 363 TYR B CA 1
ATOM 6346 C C . TYR B 1 363 ? -8.867 -22.438 -8.133 1 95.06 363 TYR B C 1
ATOM 6348 O O . TYR B 1 363 ? -8.914 -22.578 -6.91 1 95.06 363 TYR B O 1
ATOM 6356 N N . LEU B 1 364 ? -9.055 -21.25 -8.742 1 96.94 364 LEU B N 1
ATOM 6357 C CA . LEU B 1 364 ? -9.375 -20.031 -8.016 1 96.94 364 LEU B CA 1
ATOM 6358 C C . LEU B 1 364 ? -10.789 -19.562 -8.336 1 96.94 364 LEU B C 1
ATOM 6360 O O . LEU B 1 364 ? -11.086 -19.219 -9.484 1 96.94 364 LEU B O 1
ATOM 6364 N N . PRO B 1 365 ? -11.633 -19.516 -7.34 1 95.5 365 PRO B N 1
ATOM 6365 C CA . PRO B 1 365 ? -12.906 -18.828 -7.559 1 95.5 365 PRO B CA 1
ATOM 6366 C C . PRO B 1 365 ? -12.727 -17.359 -7.93 1 95.5 365 PRO B C 1
ATOM 6368 O O . PRO B 1 365 ? -11.703 -16.766 -7.605 1 95.5 365 PRO B O 1
ATOM 6371 N N . ALA B 1 366 ? -13.727 -16.766 -8.531 1 95.44 366 ALA B N 1
ATOM 6372 C CA . ALA B 1 366 ? -13.672 -15.383 -9.016 1 95.44 366 ALA B CA 1
ATOM 6373 C C . ALA B 1 366 ? -13.289 -14.422 -7.895 1 95.44 366 ALA B C 1
ATOM 6375 O O . ALA B 1 366 ? -12.477 -13.516 -8.094 1 95.44 366 ALA B O 1
ATOM 6376 N N . GLU B 1 367 ? -13.82 -14.617 -6.734 1 96.88 367 GLU B N 1
ATOM 6377 C CA . GLU B 1 367 ? -13.539 -13.719 -5.617 1 96.88 367 GLU B CA 1
ATOM 6378 C C 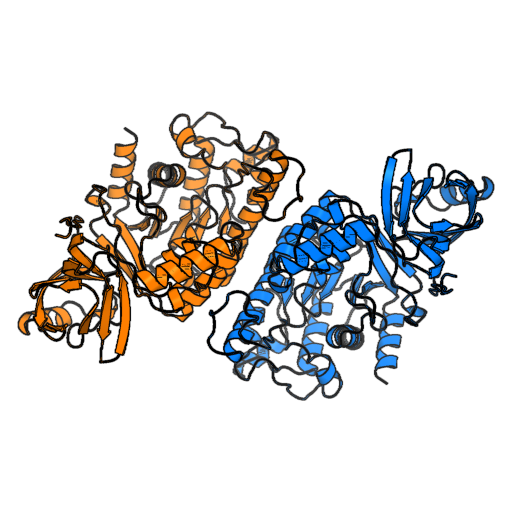. GLU B 1 367 ? -12.078 -13.805 -5.195 1 96.88 367 GLU B C 1
ATOM 6380 O O . GLU B 1 367 ? -11.469 -12.797 -4.84 1 96.88 367 GLU B O 1
ATOM 6385 N N . THR B 1 368 ? -11.516 -15.008 -5.254 1 97.88 368 THR B N 1
ATOM 6386 C CA . THR B 1 368 ? -10.102 -15.156 -4.938 1 97.88 368 THR B CA 1
ATOM 6387 C C . THR B 1 368 ? -9.242 -14.391 -5.941 1 97.88 368 THR B C 1
ATOM 6389 O O . THR B 1 368 ? -8.234 -13.781 -5.566 1 97.88 368 THR B O 1
ATOM 6392 N N . ILE B 1 369 ? -9.656 -14.406 -7.184 1 97.5 369 ILE B N 1
ATOM 6393 C CA . ILE B 1 369 ? -8.938 -13.68 -8.219 1 97.5 369 ILE B CA 1
ATOM 6394 C C . ILE B 1 369 ? -9.023 -12.18 -7.949 1 97.5 369 ILE B C 1
ATOM 6396 O O . ILE B 1 369 ? -8.031 -11.461 -8.086 1 97.5 369 ILE B O 1
ATOM 6400 N N . ARG B 1 370 ? -10.203 -11.703 -7.535 1 97.62 370 ARG B N 1
ATOM 6401 C CA . ARG B 1 370 ? -10.367 -10.297 -7.207 1 97.62 370 ARG B CA 1
ATOM 6402 C C . ARG B 1 370 ? -9.484 -9.898 -6.031 1 97.62 370 ARG B C 1
ATOM 6404 O O . ARG B 1 370 ? -8.859 -8.836 -6.047 1 97.62 370 ARG B O 1
ATOM 6411 N N . GLN B 1 371 ? -9.414 -10.758 -5.031 1 98.31 371 GLN B N 1
ATOM 6412 C CA . GLN B 1 371 ? -8.578 -10.492 -3.867 1 98.31 371 GLN B CA 1
ATOM 6413 C C . GLN B 1 371 ? -7.098 -10.5 -4.238 1 98.31 371 GLN B C 1
ATOM 6415 O O . GLN B 1 371 ? -6.32 -9.688 -3.736 1 98.31 371 GLN B O 1
ATOM 6420 N N . LYS B 1 372 ? -6.754 -11.414 -5.109 1 98.44 372 LYS B N 1
ATOM 6421 C CA . LYS B 1 372 ? -5.391 -11.445 -5.629 1 98.44 372 LYS B CA 1
ATOM 6422 C C . LYS B 1 372 ? -5.059 -10.156 -6.379 1 98.44 372 LYS B C 1
ATOM 6424 O O .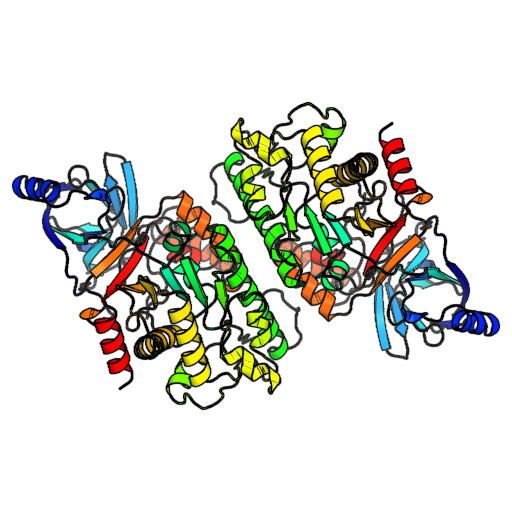 LYS B 1 372 ? -3.951 -9.633 -6.254 1 98.44 372 LYS B O 1
ATOM 6429 N N . ALA B 1 373 ? -6.02 -9.711 -7.176 1 97.88 373 ALA B N 1
ATOM 6430 C CA . ALA B 1 373 ? -5.828 -8.461 -7.91 1 97.88 373 ALA B CA 1
ATOM 6431 C C . ALA B 1 373 ? -5.543 -7.305 -6.957 1 97.88 373 ALA B C 1
ATOM 6433 O O . ALA B 1 373 ? -4.664 -6.477 -7.223 1 97.88 373 ALA B O 1
ATOM 6434 N N . VAL B 1 374 ? -6.25 -7.246 -5.867 1 98 374 VAL B N 1
ATOM 6435 C CA . VAL B 1 374 ? -6.043 -6.207 -4.867 1 98 374 VAL B CA 1
ATOM 6436 C C . VAL B 1 374 ? -4.633 -6.32 -4.285 1 98 374 VAL B C 1
ATOM 6438 O O . VAL B 1 374 ? -3.92 -5.32 -4.172 1 98 374 VAL B O 1
ATOM 6441 N N . ALA B 1 375 ? -4.242 -7.535 -3.918 1 98.56 375 ALA B N 1
ATOM 6442 C CA . ALA B 1 375 ? -2.904 -7.758 -3.373 1 98.56 375 ALA B CA 1
ATOM 6443 C C . ALA B 1 375 ? -1.829 -7.316 -4.363 1 98.56 375 ALA B C 1
ATOM 6445 O O . ALA B 1 375 ? -0.877 -6.629 -3.988 1 98.56 375 ALA B O 1
ATOM 6446 N N . MET B 1 376 ? -2.002 -7.719 -5.613 1 97.88 376 MET B N 1
ATOM 6447 C CA . MET B 1 376 ? -1.047 -7.344 -6.652 1 97.88 376 MET B CA 1
ATOM 6448 C C . MET B 1 376 ? -0.983 -5.828 -6.809 1 97.88 376 MET B C 1
ATOM 6450 O O . MET B 1 376 ? 0.095 -5.266 -7.004 1 97.88 376 MET B O 1
ATOM 6454 N N . ASP B 1 377 ? -2.102 -5.168 -6.695 1 96.62 377 ASP B N 1
ATOM 6455 C CA . ASP B 1 377 ? -2.193 -3.723 -6.883 1 96.62 377 ASP B CA 1
ATOM 6456 C C . ASP B 1 377 ? -1.449 -2.977 -5.777 1 96.62 377 ASP B C 1
ATOM 6458 O O . ASP B 1 377 ? -1.045 -1.827 -5.961 1 96.62 377 ASP B O 1
ATOM 6462 N N . THR B 1 378 ? -1.275 -3.59 -4.621 1 97.44 378 THR B N 1
ATOM 6463 C CA . THR B 1 378 ? -0.557 -2.957 -3.523 1 97.44 378 THR B CA 1
ATOM 6464 C C . THR B 1 378 ? 0.948 -2.979 -3.777 1 97.44 378 THR B C 1
ATOM 6466 O O . THR B 1 378 ? 1.705 -2.266 -3.115 1 97.44 378 THR B O 1
ATOM 6469 N N . MET B 1 379 ? 1.444 -3.824 -4.707 1 97.62 379 MET B N 1
ATOM 6470 C CA . MET B 1 379 ? 2.861 -3.914 -5.047 1 97.62 379 MET B CA 1
ATOM 6471 C C . MET B 1 379 ? 3.271 -2.775 -5.977 1 97.62 379 MET B C 1
ATOM 6473 O O . MET B 1 379 ? 2.82 -2.709 -7.121 1 97.62 379 MET B O 1
ATOM 6477 N N . HIS B 1 380 ? 4.16 -1.91 -5.516 1 96.69 380 HIS B N 1
ATOM 6478 C CA . HIS B 1 380 ? 4.543 -0.721 -6.27 1 96.69 380 HIS B CA 1
ATOM 6479 C C . HIS B 1 380 ? 5.109 -1.094 -7.637 1 96.69 380 HIS B C 1
ATOM 6481 O O . HIS B 1 380 ? 4.84 -0.417 -8.633 1 96.69 380 HIS B O 1
ATOM 6487 N N . ASP B 1 381 ? 5.816 -2.201 -7.738 1 95.06 381 ASP B N 1
ATOM 6488 C CA . ASP B 1 381 ? 6.445 -2.623 -8.992 1 95.06 381 ASP B CA 1
ATOM 6489 C C . ASP B 1 381 ? 5.402 -3.115 -9.992 1 95.06 381 ASP B C 1
ATOM 6491 O O . ASP B 1 381 ? 5.703 -3.299 -11.172 1 95.06 381 ASP B O 1
ATOM 6495 N N . LEU B 1 382 ? 4.238 -3.381 -9.492 1 95.12 382 LEU B N 1
ATOM 6496 C CA . LEU B 1 382 ? 3.215 -3.914 -10.391 1 95.12 382 LEU B CA 1
ATOM 6497 C C . LEU B 1 382 ? 2.225 -2.828 -10.789 1 95.12 382 LEU B C 1
ATOM 6499 O O . LEU B 1 382 ? 1.194 -3.117 -11.406 1 95.12 382 LEU B O 1
ATOM 6503 N N . ARG B 1 383 ? 2.629 -1.572 -10.328 1 89.12 383 ARG B N 1
ATOM 6504 C CA . ARG B 1 383 ? 1.776 -0.459 -10.742 1 89.12 383 ARG B CA 1
ATOM 6505 C C . ARG B 1 383 ? 2.104 -0.012 -12.156 1 89.12 383 ARG B C 1
ATOM 6507 O O . ARG B 1 383 ? 3.271 0.007 -12.555 1 89.12 383 ARG B O 1
ATOM 6514 N N . GLY B 1 384 ? 1.282 -0.14 -13.125 1 77.06 384 GLY B N 1
ATOM 6515 C CA . GLY B 1 384 ? 1.522 0.277 -14.492 1 77.06 384 GLY B CA 1
ATOM 6516 C C . GLY B 1 384 ? 0.98 1.66 -14.805 1 77.06 384 GLY B C 1
ATOM 6517 O O . GLY B 1 384 ? 0.187 2.207 -14.031 1 77.06 384 GLY B O 1
ATOM 6518 N N . LYS B 1 385 ? 1.77 2.322 -15.719 1 72.06 385 LYS B N 1
ATOM 6519 C CA . LYS B 1 385 ? 1.284 3.619 -16.188 1 72.06 385 LYS B CA 1
ATOM 6520 C C . LYS B 1 385 ? 0.34 3.459 -17.375 1 72.06 385 LYS B C 1
ATOM 6522 O O . LYS B 1 385 ? 0.622 2.695 -18.297 1 72.06 385 LYS B O 1
ATOM 6527 N N . ALA B 1 386 ? -0.766 4.176 -17.141 1 68.94 386 ALA B N 1
ATOM 6528 C CA . ALA B 1 386 ? -1.716 4.168 -18.25 1 68.94 386 ALA B CA 1
ATOM 6529 C C . ALA B 1 386 ? -1.172 4.957 -19.438 1 68.94 386 ALA B C 1
ATOM 6531 O O . ALA B 1 386 ? -0.759 6.109 -19.297 1 68.94 386 ALA B O 1
ATOM 6532 N N . ARG B 1 387 ? -0.909 4.262 -20.516 1 73.5 387 ARG B N 1
ATOM 6533 C CA . ARG B 1 387 ? -0.51 4.922 -21.75 1 73.5 387 ARG B CA 1
ATOM 6534 C C . ARG B 1 387 ? -1.568 4.742 -22.844 1 73.5 387 ARG B C 1
ATOM 6536 O O . ARG B 1 387 ? -2.016 3.623 -23.094 1 73.5 387 ARG B O 1
ATOM 6543 N N . MET B 1 388 ? -1.974 5.832 -23.266 1 72.56 388 MET B N 1
ATOM 6544 C CA . MET B 1 388 ? -3 5.812 -24.312 1 72.56 388 MET B CA 1
ATOM 6545 C C . MET B 1 388 ? -2.609 4.871 -25.438 1 72.56 388 MET B C 1
ATOM 6547 O O . MET B 1 388 ? -3.453 4.137 -25.969 1 72.56 388 MET B O 1
ATOM 6551 N N . GLU B 1 389 ? -1.392 5.008 -25.906 1 80.25 389 GLU B N 1
ATOM 6552 C CA . GLU B 1 389 ? -0.91 4.156 -26.984 1 80.25 389 GLU B CA 1
ATOM 6553 C C . GLU B 1 389 ? -1.092 2.68 -26.641 1 80.25 389 GLU B C 1
ATOM 6555 O O . GLU B 1 389 ? -1.506 1.889 -27.5 1 80.25 389 GLU B O 1
ATOM 6560 N N . LYS B 1 390 ? -0.789 2.357 -25.453 1 80.19 390 LYS B N 1
ATOM 6561 C CA . LYS B 1 390 ? -0.95 0.977 -25.016 1 80.19 390 LYS B CA 1
ATOM 6562 C C . LYS B 1 390 ? -2.42 0.563 -25.031 1 80.19 390 LYS B C 1
ATOM 6564 O O . LYS B 1 390 ? -2.75 -0.56 -25.406 1 80.19 390 LYS B O 1
ATOM 6569 N N . SER B 1 391 ? -3.297 1.434 -24.594 1 81.81 391 SER B N 1
ATOM 6570 C CA . SER B 1 391 ? -4.73 1.163 -24.547 1 81.81 391 SER B CA 1
ATOM 6571 C C . SER B 1 391 ? -5.289 0.954 -25.953 1 81.81 391 SER B C 1
ATOM 6573 O O . SER B 1 391 ? -6.082 0.038 -26.188 1 81.81 391 SER B O 1
ATOM 6575 N N . ILE B 1 392 ? -4.887 1.777 -26.828 1 84 392 ILE B N 1
ATOM 6576 C CA . ILE B 1 392 ? -5.336 1.672 -28.219 1 84 392 ILE B CA 1
ATOM 6577 C C . ILE B 1 392 ? -4.84 0.361 -28.828 1 84 392 ILE B C 1
ATOM 6579 O O . ILE B 1 392 ? -5.598 -0.354 -29.484 1 84 392 ILE B O 1
ATOM 6583 N N . LYS B 1 393 ? -3.635 0.055 -28.594 1 87.38 393 LYS B N 1
ATOM 6584 C CA . LYS B 1 393 ? -3.059 -1.188 -29.094 1 87.38 393 LYS B CA 1
ATOM 6585 C C . LYS B 1 393 ? -3.803 -2.402 -28.547 1 87.38 393 LYS B C 1
ATOM 6587 O O . LYS B 1 393 ? -4.027 -3.377 -29.266 1 87.38 393 LYS B O 1
ATOM 6592 N N . ARG B 1 394 ? -4.105 -2.348 -27.297 1 86.56 394 ARG B N 1
ATOM 6593 C CA . ARG B 1 394 ? -4.828 -3.445 -26.672 1 86.56 394 ARG B CA 1
ATOM 6594 C C . ARG B 1 394 ? -6.207 -3.623 -27.297 1 86.56 394 ARG B C 1
ATOM 6596 O O . ARG B 1 394 ? -6.648 -4.75 -27.531 1 86.56 394 ARG B O 1
ATOM 6603 N N . LYS B 1 395 ? -6.875 -2.541 -27.516 1 87.88 395 LYS B N 1
ATOM 6604 C CA . LYS B 1 395 ? -8.203 -2.59 -28.109 1 87.88 395 LYS B CA 1
ATOM 6605 C C . LYS B 1 395 ? -8.148 -3.148 -29.531 1 87.88 395 LYS B C 1
ATOM 6607 O O . LYS B 1 395 ? -8.969 -3.984 -29.906 1 87.88 395 LYS B O 1
ATOM 6612 N N . LEU B 1 396 ? -7.211 -2.709 -30.25 1 88.56 396 LEU B N 1
ATOM 6613 C CA . LEU B 1 396 ? -7.031 -3.184 -31.625 1 88.56 396 LEU B CA 1
ATOM 6614 C C . LEU B 1 396 ? -6.676 -4.668 -31.641 1 88.56 396 LEU B C 1
ATOM 6616 O O . LEU B 1 396 ? -7.203 -5.426 -32.469 1 88.56 396 LEU B O 1
ATOM 6620 N N . SER B 1 397 ? -5.781 -4.992 -30.812 1 88.62 397 SER B N 1
ATOM 6621 C CA . SER B 1 397 ? -5.379 -6.395 -30.719 1 88.62 397 SER B CA 1
ATOM 6622 C C . SER B 1 397 ? -6.551 -7.281 -30.312 1 88.62 397 SER B C 1
ATOM 6624 O O . SER B 1 397 ? -6.73 -8.367 -30.875 1 88.62 397 SER B O 1
ATOM 6626 N N . ALA B 1 398 ? -7.27 -6.785 -29.359 1 90.44 398 ALA B N 1
ATOM 6627 C CA . ALA B 1 398 ? -8.43 -7.551 -28.922 1 90.44 398 ALA B CA 1
ATOM 6628 C C . ALA B 1 398 ? -9.422 -7.754 -30.062 1 90.44 398 ALA B C 1
ATOM 6630 O O . ALA B 1 398 ? -10 -8.836 -30.203 1 90.44 398 ALA B O 1
ATOM 6631 N N . ARG B 1 399 ? -9.609 -6.812 -30.828 1 89.06 399 ARG B N 1
ATOM 6632 C CA . ARG B 1 399 ? -10.516 -6.902 -31.969 1 89.06 399 ARG B CA 1
ATOM 6633 C C . ARG B 1 399 ? -9.961 -7.84 -33.031 1 89.06 399 ARG B C 1
ATOM 6635 O O . ARG B 1 399 ? -10.68 -8.695 -33.562 1 89.06 399 ARG B O 1
ATOM 6642 N N . LEU B 1 400 ? -8.75 -7.656 -33.312 1 88.44 400 LEU B N 1
ATOM 6643 C CA . LEU B 1 400 ? -8.109 -8.461 -34.344 1 88.44 400 LEU B CA 1
ATOM 6644 C C . LEU B 1 400 ? -8.078 -9.93 -33.969 1 88.44 40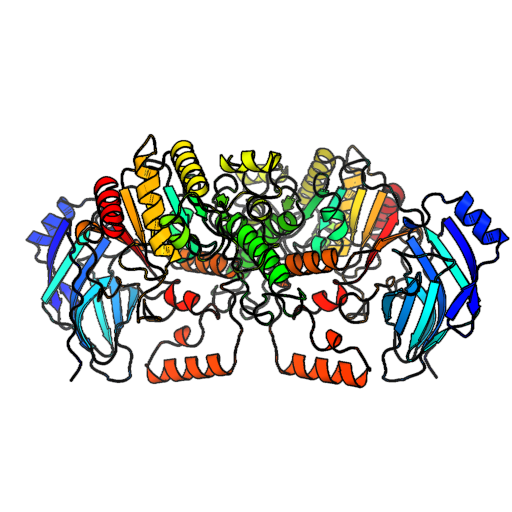0 LEU B C 1
ATOM 6646 O O . LEU B 1 400 ? -8.219 -10.812 -34.812 1 88.44 400 LEU B O 1
ATOM 6650 N N . ARG B 1 401 ? -7.953 -10.164 -32.75 1 92 401 ARG B N 1
ATOM 6651 C CA . ARG B 1 401 ? -7.82 -11.523 -32.25 1 92 401 ARG B CA 1
ATOM 6652 C C . ARG B 1 401 ? -9.172 -12.086 -31.812 1 92 401 ARG B C 1
ATOM 6654 O O . ARG B 1 401 ? -9.25 -13.203 -31.297 1 92 401 ARG B O 1
ATOM 6661 N N . ASP B 1 402 ? -10.211 -11.312 -31.922 1 92.19 402 ASP B N 1
ATOM 6662 C CA . ASP B 1 402 ? -11.578 -11.703 -31.562 1 92.19 402 ASP B CA 1
ATOM 6663 C C . ASP B 1 402 ? -11.664 -12.102 -30.094 1 92.19 402 ASP B C 1
ATOM 6665 O O . ASP B 1 402 ? -12.164 -13.18 -29.766 1 92.19 402 ASP B O 1
ATOM 6669 N N . LEU B 1 403 ? -11.109 -11.297 -29.266 1 90.12 403 LEU B N 1
ATOM 6670 C CA . LEU B 1 403 ? -11.141 -11.531 -27.828 1 90.12 403 LEU B CA 1
ATOM 6671 C C . LEU B 1 403 ? -12.336 -10.82 -27.188 1 90.12 403 LEU B C 1
ATOM 6673 O O . LEU B 1 403 ? -12.906 -9.898 -27.797 1 90.12 403 LEU B O 1
ATOM 6677 N N . PRO B 1 404 ? -12.742 -11.328 -26.047 1 88 404 PRO B N 1
ATOM 6678 C CA . PRO B 1 404 ? -13.828 -10.633 -25.359 1 88 404 PRO B CA 1
ATOM 6679 C C . PRO B 1 404 ? -13.453 -9.211 -24.938 1 88 404 PRO B C 1
ATOM 6681 O O . PRO B 1 404 ? -12.273 -8.867 -24.906 1 88 404 PRO B O 1
ATOM 6684 N N . ALA B 1 405 ? -14.469 -8.461 -24.594 1 82.94 405 ALA B N 1
ATOM 6685 C CA . ALA B 1 405 ? -14.305 -7.059 -24.234 1 82.94 405 ALA B CA 1
ATOM 6686 C C . ALA B 1 405 ? -13.375 -6.902 -23.031 1 82.94 405 ALA B C 1
ATOM 6688 O O . ALA B 1 405 ? -12.633 -5.922 -22.938 1 82.94 405 ALA B O 1
ATOM 6689 N N . SER B 1 406 ? -13.359 -7.859 -22.234 1 81.81 406 SER B N 1
ATOM 6690 C CA . SER B 1 406 ? -12.539 -7.812 -21.016 1 81.81 406 SER B CA 1
ATOM 6691 C C . SER B 1 406 ? -11.055 -7.809 -21.359 1 81.81 406 SER B C 1
ATOM 6693 O O . SER B 1 406 ? -10.234 -7.352 -20.562 1 81.81 406 SER B O 1
ATOM 6695 N N . ALA B 1 407 ? -10.766 -8.305 -22.469 1 83.12 407 ALA B N 1
ATOM 6696 C CA . ALA B 1 407 ? -9.367 -8.312 -22.891 1 83.12 407 ALA B CA 1
ATOM 6697 C C . ALA B 1 407 ? -8.883 -6.902 -23.219 1 83.12 407 ALA B C 1
ATOM 6699 O O . ALA B 1 407 ? -7.691 -6.613 -23.141 1 83.12 407 ALA B O 1
ATOM 6700 N N . ALA B 1 408 ? -9.82 -6.062 -23.594 1 82.19 408 ALA B N 1
ATOM 6701 C CA . ALA B 1 408 ? -9.484 -4.691 -23.969 1 82.19 408 ALA B CA 1
ATOM 6702 C C . ALA B 1 408 ? -9.383 -3.793 -22.734 1 82.19 408 ALA B C 1
ATOM 6704 O O . ALA B 1 408 ? -8.812 -2.701 -22.812 1 82.19 408 ALA B O 1
ATOM 6705 N N . THR B 1 409 ? -9.93 -4.27 -21.641 1 79.06 409 THR B N 1
ATOM 6706 C CA . THR B 1 409 ? -9.93 -3.479 -20.406 1 79.06 409 THR B CA 1
ATOM 6707 C C . THR B 1 409 ? -9.508 -4.332 -19.219 1 79.06 409 THR B C 1
ATOM 6709 O O . THR B 1 409 ? -10.352 -4.758 -18.422 1 79.06 409 THR B O 1
ATOM 6712 N N . PRO B 1 410 ? -8.258 -4.449 -19.109 1 81.44 410 PRO B N 1
ATOM 6713 C CA . PRO B 1 410 ? -7.77 -5.309 -18.031 1 81.44 410 PRO B CA 1
ATOM 6714 C C . PRO B 1 410 ? -7.984 -4.691 -16.641 1 81.44 410 PRO B C 1
ATOM 6716 O O . PRO B 1 410 ? -8.211 -3.484 -16.531 1 81.44 410 PRO B O 1
ATOM 6719 N N . LEU B 1 411 ? -7.957 -5.453 -15.609 1 86.25 411 LEU B N 1
ATOM 6720 C CA . LEU B 1 411 ? -8.117 -5.051 -14.219 1 86.25 411 LEU B CA 1
ATOM 6721 C C . LEU B 1 411 ? -6.984 -4.125 -13.789 1 86.25 411 LEU B C 1
ATOM 6723 O O . LEU B 1 411 ? -7.164 -3.295 -12.891 1 86.25 411 LEU B O 1
ATOM 6727 N N . GLY B 1 412 ? -5.867 -4.195 -14.391 1 85.88 412 GLY B N 1
ATOM 6728 C CA . GLY B 1 412 ? -4.68 -3.406 -14.102 1 85.88 412 GLY B CA 1
ATOM 6729 C C . GLY B 1 412 ? -3.84 -3.115 -15.328 1 85.88 412 GLY B C 1
ATOM 6730 O O . GLY B 1 412 ? -3.963 -3.801 -16.344 1 85.88 412 GLY B O 1
ATOM 6731 N N . GLU B 1 413 ? -2.98 -2.211 -15.172 1 85.44 413 GLU B N 1
ATOM 6732 C CA . GLU B 1 413 ? -2.234 -1.742 -16.328 1 85.44 413 GLU B CA 1
ATOM 6733 C C . GLU B 1 413 ? -0.967 -2.564 -16.547 1 85.44 413 GLU B C 1
ATOM 6735 O O . GLU B 1 413 ? -0.435 -2.621 -17.656 1 85.44 413 GLU B O 1
ATOM 6740 N N . HIS B 1 414 ? -0.489 -3.152 -15.477 1 90.44 414 HIS B N 1
ATOM 6741 C CA . HIS B 1 414 ? 0.698 -3.988 -15.617 1 90.44 414 HIS B CA 1
ATOM 6742 C C . HIS B 1 414 ? 0.372 -5.297 -16.328 1 90.44 414 HIS B C 1
ATOM 6744 O O . HIS B 1 414 ? -0.685 -5.887 -16.094 1 90.44 414 HIS B O 1
ATOM 6750 N N . ASP B 1 415 ? 1.258 -5.875 -17.078 1 89.88 415 ASP B N 1
ATOM 6751 C CA . ASP B 1 415 ? 1.036 -7.074 -17.891 1 89.88 415 ASP B CA 1
ATOM 6752 C C . ASP B 1 415 ? 0.753 -8.281 -17 1 89.88 415 ASP B C 1
ATOM 6754 O O . ASP B 1 415 ? -0.002 -9.18 -17.375 1 89.88 415 ASP B O 1
ATOM 6758 N N . TYR B 1 416 ? 1.288 -8.258 -15.836 1 93.44 416 TYR B N 1
ATOM 6759 C CA . TYR B 1 416 ? 1.126 -9.391 -14.93 1 93.44 416 TYR B CA 1
ATOM 6760 C C . TYR B 1 416 ? -0.319 -9.516 -14.461 1 93.44 416 TYR B C 1
ATOM 6762 O O . TYR B 1 416 ? -0.731 -10.562 -13.969 1 93.44 416 TYR B O 1
ATOM 6770 N N . PHE B 1 417 ? -1.132 -8.438 -14.594 1 94.25 417 PHE B N 1
ATOM 6771 C CA . PHE B 1 417 ? -2.547 -8.547 -14.258 1 94.25 417 PHE B CA 1
ATOM 6772 C C . PHE B 1 417 ? -3.285 -9.398 -15.289 1 94.25 417 PHE B C 1
ATOM 6774 O O . PHE B 1 417 ? -4.359 -9.93 -15.008 1 94.25 417 PHE B O 1
ATOM 6781 N N . THR B 1 418 ? -2.686 -9.469 -16.453 1 91.94 418 THR B N 1
ATOM 6782 C CA . THR B 1 418 ? -3.264 -10.328 -17.484 1 91.94 418 THR B CA 1
ATOM 6783 C C . THR B 1 418 ? -2.74 -11.758 -17.359 1 91.94 418 THR B C 1
ATOM 6785 O O . THR B 1 418 ? -3.504 -12.711 -17.484 1 91.94 418 THR B O 1
ATOM 6788 N N . THR B 1 419 ? -1.543 -11.938 -17 1 94.19 419 THR B N 1
ATOM 6789 C CA . THR B 1 419 ? -0.935 -13.258 -17.062 1 94.19 419 THR B CA 1
ATOM 6790 C C . THR B 1 419 ? -1.102 -13.984 -15.727 1 94.19 419 THR B C 1
ATOM 6792 O O . THR B 1 419 ? -1.111 -15.219 -15.688 1 94.19 419 THR B O 1
ATOM 6795 N N . HIS B 1 420 ? -1.292 -13.25 -14.641 1 96.5 420 HIS B N 1
ATOM 6796 C CA . HIS B 1 420 ? -1.224 -13.922 -13.352 1 96.5 420 HIS B CA 1
ATOM 6797 C C . HIS B 1 420 ? -2.576 -13.906 -12.648 1 96.5 420 HIS B C 1
ATOM 6799 O O . HIS B 1 420 ? -2.74 -14.531 -11.602 1 96.5 420 HIS B O 1
ATOM 6805 N N . LEU B 1 421 ? -3.555 -13.156 -13.18 1 97 421 LEU B N 1
ATOM 6806 C CA . LEU B 1 421 ? -4.926 -13.242 -12.68 1 97 421 LEU B CA 1
ATOM 6807 C C . LEU B 1 421 ? -5.738 -14.242 -13.492 1 97 421 LEU B C 1
ATOM 6809 O O . LEU B 1 421 ? -6.594 -13.859 -14.289 1 97 421 LEU B O 1
ATOM 6813 N N . LYS B 1 422 ? -5.496 -15.516 -13.195 1 97.19 422 LYS B N 1
ATOM 6814 C CA . LYS B 1 422 ? -6.094 -16.609 -13.938 1 97.19 422 LYS B CA 1
ATOM 6815 C C . LYS B 1 422 ? -6.922 -17.516 -13.023 1 97.19 422 LYS B C 1
ATOM 6817 O O . LYS B 1 422 ? -6.867 -17.375 -11.805 1 97.19 422 LYS B O 1
ATOM 6822 N N . ALA B 1 423 ? -7.602 -18.406 -13.617 1 97.06 423 ALA B N 1
ATOM 6823 C CA . ALA B 1 423 ? -8.492 -19.297 -12.898 1 97.06 423 ALA B CA 1
ATOM 6824 C C . ALA B 1 423 ? -7.699 -20.406 -12.203 1 97.06 423 ALA B C 1
ATOM 6826 O O . ALA B 1 423 ? -8.25 -21.172 -11.406 1 97.06 423 ALA B O 1
ATOM 6827 N N . HIS B 1 424 ? -6.391 -20.406 -12.477 1 97.31 424 HIS B N 1
ATOM 6828 C CA . HIS B 1 424 ? -5.57 -21.469 -11.891 1 97.31 424 HIS B CA 1
ATOM 6829 C C . HIS B 1 424 ? -4.203 -20.938 -11.477 1 97.31 424 HIS B C 1
ATOM 6831 O O . HIS B 1 424 ? -3.67 -20.016 -12.102 1 97.31 424 HIS B O 1
ATOM 6837 N N . GLU B 1 425 ? -3.664 -21.484 -10.453 1 97.19 425 GLU B N 1
ATOM 6838 C CA . GLU B 1 425 ? -2.24 -21.469 -10.125 1 97.19 425 GLU B CA 1
ATOM 6839 C C . GLU B 1 425 ? -1.618 -22.859 -10.266 1 97.19 425 GLU B C 1
ATOM 6841 O O . GLU B 1 425 ? -2.104 -23.812 -9.672 1 97.19 425 GLU B O 1
ATOM 6846 N N . ASN B 1 426 ? -0.589 -22.906 -11.055 1 95.06 426 ASN B N 1
ATOM 6847 C CA . ASN B 1 426 ? -0.003 -24.188 -11.391 1 95.06 426 ASN B CA 1
ATOM 6848 C C . ASN B 1 426 ? 1.368 -24.375 -10.742 1 95.06 426 ASN B C 1
ATOM 6850 O O . ASN B 1 426 ? 2.17 -23.438 -10.711 1 95.06 426 ASN B O 1
ATOM 6854 N N . PHE B 1 427 ? 1.592 -25.609 -10.227 1 95.5 427 PHE B N 1
ATOM 6855 C CA . PHE B 1 427 ? 2.857 -26.016 -9.633 1 95.5 427 PHE B CA 1
ATOM 6856 C C . PHE B 1 427 ? 3.244 -27.406 -10.094 1 95.5 427 PHE B C 1
ATOM 6858 O O . PHE B 1 427 ? 2.393 -28.172 -10.547 1 95.5 427 PHE B O 1
ATOM 6865 N N . THR B 1 428 ? 4.441 -27.719 -10.039 1 92.75 428 THR B N 1
ATOM 6866 C CA . THR B 1 428 ? 4.902 -29.094 -10.031 1 92.75 428 THR B CA 1
ATOM 6867 C C . THR B 1 428 ? 5.449 -29.484 -8.664 1 92.75 428 THR B C 1
ATOM 6869 O O . THR B 1 428 ? 5.859 -28.609 -7.887 1 92.75 428 THR B O 1
ATOM 6872 N N . ALA B 1 429 ? 5.402 -30.719 -8.391 1 93.38 429 ALA B N 1
ATOM 6873 C CA . ALA B 1 429 ? 5.824 -31.188 -7.07 1 93.38 429 ALA B CA 1
ATOM 6874 C C . ALA B 1 429 ? 6.969 -32.188 -7.184 1 93.38 429 ALA B C 1
ATOM 6876 O O . ALA B 1 429 ? 7.02 -32.969 -8.133 1 93.38 429 ALA B O 1
ATOM 6877 N N . ALA B 1 430 ? 7.836 -32.156 -6.234 1 93.12 430 ALA B N 1
ATOM 6878 C CA . ALA B 1 430 ? 8.93 -33.094 -6.113 1 93.12 430 ALA B CA 1
ATOM 6879 C C . ALA B 1 430 ? 9.258 -33.375 -4.652 1 93.12 430 ALA B C 1
ATOM 6881 O O . ALA B 1 430 ? 8.859 -32.625 -3.764 1 93.12 430 ALA B O 1
ATOM 6882 N N . SER B 1 431 ? 9.898 -34.5 -4.441 1 93.5 431 SER B N 1
ATOM 6883 C CA . SER B 1 431 ? 10.453 -34.75 -3.113 1 93.5 431 SER B CA 1
ATOM 6884 C C . SER B 1 431 ? 11.641 -33.812 -2.836 1 93.5 431 SER B C 1
ATOM 6886 O O . SER B 1 431 ? 12.266 -33.312 -3.766 1 93.5 431 SER B O 1
ATOM 6888 N N . ALA B 1 432 ? 11.883 -33.625 -1.601 1 95.88 432 ALA B N 1
ATOM 6889 C CA . ALA B 1 432 ? 13.039 -32.812 -1.213 1 95.88 432 ALA B CA 1
ATOM 6890 C C . ALA B 1 432 ? 14.336 -33.406 -1.743 1 95.88 432 ALA B C 1
ATOM 6892 O O . ALA B 1 432 ? 15.219 -32.688 -2.213 1 95.88 432 ALA B O 1
ATOM 6893 N N . GLU B 1 433 ? 14.43 -34.719 -1.734 1 94.88 433 GLU B N 1
ATOM 6894 C CA . GLU B 1 433 ? 15.625 -35.406 -2.189 1 94.88 433 GLU B CA 1
ATOM 6895 C C . GLU B 1 433 ? 15.859 -35.188 -3.682 1 94.88 433 GLU B C 1
ATOM 6897 O O . GLU B 1 433 ? 16.969 -34.875 -4.105 1 94.88 433 GLU B O 1
ATOM 6902 N N . ALA B 1 434 ? 14.812 -35.375 -4.438 1 94.12 434 ALA B N 1
ATOM 6903 C CA . ALA B 1 434 ? 14.914 -35.188 -5.883 1 94.12 434 ALA B CA 1
ATOM 6904 C C . ALA B 1 434 ? 15.281 -33.75 -6.234 1 94.12 434 ALA B C 1
ATOM 6906 O O . ALA B 1 434 ? 16.078 -33.5 -7.141 1 94.12 434 ALA B O 1
ATOM 6907 N N . PHE B 1 435 ? 14.703 -32.844 -5.5 1 96.12 435 PHE B N 1
ATOM 6908 C CA . PHE B 1 435 ? 14.961 -31.438 -5.734 1 96.12 435 PHE B CA 1
ATOM 6909 C C . PHE B 1 435 ? 16.422 -31.094 -5.445 1 96.12 435 PHE B C 1
ATOM 6911 O O . PHE B 1 435 ? 17.094 -30.469 -6.27 1 96.12 435 PHE B O 1
ATOM 6918 N N . VAL B 1 436 ? 16.922 -31.5 -4.301 1 96.81 436 VAL B N 1
ATOM 6919 C CA . VAL B 1 436 ? 18.297 -31.203 -3.883 1 96.81 436 VAL B CA 1
ATOM 6920 C C . VAL B 1 436 ? 19.281 -31.812 -4.875 1 96.81 436 VAL B C 1
ATOM 6922 O O . VAL B 1 436 ? 20.234 -31.141 -5.305 1 96.81 436 VAL B O 1
ATOM 6925 N N . ALA B 1 437 ? 19.016 -33.031 -5.266 1 95.06 437 ALA B N 1
ATOM 6926 C CA . ALA B 1 437 ? 19.891 -33.719 -6.219 1 95.06 437 ALA B CA 1
ATOM 6927 C C . ALA B 1 437 ? 19.953 -32.969 -7.539 1 95.06 437 ALA B C 1
ATOM 6929 O O . ALA B 1 437 ? 21.016 -32.812 -8.133 1 95.06 437 ALA B O 1
ATOM 6930 N N . HIS B 1 438 ? 18.859 -32.469 -7.934 1 94.19 438 HIS B N 1
ATOM 6931 C CA . HIS B 1 438 ? 18.797 -31.797 -9.227 1 94.19 438 HIS B CA 1
ATOM 6932 C C . HIS B 1 438 ? 19.531 -30.469 -9.195 1 94.19 438 HIS B C 1
ATOM 6934 O O . HIS B 1 438 ? 20.312 -30.172 -10.102 1 94.19 438 HIS B O 1
ATOM 6940 N N . VAL B 1 439 ? 19.266 -29.656 -8.203 1 94.69 439 VAL B N 1
ATOM 6941 C CA . VAL B 1 439 ? 19.875 -28.328 -8.172 1 94.69 439 VAL B CA 1
ATOM 6942 C C . VAL B 1 439 ? 21.375 -28.453 -7.934 1 94.69 439 VAL B C 1
ATOM 6944 O O . VAL B 1 439 ? 22.156 -27.609 -8.398 1 94.69 439 VAL B O 1
ATOM 6947 N N . GLU B 1 440 ? 21.797 -29.469 -7.262 1 93 440 GLU B N 1
ATOM 6948 C CA . GLU B 1 440 ? 23.219 -29.734 -7.121 1 93 440 GLU B CA 1
ATOM 6949 C C . GLU B 1 440 ? 23.859 -30.062 -8.469 1 93 440 GLU B C 1
ATOM 6951 O O . GLU B 1 440 ? 24.969 -29.609 -8.766 1 93 440 GLU B O 1
ATOM 6956 N N . ALA B 1 441 ? 23.156 -30.812 -9.203 1 90.88 441 ALA B N 1
ATOM 6957 C CA . ALA B 1 441 ? 23.656 -31.219 -10.516 1 90.88 441 ALA B CA 1
ATOM 6958 C C . ALA B 1 441 ? 23.766 -30.031 -11.453 1 90.88 441 ALA B C 1
ATOM 6960 O O . ALA B 1 441 ? 24.656 -29.969 -12.305 1 90.88 441 ALA B O 1
ATOM 6961 N N . LEU B 1 442 ? 22.891 -29.062 -11.273 1 86.94 442 LEU B N 1
ATOM 6962 C CA . LEU B 1 442 ? 22.891 -27.859 -12.117 1 86.94 442 LEU B CA 1
ATOM 6963 C C . LEU B 1 442 ? 24.094 -26.984 -11.805 1 86.94 442 LEU B C 1
ATOM 6965 O O . LEU B 1 442 ? 24.516 -26.188 -12.641 1 86.94 442 LEU B O 1
ATOM 6969 N N . GLN B 1 443 ? 24.609 -27.078 -10.602 1 82.44 443 GLN B N 1
ATOM 6970 C CA . GLN B 1 443 ? 25.734 -26.25 -10.18 1 82.44 443 GLN B CA 1
ATOM 6971 C C . GLN B 1 443 ? 27.062 -26.922 -10.5 1 82.44 443 GLN B C 1
ATOM 6973 O O . GLN B 1 443 ? 28.109 -26.281 -10.438 1 82.44 443 GLN B O 1
ATOM 6978 N N . ALA B 1 444 ? 27.047 -28.203 -10.734 1 71.12 444 ALA B N 1
ATOM 6979 C CA . ALA B 1 444 ? 28.266 -28.922 -11.07 1 71.12 444 ALA B CA 1
ATOM 6980 C C . ALA B 1 444 ? 28.641 -28.719 -12.531 1 71.12 444 ALA B C 1
ATOM 6982 O O . ALA B 1 444 ? 27.781 -28.484 -13.375 1 71.12 444 ALA B O 1
#

Nearest PDB structures (foldseek):
  7ay3-assembly1_A  TM=4.360E-01  e=1.524E-01  uncultured bacterium
  6kjl-assembly1_A  TM=5.043E-01  e=2.990E-01  Bacillus sp. 41M-1
  1ux7-assembly1_A  TM=4.473E-01  e=2.488E-01  Paenibacillus polymyxa
  2dck-assembly1_A  TM=4.919E-01  e=4.318E-01  Bacillus sp. 41M-1
  6kka-assembly2_B  TM=5.042E-01  e=4.881E-01  Bacillus sp. 41M-1

Sequence (888 aa):
MPRHTDHRLPLEADLACPVRITPDGHLVIEDATYTRLINELPDLPGMTWMLQLNYRSTSRFKQPRITTFADGKERFTQYFEVNEAGERLLNLTGPFHPHSSRLEARHCSIGPQATLLGFTQPALDDGPLLIIAPHPDDAELAAFSLYQQYARDSWILTLTAGETLKRLDRQYLPGLDADTNQGSQRKGLIRAWNSATTPLLAGVPQQQLIMLGYYNDTLGRMLDSPDQAIPSLGGPDVAIAPFRQWNKAPLPSNKQRQQQNDITNCGQNLLQDMVATLDLIGPTTIVITHPDIDPHKDHRAAAAWLGKALQHSREQPKRILMYANHLKGCRDFPRGPAYAAAGIWPTTAQPHAELSTRLFSRYLPAETIRQKAVAMDTMHDLRGKARMEKSIKRKLSARLRDLPASAATPLGEHDYFTTHLKAHENFTAASAEAFVAHVEALQAMPRHTDHRLPLEADLACPVRITPDGHLVIEDATYTRLINELPDLPGMTWMLQLNYRSTSRFKQPRITTFADGKERFTQYFEVNEAGERLLNLTGPFHPHSSRLEARHCSIGPQATLLGFTQPALDDGPLLIIAPHPDDAELAAFSLYQQYARDSWILTLTAGETLKRLDRQYLPGLDADTNQGSQRKGLIRAWNSATTPLLAGVPQQQLIMLGYYNDTLGRMLDSPDQAIPSLGGPDVAIAPFRQWNKAPLPSNKQRQQQNDITNCGQNLLQDMVATLDLIGPTTIVITHPDIDPHKDHRAAAAWLGKALQHSREQPKRILMYANHLKGCRDFPRGPAYAAAGIWPTTAQPHAELSTRLFSRYLPAETIRQKAVAMDTMHDLRGKARMEKSIKRKLSARLRDLPASAATPLGEHDYFTTHLKAHENFTAASAEAFVAHVEALQA

pLDDT: mean 91.55, std 8.97, range [49.62, 98.94]

Organism: NCBI:txid1178482